Protein AF-0000000065906515 (afdb_homodimer)

Radius of gyration: 29.69 Å; Cα contacts (8 Å, |Δi|>4): 2191; chains: 2; bounding box: 103×92×78 Å

Organism: Dictyostelium discoideum (NCBI:txid44689)

GO terms:
  GO:0005739 mitochondrion (C, IDA)

Solvent-accessible surface area (backbone atoms only — not comparable to full-atom values): 50307 Å² total; per-residue (Å²): 135,84,80,72,80,81,74,68,86,76,74,78,76,75,75,76,71,71,76,60,84,68,70,73,76,64,85,62,87,36,71,81,62,87,87,42,76,93,64,57,38,69,74,59,63,82,52,23,73,58,22,51,51,50,42,58,57,24,53,66,39,31,88,43,78,56,42,63,37,28,21,28,65,90,72,17,27,33,53,29,43,18,34,63,57,66,27,30,20,39,31,27,26,30,58,82,42,23,51,38,73,33,29,72,33,67,70,53,55,57,48,42,58,32,69,69,40,39,51,40,63,64,54,54,56,17,42,46,36,39,26,49,73,56,46,54,59,47,41,51,63,20,62,57,70,68,46,58,77,87,33,62,28,49,48,52,20,79,32,45,36,49,12,44,36,54,49,51,47,31,42,32,38,34,49,48,40,62,72,53,70,70,56,78,84,49,73,60,30,48,55,24,21,58,67,36,26,63,72,6,13,31,79,59,23,49,32,21,28,54,30,23,71,46,40,70,41,45,54,22,34,40,39,30,32,46,57,42,64,63,37,52,40,34,55,41,53,84,33,56,65,33,65,56,52,85,62,56,70,60,53,83,84,34,47,71,64,37,48,53,46,34,51,52,30,51,49,47,44,53,47,45,57,75,59,43,90,49,45,50,37,26,37,48,44,52,68,48,22,58,56,32,42,48,46,51,72,58,44,65,48,55,44,48,50,53,51,50,25,63,73,69,75,26,43,40,34,38,47,26,29,70,48,25,64,24,44,40,35,36,57,43,50,62,64,77,40,64,55,97,61,64,70,54,28,40,30,31,10,40,38,40,66,31,16,11,32,36,22,40,76,78,49,52,68,94,56,71,66,38,90,63,59,72,37,49,28,51,67,52,31,44,55,49,30,29,53,52,54,50,48,37,65,75,36,38,24,35,60,22,16,38,56,24,14,50,52,46,52,53,50,50,52,57,54,26,69,75,36,78,79,46,51,37,65,74,44,73,40,28,41,40,30,33,35,30,33,82,36,44,67,56,34,50,50,50,52,56,54,32,40,68,71,15,36,43,60,46,69,21,39,75,24,22,42,41,40,25,52,29,44,70,42,40,36,71,55,44,49,54,49,53,54,46,49,51,49,43,49,40,73,71,56,75,112,136,83,85,75,68,84,76,69,82,79,71,81,74,76,74,76,72,72,77,57,81,67,71,72,76,65,84,61,86,38,72,80,61,87,86,42,75,92,65,57,38,69,74,57,61,83,53,24,71,58,23,52,51,49,42,57,56,23,52,65,38,31,88,42,78,58,43,62,36,27,21,27,65,88,72,17,26,33,56,30,43,18,36,64,58,68,27,30,20,40,32,27,28,32,57,82,40,23,51,39,70,34,29,71,33,66,71,53,54,57,49,42,57,31,70,70,39,39,50,40,62,65,53,55,56,16,43,45,37,38,26,50,72,56,46,54,58,48,43,51,63,24,62,57,70,66,46,58,77,87,34,61,28,50,48,50,20,80,34,44,38,49,11,45,36,53,49,52,47,31,42,32,40,33,48,48,40,60,74,55,70,71,58,78,85,48,73,60,30,49,56,24,22,59,65,36,27,63,72,6,14,31,78,59,24,49,33,21,30,53,30,23,68,47,40,70,42,45,52,21,34,37,38,31,31,45,55,42,65,64,36,51,39,33,54,41,53,87,35,56,62,32,65,55,51,84,63,54,69,62,53,82,85,32,47,69,62,38,49,53,46,34,52,52,31,51,50,48,44,54,48,44,56,75,60,44,91,49,46,50,37,27,37,46,44,50,68,48,24,57,57,32,42,49,46,51,72,57,43,64,47,55,45,48,51,53,52,51,24,62,72,70,74,25,43,40,35,37,47,25,30,70,47,24,63,24,45,41,34,35,58,42,49,62,64,76,40,65,56,94,60,62,70,54,29,41,28,30,9,42,39,41,67,30,16,11,31,35,22,40,76,76,49,53,68,93,56,72,66,39,92,61,59,74,37,49,30,52,68,50,31,44,55,48,29,30,53,50,54,51,50,37,62,75,36,39,22,35,60,21,16,37,55,23,13,50,53,45,52,53,51,51,52,57,56,27,68,77,36,76,80,47,51,37,64,76,43,72,39,29,41,39,30,34,33,29,32,82,37,46,66,57,34,50,50,50,51,57,53,32,38,67,71,16,36,41,61,45,70,22,38,74,24,22,44,40,40,26,50,28,45,69,43,41,35,70,57,44,50,54,47,52,52,45,50,52,52,42,50,39,73,72,56,73,111

Sequence (990 aa):
MSSSRLIKCLSSNNYIVRSFSKSSIPTTPTPDFPGEYKEPIVKTQIPGPQSKALIERLNKLQDPRAAHFFADYANSRGNYISDVDGNILLDLYCQIASIPIGYNNPELIKAAKSDRWVSAIINRPSLGVLPPKDWPALIENSFMQVSPKGLNQVFTAMCGSCANECAYKAVFMHYQHVKRGGKPFTPEELSSCMKNQEPGSPSLSILSFKKGFHGRTFGTLSTTRSKAIHKLDIPAFDWPAATFPDLKYPLAEHAKENREIEDRCLQEVEQLIKTWHIPVAGIIVEPIQAEGGDNYATPYFFQGLRDITKKHGVSMIVDEVQTGMGATGKFWAHEHWNLTSPPDIVTFSKKMQAAGFYHNLDYRPSESYRNFNTWMGDPVRALELEVVIGEIKKNHLLDNVVITGNYLKDGLFDIAARYPGLIQNIRGEGTFLAIDFPTPAERDRVISHIRLLGVEMGGCGERSIRFRPMLVCQPSHINQFLNRFDQTMKELYKNMSSSRLIKCLSSNNYIVRSFSKSSIPTTPTPDFPGEYKEPIVKTQIPGPQSKALIERLNKLQDPRAAHFFADYANSRGNYISDVDGNILLDLYCQIASIPIGYNNPELIKAAKSDRWVSAIINRPSLGVLPPKDWPALIENSFMQVSPKGLNQVFTAMCGSCANECAYKAVFMHYQHVKRGGKPFTPEELSSCMKNQEPGSPSLSILSFKKGFHGRTFGTLSTTRSKAIHKLDIPAFDWPAATFPDLKYPLAEHAKENREIEDRCLQEVEQLIKTWHIPVAGIIVEPIQAEGGDNYATPYFFQGLRDITKKHGVSMIVDEVQTGMGATGKFWAHEHWNLTSPPDIVTFSKKMQAAGFYHNLDYRPSESYRNFNTWMGDPVRALELEVVIGEIKKNHLLDNVVITGNYLKDGLFDIAARYPGLIQNIRGEGTFLAIDFPTPAERDRVISHIRLLGVEMGGCGERSIRFRPMLVCQPSHINQFLNRFDQTMKELYKN

InterPro domains:
  IPR004631 4-aminobutyrate aminotransferase, eukaryotic [TIGR00699] (32-488)
  IPR005814 Aminotransferase class-III [PF00202] (64-488)
  IPR005814 Aminotransferase class-III [PIRSF000521] (33-491)
  IPR005814 Aminotransferase class-III [cd00610] (64-489)
  IPR015421 Pyridoxal phosphate-dependent transferase, major domain [G3DSA:3.40.640.10] (105-402)
  IPR015422 Pyridoxal phosphate-dependent transferase, small domain [G3DSA:3.90.1150.10] (44-482)
  IPR015424 Pyridoxal phosphate-dependent transferase [SSF53383] (62-492)
  IPR049704 Aminotransferases class-III pyridoxal-phosphate attachment site [PS00600] (316-355)

Nearest PDB structures (foldseek):
  1ohv-assembly1_A  TM=9.901E-01  e=2.409E-62  Sus scrofa
  4y0i-assembly1_B  TM=9.904E-01  e=5.469E-60  Sus scrofa
  2jjh-assembly1_A-2  TM=8.929E-01  e=7.539E-35  Mycobacterium tuberculosis
  2jje-assembly1_A-2  TM=8.846E-01  e=5.390E-35  Mycobacterium tuberculosis
  2jjf-assembly1_A-2  TM=8.921E-01  e=2.063E-34  Mycobacterium tuberculosis

Secondary structure (DSSP, 8-state):
-----TT----------------PPPP-SSPPPTT--SS-B--S-SS-HHHHHHHHHHHTTS--TT-S--B-GGG-BBTEEEBTTS-EEEESSHHHHT--S-BT-HHHHHHHTSHHHHHHHHH---TTTS-BTTHHHHHHHTGGGGPPTT--EEEEESSHHHHHHHHHHHHHHHHHHHHHTTPPPPHHHHHHHTTT-TTTS---EEEEETT----SSHHHHHH--S-GGGTTTS------EEPPP---SSGGGGHHHHHHHHHHHHHHHHHHHHH-SSPEEEEEE-SEETTTT-EE--HHHHHHHHHHHHHHT-EEEEE-TTT-SSTTSSSSGGGGG--SS--SEEEE-GGGSSEEEEE-GGGS-SSTTSS--SSSS-HHHHHHHHHHHHHHHHTTHHHHHHHHHHHHHHHHHHHHHHSTTTSEEEEEETTEEEEE-SSHHHHHHHHHHHHTTTEE-EEETTTEEEE---TT--HHHHHHHHHHHHHHHHHHH--/-----------------------PPPP-SSPPPTT--SS-B--S-SS-HHHHHHHHHHHTTS--TT-S--B-GGG-BBTEEEBTTS-EEEESSHHHHT--S-BT-HHHHHHHTSHHHHHHHHH---TTTS-BTTHHHHHHHTGGGGPPTT--EEEEESSHHHHHHHHHHHHHHHHHHHHHTTPPPPHHHHHHHTTT-TTTS---EEEEETT----SSHHHHHH--S-GGGTTT-------EEPPP---SSGGGGHHHHHHHHHHHHHHHHHHHHH-SSPEEEEEE-SEETTTT-EE--HHHHHHHHHHHHHHT-EEEEE-TTT-SSTTSSSSGGGGG--SS--SEEEE-GGGSSEEEEE-GGGS-SSTTSS--SSSS-HHHHHHHHHHHHHHHHTTHHHHHHHHHHHHHHHHHHHHHHSTTTSEEEEEETTEEEEE-SSHHHHHHHHHHHHTTTEE-EEETTTEEEE---TT--HHHHHHHHHHHHHHHHHHH--

pLDDT: mean 94.55, std 14.39, range [21.03, 98.94]

Foldseek 3Di:
DDPDDPPDDPDPPPPPPPPPVPPDLDDDLFDAFPPADLFKDFDAAWVDDVFVVVLVVCVVPDHSVVDRGAWDLVPWWFQWTHGPVGTIFREQCQVVLFAATIGPRVLVVVLCPDPVLVCLPPVQAQCQPDNDPCVVVLCCLFVQVAPPPPFRDWFFDAAQLRQVVLVVLLLVLLLVCVVVVNDDDDPCLVVQVVVCHPPVNAQEAEEEAALAARDQPQNRLLRHHNDPVSNPPHDHRPHHHFYDQPADPPCVVCVVVSVVSLVVRLVRVLCCCPDPPRHYSAYEYECFRQQAFRDHHALVSVLSVVVSCVVSVHAYEYECANVACQLQLGRGSCVNSVHPDDGAKYWYDRNLVITHMTHHPSSPRPDPPSSRDRNSTRVSSSSVSSSSVVSCVVRVLSSQQQSQLVLLLVLLVVLCVVVPQAWDDWDGGRQFTKIFGPFQVSQVLLQSQLVSVRHHWDGHRTGMTTGSTHSSDHSSSSVSSSVSSSVSCCVPPVD/DCPPDDPDDPDPPPPPPPPPVPPPLDDDLFDAFPPADLFKDFDAAWVDDVFVVVLVVVVVPDHSVVDRGAWDLVPWWFQWTHGPVGTIFREQCQVVLFAATIGPHVLLVVLCPDPVNVCLPPVQAQCQPDNDPCVVVLCCLFVQVAPPPPFRDWFFDAAQLRQVVLVVLLLVLLLVCVVVVNDDDDPCLVVQVVVCHPPVNAQEAEEEAALAARDQPQNRLLRHHNDPVSPPPHDHRPHHHFYDQPADPPCVVCVVVSVVSLVVRLVRVLCCCPDPPRHYSAYEYECFRQQAFRDHHALVSVLSVVVSCVVSVHAYEYECANVACQLQLGRGSCVRSVHPDDGAKYWYDRNLVITHMTHHPSSPRPDPPSSRDRNSTRVSSSSVSSSSVVSCVVRVLSSQQQSQLVLLLVLLVVLCVVVPQAWADWDGGRQFTKIFGPFQVSQVLLQSQLVSVRHHWDGHRTGMTTGSTHSSDHSSSSVSSSVSSSVSCCVPPVD

Structure (mmCIF, N/CA/C/O backbone):
data_AF-0000000065906515-model_v1
#
loop_
_entity.id
_entity.type
_entity.pdbx_description
1 polymer '4-aminobutyrate aminotransferase'
#
loop_
_atom_site.group_PDB
_atom_site.id
_atom_site.type_symbol
_atom_site.label_atom_id
_atom_site.label_alt_id
_atom_site.label_comp_id
_atom_site.label_asym_id
_atom_site.label_entity_id
_atom_site.label_seq_id
_atom_site.pdbx_PDB_ins_code
_atom_site.Cartn_x
_atom_site.Cartn_y
_atom_site.Cartn_z
_atom_site.occupancy
_atom_site.B_iso_or_equiv
_atom_site.auth_seq_id
_atom_site.auth_comp_id
_atom_site.auth_asym_id
_atom_site.auth_atom_id
_atom_site.pdbx_PDB_model_num
ATOM 1 N N . MET A 1 1 ? -57 43.844 12.344 1 21.03 1 MET A N 1
ATOM 2 C CA . MET A 1 1 ? -56.125 45 12.383 1 21.03 1 MET A CA 1
ATOM 3 C C . MET A 1 1 ? -54.844 44.75 11.602 1 21.03 1 MET A C 1
ATOM 5 O O . MET A 1 1 ? -54.562 43.625 11.234 1 21.03 1 MET A O 1
ATOM 9 N N . SER A 1 2 ? -53.75 45.344 12.086 1 21.39 2 SER A N 1
ATOM 10 C CA . SER A 1 2 ? -52.594 46.156 11.695 1 21.39 2 SER A CA 1
ATOM 11 C C . SER A 1 2 ? -51.406 45.281 11.312 1 21.39 2 SER A C 1
ATOM 13 O O . SER A 1 2 ? -50.75 44.719 12.18 1 21.39 2 SER A O 1
ATOM 15 N N . SER A 1 3 ? -51.469 44.469 10.344 1 25.25 3 SER A N 1
ATOM 16 C CA . SER A 1 3 ? -50.531 43.531 9.781 1 25.25 3 SER A CA 1
ATOM 17 C C . SER A 1 3 ? -49.25 44.25 9.336 1 25.25 3 SER A C 1
ATOM 19 O O . SER A 1 3 ? -48.469 43.688 8.555 1 25.25 3 SER A O 1
ATOM 21 N N . SER A 1 4 ? -49.375 45.656 9.445 1 21.98 4 SER A N 1
ATOM 22 C CA . SER A 1 4 ? -48.469 46.438 8.625 1 21.98 4 SER A CA 1
ATOM 23 C C . SER A 1 4 ? -47 46.031 8.867 1 21.98 4 SER A C 1
ATOM 25 O O . SER A 1 4 ? -46.719 45.281 9.797 1 21.98 4 SER A O 1
ATOM 27 N N . ARG A 1 5 ? -46.062 47.219 9.008 1 23.47 5 ARG A N 1
ATOM 28 C CA . ARG A 1 5 ? -44.844 47.812 8.422 1 23.47 5 ARG A CA 1
ATOM 29 C C . ARG A 1 5 ? -43.594 47.375 9.188 1 23.47 5 ARG A C 1
ATOM 31 O O . ARG A 1 5 ? -43.094 48.156 10.016 1 23.47 5 ARG A O 1
ATOM 38 N N . LEU A 1 6 ? -43.562 46.219 9.867 1 22.33 6 LEU A N 1
ATOM 39 C CA . LEU A 1 6 ? -42.406 46.125 10.758 1 22.33 6 LEU A CA 1
ATOM 40 C C . LEU A 1 6 ? -41.094 46.188 9.969 1 22.33 6 LEU A C 1
ATOM 42 O O . LEU A 1 6 ? -40.469 45.156 9.734 1 22.33 6 LEU A O 1
ATOM 46 N N . ILE A 1 7 ? -41.031 46.906 8.758 1 26.34 7 ILE A N 1
ATOM 47 C CA . ILE A 1 7 ? -39.844 46.781 7.926 1 26.34 7 ILE A CA 1
ATOM 48 C C . ILE A 1 7 ? -38.656 47.406 8.633 1 26.34 7 ILE A C 1
ATOM 50 O O . ILE A 1 7 ? -37.562 47.562 8.047 1 26.34 7 ILE A O 1
ATOM 54 N N . LYS A 1 8 ? -38.812 48.156 9.773 1 26.58 8 LYS A N 1
ATOM 55 C CA . LYS A 1 8 ? -37.906 49.281 9.922 1 26.58 8 LYS A CA 1
ATOM 56 C C . LYS A 1 8 ? -36.469 48.844 9.859 1 26.58 8 LYS A C 1
ATOM 58 O O . LYS A 1 8 ? -35.656 49.406 9.109 1 26.58 8 LYS A O 1
ATOM 63 N N . CYS A 1 9 ? -35.75 48.812 11.062 1 24.8 9 CYS A N 1
ATOM 64 C CA . CYS A 1 9 ? -34.531 49.5 11.438 1 24.8 9 CYS A CA 1
ATOM 65 C C . CYS A 1 9 ? -33.312 48.688 11.047 1 24.8 9 CYS A C 1
ATOM 67 O O . CYS A 1 9 ? -32.969 47.719 11.734 1 24.8 9 CYS A O 1
ATOM 69 N N . LEU A 1 10 ? -33.156 48.375 9.766 1 25.69 10 LEU A N 1
ATOM 70 C CA . LEU A 1 10 ? -31.891 47.75 9.383 1 25.69 10 LEU A CA 1
ATOM 71 C C . LEU A 1 10 ? -30.719 48.656 9.773 1 25.69 10 LEU A C 1
ATOM 73 O O . LEU A 1 10 ? -30.547 49.75 9.219 1 25.69 10 LEU A O 1
ATOM 77 N N . SER A 1 11 ? -30.453 48.875 11.125 1 26.08 11 SER A N 1
ATOM 78 C CA . SER A 1 11 ? -29.312 49.688 11.555 1 26.08 11 SER A CA 1
ATOM 79 C C . SER A 1 11 ? -28.062 49.312 10.781 1 26.08 11 SER A C 1
ATOM 81 O O . SER A 1 11 ? -27.844 48.156 10.453 1 26.08 11 SER A O 1
ATOM 83 N N . SER A 1 12 ? -27.516 50.25 9.984 1 29.09 12 SER A N 1
ATOM 84 C CA . SER A 1 12 ? -26.234 50.312 9.289 1 29.09 12 SER A CA 1
ATOM 85 C C . SER A 1 12 ? -25.078 49.969 10.211 1 29.09 12 SER A C 1
ATOM 87 O O . SER A 1 12 ? -24.766 50.719 11.133 1 29.09 12 SER A O 1
ATOM 89 N N . ASN A 1 13 ? -24.969 48.75 10.758 1 26.88 13 ASN A N 1
ATOM 90 C CA . ASN A 1 13 ? -23.766 48.375 11.5 1 26.88 13 ASN A CA 1
ATOM 91 C C . ASN A 1 13 ? -22.5 48.844 10.773 1 26.88 13 ASN A C 1
ATOM 93 O O . ASN A 1 13 ? -22.266 48.438 9.633 1 26.88 13 ASN A O 1
ATOM 97 N N . ASN A 1 14 ? -22.016 50.094 11.039 1 28.39 14 ASN A N 1
ATOM 98 C CA . ASN A 1 14 ? -20.703 50.594 10.633 1 28.39 14 ASN A CA 1
ATOM 99 C C . ASN A 1 14 ? -19.609 49.562 10.852 1 28.39 14 ASN A C 1
ATOM 101 O O . ASN A 1 14 ? -19.344 49.156 11.984 1 28.39 14 ASN A O 1
ATOM 105 N N . TYR A 1 15 ? -19.438 48.656 9.961 1 30.31 15 TYR A N 1
ATOM 106 C CA . TYR A 1 15 ? -18.234 47.812 9.93 1 30.31 15 TYR A CA 1
ATOM 107 C C . TYR A 1 15 ? -16.969 48.656 10.094 1 30.31 15 TYR A C 1
ATOM 109 O O . TYR A 1 15 ? -16.656 49.469 9.234 1 30.31 15 TYR A O 1
ATOM 117 N N . ILE A 1 16 ? -16.703 49.188 11.305 1 30.5 16 ILE A N 1
ATOM 118 C CA . ILE A 1 16 ? -15.375 49.75 11.516 1 30.5 16 ILE A CA 1
ATOM 119 C C . ILE A 1 16 ? -14.32 48.812 10.93 1 30.5 16 ILE A C 1
ATOM 121 O O . ILE A 1 16 ? -14.133 47.719 11.422 1 30.5 16 ILE A O 1
ATOM 125 N N . VAL A 1 17 ? -14.07 48.906 9.68 1 35.88 17 VAL A N 1
ATOM 126 C CA . VAL A 1 17 ? -12.883 48.344 9.047 1 35.88 17 VAL A CA 1
ATOM 127 C C . VAL A 1 17 ? -11.625 48.875 9.742 1 35.88 17 VAL A C 1
ATOM 129 O O . VAL A 1 17 ? -11.297 50.062 9.633 1 35.88 17 VAL A O 1
ATOM 132 N N . ARG A 1 18 ? -11.352 48.562 11.008 1 35.66 18 ARG A N 1
ATOM 133 C CA . ARG A 1 18 ? -10.008 48.844 11.508 1 35.66 18 ARG A CA 1
ATOM 134 C C . ARG A 1 18 ? -8.961 48.625 10.43 1 35.66 18 ARG A C 1
ATOM 136 O O . ARG A 1 18 ? -9.031 47.625 9.703 1 35.66 18 ARG A O 1
ATOM 143 N N . SER A 1 19 ? -8.312 49.75 10.062 1 35.38 19 SER A N 1
ATOM 144 C CA . SER A 1 19 ? -7.176 49.781 9.148 1 35.38 19 SER A CA 1
ATOM 145 C C . SER A 1 19 ? -6.086 48.812 9.57 1 35.38 19 SER A C 1
ATOM 147 O O . SER A 1 19 ? -5.434 49 10.594 1 35.38 19 SER A O 1
ATOM 149 N N . PHE A 1 20 ? -6.281 47.562 9.578 1 39.62 20 PHE A N 1
ATOM 150 C CA . PHE A 1 20 ? -5.078 46.719 9.57 1 39.62 20 PHE A CA 1
ATOM 151 C C . PHE A 1 20 ? -3.947 47.406 8.828 1 39.62 20 PHE A C 1
ATOM 153 O O . PHE A 1 20 ? -4.168 48 7.766 1 39.62 20 PHE A O 1
ATOM 160 N N . SER A 1 21 ? -3.137 48.094 9.484 1 41.69 21 SER A N 1
ATOM 161 C CA . SER A 1 21 ? -1.939 48.406 8.719 1 41.69 21 SER A CA 1
ATOM 162 C C . SER A 1 21 ? -1.726 47.406 7.59 1 41.69 21 SER A C 1
ATOM 164 O O . SER A 1 21 ? -1.469 46.219 7.84 1 41.69 21 SER A O 1
ATOM 166 N N . LYS A 1 22 ? -2.52 47.344 6.625 1 50.81 22 LYS A N 1
ATOM 167 C CA . LYS A 1 22 ? -2.59 46.469 5.461 1 50.81 22 LYS A CA 1
ATOM 168 C C . LYS A 1 22 ? -1.203 46.219 4.867 1 50.81 22 LYS A C 1
ATOM 170 O O . LYS A 1 22 ? -0.692 47.062 4.117 1 50.81 22 LYS A O 1
ATOM 175 N N . SER A 1 23 ? -0.342 45.625 5.617 1 61.66 23 SER A N 1
ATOM 176 C CA . SER A 1 23 ? 0.875 45.281 4.887 1 61.66 23 SER A CA 1
ATOM 177 C C . SER A 1 23 ? 0.559 44.812 3.467 1 61.66 23 SER A C 1
ATOM 179 O O . SER A 1 23 ? -0.431 44.125 3.236 1 61.66 23 SER A O 1
ATOM 181 N N . SER A 1 24 ? 1.13 45.438 2.594 1 86.5 24 SER A N 1
ATOM 182 C CA . SER A 1 24 ? 0.983 45.156 1.168 1 86.5 24 SER A CA 1
ATOM 183 C C . SER A 1 24 ? 1.214 43.688 0.864 1 86.5 24 SER A C 1
ATOM 185 O O . SER A 1 24 ? 2.068 43.062 1.481 1 86.5 24 SER A O 1
ATOM 187 N N . ILE A 1 25 ? 0.239 43.062 0.253 1 95.69 25 ILE A N 1
ATOM 188 C CA . ILE A 1 25 ? 0.389 41.688 -0.224 1 95.69 25 ILE A CA 1
ATOM 189 C C . ILE A 1 25 ? 1.693 41.562 -1.007 1 95.69 25 ILE A C 1
ATOM 191 O O . ILE A 1 25 ? 1.911 42.281 -1.99 1 95.69 25 ILE A O 1
ATOM 195 N N . PRO A 1 26 ? 2.553 40.75 -0.508 1 97.62 26 PRO A N 1
ATOM 196 C CA . PRO A 1 26 ? 3.82 40.625 -1.233 1 97.62 26 PRO A CA 1
ATOM 197 C C . PRO A 1 26 ? 3.645 40.031 -2.627 1 97.62 26 PRO A C 1
ATOM 199 O O . PRO A 1 26 ? 2.67 39.312 -2.879 1 97.62 26 PRO A O 1
ATOM 202 N N . THR A 1 27 ? 4.637 40.344 -3.475 1 96.81 27 THR A N 1
ATOM 203 C CA . THR A 1 27 ? 4.656 39.75 -4.809 1 96.81 27 THR A CA 1
ATOM 204 C C . THR A 1 27 ? 5.445 38.469 -4.812 1 96.81 27 THR A C 1
ATOM 206 O O . THR A 1 27 ? 6.344 38.281 -3.988 1 96.81 27 THR A O 1
ATOM 209 N N . THR A 1 28 ? 5.066 37.562 -5.664 1 97.75 28 THR A N 1
ATOM 210 C CA . THR A 1 28 ? 5.77 36.312 -5.855 1 97.75 28 THR A CA 1
ATOM 211 C C . THR A 1 28 ? 6.191 36.125 -7.312 1 97.75 28 THR A C 1
ATOM 213 O O . THR A 1 28 ? 5.543 36.656 -8.219 1 97.75 28 THR A O 1
ATOM 216 N N . PRO A 1 29 ? 7.32 35.469 -7.551 1 98 29 PRO A N 1
ATOM 217 C CA . PRO A 1 29 ? 7.738 35.219 -8.93 1 98 29 PRO A CA 1
ATOM 218 C C . PRO A 1 29 ? 6.891 34.125 -9.609 1 98 29 PRO A C 1
ATOM 220 O O . PRO A 1 29 ? 6.984 33.938 -10.82 1 98 29 PRO A O 1
ATOM 223 N N . THR A 1 30 ? 6.113 33.406 -8.883 1 98.12 30 THR A N 1
ATOM 224 C CA . THR A 1 30 ? 5.254 32.375 -9.422 1 98.12 30 THR A CA 1
ATOM 225 C C . THR A 1 30 ? 4.082 32.969 -10.195 1 98.12 30 THR A C 1
ATOM 227 O O . THR A 1 30 ? 3.367 33.812 -9.68 1 98.12 30 THR A O 1
ATOM 230 N N . PRO A 1 31 ? 3.854 32.531 -11.43 1 97.81 31 PRO A N 1
ATOM 231 C CA . PRO A 1 31 ? 2.711 33.031 -12.188 1 97.81 31 PRO A CA 1
ATOM 232 C C . PRO A 1 31 ? 1.369 32.625 -11.594 1 97.81 31 PRO A C 1
ATOM 234 O O . PRO A 1 31 ? 1.288 31.594 -10.914 1 97.81 31 PRO A O 1
ATOM 237 N N . ASP A 1 32 ? 0.388 33.438 -11.938 1 96.94 32 ASP A N 1
ATOM 238 C CA . ASP A 1 32 ? -0.966 33.062 -11.539 1 96.94 32 ASP A CA 1
ATOM 239 C C . ASP A 1 32 ? -1.379 31.719 -12.148 1 96.94 32 ASP A C 1
ATOM 241 O O . ASP A 1 32 ? -1.014 31.422 -13.289 1 96.94 32 ASP A O 1
ATOM 245 N N . PHE A 1 33 ? -2.117 30.969 -11.375 1 97.69 33 PHE A N 1
ATOM 246 C CA . PHE A 1 33 ? -2.641 29.719 -11.891 1 97.69 33 PHE A CA 1
ATOM 247 C C . PHE A 1 33 ? -3.707 29.969 -12.953 1 97.69 33 PHE A C 1
ATOM 249 O O . PHE A 1 33 ? -4.691 30.656 -12.695 1 97.69 33 PHE A O 1
ATOM 256 N N . PRO A 1 34 ? -3.629 29.344 -14.094 1 96.75 34 PRO A N 1
ATOM 257 C CA . PRO A 1 34 ? -4.559 29.641 -15.188 1 96.75 34 PRO A CA 1
ATOM 258 C C . PRO A 1 34 ? -6 29.266 -14.852 1 96.75 34 PRO A C 1
ATOM 260 O O . PRO A 1 34 ? -6.285 28.125 -14.5 1 96.75 34 PRO A O 1
ATOM 263 N N . GLY A 1 35 ? -6.891 30.219 -14.969 1 96.62 35 GLY A N 1
ATOM 264 C CA . GLY A 1 35 ? -8.32 29.984 -14.852 1 96.62 35 GLY A CA 1
ATOM 265 C C . GLY A 1 35 ? -8.781 29.781 -13.422 1 96.62 35 GLY A C 1
ATOM 266 O O . GLY A 1 35 ? -9.875 29.266 -13.18 1 96.62 35 GLY A O 1
ATOM 267 N N . GLU A 1 36 ? -7.984 30.156 -12.484 1 97.62 36 GLU A N 1
ATOM 268 C CA . GLU A 1 36 ? -8.344 29.953 -11.086 1 97.62 36 GLU A CA 1
ATOM 269 C C . GLU A 1 36 ? -9.422 30.953 -10.641 1 97.62 36 GLU A C 1
ATOM 271 O O . GLU A 1 36 ? -9.625 31.984 -11.289 1 97.62 36 GLU A O 1
ATOM 276 N N . TYR A 1 37 ? -10.117 30.609 -9.609 1 98 37 TYR A N 1
ATOM 277 C CA . TYR A 1 37 ? -11.148 31.469 -9.031 1 98 37 TYR A CA 1
ATOM 278 C C . TYR A 1 37 ? -10.523 32.656 -8.344 1 98 37 TYR A C 1
ATOM 280 O O . TYR A 1 37 ? -9.367 32.625 -7.91 1 98 37 TYR A O 1
ATOM 288 N N . LYS A 1 38 ? -11.289 33.719 -8.227 1 96.75 38 LYS A N 1
ATOM 289 C CA . LYS A 1 38 ? -10.789 34.938 -7.602 1 96.75 38 LYS A CA 1
ATOM 290 C C . LYS A 1 38 ? -10.922 34.875 -6.082 1 96.75 38 LYS A C 1
ATOM 292 O O . LYS A 1 38 ? -10.117 35.469 -5.355 1 96.75 38 LYS A O 1
ATOM 297 N N . GLU A 1 39 ? -11.969 34.219 -5.684 1 97.5 39 GLU A N 1
ATOM 298 C CA . GLU A 1 39 ? -12.266 34.094 -4.262 1 97.5 39 GLU A CA 1
ATOM 299 C C . GLU A 1 39 ? -13.219 32.906 -4.008 1 97.5 39 GLU A C 1
ATOM 301 O O . GLU A 1 39 ? -13.844 32.406 -4.941 1 97.5 39 GLU A O 1
ATOM 306 N N . PRO A 1 40 ? -13.312 32.438 -2.75 1 98.5 40 PRO A N 1
ATOM 307 C CA . PRO A 1 40 ? -14.289 31.406 -2.414 1 98.5 40 PRO A CA 1
ATOM 308 C C . PRO A 1 40 ? -15.727 31.859 -2.646 1 98.5 40 PRO A C 1
ATOM 310 O O . PRO A 1 40 ? -16.031 33.062 -2.561 1 98.5 40 PRO A O 1
ATOM 313 N N . ILE A 1 41 ? -16.562 30.938 -2.965 1 98.5 41 ILE A N 1
ATOM 314 C CA . ILE A 1 41 ? -17.984 31.156 -3.156 1 98.5 41 ILE A CA 1
ATOM 315 C C . ILE A 1 41 ? -18.781 30.141 -2.344 1 98.5 41 ILE A C 1
ATOM 317 O O . ILE A 1 41 ? -18.656 28.922 -2.561 1 98.5 41 ILE A O 1
ATOM 321 N N . VAL A 1 42 ? -19.609 30.625 -1.378 1 98.38 42 VAL A N 1
ATOM 322 C CA . VAL A 1 42 ? -20.422 29.719 -0.564 1 98.38 42 VAL A CA 1
ATOM 323 C C . VAL A 1 42 ? -21.891 29.938 -0.884 1 98.38 42 VAL A C 1
ATOM 325 O O . VAL A 1 42 ? -22.422 31.031 -0.741 1 98.38 42 VAL A O 1
ATOM 328 N N . LYS A 1 43 ? -22.484 28.828 -1.271 1 97.94 43 LYS A N 1
ATOM 329 C CA . LYS A 1 43 ? -23.875 28.906 -1.69 1 97.94 43 LYS A CA 1
ATOM 330 C C . LYS A 1 43 ? -24.781 28.156 -0.716 1 97.94 43 LYS A C 1
ATOM 332 O O . LYS A 1 43 ? -25.984 28.453 -0.622 1 97.94 43 LYS A O 1
ATOM 337 N N . THR A 1 44 ? -24.297 27.188 -0.054 1 97.75 44 THR A N 1
ATOM 338 C CA . THR A 1 44 ? -25.047 26.375 0.882 1 97.75 44 THR A CA 1
ATOM 339 C C . THR A 1 44 ? -24.219 26.062 2.131 1 97.75 44 THR A C 1
ATOM 341 O O . THR A 1 44 ? -23.062 26.453 2.217 1 97.75 44 THR A O 1
ATOM 344 N N . GLN A 1 45 ? -24.922 25.422 3.006 1 97.25 45 GLN A N 1
ATOM 345 C CA . GLN A 1 45 ? -24.141 24.797 4.078 1 97.25 45 GLN A CA 1
ATOM 346 C C . GLN A 1 45 ? -23.156 23.766 3.527 1 97.25 45 GLN A C 1
ATOM 348 O O . GLN A 1 45 ? -23.297 23.328 2.383 1 97.25 45 GLN A O 1
ATOM 353 N N . ILE A 1 46 ? -22.203 23.453 4.305 1 98.31 46 ILE A N 1
ATOM 354 C CA . ILE A 1 46 ? -21.172 22.5 3.898 1 98.31 46 ILE A CA 1
ATOM 355 C C . ILE A 1 46 ? -21 21.438 4.973 1 98.31 46 ILE A C 1
ATOM 357 O O . ILE A 1 46 ? -20.578 21.734 6.09 1 98.31 46 ILE A O 1
ATOM 361 N N . PRO A 1 47 ? -21.328 20.234 4.719 1 98.06 47 PRO A N 1
ATOM 362 C CA . PRO A 1 47 ? -21.797 19.703 3.438 1 98.06 47 PRO A CA 1
ATOM 363 C C . PRO A 1 47 ? -23.219 20.141 3.088 1 98.06 47 PRO A C 1
ATOM 365 O O . PRO A 1 47 ? -24.047 20.312 3.977 1 98.06 47 PRO A O 1
ATOM 368 N N . GLY A 1 48 ? -23.406 20.266 1.888 1 98.62 48 GLY A N 1
ATOM 369 C CA . GLY A 1 48 ? -24.719 20.641 1.396 1 98.62 48 GLY A CA 1
ATOM 370 C C . GLY A 1 48 ? -25.625 19.453 1.128 1 98.62 48 GLY A C 1
ATOM 371 O O . GLY A 1 48 ? -25.266 18.312 1.425 1 98.62 48 GLY A O 1
ATOM 372 N N . PRO A 1 49 ? -26.797 19.734 0.59 1 98.56 49 PRO A N 1
ATOM 373 C CA . PRO A 1 49 ? -27.797 18.688 0.42 1 98.56 49 PRO A CA 1
ATOM 374 C C . PRO A 1 49 ? -27.344 17.594 -0.536 1 98.56 49 PRO A C 1
ATOM 376 O O . PRO A 1 49 ? -27.641 16.406 -0.31 1 98.56 49 PRO A O 1
ATOM 379 N N . GLN A 1 50 ? -26.703 17.938 -1.619 1 98.69 50 GLN A N 1
ATOM 380 C CA . GLN A 1 50 ? -26.25 16.922 -2.564 1 98.69 50 GLN A CA 1
ATOM 381 C C . GLN A 1 50 ? -25.141 16.062 -1.957 1 98.69 50 GLN A C 1
ATOM 383 O O . GLN A 1 50 ? -25.125 14.844 -2.162 1 98.69 50 GLN A O 1
ATOM 388 N N . SER A 1 51 ? -24.234 16.688 -1.228 1 98.75 51 SER A N 1
ATOM 389 C CA . SER A 1 51 ? -23.203 15.93 -0.528 1 98.75 51 SER A CA 1
ATOM 390 C C . SER A 1 51 ? -23.797 14.969 0.49 1 98.75 51 SER A C 1
ATOM 392 O O . SER A 1 51 ? -23.375 13.812 0.592 1 98.75 51 SER A O 1
ATOM 394 N N . LYS A 1 52 ? -24.75 15.445 1.231 1 98.69 52 LYS A N 1
ATOM 395 C CA . LYS A 1 52 ? -25.406 14.602 2.236 1 98.69 52 LYS A CA 1
ATOM 396 C C . LYS A 1 52 ? -26.094 13.406 1.592 1 98.69 52 LYS A C 1
ATOM 398 O O . LYS A 1 52 ? -26.047 12.297 2.123 1 98.69 52 LYS A O 1
ATOM 403 N N . ALA A 1 53 ? -26.688 13.602 0.425 1 98.75 53 ALA A N 1
ATOM 404 C CA . ALA A 1 53 ? -27.344 12.516 -0.296 1 98.75 53 ALA A CA 1
ATOM 405 C C . ALA A 1 53 ? -26.328 11.477 -0.763 1 98.75 53 ALA A C 1
ATOM 407 O O . ALA A 1 53 ? -26.594 10.273 -0.704 1 98.75 53 ALA A O 1
ATOM 408 N N . LEU A 1 54 ? -25.234 11.945 -1.23 1 98.81 54 LEU A N 1
ATOM 409 C CA . LEU A 1 54 ? -24.203 11.047 -1.711 1 98.81 54 LEU A CA 1
ATOM 410 C C . LEU A 1 54 ? -23.562 10.289 -0.551 1 98.81 54 LEU A C 1
ATOM 412 O O . LEU A 1 54 ? -23.172 9.125 -0.702 1 98.81 54 LEU A O 1
ATOM 416 N N . ILE A 1 55 ? -23.438 10.93 0.591 1 98.69 55 ILE A N 1
ATOM 417 C CA . ILE A 1 55 ? -22.922 10.266 1.784 1 98.69 55 ILE A CA 1
ATOM 418 C C . ILE A 1 55 ? -23.844 9.109 2.17 1 98.69 55 ILE A C 1
ATOM 420 O O . ILE A 1 55 ? -23.375 8.016 2.5 1 98.69 55 ILE A O 1
ATOM 424 N N . GLU A 1 56 ? -25.141 9.336 2.098 1 98.56 56 GLU A N 1
ATOM 425 C CA . GLU A 1 56 ? -26.109 8.297 2.406 1 98.56 56 GLU A CA 1
ATOM 426 C C . GLU A 1 56 ? -26.016 7.137 1.417 1 98.56 56 GLU A C 1
ATOM 428 O O . GLU A 1 56 ? -26.109 5.969 1.807 1 98.56 56 GLU A O 1
ATOM 433 N N . ARG A 1 57 ? -25.844 7.488 0.167 1 98.62 57 ARG A N 1
ATOM 434 C CA . ARG A 1 57 ? -25.688 6.453 -0.854 1 98.62 57 ARG A CA 1
ATOM 435 C C . ARG A 1 57 ? -24.422 5.645 -0.63 1 98.62 57 ARG A C 1
ATOM 437 O O . ARG A 1 57 ? -24.438 4.414 -0.719 1 98.62 57 ARG A O 1
ATOM 444 N N . LEU A 1 58 ? -23.359 6.312 -0.321 1 98.69 58 LEU A N 1
ATOM 445 C CA . LEU A 1 58 ? -22.094 5.641 -0.086 1 98.69 58 LEU A CA 1
ATOM 446 C C . LEU A 1 58 ? -22.172 4.727 1.132 1 98.69 58 LEU A C 1
ATOM 448 O O . LEU A 1 58 ? -21.547 3.668 1.16 1 98.69 58 LEU A O 1
ATOM 452 N N . ASN A 1 59 ? -22.984 5.133 2.125 1 98.38 59 ASN A N 1
ATOM 453 C CA . ASN A 1 59 ? -23.125 4.398 3.379 1 98.38 59 ASN A CA 1
ATOM 454 C C . ASN A 1 59 ? -23.625 2.98 3.145 1 98.38 59 ASN A C 1
ATOM 456 O O . ASN A 1 59 ? -23.391 2.09 3.961 1 98.38 59 ASN A O 1
ATOM 460 N N . LYS A 1 60 ? -24.234 2.732 2.041 1 98.06 60 LYS A N 1
ATOM 461 C CA . LYS A 1 60 ? -24.75 1.41 1.714 1 98.06 60 LYS A CA 1
ATOM 462 C C . LYS A 1 60 ? -23.656 0.504 1.164 1 98.06 60 LYS A C 1
ATOM 464 O O . LYS A 1 60 ? -23.828 -0.716 1.103 1 98.06 60 LYS A O 1
ATOM 469 N N . LEU A 1 61 ? -22.5 1.059 0.813 1 98.44 61 LEU A N 1
ATOM 470 C CA . LEU A 1 61 ? -21.469 0.34 0.065 1 98.44 61 LEU A CA 1
ATOM 471 C C . LEU A 1 61 ? -20.156 0.336 0.823 1 98.44 61 LEU A C 1
ATOM 473 O O . LEU A 1 61 ? -19.391 -0.632 0.75 1 98.44 61 LEU A O 1
ATOM 477 N N . GLN A 1 62 ? -19.859 1.443 1.455 1 98 62 GLN A N 1
ATOM 478 C CA . GLN A 1 62 ? -18.578 1.749 2.078 1 98 62 GLN A CA 1
ATOM 479 C C . GLN A 1 62 ? -18.734 2.746 3.219 1 98 62 GLN A C 1
ATOM 481 O O . GLN A 1 62 ? -19.641 3.584 3.193 1 98 62 GLN A O 1
ATOM 486 N N . ASP A 1 63 ? -17.859 2.773 4.207 1 97 63 ASP A N 1
ATOM 487 C CA . ASP A 1 63 ? -17.938 3.658 5.363 1 97 63 ASP A CA 1
ATOM 488 C C . ASP A 1 63 ? -17.672 5.109 4.965 1 97 63 ASP A C 1
ATOM 490 O O . ASP A 1 63 ? -16.547 5.473 4.637 1 97 63 ASP A O 1
ATOM 494 N N . PRO A 1 64 ? -18.688 5.953 5.031 1 96.81 64 PRO A N 1
ATOM 495 C CA . PRO A 1 64 ? -18.531 7.332 4.566 1 96.81 64 PRO A CA 1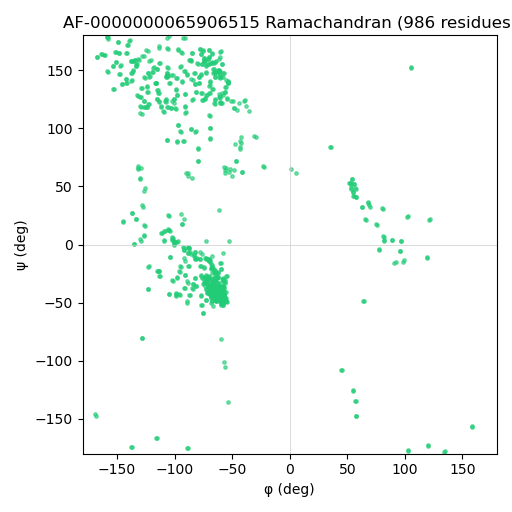
ATOM 496 C C . PRO A 1 64 ? -18.25 8.305 5.703 1 96.81 64 PRO A C 1
ATOM 498 O O . PRO A 1 64 ? -18.156 9.516 5.473 1 96.81 64 PRO A O 1
ATOM 501 N N . ARG A 1 65 ? -18.125 7.938 6.949 1 96.56 65 ARG A N 1
ATOM 502 C CA . ARG A 1 65 ? -18.234 8.781 8.133 1 96.56 65 ARG A CA 1
ATOM 503 C C . ARG A 1 65 ? -17.062 9.75 8.234 1 96.56 65 ARG A C 1
ATOM 505 O O . ARG A 1 65 ? -17.141 10.742 8.969 1 96.56 65 ARG A O 1
ATOM 512 N N . ALA A 1 66 ? -15.969 9.539 7.477 1 96.62 66 ALA A N 1
ATOM 513 C CA . ALA A 1 66 ? -14.82 10.438 7.5 1 96.62 66 ALA A CA 1
ATOM 514 C C . ALA A 1 66 ? -14.984 11.57 6.488 1 96.62 66 ALA A C 1
ATOM 516 O O . ALA A 1 66 ? -14.195 12.516 6.473 1 96.62 66 ALA A O 1
ATOM 517 N N . ALA A 1 67 ? -16.031 11.617 5.703 1 97.81 67 ALA A N 1
ATOM 518 C CA . ALA A 1 67 ? -16.172 12.547 4.586 1 97.81 67 ALA A CA 1
ATOM 519 C C . ALA A 1 67 ? -16.531 13.945 5.07 1 97.81 67 ALA A C 1
ATOM 521 O O . ALA A 1 67 ? -17.453 14.117 5.875 1 97.81 67 ALA A O 1
ATOM 522 N N . HIS A 1 68 ? -15.781 14.898 4.578 1 98 68 HIS A N 1
ATOM 523 C CA . HIS A 1 68 ? -16.156 16.297 4.785 1 98 68 HIS A CA 1
ATOM 524 C C . HIS A 1 68 ? -17.312 16.703 3.877 1 98 68 HIS A C 1
ATOM 526 O O . HIS A 1 68 ? -18.297 17.281 4.34 1 98 68 HIS A O 1
ATOM 532 N N . PHE A 1 69 ? -17.141 16.453 2.66 1 98.62 69 PHE A N 1
ATOM 533 C CA . PHE A 1 69 ? -18.109 16.688 1.602 1 98.62 69 PHE A CA 1
ATOM 534 C C . PHE A 1 69 ? -17.688 15.984 0.316 1 98.62 69 PHE A C 1
ATOM 536 O O . PHE A 1 69 ? -16.547 15.531 0.199 1 98.62 69 PHE A O 1
ATOM 543 N N . PHE A 1 70 ? -18.625 15.812 -0.565 1 98.81 70 PHE A N 1
ATOM 544 C CA . PHE A 1 70 ? -18.312 15.305 -1.894 1 98.81 70 PHE A CA 1
ATOM 545 C C . PHE A 1 70 ? -17.828 16.422 -2.803 1 98.81 70 PHE A C 1
ATOM 547 O O . PHE A 1 70 ? -18.422 17.516 -2.814 1 98.81 70 PHE A O 1
ATOM 554 N N . ALA A 1 71 ? -16.797 16.156 -3.588 1 98.75 71 ALA A N 1
ATOM 555 C CA . ALA A 1 71 ? -16.156 17.203 -4.383 1 98.75 71 ALA A CA 1
ATOM 556 C C . ALA A 1 71 ? -16.516 17.062 -5.859 1 98.75 71 ALA A C 1
ATOM 558 O O . ALA A 1 71 ? -16.75 15.961 -6.344 1 98.75 71 ALA A O 1
ATOM 559 N N . ASP A 1 72 ? -16.594 18.172 -6.496 1 98.62 72 ASP A N 1
ATOM 560 C CA . ASP A 1 72 ? -16.625 18.297 -7.949 1 98.62 72 ASP A CA 1
ATOM 561 C C . ASP A 1 72 ? -15.242 18.625 -8.508 1 98.62 72 ASP A C 1
ATOM 563 O O . ASP A 1 72 ? -14.93 19.781 -8.742 1 98.62 72 ASP A O 1
ATOM 567 N N . TYR A 1 73 ? -14.461 17.656 -8.797 1 98.38 73 TYR A N 1
ATOM 568 C CA . TYR A 1 73 ? -13.062 17.844 -9.172 1 98.38 73 TYR A CA 1
ATOM 569 C C . TYR A 1 73 ? -12.953 18.5 -10.547 1 98.38 73 TYR A C 1
ATOM 571 O O . TYR A 1 73 ? -12.008 19.25 -10.805 1 98.38 73 TYR A O 1
ATOM 579 N N . ALA A 1 74 ? -13.883 18.266 -11.391 1 96.88 74 ALA A N 1
ATOM 580 C CA . ALA A 1 74 ? -13.859 18.922 -12.703 1 96.88 74 ALA A CA 1
ATOM 581 C C . ALA A 1 74 ? -13.953 20.438 -12.562 1 96.88 74 ALA A C 1
ATOM 583 O O . ALA A 1 74 ? -13.406 21.172 -13.383 1 96.88 74 ALA A O 1
ATOM 584 N N . ASN A 1 75 ? -14.594 20.828 -11.477 1 97.69 75 ASN A N 1
ATOM 585 C CA . ASN A 1 75 ? -14.805 22.25 -11.266 1 97.69 75 ASN A CA 1
ATOM 586 C C . ASN A 1 75 ? -13.797 22.828 -10.273 1 97.69 75 ASN A C 1
ATOM 588 O O . ASN A 1 75 ? -13.859 24.016 -9.945 1 97.69 75 ASN A O 1
ATOM 592 N N . SER A 1 76 ? -12.898 22.078 -9.742 1 98.62 76 SER A N 1
ATOM 593 C CA . SER A 1 76 ? -11.836 22.562 -8.875 1 98.62 76 SER A CA 1
ATOM 594 C C . SER A 1 76 ? -10.664 23.109 -9.688 1 98.62 76 SER A C 1
ATOM 596 O O . SER A 1 76 ? -10.414 22.656 -10.805 1 98.62 76 SER A O 1
ATOM 598 N N . ARG A 1 77 ? -10 24.125 -9.141 1 98.38 77 ARG A N 1
ATOM 599 C CA . ARG A 1 77 ? -8.953 24.781 -9.922 1 98.38 77 ARG A CA 1
ATOM 600 C C . ARG A 1 77 ? -7.895 25.391 -9.008 1 98.38 77 ARG A C 1
ATOM 602 O O . ARG A 1 77 ? -8.219 26.109 -8.07 1 98.38 77 ARG A O 1
ATOM 609 N N . GLY A 1 78 ? -6.637 25.109 -9.414 1 98.31 78 GLY A N 1
ATOM 610 C CA . GLY A 1 78 ? -5.574 25.672 -8.602 1 98.31 78 GLY A CA 1
ATOM 611 C C . GLY A 1 78 ? -5.68 25.312 -7.133 1 98.31 78 GLY A C 1
ATOM 612 O O . GLY A 1 78 ? -5.793 24.141 -6.789 1 98.31 78 GLY A O 1
ATOM 613 N N . ASN A 1 79 ? -5.684 26.297 -6.324 1 98.62 79 ASN A N 1
ATOM 614 C CA . ASN A 1 79 ? -5.711 26.062 -4.887 1 98.62 79 ASN A CA 1
ATOM 615 C C . ASN A 1 79 ? -7.137 26.078 -4.34 1 98.62 79 ASN A C 1
ATOM 617 O O . ASN A 1 79 ? -7.344 26.234 -3.137 1 98.62 79 ASN A O 1
ATOM 621 N N . TYR A 1 80 ? -8.195 25.922 -5.254 1 98.88 80 TYR A N 1
ATOM 622 C CA . TYR A 1 80 ? -9.594 25.922 -4.848 1 98.88 80 TYR A CA 1
ATOM 623 C C . TYR A 1 80 ? -10.25 24.578 -5.133 1 98.88 80 TYR A C 1
ATOM 625 O O . TYR A 1 80 ? -10.039 23.984 -6.195 1 98.88 80 TYR A O 1
ATOM 633 N N . ILE A 1 81 ? -11.055 24.125 -4.203 1 98.81 81 ILE A N 1
ATOM 634 C CA . ILE A 1 81 ? -11.812 22.891 -4.379 1 98.81 81 ILE A CA 1
ATOM 635 C C . ILE A 1 81 ? -13.305 23.188 -4.418 1 98.81 81 ILE A C 1
ATOM 637 O O . ILE A 1 81 ? -13.805 24 -3.629 1 98.81 81 ILE A O 1
ATOM 641 N N . SER A 1 82 ? -13.953 22.625 -5.375 1 98.75 82 SER A N 1
ATOM 642 C CA . SER A 1 82 ? -15.406 22.734 -5.508 1 98.75 82 SER A CA 1
ATOM 643 C C . SER A 1 82 ? -16.109 21.5 -4.953 1 98.75 82 SER A C 1
ATOM 645 O O . SER A 1 82 ? -15.688 20.375 -5.203 1 98.75 82 SER A O 1
ATOM 647 N N . ASP A 1 83 ? -17.188 21.719 -4.133 1 98.75 83 ASP A N 1
ATOM 648 C CA . ASP A 1 83 ? -18 20.578 -3.756 1 98.75 83 ASP A CA 1
ATOM 649 C C . ASP A 1 83 ? -19.172 20.391 -4.73 1 98.75 83 ASP A C 1
ATOM 651 O O . ASP A 1 83 ? -19.297 21.141 -5.695 1 98.75 83 ASP A O 1
ATOM 655 N N . VAL A 1 84 ? -19.953 19.406 -4.574 1 98.69 84 VAL A N 1
ATOM 656 C CA . VAL A 1 84 ? -21.016 19.031 -5.492 1 98.69 84 VAL A CA 1
ATOM 657 C C . VAL A 1 84 ? -22.203 19.984 -5.309 1 98.69 84 VAL A C 1
ATOM 659 O O . VAL A 1 84 ? -23.125 20 -6.133 1 98.69 84 VAL A O 1
ATOM 662 N N . ASP A 1 85 ? -22.219 20.859 -4.316 1 98.75 85 ASP A N 1
ATOM 663 C CA . ASP A 1 85 ? -23.344 21.734 -3.992 1 98.75 85 ASP A CA 1
ATOM 664 C C . ASP A 1 85 ? -23.109 23.141 -4.539 1 98.75 85 ASP A C 1
ATOM 666 O O . ASP A 1 85 ? -23.906 24.047 -4.297 1 98.75 85 ASP A O 1
ATOM 670 N N . GLY A 1 86 ? -22.016 23.328 -5.223 1 98.31 86 GLY A N 1
ATOM 671 C CA . GLY A 1 86 ? -21.75 24.594 -5.887 1 98.31 86 GLY A CA 1
ATOM 672 C C . GLY A 1 86 ? -20.859 25.516 -5.066 1 98.31 86 GLY A C 1
ATOM 673 O O . GLY A 1 86 ? -20.562 26.625 -5.492 1 98.31 86 GLY A O 1
ATOM 674 N N . ASN A 1 87 ? -20.391 25.062 -3.93 1 98.81 87 ASN A N 1
ATOM 675 C CA . ASN A 1 87 ? -19.438 25.844 -3.141 1 98.81 87 ASN A CA 1
ATOM 676 C C . ASN A 1 87 ? -18.031 25.734 -3.701 1 98.81 87 ASN A C 1
ATOM 678 O O . ASN A 1 87 ? -17.625 24.672 -4.168 1 98.81 87 ASN A O 1
ATOM 682 N N . ILE A 1 88 ? -17.328 26.859 -3.719 1 98.81 88 ILE A N 1
ATOM 683 C CA . ILE A 1 88 ? -15.906 26.938 -4.043 1 98.81 88 ILE A CA 1
ATOM 684 C C . ILE A 1 88 ? -15.109 27.328 -2.803 1 98.81 88 ILE A C 1
ATOM 686 O O . ILE A 1 88 ? -15.312 28.422 -2.26 1 98.81 88 ILE A O 1
ATOM 690 N N . LEU A 1 89 ? -14.219 26.469 -2.383 1 98.94 89 LEU A N 1
ATOM 691 C CA . LEU A 1 89 ? -13.477 26.719 -1.149 1 98.94 89 LEU A CA 1
ATOM 692 C C . LEU A 1 89 ? -11.984 26.875 -1.43 1 98.94 89 LEU A C 1
ATOM 694 O O . LEU A 1 89 ? -11.43 26.141 -2.262 1 98.94 89 LEU A O 1
ATOM 698 N N . LEU A 1 90 ? -11.391 27.859 -0.728 1 98.88 90 LEU A N 1
ATOM 699 C CA . LEU A 1 90 ? -9.938 27.859 -0.638 1 98.88 90 LEU A CA 1
ATOM 700 C C . LEU A 1 90 ? -9.445 26.625 0.125 1 98.88 90 LEU A C 1
ATOM 702 O O . LEU A 1 90 ? -9.828 26.422 1.279 1 98.88 90 LEU A O 1
ATOM 706 N N . ASP A 1 91 ? -8.625 25.828 -0.538 1 98.81 91 ASP A N 1
ATOM 707 C CA . ASP A 1 91 ? -8.25 24.531 0.027 1 98.81 91 ASP A CA 1
ATOM 708 C C . ASP A 1 91 ? -6.902 24.609 0.74 1 98.81 91 ASP A C 1
ATOM 710 O O . ASP A 1 91 ? -5.852 24.578 0.097 1 98.81 91 ASP A O 1
ATOM 714 N N . LEU A 1 92 ? -6.941 24.656 2.037 1 98.81 92 LEU A N 1
ATOM 715 C CA . LEU A 1 92 ? -5.738 24.625 2.855 1 98.81 92 LEU A CA 1
ATOM 716 C C . LEU A 1 92 ? -5.594 23.297 3.58 1 98.81 92 LEU A C 1
ATOM 718 O O . LEU A 1 92 ? -4.828 23.188 4.539 1 98.81 92 LEU A O 1
ATOM 722 N N . TYR A 1 93 ? -6.43 22.312 3.176 1 98.19 93 TYR A N 1
ATOM 723 C CA . TYR A 1 93 ? -6.398 20.922 3.619 1 98.19 93 TYR A CA 1
ATOM 724 C C . TYR A 1 93 ? -5.668 20.047 2.607 1 98.19 93 TYR A C 1
ATOM 726 O O . TYR A 1 93 ? -4.875 19.172 2.986 1 98.19 93 TYR A O 1
ATOM 734 N N . CYS A 1 94 ? -5.945 20.234 1.37 1 97.31 94 CYS A N 1
ATOM 735 C CA . CYS A 1 94 ? -5.266 19.734 0.177 1 97.31 94 CYS A CA 1
ATOM 736 C C . CYS A 1 94 ? -5.129 18.219 0.211 1 97.31 94 CYS A C 1
ATOM 738 O O . CYS A 1 94 ? -4.023 17.688 0.076 1 97.31 94 CYS A O 1
ATOM 740 N N . GLN A 1 95 ? -6.273 17.5 0.347 1 97.5 95 GLN A N 1
ATOM 741 C CA . GLN A 1 95 ? -6.273 16.047 0.333 1 97.5 95 GLN A CA 1
ATOM 742 C C . GLN A 1 95 ? -5.273 15.484 1.339 1 97.5 95 GLN A C 1
ATOM 744 O O . GLN A 1 95 ? -4.41 14.68 0.981 1 97.5 95 GLN A O 1
ATOM 749 N N . ILE A 1 96 ? -5.402 15.93 2.547 1 96.62 96 ILE A N 1
ATOM 750 C CA . ILE A 1 96 ? -4.516 15.555 3.643 1 96.62 96 ILE A CA 1
ATOM 751 C C . ILE A 1 96 ? -3.068 15.859 3.26 1 96.62 96 ILE A C 1
ATOM 753 O O . ILE A 1 96 ? -2.205 14.984 3.334 1 96.62 96 ILE A O 1
ATOM 757 N N . ALA A 1 97 ? -2.811 17.047 2.834 1 97.75 97 ALA A N 1
ATOM 758 C CA . ALA A 1 97 ? -1.488 17.609 2.57 1 97.75 97 ALA A CA 1
ATOM 759 C C . ALA A 1 97 ? -0.83 16.922 1.377 1 97.75 97 ALA A C 1
ATOM 761 O O . ALA A 1 97 ? 0.394 16.766 1.334 1 97.75 97 ALA A O 1
ATOM 762 N N . SER A 1 98 ? -1.561 16.531 0.332 1 97.69 98 SER A N 1
ATOM 763 C CA . SER A 1 98 ? -0.979 15.609 -0.633 1 97.69 98 SER A CA 1
ATOM 764 C C . SER A 1 98 ? -0.806 16.266 -1.997 1 97.69 98 SER A C 1
ATOM 766 O O . SER A 1 98 ? 0.005 15.82 -2.811 1 97.69 98 SER A O 1
ATOM 768 N N . ILE A 1 99 ? -1.538 17.312 -2.324 1 97.25 99 ILE A N 1
ATOM 769 C CA . ILE A 1 99 ? -1.538 17.859 -3.678 1 97.25 99 ILE A CA 1
ATOM 770 C C . ILE A 1 99 ? -0.457 18.938 -3.803 1 97.25 99 ILE A C 1
ATOM 772 O O . ILE A 1 99 ? -0.431 19.891 -3.027 1 97.25 99 ILE A O 1
ATOM 776 N N . PRO A 1 100 ? 0.365 18.797 -4.844 1 98.31 100 PRO A N 1
ATOM 777 C CA . PRO A 1 100 ? 1.487 19.734 -4.895 1 98.31 100 PRO A CA 1
ATOM 778 C C . PRO A 1 100 ? 1.204 20.953 -5.773 1 98.31 100 PRO A C 1
ATOM 780 O O . PRO A 1 100 ? 1.375 22.094 -5.336 1 98.31 100 PRO A O 1
ATOM 783 N N . ILE A 1 101 ? 0.583 20.75 -7.004 1 98.56 101 ILE A N 1
ATOM 784 C CA . ILE A 1 101 ? 0.749 21.828 -7.965 1 98.56 101 ILE A CA 1
ATOM 785 C C . ILE A 1 101 ? -0.618 22.297 -8.469 1 98.56 101 ILE A C 1
ATOM 787 O O . ILE A 1 101 ? -0.728 22.859 -9.562 1 98.56 101 ILE A O 1
ATOM 791 N N . GLY A 1 102 ? -1.689 21.938 -7.77 1 98.5 102 GLY A N 1
ATOM 792 C CA . GLY A 1 102 ? -2.994 22.531 -8.016 1 98.5 102 GLY A CA 1
ATOM 793 C C . GLY A 1 102 ? -3.943 21.594 -8.75 1 98.5 102 GLY A C 1
ATOM 794 O O . GLY A 1 102 ? -3.514 20.797 -9.586 1 98.5 102 GLY A O 1
ATOM 795 N N . TYR A 1 103 ? -5.273 21.781 -8.523 1 98.62 103 TYR A N 1
ATOM 796 C CA . TYR A 1 103 ? -6.324 21.031 -9.211 1 98.62 103 TYR A CA 1
ATOM 797 C C . TYR A 1 103 ? -6.414 21.438 -10.68 1 98.62 103 TYR A C 1
ATOM 799 O O . TYR A 1 103 ? -6.359 22.625 -11.008 1 98.62 103 TYR A O 1
ATOM 807 N N . ASN A 1 104 ? -6.551 20.406 -11.492 1 98.44 104 ASN A N 1
ATOM 808 C CA . ASN A 1 104 ? -6.707 20.562 -12.93 1 98.44 104 ASN A CA 1
ATOM 809 C C . ASN A 1 104 ? -5.566 21.375 -13.531 1 98.44 104 ASN A C 1
ATOM 811 O O . ASN A 1 104 ? -5.801 22.344 -14.273 1 98.44 104 ASN A O 1
ATOM 815 N N . ASN A 1 105 ? -4.344 21.078 -13.141 1 98.44 105 ASN A N 1
ATOM 816 C CA . ASN A 1 105 ? -3.139 21.672 -13.703 1 98.44 105 ASN A CA 1
ATOM 817 C C . ASN A 1 105 ? -3.016 21.391 -15.195 1 98.44 105 ASN A C 1
ATOM 819 O O . ASN A 1 105 ? -3.023 20.234 -15.617 1 98.44 105 ASN A O 1
ATOM 823 N N . PRO A 1 106 ? -2.812 22.422 -15.984 1 98.12 106 PRO A N 1
ATOM 824 C CA . PRO A 1 106 ? -2.824 22.234 -17.438 1 98.12 106 PRO A CA 1
ATOM 825 C C . PRO A 1 106 ? -1.69 21.328 -17.922 1 98.12 106 PRO A C 1
ATOM 827 O O . PRO A 1 106 ? -1.865 20.578 -18.875 1 98.12 106 PRO A O 1
ATOM 830 N N . GLU A 1 107 ? -0.531 21.422 -17.312 1 98.31 107 GLU A N 1
ATOM 831 C CA . GLU A 1 107 ? 0.596 20.594 -17.719 1 98.31 107 GLU A CA 1
ATOM 832 C C . GLU A 1 107 ? 0.342 19.125 -17.391 1 98.31 107 GLU A C 1
ATOM 834 O O . GLU A 1 107 ? 0.75 18.234 -18.156 1 98.31 107 GLU A O 1
ATOM 839 N N . LEU A 1 108 ? -0.329 18.844 -16.312 1 98.5 108 LEU A N 1
ATOM 840 C CA . LEU A 1 108 ? -0.691 17.484 -15.969 1 98.5 108 LEU A CA 1
ATOM 841 C C . LEU A 1 108 ? -1.755 16.938 -16.922 1 98.5 108 LEU A C 1
ATOM 843 O O . LEU A 1 108 ? -1.711 15.773 -17.312 1 98.5 108 LEU A O 1
ATOM 847 N N . ILE A 1 109 ? -2.736 17.781 -17.25 1 98.19 109 ILE A N 1
ATOM 848 C CA . ILE A 1 109 ? -3.771 17.375 -18.188 1 98.19 109 ILE A CA 1
ATOM 849 C C . ILE A 1 109 ? -3.133 16.953 -19.516 1 98.19 109 ILE A C 1
ATOM 851 O O . ILE A 1 109 ? -3.447 15.898 -20.062 1 98.19 109 ILE A O 1
ATOM 855 N N . LYS A 1 110 ? -2.234 17.797 -20 1 98.06 110 LYS A N 1
ATOM 856 C CA . LYS A 1 110 ? -1.537 17.531 -21.25 1 98.06 110 LYS A CA 1
ATOM 857 C C . LYS A 1 110 ? -0.762 16.219 -21.172 1 98.06 110 LYS A C 1
ATOM 859 O O . LYS A 1 110 ? -0.845 15.391 -22.094 1 98.06 110 LYS A O 1
ATOM 864 N N . ALA A 1 111 ? -0.049 15.984 -20.125 1 98.25 111 ALA A N 1
ATOM 865 C CA . ALA A 1 111 ? 0.766 14.781 -19.953 1 98.25 111 ALA A CA 1
ATOM 866 C C . ALA A 1 111 ? -0.109 13.539 -19.844 1 98.25 111 ALA A C 1
ATOM 868 O O . ALA A 1 111 ? 0.202 12.5 -20.438 1 98.25 111 ALA A O 1
ATOM 869 N N . ALA A 1 112 ? -1.203 13.633 -19.078 1 97.94 112 ALA A N 1
ATOM 870 C CA . ALA A 1 112 ? -2.062 12.484 -18.812 1 97.94 112 ALA A CA 1
ATOM 871 C C . ALA A 1 112 ? -2.74 11.992 -20.094 1 97.94 112 ALA A C 1
ATOM 873 O O . ALA A 1 112 ? -3.096 10.82 -20.203 1 97.94 112 ALA A O 1
ATOM 874 N N . LYS A 1 113 ? -2.895 12.852 -21.078 1 97 113 LYS A N 1
ATOM 875 C CA . LYS A 1 113 ? -3.559 12.492 -22.328 1 97 113 LYS A CA 1
ATOM 876 C C . LYS A 1 113 ? -2.576 11.875 -23.312 1 97 113 LYS A C 1
ATOM 878 O O . LYS A 1 113 ? -2.982 11.336 -24.344 1 97 113 LYS A O 1
ATOM 883 N N . SER A 1 114 ? -1.272 11.852 -23.016 1 97.62 114 SER A N 1
ATOM 884 C CA . SER A 1 114 ? -0.248 11.336 -23.922 1 97.62 114 SER A CA 1
ATOM 885 C C . SER A 1 114 ? -0.277 9.812 -23.969 1 97.62 114 SER A C 1
ATOM 887 O O . SER A 1 114 ? -0.72 9.156 -23.016 1 97.62 114 SER A O 1
ATOM 889 N N . ASP A 1 115 ? 0.279 9.258 -25.031 1 97.12 115 ASP A N 1
ATOM 890 C CA . ASP A 1 115 ? 0.365 7.812 -25.203 1 97.12 115 ASP A CA 1
ATOM 891 C C . ASP A 1 115 ? 1.273 7.191 -24.141 1 97.12 115 ASP A C 1
ATOM 893 O O . ASP A 1 115 ? 1.041 6.062 -23.703 1 97.12 115 ASP A O 1
ATOM 897 N N . ARG A 1 116 ? 2.193 7.953 -23.75 1 96.56 116 ARG A N 1
ATOM 898 C CA . ARG A 1 116 ? 3.131 7.492 -22.734 1 96.56 116 ARG A CA 1
ATOM 899 C C . ARG A 1 116 ? 2.414 7.195 -21.422 1 96.56 116 ARG A C 1
ATOM 901 O O . ARG A 1 116 ? 2.619 6.137 -20.812 1 96.56 116 ARG A O 1
ATOM 908 N N . TRP A 1 117 ? 1.557 8.102 -20.984 1 97.62 117 TRP A N 1
ATOM 909 C CA . TRP A 1 117 ? 0.816 7.906 -19.734 1 97.62 117 TRP A CA 1
ATOM 910 C C . TRP A 1 117 ? -0.246 6.824 -19.906 1 97.62 117 TRP A C 1
ATOM 912 O O . TRP A 1 117 ? -0.435 5.988 -19.016 1 97.62 117 TRP A O 1
ATOM 922 N N . VAL A 1 118 ? -0.926 6.859 -21.062 1 97.62 118 VAL A N 1
ATOM 923 C CA . VAL A 1 118 ? -1.959 5.867 -21.328 1 97.62 118 VAL A CA 1
ATOM 924 C C . VAL A 1 118 ? -1.361 4.465 -21.266 1 97.62 118 VAL A C 1
ATOM 926 O O . VAL A 1 118 ? -1.925 3.576 -20.609 1 97.62 118 VAL A O 1
ATOM 929 N N . SER A 1 119 ? -0.201 4.238 -21.844 1 97.38 119 SER A N 1
ATOM 930 C CA . SER A 1 119 ? 0.472 2.945 -21.828 1 97.38 119 SER A CA 1
ATOM 931 C C . SER A 1 119 ? 0.812 2.523 -20.391 1 97.38 119 SER A C 1
ATOM 933 O O . SER A 1 119 ? 0.633 1.361 -20.031 1 97.38 119 SER A O 1
ATOM 935 N N . ALA A 1 120 ? 1.264 3.473 -19.625 1 96.56 120 ALA A N 1
ATOM 936 C CA . ALA A 1 120 ? 1.653 3.188 -18.25 1 96.56 120 ALA A CA 1
ATOM 937 C C . ALA A 1 120 ? 0.442 2.793 -17.406 1 96.56 120 ALA A C 1
ATOM 939 O O . ALA A 1 120 ? 0.55 1.961 -16.5 1 96.56 120 ALA A O 1
ATOM 940 N N . ILE A 1 121 ? -0.69 3.342 -17.734 1 96.5 121 ILE A N 1
ATOM 941 C CA . ILE A 1 121 ? -1.909 3.109 -16.969 1 96.5 121 ILE A CA 1
ATOM 942 C C . ILE A 1 121 ? -2.479 1.734 -17.312 1 96.5 121 ILE A C 1
ATOM 944 O O . ILE A 1 121 ? -2.781 0.943 -16.406 1 96.5 121 ILE A O 1
ATOM 948 N N . ILE A 1 122 ? -2.521 1.356 -18.562 1 97.44 122 ILE A N 1
ATOM 949 C CA . ILE A 1 122 ? -3.395 0.257 -18.953 1 97.44 122 ILE A CA 1
ATOM 950 C C . ILE A 1 122 ? -2.602 -1.048 -18.984 1 97.44 122 ILE A C 1
ATOM 952 O O . ILE A 1 122 ? -3.182 -2.135 -18.938 1 97.44 122 ILE A O 1
ATOM 956 N N . ASN A 1 123 ? -1.235 -0.992 -19.141 1 97.88 123 ASN A N 1
ATOM 957 C CA . ASN A 1 123 ? -0.439 -2.213 -19.203 1 97.88 123 ASN A CA 1
ATOM 958 C C . ASN A 1 123 ? 0.129 -2.582 -17.844 1 97.88 123 ASN A C 1
ATOM 960 O O . ASN A 1 123 ? 0.505 -3.734 -17.609 1 97.88 123 ASN A O 1
ATOM 964 N N . ARG A 1 124 ? 0.21 -1.724 -16.906 1 94.94 124 ARG A N 1
ATOM 965 C CA . ARG A 1 124 ? 0.604 -1.771 -15.492 1 94.94 124 ARG A CA 1
ATOM 966 C C . ARG A 1 124 ? 1.724 -2.783 -15.273 1 94.94 124 ARG A C 1
ATOM 968 O O . ARG A 1 124 ? 1.475 -3.906 -14.828 1 94.94 124 ARG A O 1
ATOM 975 N N . PRO A 1 125 ? 2.908 -2.51 -15.461 1 96.62 125 PRO A N 1
ATOM 976 C CA . PRO A 1 125 ? 4.055 -3.41 -15.32 1 96.62 125 PRO A CA 1
ATOM 977 C C . PRO A 1 125 ? 4.328 -3.801 -13.875 1 96.62 125 PRO A C 1
ATOM 979 O O . PRO A 1 125 ? 4.176 -2.975 -12.969 1 96.62 125 PRO A O 1
ATOM 982 N N . SER A 1 126 ? 4.68 -5.082 -13.648 1 97.38 126 SER A N 1
ATOM 983 C CA . SER A 1 126 ? 5.477 -5.406 -12.469 1 97.38 126 SER A CA 1
ATOM 984 C C . SER A 1 126 ? 6.898 -4.863 -12.594 1 97.38 126 SER A C 1
ATOM 986 O O . SER A 1 126 ? 7.785 -5.551 -13.102 1 97.38 126 SER A O 1
ATOM 988 N N . LEU A 1 127 ? 7.156 -3.787 -11.977 1 97.88 127 LEU A N 1
ATOM 989 C CA . LEU A 1 127 ? 8.336 -2.977 -12.258 1 97.88 127 LEU A CA 1
ATOM 990 C C . LEU A 1 127 ? 9.609 -3.717 -11.867 1 97.88 127 LEU A C 1
ATOM 992 O O . LEU A 1 127 ? 10.664 -3.5 -12.461 1 97.88 127 LEU A O 1
ATOM 996 N N . GLY A 1 128 ? 9.531 -4.551 -10.922 1 97.12 128 GLY A N 1
ATOM 997 C CA . GLY A 1 128 ? 10.703 -5.281 -10.477 1 97.12 128 GLY A CA 1
ATOM 998 C C . GLY A 1 128 ? 11.102 -6.402 -11.422 1 97.12 128 GLY A C 1
ATOM 999 O O . GLY A 1 128 ? 12.289 -6.719 -11.555 1 97.12 128 GLY A O 1
ATOM 1000 N N . VAL A 1 129 ? 10.125 -6.996 -12.156 1 98.06 129 VAL A N 1
ATOM 1001 C CA . VAL A 1 129 ? 10.367 -8.203 -12.945 1 98.06 129 VAL A CA 1
ATOM 1002 C C . VAL A 1 129 ? 10.438 -7.844 -14.43 1 98.06 129 VAL A C 1
ATOM 1004 O O . VAL A 1 129 ? 11.258 -8.383 -15.164 1 98.06 129 VAL A O 1
ATOM 1007 N N . LEU A 1 130 ? 9.523 -6.984 -14.812 1 98.62 130 LEU A N 1
ATOM 1008 C CA . LEU A 1 130 ? 9.422 -6.609 -16.219 1 98.62 130 LEU A CA 1
ATOM 1009 C C . LEU A 1 130 ? 9.336 -5.094 -16.375 1 98.62 130 LEU A C 1
ATOM 1011 O O . LEU A 1 130 ? 8.344 -4.566 -16.875 1 98.62 130 LEU A O 1
ATOM 1015 N N . PRO A 1 131 ? 10.383 -4.402 -16.016 1 98.56 131 PRO A N 1
ATOM 1016 C CA . PRO A 1 131 ? 10.352 -2.941 -16.109 1 98.56 131 PRO A CA 1
ATOM 1017 C C . PRO A 1 131 ? 10.242 -2.441 -17.547 1 98.56 131 PRO A C 1
ATOM 1019 O O . PRO A 1 131 ? 10.766 -3.078 -18.469 1 98.56 131 PRO A O 1
ATOM 1022 N N . PRO A 1 132 ? 9.594 -1.343 -17.75 1 98.44 132 PRO A N 1
ATOM 1023 C CA . PRO A 1 132 ? 9.5 -0.759 -19.078 1 98.44 132 PRO A CA 1
ATOM 1024 C C . PRO A 1 132 ? 10.828 -0.178 -19.562 1 98.44 132 PRO A C 1
ATOM 1026 O O . PRO A 1 132 ? 11.688 0.162 -18.75 1 98.44 132 PRO A O 1
ATOM 1029 N N . LYS A 1 133 ? 10.93 0.003 -20.797 1 97.44 133 LYS A N 1
ATOM 1030 C CA . LYS A 1 133 ? 12.141 0.432 -21.484 1 97.44 133 LYS A CA 1
ATOM 1031 C C . LYS A 1 133 ? 12.656 1.753 -20.922 1 97.44 133 LYS A C 1
ATOM 1033 O O . LYS A 1 133 ? 13.867 1.973 -20.859 1 97.44 133 LYS A O 1
ATOM 1038 N N . ASP A 1 134 ? 11.82 2.598 -20.484 1 97.69 134 ASP A N 1
ATOM 1039 C CA . ASP A 1 134 ? 12.25 3.941 -20.109 1 97.69 134 ASP A CA 1
ATOM 1040 C C . ASP A 1 134 ? 12.312 4.094 -18.594 1 97.69 134 ASP A C 1
ATOM 1042 O O . ASP A 1 134 ? 12.43 5.211 -18.078 1 97.69 134 ASP A O 1
ATOM 1046 N N . TRP A 1 135 ? 12.242 3.029 -17.828 1 98.38 135 TRP A N 1
ATOM 1047 C CA . TRP A 1 135 ? 12.141 3.102 -16.375 1 98.38 135 TRP A CA 1
ATOM 1048 C C . TRP A 1 135 ? 13.391 3.742 -15.773 1 98.38 135 TRP A C 1
ATOM 1050 O O . TRP A 1 135 ? 13.289 4.66 -14.953 1 98.38 135 TRP A O 1
ATOM 1060 N N . PRO A 1 136 ? 14.641 3.375 -16.188 1 98.62 136 PRO A N 1
ATOM 1061 C CA . PRO A 1 136 ? 15.812 4.051 -15.617 1 98.62 136 PRO A CA 1
ATOM 1062 C C . PRO A 1 136 ? 15.82 5.551 -15.891 1 98.62 136 PRO A C 1
ATOM 1064 O O . PRO A 1 136 ? 16.125 6.348 -15 1 98.62 136 PRO A O 1
ATOM 1067 N N . ALA A 1 137 ? 15.469 5.906 -17.125 1 98.62 137 ALA A N 1
ATOM 1068 C CA . ALA A 1 137 ? 15.422 7.32 -17.484 1 98.62 137 ALA A CA 1
ATOM 1069 C C . ALA A 1 137 ? 14.352 8.062 -16.688 1 98.62 137 ALA A C 1
ATOM 1071 O O . ALA A 1 137 ? 14.555 9.203 -16.281 1 98.62 137 ALA A O 1
ATOM 1072 N N . LEU A 1 138 ? 13.242 7.426 -16.531 1 98.56 138 LEU A N 1
ATOM 1073 C CA . LEU A 1 138 ? 12.164 8.039 -15.75 1 98.56 138 LEU A CA 1
ATOM 1074 C C . LEU A 1 138 ? 12.594 8.266 -14.305 1 98.56 138 LEU A C 1
ATOM 1076 O O . LEU A 1 138 ? 12.312 9.312 -13.727 1 98.56 138 LEU A O 1
ATOM 1080 N N . ILE A 1 139 ? 13.258 7.246 -13.711 1 98.69 139 ILE A N 1
ATOM 1081 C CA . ILE A 1 139 ? 13.766 7.398 -12.352 1 98.69 139 ILE A CA 1
ATOM 1082 C C . ILE A 1 139 ? 14.75 8.57 -12.289 1 98.69 139 ILE A C 1
ATOM 1084 O O . ILE A 1 139 ? 14.68 9.398 -11.375 1 98.69 139 ILE A O 1
ATOM 1088 N N . GLU A 1 140 ? 15.633 8.688 -13.242 1 98.56 140 GLU A N 1
ATOM 1089 C CA . GLU A 1 140 ? 16.625 9.758 -13.281 1 98.56 140 GLU A CA 1
ATOM 1090 C C . GLU A 1 140 ? 15.953 11.125 -13.422 1 98.56 140 GLU A C 1
ATOM 1092 O O . GLU A 1 140 ? 16.359 12.094 -12.773 1 98.56 140 GLU A O 1
ATOM 1097 N N . ASN A 1 141 ? 14.898 11.195 -14.211 1 98 141 ASN A N 1
ATOM 1098 C CA . ASN A 1 141 ? 14.273 12.469 -14.57 1 98 141 ASN A CA 1
ATOM 1099 C C . ASN A 1 141 ? 13.203 12.875 -13.562 1 98 141 ASN A C 1
ATOM 1101 O O . ASN A 1 141 ? 12.625 13.953 -13.672 1 98 141 ASN A O 1
ATOM 1105 N N . SER A 1 142 ? 12.984 12.039 -12.617 1 98.38 142 SER A N 1
ATOM 1106 C CA . SER A 1 142 ? 12 12.336 -11.586 1 98.38 142 SER A CA 1
ATOM 1107 C C . SER A 1 142 ? 12.594 12.172 -10.188 1 98.38 142 SER A C 1
ATOM 1109 O O . SER A 1 142 ? 13.211 13.102 -9.656 1 98.38 142 SER A O 1
ATOM 1111 N N . PHE A 1 143 ? 12.68 10.938 -9.68 1 98.75 143 PHE A N 1
ATOM 1112 C CA . PHE A 1 143 ? 13.102 10.672 -8.305 1 98.75 143 PHE A CA 1
ATOM 1113 C C . PHE A 1 143 ? 14.484 11.25 -8.047 1 98.75 143 PHE A C 1
ATOM 1115 O O . PHE A 1 143 ? 14.695 11.938 -7.039 1 98.75 143 PHE A O 1
ATOM 1122 N N . MET A 1 144 ? 15.391 10.984 -8.953 1 98.62 144 MET A N 1
ATOM 1123 C CA . MET A 1 144 ? 16.781 11.297 -8.664 1 98.62 144 MET A CA 1
ATOM 1124 C C . MET A 1 144 ? 17.062 12.781 -8.836 1 98.62 144 MET A C 1
ATOM 1126 O O . MET A 1 144 ? 18.078 13.289 -8.367 1 98.62 144 MET A O 1
ATOM 1130 N N . GLN A 1 145 ? 16.109 13.523 -9.453 1 98.5 145 GLN A N 1
ATOM 1131 C CA . GLN A 1 145 ? 16.266 14.969 -9.617 1 98.5 145 GLN A CA 1
ATOM 1132 C C . GLN A 1 145 ? 16.219 15.688 -8.273 1 98.5 145 GLN A C 1
ATOM 1134 O O . GLN A 1 145 ? 16.719 16.812 -8.141 1 98.5 145 GLN A O 1
ATOM 1139 N N . VAL A 1 146 ? 15.656 15.008 -7.316 1 98.62 146 VAL A N 1
ATOM 1140 C CA . VAL A 1 146 ? 15.492 15.68 -6.031 1 98.62 146 VAL A CA 1
ATOM 1141 C C . VAL A 1 146 ? 15.938 14.75 -4.902 1 98.62 146 VAL A C 1
ATOM 1143 O O . VAL A 1 146 ? 15.438 14.844 -3.779 1 98.62 146 VAL A O 1
ATOM 1146 N N . SER A 1 147 ? 16.766 13.766 -5.203 1 98.56 147 SER A N 1
ATOM 1147 C CA . SER A 1 147 ? 17.266 12.883 -4.156 1 98.56 147 SER A CA 1
ATOM 1148 C C . SER A 1 147 ? 17.938 13.672 -3.041 1 98.56 147 SER A C 1
ATOM 1150 O O . SER A 1 147 ? 18.688 14.617 -3.309 1 98.56 147 SER A O 1
ATOM 1152 N N . PRO A 1 148 ? 17.641 13.312 -1.752 1 98.31 148 PRO A N 1
ATOM 1153 C CA . PRO A 1 148 ? 18.359 13.977 -0.665 1 98.31 148 PRO A CA 1
ATOM 1154 C C . PRO A 1 148 ? 19.875 13.797 -0.77 1 98.31 148 PRO A C 1
ATOM 1156 O O . PRO A 1 148 ? 20.344 12.742 -1.21 1 98.31 148 PRO A O 1
ATOM 1159 N N . LYS A 1 149 ? 20.609 14.828 -0.311 1 95.69 149 LYS A N 1
ATOM 1160 C CA . LYS A 1 149 ? 22.062 14.781 -0.355 1 95.69 149 LYS A CA 1
ATOM 1161 C C . LYS A 1 149 ? 22.594 13.539 0.34 1 95.69 149 LYS A C 1
ATOM 1163 O O . LYS A 1 149 ? 22.188 13.227 1.463 1 95.69 149 LYS A O 1
ATOM 1168 N N . GLY A 1 150 ? 23.391 12.812 -0.36 1 96.44 150 GLY A N 1
ATOM 1169 C CA . GLY A 1 150 ? 24.062 11.664 0.22 1 96.44 150 GLY A CA 1
ATOM 1170 C C . GLY A 1 150 ? 23.328 10.352 -0.042 1 96.44 150 GLY A C 1
ATOM 1171 O O . GLY A 1 150 ? 23.859 9.281 0.268 1 96.44 150 GLY A O 1
ATOM 1172 N N . LEU A 1 151 ? 22.188 10.391 -0.621 1 98.38 151 LEU A N 1
ATOM 1173 C CA . LEU A 1 151 ? 21.422 9.188 -0.927 1 98.38 151 LEU A CA 1
ATOM 1174 C C . LEU A 1 151 ? 21.266 9.008 -2.434 1 98.38 151 LEU A C 1
ATOM 1176 O O . LEU A 1 151 ? 20.719 9.891 -3.109 1 98.38 151 LEU A O 1
ATOM 1180 N N . ASN A 1 152 ? 21.688 7.801 -2.957 1 98 152 ASN A N 1
ATOM 1181 C CA . ASN A 1 152 ? 21.781 7.68 -4.41 1 98 152 ASN A CA 1
ATOM 1182 C C . ASN A 1 152 ? 21 6.469 -4.914 1 98 152 ASN A C 1
ATOM 1184 O O . ASN A 1 152 ? 21.156 6.051 -6.062 1 98 152 ASN A O 1
ATOM 1188 N N . GLN A 1 153 ? 20.266 5.844 -4.035 1 98.56 153 GLN A N 1
ATOM 1189 C CA . GLN A 1 153 ? 19.359 4.754 -4.402 1 98.56 153 GLN A CA 1
ATOM 1190 C C . GLN A 1 153 ? 17.922 5.094 -4.062 1 98.56 153 GLN A C 1
ATOM 1192 O O . GLN A 1 153 ? 17.656 5.82 -3.1 1 98.56 153 GLN A O 1
ATOM 1197 N N . VAL A 1 154 ? 17.031 4.559 -4.871 1 98.81 154 VAL A N 1
ATOM 1198 C CA . VAL A 1 154 ? 15.617 4.766 -4.578 1 98.81 154 VAL A CA 1
ATOM 1199 C C . VAL A 1 154 ? 14.891 3.426 -4.59 1 98.81 154 VAL A C 1
ATOM 1201 O O . VAL A 1 154 ? 15.203 2.545 -5.395 1 98.81 154 VAL A O 1
ATOM 1204 N N . PHE A 1 155 ? 14.055 3.152 -3.643 1 98.69 155 PHE A N 1
ATOM 1205 C CA . PHE A 1 155 ? 13.055 2.09 -3.6 1 98.69 155 PHE A CA 1
ATOM 1206 C C . PHE A 1 155 ? 11.648 2.662 -3.746 1 98.69 155 PHE A C 1
ATOM 1208 O O . PHE A 1 155 ? 11.242 3.523 -2.965 1 98.69 155 PHE A O 1
ATOM 1215 N N . THR A 1 156 ? 10.914 2.207 -4.715 1 98.5 156 THR A N 1
ATOM 1216 C CA . THR A 1 156 ? 9.578 2.742 -4.945 1 98.5 156 THR A CA 1
ATOM 1217 C C . THR A 1 156 ? 8.523 1.832 -4.332 1 98.5 156 THR A C 1
ATOM 1219 O O . THR A 1 156 ? 8.688 0.611 -4.297 1 98.5 156 THR A O 1
ATOM 1222 N N . ALA A 1 157 ? 7.48 2.408 -3.795 1 97.94 157 ALA A N 1
ATOM 1223 C CA . ALA A 1 157 ? 6.375 1.73 -3.125 1 97.94 157 ALA A CA 1
ATOM 1224 C C . ALA A 1 157 ? 5.031 2.334 -3.533 1 97.94 157 ALA A C 1
ATOM 1226 O O . ALA A 1 157 ? 4.977 3.205 -4.402 1 97.94 157 ALA A O 1
ATOM 1227 N N . MET A 1 158 ? 3.934 1.89 -2.898 1 96.94 158 MET A N 1
ATOM 1228 C CA . MET A 1 158 ? 2.602 2.266 -3.363 1 96.94 158 MET A CA 1
ATOM 1229 C C . MET A 1 158 ? 2.049 3.43 -2.549 1 96.94 158 MET A C 1
ATOM 1231 O O . MET A 1 158 ? 1.185 4.168 -3.021 1 96.94 158 MET A O 1
ATOM 1235 N N . CYS A 1 159 ? 2.457 3.553 -1.314 1 97.75 159 CYS A N 1
ATOM 1236 C CA . CYS A 1 159 ? 1.946 4.605 -0.445 1 97.75 159 CYS A CA 1
ATOM 1237 C C . CYS A 1 159 ? 2.908 4.879 0.706 1 97.75 159 CYS A C 1
ATOM 1239 O O . CYS A 1 159 ? 3.953 4.234 0.812 1 97.75 159 CYS A O 1
ATOM 1241 N N . GLY A 1 160 ? 2.557 5.844 1.542 1 98.38 160 GLY A N 1
ATOM 1242 C CA . GLY A 1 160 ? 3.428 6.207 2.646 1 98.38 160 GLY A CA 1
ATOM 1243 C C . GLY A 1 160 ? 3.646 5.078 3.635 1 98.38 160 GLY A C 1
ATOM 1244 O O . GLY A 1 160 ? 4.766 4.859 4.102 1 98.38 160 GLY A O 1
ATOM 1245 N N . SER A 1 161 ? 2.568 4.379 4.012 1 98.5 161 SER A N 1
ATOM 1246 C CA . SER A 1 161 ? 2.715 3.229 4.898 1 98.5 161 SER A CA 1
ATOM 1247 C C . SER A 1 161 ? 3.625 2.168 4.285 1 98.5 161 SER A C 1
ATOM 1249 O O . SER A 1 161 ? 4.48 1.604 4.973 1 98.5 161 SER A O 1
ATOM 1251 N N . CYS A 1 162 ? 3.475 1.914 3.018 1 98.44 162 CYS A N 1
ATOM 1252 C CA . CYS A 1 162 ? 4.332 0.954 2.332 1 98.44 162 CYS A CA 1
ATOM 1253 C C . CYS A 1 162 ? 5.785 1.416 2.338 1 98.44 162 CYS A C 1
ATOM 1255 O O . CYS A 1 162 ? 6.699 0.604 2.486 1 98.44 162 CYS A O 1
ATOM 1257 N N . ALA A 1 163 ? 5.953 2.664 2.104 1 98.81 163 ALA A N 1
ATOM 1258 C CA . ALA A 1 163 ? 7.305 3.219 2.113 1 98.81 163 ALA A CA 1
ATOM 1259 C C . ALA A 1 163 ? 7.996 2.961 3.451 1 98.81 163 ALA A C 1
ATOM 1261 O O . ALA A 1 163 ? 9.117 2.457 3.49 1 98.81 163 ALA A O 1
ATOM 1262 N N . ASN A 1 164 ? 7.316 3.268 4.527 1 98.94 164 ASN A N 1
ATOM 1263 C CA . ASN A 1 164 ? 7.898 3.082 5.852 1 98.94 164 ASN A CA 1
ATOM 1264 C C . ASN A 1 164 ? 8.047 1.603 6.195 1 98.94 164 ASN A C 1
ATOM 1266 O O . ASN A 1 164 ? 9.031 1.2 6.812 1 98.94 164 ASN A O 1
ATOM 1270 N N . GLU A 1 165 ? 7.07 0.734 5.812 1 98.75 165 GLU A N 1
ATOM 1271 C CA . GLU A 1 165 ? 7.191 -0.708 6.004 1 98.75 165 GLU A CA 1
ATOM 1272 C C . GLU A 1 165 ? 8.461 -1.247 5.352 1 98.75 165 GLU A C 1
ATOM 1274 O O . GLU A 1 165 ? 9.211 -2.006 5.969 1 98.75 165 GLU A O 1
ATOM 1279 N N . CYS A 1 166 ? 8.656 -0.861 4.133 1 98.81 166 CYS A N 1
ATOM 1280 C CA . CYS A 1 166 ? 9.797 -1.352 3.371 1 98.81 166 CYS A CA 1
ATOM 1281 C C . CYS A 1 166 ? 11.102 -0.767 3.902 1 98.81 166 CYS A C 1
ATOM 1283 O O . CYS A 1 166 ? 12.141 -1.428 3.877 1 98.81 166 CYS A O 1
ATOM 1285 N N . ALA A 1 167 ? 11.062 0.48 4.359 1 98.94 167 ALA A N 1
ATOM 1286 C CA . ALA A 1 167 ? 12.234 1.083 4.984 1 98.94 167 ALA A CA 1
ATOM 1287 C C . ALA A 1 167 ? 12.641 0.326 6.246 1 98.94 167 ALA A C 1
ATOM 1289 O O . ALA A 1 167 ? 13.82 0.071 6.473 1 98.94 167 ALA A O 1
ATOM 1290 N N . TYR A 1 168 ? 11.633 0.003 7.113 1 98.94 168 TYR A N 1
ATOM 1291 C CA . TYR A 1 168 ? 11.922 -0.784 8.305 1 98.94 168 TYR A CA 1
ATOM 1292 C C . TYR A 1 168 ? 12.578 -2.109 7.945 1 98.94 168 TYR A C 1
ATOM 1294 O O . TYR A 1 168 ? 13.555 -2.518 8.578 1 98.94 168 TYR A O 1
ATOM 1302 N N . LYS A 1 169 ? 12.055 -2.789 6.961 1 98.88 169 LYS A N 1
ATOM 1303 C CA . LYS A 1 169 ? 12.617 -4.062 6.527 1 98.88 169 LYS A CA 1
ATOM 1304 C C . LYS A 1 169 ? 14.07 -3.895 6.09 1 98.88 169 LYS A C 1
ATOM 1306 O O . LYS A 1 169 ? 14.922 -4.719 6.426 1 98.88 169 LYS A O 1
ATOM 1311 N N . ALA A 1 170 ? 14.32 -2.842 5.305 1 98.81 170 ALA A N 1
ATOM 1312 C CA . ALA A 1 170 ? 15.695 -2.574 4.875 1 98.81 170 ALA A CA 1
ATOM 1313 C C . ALA A 1 170 ? 16.625 -2.402 6.074 1 98.81 170 ALA A C 1
ATOM 1315 O O . ALA A 1 170 ? 17.75 -2.908 6.074 1 98.81 170 ALA A O 1
ATOM 1316 N N . VAL A 1 171 ? 16.172 -1.701 7.062 1 98.88 171 VAL A N 1
ATOM 1317 C CA . VAL A 1 171 ? 16.953 -1.434 8.258 1 98.88 171 VAL A CA 1
ATOM 1318 C C . VAL A 1 171 ? 17.234 -2.742 8.992 1 98.88 171 VAL A C 1
ATOM 1320 O O . VAL A 1 171 ? 18.375 -2.99 9.422 1 98.88 171 VAL A O 1
ATOM 1323 N N . PHE A 1 172 ? 16.25 -3.566 9.188 1 98.88 172 PHE A N 1
ATOM 1324 C CA . PHE A 1 172 ? 16.438 -4.836 9.883 1 98.88 172 PHE A CA 1
ATOM 1325 C C . PHE A 1 172 ? 17.391 -5.742 9.109 1 98.88 172 PHE A C 1
ATOM 1327 O O . PHE A 1 172 ? 18.25 -6.398 9.703 1 98.88 172 PHE A O 1
ATOM 1334 N N . MET A 1 173 ? 17.219 -5.859 7.809 1 98.56 173 MET A N 1
ATOM 1335 C CA . MET A 1 173 ? 18.109 -6.672 6.977 1 98.56 173 MET A CA 1
ATOM 1336 C C . MET A 1 173 ? 19.547 -6.176 7.07 1 98.56 173 MET A C 1
ATOM 1338 O O . MET A 1 173 ? 20.484 -6.977 7.145 1 98.56 173 MET A O 1
ATOM 1342 N N . HIS A 1 174 ? 19.656 -4.812 7.043 1 98.56 174 HIS A N 1
ATOM 1343 C CA . HIS A 1 174 ? 20.984 -4.234 7.188 1 98.56 174 HIS A CA 1
ATOM 1344 C C . HIS A 1 174 ? 21.594 -4.578 8.539 1 98.56 174 HIS A C 1
ATOM 1346 O O . HIS A 1 174 ? 22.766 -4.977 8.617 1 98.56 174 HIS A O 1
ATOM 1352 N N . TYR A 1 175 ? 20.828 -4.391 9.594 1 98.56 175 TYR A N 1
ATOM 1353 C CA . TYR A 1 175 ? 21.281 -4.668 10.953 1 98.56 175 TYR A CA 1
ATOM 1354 C C . TYR A 1 175 ? 21.797 -6.102 11.078 1 98.56 175 TYR A C 1
ATOM 1356 O O . TYR A 1 175 ? 22.875 -6.336 11.609 1 98.56 175 TYR A O 1
ATOM 1364 N N . GLN A 1 176 ? 21.031 -7.066 10.609 1 98.25 176 GLN A N 1
ATOM 1365 C CA . GLN A 1 176 ? 21.375 -8.484 10.68 1 98.25 176 GLN A CA 1
ATOM 1366 C C . GLN A 1 176 ? 22.562 -8.805 9.781 1 98.25 176 GLN A C 1
ATOM 1368 O O . GLN A 1 176 ? 23.406 -9.648 10.133 1 98.25 176 GLN A O 1
ATOM 1373 N N . HIS A 1 177 ? 22.625 -8.164 8.609 1 97.25 177 HIS A N 1
ATOM 1374 C CA . HIS A 1 177 ? 23.75 -8.367 7.695 1 97.25 177 HIS A CA 1
ATOM 1375 C C . HIS A 1 177 ? 25.062 -7.969 8.352 1 97.25 177 HIS A C 1
ATOM 1377 O O . HIS A 1 177 ? 26.062 -8.695 8.242 1 97.25 177 HIS A O 1
ATOM 1383 N N . VAL A 1 178 ? 25.062 -6.816 8.969 1 97.25 178 VAL A N 1
ATOM 1384 C CA . VAL A 1 178 ? 26.25 -6.328 9.656 1 97.25 178 VAL A CA 1
ATOM 1385 C C . VAL A 1 178 ? 26.609 -7.273 10.805 1 97.25 178 VAL A C 1
ATOM 1387 O O . VAL A 1 178 ? 27.781 -7.637 10.969 1 97.25 178 VAL A O 1
ATOM 1390 N N . LYS A 1 179 ? 25.625 -7.723 11.539 1 96.75 179 LYS A N 1
ATOM 1391 C CA . LYS A 1 179 ? 25.828 -8.617 12.68 1 96.75 179 LYS A CA 1
ATOM 1392 C C . LYS A 1 179 ? 26.422 -9.945 12.227 1 96.75 179 LYS A C 1
ATOM 1394 O O . LYS A 1 179 ? 27.266 -10.523 12.922 1 96.75 179 LYS A O 1
ATOM 1399 N N . ARG A 1 180 ? 26.016 -10.469 11.039 1 95.94 180 ARG A N 1
ATOM 1400 C CA . ARG A 1 180 ? 26.484 -11.742 10.5 1 95.94 180 ARG A CA 1
ATOM 1401 C C . ARG A 1 180 ? 27.828 -11.578 9.805 1 95.94 180 ARG A C 1
ATOM 1403 O O . ARG A 1 180 ? 28.453 -12.57 9.414 1 95.94 180 ARG A O 1
ATOM 1410 N N . GLY A 1 181 ? 28.375 -10.406 9.617 1 95.25 181 GLY A N 1
ATOM 1411 C CA . GLY A 1 181 ? 29.641 -10.148 8.953 1 95.25 181 GLY A CA 1
ATOM 1412 C C . GLY A 1 181 ? 29.609 -10.5 7.477 1 95.25 181 GLY A C 1
ATOM 1413 O O . GLY A 1 181 ? 30.609 -10.969 6.93 1 95.25 181 GLY A O 1
ATOM 1414 N N . GLY A 1 182 ? 28.438 -10.555 6.941 1 91.12 182 GLY A N 1
ATOM 1415 C CA . GLY A 1 182 ? 28.328 -10.82 5.52 1 91.12 182 GLY A CA 1
ATOM 1416 C C . GLY A 1 182 ? 28.25 -12.305 5.199 1 91.12 182 GLY A C 1
ATOM 1417 O O . GLY A 1 182 ? 28.156 -12.688 4.031 1 91.12 182 GLY A O 1
ATOM 1418 N N . LYS A 1 183 ? 28.203 -13.125 6.152 1 95.56 183 LYS A N 1
ATOM 1419 C CA . LYS A 1 183 ? 28.141 -14.57 5.949 1 95.56 183 LYS A CA 1
ATOM 1420 C C . LYS A 1 183 ? 26.781 -14.984 5.402 1 95.56 183 LYS A C 1
ATOM 1422 O O . LYS A 1 183 ? 25.781 -14.266 5.582 1 95.56 183 LYS A O 1
ATOM 1427 N N . PRO A 1 184 ? 26.688 -16.156 4.777 1 95.94 184 PRO A N 1
ATOM 1428 C CA . PRO A 1 184 ? 25.406 -16.656 4.285 1 95.94 184 PRO A CA 1
ATOM 1429 C C . PRO A 1 184 ? 24.438 -17.016 5.414 1 95.94 184 PRO A C 1
ATOM 1431 O O . PRO A 1 184 ? 24.859 -17.203 6.559 1 95.94 184 PRO A O 1
ATOM 1434 N N . PHE A 1 185 ? 23.234 -17.156 5.082 1 97.62 185 PHE A N 1
ATOM 1435 C CA . PHE A 1 185 ? 22.219 -17.578 6.043 1 97.62 185 PHE A CA 1
ATOM 1436 C C . PHE A 1 185 ? 22.484 -19 6.523 1 97.62 185 PHE A C 1
ATOM 1438 O O . PHE A 1 185 ? 22.906 -19.859 5.742 1 97.62 185 PHE A O 1
ATOM 1445 N N . THR A 1 186 ? 22.219 -19.328 7.809 1 97.69 186 THR A N 1
ATOM 1446 C CA . THR A 1 186 ? 22.344 -20.688 8.328 1 97.69 186 THR A CA 1
ATOM 1447 C C . THR A 1 186 ? 21.062 -21.469 8.078 1 97.69 186 THR A C 1
ATOM 1449 O O . THR A 1 186 ? 19.984 -20.891 7.902 1 97.69 186 THR A O 1
ATOM 1452 N N . PRO A 1 187 ? 21.188 -22.766 8.078 1 97.75 187 PRO A N 1
ATOM 1453 C CA . PRO A 1 187 ? 19.984 -23.578 7.965 1 97.75 187 PRO A CA 1
ATOM 1454 C C . PRO A 1 187 ? 18.969 -23.297 9.07 1 97.75 187 PRO A C 1
ATOM 1456 O O . PRO A 1 187 ? 17.75 -23.359 8.836 1 97.75 187 PRO A O 1
ATOM 1459 N N . GLU A 1 188 ? 19.438 -22.938 10.227 1 98.25 188 GLU A N 1
ATOM 1460 C CA . GLU A 1 188 ? 18.562 -22.625 11.352 1 98.25 188 GLU A CA 1
ATOM 1461 C C . GLU A 1 188 ? 17.781 -21.344 11.109 1 98.25 188 GLU A C 1
ATOM 1463 O O . GLU A 1 188 ? 16.594 -21.25 11.422 1 98.25 188 GLU A O 1
ATOM 1468 N N . GLU A 1 189 ? 18.484 -20.359 10.609 1 98.12 189 GLU A N 1
ATOM 1469 C CA . GLU A 1 189 ? 17.812 -19.109 10.266 1 98.12 189 GLU A CA 1
ATOM 1470 C C . GLU A 1 189 ? 16.734 -19.344 9.211 1 98.12 189 GLU A C 1
ATOM 1472 O O . GLU A 1 189 ? 15.617 -18.828 9.344 1 98.12 189 GLU A O 1
ATOM 1477 N N . LEU A 1 190 ? 17.047 -20.156 8.266 1 97.94 190 LEU A N 1
ATOM 1478 C CA . LEU A 1 190 ? 16.156 -20.438 7.145 1 97.94 190 LEU A CA 1
ATOM 1479 C C . LEU A 1 190 ? 14.914 -21.188 7.617 1 97.94 190 LEU A C 1
ATOM 1481 O O . LEU A 1 190 ? 13.812 -20.922 7.137 1 97.94 190 LEU A O 1
ATOM 1485 N N . SER A 1 191 ? 15.031 -22.047 8.531 1 97.94 191 SER A N 1
ATOM 1486 C CA . SER A 1 191 ? 13.906 -22.859 8.977 1 97.94 191 SER A CA 1
ATOM 1487 C C . SER A 1 191 ? 13.078 -22.125 10.031 1 97.94 191 SER A C 1
ATOM 1489 O O . SER A 1 191 ? 11.852 -22.203 10.023 1 97.94 191 SER A O 1
ATOM 1491 N N . SER A 1 192 ? 13.727 -21.359 10.938 1 98.56 192 SER A N 1
ATOM 1492 C CA . SER A 1 192 ? 13.031 -20.734 12.062 1 98.56 192 SER A CA 1
ATOM 1493 C C . SER A 1 192 ? 12.18 -19.562 11.602 1 98.56 192 SER A C 1
ATOM 1495 O O . SER A 1 192 ? 11.125 -19.297 12.18 1 98.56 192 SER A O 1
ATOM 1497 N N . CYS A 1 193 ? 12.633 -18.875 10.547 1 98.38 193 CYS A N 1
ATOM 1498 C CA . CYS A 1 193 ? 11.844 -17.75 10.07 1 98.38 193 CYS A CA 1
ATOM 1499 C C . CYS A 1 193 ? 10.492 -18.203 9.539 1 98.38 193 CYS A C 1
ATOM 1501 O O . CYS A 1 193 ? 9.5 -17.484 9.625 1 98.38 193 CYS A O 1
ATOM 1503 N N . MET A 1 194 ? 10.406 -19.438 9.016 1 98 194 MET A N 1
ATOM 1504 C CA . MET A 1 194 ? 9.164 -19.969 8.477 1 98 194 MET A CA 1
ATOM 1505 C C . MET A 1 194 ? 8.156 -20.234 9.586 1 98 194 MET A C 1
ATOM 1507 O O . MET A 1 194 ? 6.969 -20.438 9.32 1 98 194 MET A O 1
ATOM 1511 N N . LYS A 1 195 ? 8.641 -20.219 10.836 1 98.12 195 LYS A N 1
ATOM 1512 C CA . LYS A 1 195 ? 7.797 -20.391 12.016 1 98.12 195 LYS A CA 1
ATOM 1513 C C . LYS A 1 195 ? 7.695 -19.094 12.812 1 98.12 195 LYS A C 1
ATOM 1515 O O . LYS A 1 195 ? 7.215 -19.094 13.945 1 98.12 195 LYS A O 1
ATOM 1520 N N . ASN A 1 196 ? 8.188 -17.984 12.25 1 98.56 196 ASN A N 1
ATOM 1521 C CA . ASN A 1 196 ? 8.203 -16.672 12.883 1 98.56 196 ASN A CA 1
ATOM 1522 C C . ASN A 1 196 ? 9.055 -16.672 14.148 1 98.56 196 ASN A C 1
ATOM 1524 O O . ASN A 1 196 ? 8.727 -15.992 15.117 1 98.56 196 ASN A O 1
ATOM 1528 N N . GLN A 1 197 ? 10.086 -17.469 14.156 1 98.5 197 GLN A N 1
ATOM 1529 C CA . GLN A 1 197 ? 10.891 -17.625 15.359 1 98.5 197 GLN A CA 1
ATOM 1530 C C . GLN A 1 197 ? 12.336 -17.188 15.125 1 98.5 197 GLN A C 1
ATOM 1532 O O . GLN A 1 197 ? 12.797 -17.156 13.984 1 98.5 197 GLN A O 1
ATOM 1537 N N . GLU A 1 198 ? 12.953 -16.766 16.156 1 97.94 198 GLU A N 1
ATOM 1538 C CA . GLU A 1 198 ? 14.398 -16.531 16.109 1 97.94 198 GLU A CA 1
ATOM 1539 C C . GLU A 1 198 ? 15.148 -17.828 15.828 1 97.94 198 GLU A C 1
ATOM 1541 O O . GLU A 1 198 ? 14.68 -18.922 16.172 1 97.94 198 GLU A O 1
ATOM 1546 N N . PRO A 1 199 ? 16.359 -17.828 15.148 1 98 199 PRO A N 1
ATOM 1547 C CA . PRO A 1 199 ? 17.062 -16.594 14.812 1 98 199 PRO A CA 1
ATOM 1548 C C . PRO A 1 199 ? 16.641 -16.016 13.469 1 98 199 PRO A C 1
ATOM 1550 O O . PRO A 1 199 ? 17.062 -14.914 13.102 1 98 199 PRO A O 1
ATOM 1553 N N . GLY A 1 200 ? 15.828 -16.688 12.633 1 98.5 200 GLY A N 1
ATOM 1554 C CA . GLY A 1 200 ? 15.461 -16.219 11.305 1 98.5 200 GLY A CA 1
ATOM 1555 C C . GLY A 1 200 ? 14.594 -14.977 11.328 1 98.5 200 GLY A C 1
ATOM 1556 O O . GLY A 1 200 ? 14.734 -14.102 10.477 1 98.5 200 GLY A O 1
ATOM 1557 N N . SER A 1 201 ? 13.664 -15.008 12.25 1 98.62 201 SER A N 1
ATOM 1558 C CA . SER A 1 201 ? 12.867 -13.828 12.562 1 98.62 201 SER A CA 1
ATOM 1559 C C . SER A 1 201 ? 13.273 -13.219 13.891 1 98.62 201 SER A C 1
ATOM 1561 O O . SER A 1 201 ? 12.672 -13.5 14.93 1 98.62 201 SER A O 1
ATOM 1563 N N . PRO A 1 202 ? 14.203 -12.32 13.875 1 98.56 202 PRO A N 1
ATOM 1564 C CA . PRO A 1 202 ? 14.797 -11.82 15.117 1 98.56 202 PRO A CA 1
ATOM 1565 C C . PRO A 1 202 ? 13.883 -10.836 15.852 1 98.56 202 PRO A C 1
ATOM 1567 O O . PRO A 1 202 ? 13.039 -10.188 15.227 1 98.56 202 PRO A O 1
ATOM 1570 N N . SER A 1 203 ? 14.094 -10.758 17.156 1 98.06 203 SER A N 1
ATOM 1571 C CA . SER A 1 203 ? 13.477 -9.695 17.938 1 98.06 203 SER A CA 1
ATOM 1572 C C . SER A 1 203 ? 14.266 -8.398 17.844 1 98.06 203 SER A C 1
ATOM 1574 O O . SER A 1 203 ? 15.258 -8.211 18.562 1 98.06 203 SER A O 1
ATOM 1576 N N . LEU A 1 204 ? 13.859 -7.555 17.031 1 98.75 204 LEU A N 1
ATOM 1577 C CA . LEU A 1 204 ? 14.438 -6.234 16.812 1 98.75 204 LEU A CA 1
ATOM 1578 C C . LEU A 1 204 ? 13.359 -5.156 16.812 1 98.75 204 LEU A C 1
ATOM 1580 O O . LEU A 1 204 ? 12.172 -5.461 16.656 1 98.75 204 LEU A O 1
ATOM 1584 N N . SER A 1 205 ? 13.781 -3.936 17.047 1 98.88 205 SER A N 1
ATOM 1585 C CA . SER A 1 205 ? 12.773 -2.885 17.188 1 98.88 205 SER A CA 1
ATOM 1586 C C . SER A 1 205 ? 13.188 -1.627 16.422 1 98.88 205 SER A C 1
ATOM 1588 O O . SER A 1 205 ? 14.352 -1.476 16.047 1 98.88 205 SER A O 1
ATOM 1590 N N . ILE A 1 206 ? 12.25 -0.819 16.094 1 98.94 206 ILE A N 1
ATOM 1591 C CA . ILE A 1 206 ? 12.398 0.558 15.641 1 98.94 206 ILE A CA 1
ATOM 1592 C C . ILE A 1 206 ? 11.938 1.52 16.734 1 98.94 206 ILE A C 1
ATOM 1594 O O . ILE A 1 206 ? 10.828 1.392 17.266 1 98.94 206 ILE A O 1
ATOM 1598 N N . LEU A 1 207 ? 12.789 2.4 17.094 1 98.94 207 LEU A N 1
ATOM 1599 C CA . LEU A 1 207 ? 12.438 3.443 18.062 1 98.94 207 LEU A CA 1
ATOM 1600 C C . LEU A 1 207 ? 11.766 4.617 17.359 1 98.94 207 LEU A C 1
ATOM 1602 O O . LEU A 1 207 ? 12.281 5.129 16.359 1 98.94 207 LEU A O 1
ATOM 1606 N N . SER A 1 208 ? 10.57 4.969 17.812 1 98.94 208 SER A N 1
ATOM 1607 C CA . SER A 1 208 ? 9.859 6.141 17.312 1 98.94 208 SER A CA 1
ATOM 1608 C C . SER A 1 208 ? 9.688 7.195 18.391 1 98.94 208 SER A C 1
ATOM 1610 O O . SER A 1 208 ? 10.438 7.203 19.375 1 98.94 208 SER A O 1
ATOM 1612 N N . PHE A 1 209 ? 8.836 8.172 18.141 1 98.94 209 PHE A N 1
ATOM 1613 C CA . PHE A 1 209 ? 8.641 9.25 19.109 1 98.94 209 PHE A CA 1
ATOM 1614 C C . PHE A 1 209 ? 7.16 9.398 19.438 1 98.94 209 PHE A C 1
ATOM 1616 O O . PHE A 1 209 ? 6.297 9.25 18.578 1 98.94 209 PHE A O 1
ATOM 1623 N N . LYS A 1 210 ? 6.922 9.727 20.719 1 98.62 210 LYS A N 1
ATOM 1624 C CA . LYS A 1 210 ? 5.559 10.062 21.141 1 98.62 210 LYS A CA 1
ATOM 1625 C C . LYS A 1 210 ? 4.98 11.172 20.25 1 98.62 210 LYS A C 1
ATOM 1627 O O . LYS A 1 210 ? 5.691 12.094 19.859 1 98.62 210 LYS A O 1
ATOM 1632 N N . LYS A 1 211 ? 3.672 11.031 19.891 1 98.19 211 LYS A N 1
ATOM 1633 C CA . LYS A 1 211 ? 2.889 11.945 19.062 1 98.19 211 LYS A CA 1
ATOM 1634 C C . LYS A 1 211 ? 3.229 11.773 17.578 1 98.19 211 LYS A C 1
ATOM 1636 O O . LYS A 1 211 ? 2.6 12.391 16.719 1 98.19 211 LYS A O 1
ATOM 1641 N N . GLY A 1 212 ? 4.18 10.953 17.188 1 98.56 212 GLY A N 1
ATOM 1642 C CA . GLY A 1 212 ? 4.559 10.727 15.805 1 98.56 212 GLY A CA 1
ATOM 1643 C C . GLY A 1 212 ? 3.541 9.914 15.031 1 98.56 212 GLY A C 1
ATOM 1644 O O . GLY A 1 212 ? 2.785 9.133 15.617 1 98.56 212 GLY A O 1
ATOM 1645 N N . PHE A 1 213 ? 3.479 10.078 13.719 1 98.56 213 PHE A N 1
ATOM 1646 C CA . PHE A 1 213 ? 2.639 9.32 12.797 1 98.56 213 PHE A CA 1
ATOM 1647 C C . PHE A 1 213 ? 3.457 8.781 11.633 1 98.56 213 PHE A C 1
ATOM 1649 O O . PHE A 1 213 ? 4.066 9.555 10.891 1 98.56 213 PHE A O 1
ATOM 1656 N N . HIS A 1 214 ? 3.371 7.473 11.398 1 98.88 214 HIS A N 1
ATOM 1657 C CA . HIS A 1 214 ? 4.23 6.867 10.391 1 98.88 214 HIS A CA 1
ATOM 1658 C C . HIS A 1 214 ? 3.445 5.91 9.5 1 98.88 214 HIS A C 1
ATOM 1660 O O . HIS A 1 214 ? 4.016 5.277 8.609 1 98.88 214 HIS A O 1
ATOM 1666 N N . GLY A 1 215 ? 2.18 5.773 9.727 1 98.25 215 GLY A N 1
ATOM 1667 C CA . GLY A 1 215 ? 1.334 4.883 8.953 1 98.25 215 GLY A CA 1
ATOM 1668 C C . GLY A 1 215 ? 0.415 4.031 9.805 1 98.25 215 GLY A C 1
ATOM 1669 O O . GLY A 1 215 ? 0.377 4.184 11.031 1 98.25 215 GLY A O 1
ATOM 1670 N N . ARG A 1 216 ? -0.375 3.146 9.117 1 97.19 216 ARG A N 1
ATOM 1671 C CA . ARG A 1 216 ? -1.422 2.439 9.852 1 97.19 216 ARG A CA 1
ATOM 1672 C C . ARG A 1 216 ? -1.352 0.938 9.586 1 97.19 216 ARG A C 1
ATOM 1674 O O . ARG A 1 216 ? -2.248 0.191 9.984 1 97.19 216 ARG A O 1
ATOM 1681 N N . THR A 1 217 ? -0.382 0.42 8.852 1 98.19 217 THR A N 1
ATOM 1682 C CA . THR A 1 217 ? -0.135 -1.015 8.773 1 98.19 217 THR A CA 1
ATOM 1683 C C . THR A 1 217 ? 0.604 -1.505 10.016 1 98.19 217 THR A C 1
ATOM 1685 O O . THR A 1 217 ? 1.139 -0.702 10.789 1 98.19 217 THR A O 1
ATOM 1688 N N . PHE A 1 218 ? 0.708 -2.74 10.234 1 98.75 218 PHE A N 1
ATOM 1689 C CA . PHE A 1 218 ? 1.063 -3.266 11.547 1 98.75 218 PHE A CA 1
ATOM 1690 C C . PHE A 1 218 ? 2.455 -2.799 11.961 1 98.75 218 PHE A C 1
ATOM 1692 O O . PHE A 1 218 ? 2.672 -2.424 13.109 1 98.75 218 PHE A O 1
ATOM 1699 N N . GLY A 1 219 ? 3.414 -2.852 11.031 1 98.81 219 GLY A N 1
ATOM 1700 C CA . GLY A 1 219 ? 4.73 -2.318 11.352 1 98.81 219 GLY A CA 1
ATOM 1701 C C . GLY A 1 219 ? 4.723 -0.824 11.609 1 98.81 219 GLY A C 1
ATOM 1702 O O . GLY A 1 219 ? 5.207 -0.365 12.641 1 98.81 219 GLY A O 1
ATOM 1703 N N . THR A 1 220 ? 4.094 -0.078 10.75 1 98.81 220 THR A N 1
ATOM 1704 C CA . THR A 1 220 ? 4.082 1.375 10.867 1 98.81 220 THR A CA 1
ATOM 1705 C C . THR A 1 220 ? 3.178 1.815 12.016 1 98.81 220 THR A C 1
ATOM 1707 O O . THR A 1 220 ? 3.463 2.805 12.695 1 98.81 220 THR A O 1
ATOM 1710 N N . LEU A 1 221 ? 2.131 1.072 12.242 1 98.62 221 LEU A N 1
ATOM 1711 C CA . LEU A 1 221 ? 1.245 1.371 13.367 1 98.62 221 LEU A CA 1
ATOM 1712 C C . LEU A 1 221 ? 1.988 1.249 14.688 1 98.62 221 LEU A C 1
ATOM 1714 O O . LEU A 1 221 ? 1.714 1.997 15.633 1 98.62 221 LEU A O 1
ATOM 1718 N N . SER A 1 222 ? 2.941 0.343 14.781 1 98.81 222 SER A N 1
ATOM 1719 C CA . SER A 1 222 ? 3.734 0.128 15.992 1 98.81 222 SER A CA 1
ATOM 1720 C C . SER A 1 222 ? 4.637 1.324 16.281 1 98.81 222 SER A C 1
ATOM 1722 O O . SER A 1 222 ? 5.062 1.523 17.422 1 98.81 222 SER A O 1
ATOM 1724 N N . THR A 1 223 ? 4.887 2.141 15.281 1 98.88 223 THR A N 1
ATOM 1725 C CA . THR A 1 223 ? 5.707 3.332 15.477 1 98.88 223 THR A CA 1
ATOM 1726 C C . THR A 1 223 ? 4.836 4.586 15.523 1 98.88 223 THR A C 1
ATOM 1728 O O . THR A 1 223 ? 5.32 5.672 15.844 1 98.88 223 THR A O 1
ATOM 1731 N N . THR A 1 224 ? 3.586 4.457 15.18 1 98.75 224 THR A N 1
ATOM 1732 C CA . THR A 1 224 ? 2.652 5.574 15.242 1 98.75 224 THR A CA 1
ATOM 1733 C C . THR A 1 224 ? 2.135 5.773 16.672 1 98.75 224 THR A C 1
ATOM 1735 O O . THR A 1 224 ? 1.713 4.816 17.312 1 98.75 224 THR A O 1
ATOM 1738 N N . ARG A 1 225 ? 2.182 7.055 17.172 1 98 225 ARG A N 1
ATOM 1739 C CA . ARG A 1 225 ? 1.784 7.402 18.531 1 98 225 ARG A CA 1
ATOM 1740 C C . ARG A 1 225 ? 0.96 8.688 18.547 1 98 225 ARG A C 1
ATOM 1742 O O . ARG A 1 225 ? 0.971 9.422 19.547 1 98 225 ARG A O 1
ATOM 1749 N N . SER A 1 226 ? 0.298 8.969 17.484 1 96.06 226 SER A N 1
ATOM 1750 C CA . SER A 1 226 ? -0.344 10.273 17.359 1 96.06 226 SER A CA 1
ATOM 1751 C C . SER A 1 226 ? -1.743 10.258 17.969 1 96.06 226 SER A C 1
ATOM 1753 O O . SER A 1 226 ? -2.162 11.234 18.594 1 96.06 226 SER A O 1
ATOM 1755 N N . LYS A 1 227 ? -2.531 9.188 17.703 1 96.38 227 LYS A N 1
ATOM 1756 C CA . LYS A 1 227 ? -3.9 9.102 18.203 1 96.38 227 LYS A CA 1
ATOM 1757 C C . LYS A 1 227 ? -4.246 7.672 18.609 1 96.38 227 LYS A C 1
ATOM 1759 O O . LYS A 1 227 ? -3.918 6.723 17.891 1 96.38 227 LYS A O 1
ATOM 1764 N N . ALA A 1 228 ? -5.012 7.562 19.688 1 97.19 228 ALA A N 1
ATOM 1765 C CA . ALA A 1 228 ? -5.41 6.254 20.188 1 97.19 228 ALA A CA 1
ATOM 1766 C C . ALA A 1 228 ? -6.332 5.543 19.203 1 97.19 228 ALA A C 1
ATOM 1768 O O . ALA A 1 228 ? -6.23 4.328 19.016 1 97.19 228 ALA A O 1
ATOM 1769 N N . ILE A 1 229 ? -7.18 6.25 18.516 1 95.38 229 ILE A N 1
ATOM 1770 C CA . ILE A 1 229 ? -8.227 5.699 17.656 1 95.38 229 ILE A CA 1
ATOM 1771 C C . ILE A 1 229 ? -7.602 4.934 16.5 1 95.38 229 ILE A C 1
ATOM 1773 O O . ILE A 1 229 ? -8.234 4.055 15.906 1 95.38 229 ILE A O 1
ATOM 1777 N N . HIS A 1 230 ? -6.379 5.25 16.141 1 94.94 230 HIS A N 1
ATOM 1778 C CA . HIS A 1 230 ? -5.676 4.555 15.062 1 94.94 230 HIS A CA 1
ATOM 1779 C C . HIS A 1 230 ? -5.25 3.156 15.5 1 94.94 230 HIS A C 1
ATOM 1781 O O . HIS A 1 230 ? -5.121 2.254 14.664 1 94.94 230 HIS A O 1
ATOM 1787 N N . LYS A 1 231 ? -5.055 2.984 16.828 1 97.88 231 LYS A N 1
ATOM 1788 C CA . LYS A 1 231 ? -4.273 1.854 17.328 1 97.88 231 LYS A CA 1
ATOM 1789 C C . LYS A 1 231 ? -5.152 0.88 18.109 1 97.88 231 LYS A C 1
ATOM 1791 O O . LYS A 1 231 ? -4.82 -0.301 18.234 1 97.88 231 LYS A O 1
ATOM 1796 N N . LEU A 1 232 ? -6.297 1.401 18.609 1 98 232 LEU A N 1
ATOM 1797 C CA . LEU A 1 232 ? -7.133 0.629 19.516 1 98 232 LEU A CA 1
ATOM 1798 C C . LE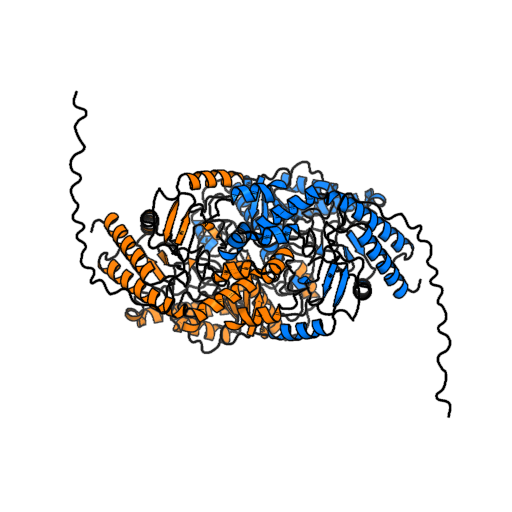U A 1 232 ? -7.539 -0.7 18.891 1 98 232 LEU A C 1
ATOM 1800 O O . LEU A 1 232 ? -7.957 -0.742 17.734 1 98 232 LEU A O 1
ATOM 1804 N N . ASP A 1 233 ? -7.359 -1.783 19.688 1 98.56 233 ASP A N 1
ATOM 1805 C CA . ASP A 1 233 ? -7.867 -3.117 19.391 1 98.56 233 ASP A CA 1
ATOM 1806 C C . ASP A 1 233 ? -6.957 -3.844 18.406 1 98.56 233 ASP A C 1
ATOM 1808 O O . ASP A 1 233 ? -7.273 -4.945 17.953 1 98.56 233 ASP A O 1
ATOM 1812 N N . ILE A 1 234 ? -5.82 -3.328 18.047 1 98.75 234 ILE A N 1
ATOM 1813 C CA . ILE A 1 234 ? -4.918 -3.904 17.047 1 98.75 234 ILE A CA 1
ATOM 1814 C C . ILE A 1 234 ? -3.617 -4.336 17.719 1 98.75 234 ILE A C 1
ATOM 1816 O O . ILE A 1 234 ? -3 -3.557 18.453 1 98.75 234 ILE A O 1
ATOM 1820 N N . PRO A 1 235 ? -3.135 -5.559 17.5 1 98.75 235 PRO A N 1
ATOM 1821 C CA . PRO A 1 235 ? -1.828 -5.973 18.016 1 98.75 235 PRO A CA 1
ATOM 1822 C C . PRO A 1 235 ? -0.689 -5.086 17.516 1 98.75 235 PRO A C 1
ATOM 1824 O O . PRO A 1 235 ? -0.707 -4.645 16.359 1 98.75 235 PRO A O 1
ATOM 1827 N N . ALA A 1 236 ? 0.264 -4.867 18.375 1 98.69 236 ALA A N 1
ATOM 1828 C CA . ALA A 1 236 ? 1.419 -4.047 18.016 1 98.69 236 ALA A CA 1
ATOM 1829 C C . ALA A 1 236 ? 2.715 -4.688 18.5 1 98.69 236 ALA A C 1
ATOM 1831 O O . ALA A 1 236 ? 2.721 -5.41 19.5 1 98.69 236 ALA A O 1
ATOM 1832 N N . PHE A 1 237 ? 3.809 -4.441 17.766 1 98.81 237 PHE A N 1
ATOM 1833 C CA . PHE A 1 237 ? 5.129 -4.836 18.25 1 98.81 237 PHE A CA 1
ATOM 1834 C C . PHE A 1 237 ? 5.508 -4.059 19.5 1 98.81 237 PHE A C 1
ATOM 1836 O O . PHE A 1 237 ? 5.117 -2.898 19.656 1 98.81 237 PHE A O 1
ATOM 1843 N N . ASP A 1 238 ? 6.27 -4.707 20.359 1 98.38 238 ASP A N 1
ATOM 1844 C CA . ASP A 1 238 ? 6.793 -4.039 21.547 1 98.38 238 ASP A CA 1
ATOM 1845 C C . ASP A 1 238 ? 8.008 -3.182 21.203 1 98.38 238 ASP A C 1
ATOM 1847 O O . ASP A 1 238 ? 9.141 -3.535 21.531 1 98.38 238 ASP A O 1
ATOM 1851 N N . TRP A 1 239 ? 7.793 -2.105 20.547 1 98.88 239 TRP A N 1
ATOM 1852 C CA . TRP A 1 239 ? 8.836 -1.179 20.125 1 98.88 239 TRP A CA 1
ATOM 1853 C C . TRP A 1 239 ? 8.805 0.095 20.953 1 98.88 239 TRP A C 1
ATOM 1855 O O . TRP A 1 239 ? 7.738 0.548 21.375 1 98.88 239 TRP A O 1
ATOM 1865 N N . PRO A 1 240 ? 9.961 0.673 21.25 1 98.81 240 PRO A N 1
ATOM 1866 C CA . PRO A 1 240 ? 10.016 1.831 22.156 1 98.81 240 PRO A CA 1
ATOM 1867 C C . PRO A 1 240 ? 9.656 3.139 21.453 1 98.81 240 PRO A C 1
ATOM 1869 O O . PRO A 1 240 ? 9.766 3.236 20.219 1 98.81 240 PRO A O 1
ATOM 1872 N N . ALA A 1 241 ? 9.211 4.094 22.219 1 98.88 241 ALA A N 1
ATOM 1873 C CA . ALA A 1 241 ? 8.969 5.465 21.781 1 98.88 241 ALA A CA 1
ATOM 1874 C C . ALA A 1 241 ? 9.578 6.469 22.766 1 98.88 241 ALA A C 1
ATOM 1876 O O . ALA A 1 241 ? 9.367 6.379 23.969 1 98.88 241 ALA A O 1
ATOM 1877 N N . ALA A 1 242 ? 10.312 7.344 22.297 1 98.88 242 ALA A N 1
ATOM 1878 C CA . ALA A 1 242 ? 10.922 8.406 23.109 1 98.88 242 ALA A CA 1
ATOM 1879 C C . ALA A 1 242 ? 10.062 9.672 23.078 1 98.88 242 ALA A C 1
ATOM 1881 O O . ALA A 1 242 ? 9.156 9.789 22.25 1 98.88 242 ALA A O 1
ATOM 1882 N N . THR A 1 243 ? 10.375 10.531 24 1 98.69 243 THR A N 1
ATOM 1883 C CA . THR A 1 243 ? 9.711 11.828 24.047 1 98.69 243 THR A CA 1
ATOM 1884 C C . THR A 1 243 ? 10.266 12.75 22.953 1 98.69 243 THR A C 1
ATOM 1886 O O . THR A 1 243 ? 11.477 12.906 22.828 1 98.69 243 THR A O 1
ATOM 1889 N N . PHE A 1 244 ? 9.398 13.258 22.109 1 98.75 244 PHE A N 1
ATOM 1890 C CA . PHE A 1 244 ? 9.773 14.344 21.219 1 98.75 244 PHE A CA 1
ATOM 1891 C C . PHE A 1 244 ? 9.773 15.68 21.953 1 98.75 244 PHE A C 1
ATOM 1893 O O . PHE A 1 244 ? 8.898 15.938 22.781 1 98.75 244 PHE A O 1
ATOM 1900 N N . PRO A 1 245 ? 10.672 16.609 21.656 1 98.19 245 PRO A N 1
ATOM 1901 C CA . PRO A 1 245 ? 10.75 17.859 22.422 1 98.19 245 PRO A CA 1
ATOM 1902 C C . PRO A 1 245 ? 9.461 18.672 22.359 1 98.19 245 PRO A C 1
ATOM 1904 O O . PRO A 1 245 ? 8.977 18.984 21.266 1 98.19 245 PRO A O 1
ATOM 1907 N N . ASP A 1 246 ? 8.93 18.922 23.469 1 96 246 ASP A N 1
ATOM 1908 C CA . ASP A 1 246 ? 7.82 19.875 23.594 1 96 246 ASP A CA 1
ATOM 1909 C C . ASP A 1 246 ? 8.328 21.281 23.891 1 96 246 ASP A C 1
ATOM 1911 O O . ASP A 1 246 ? 8.344 21.719 25.047 1 96 246 ASP A O 1
ATOM 1915 N N . LEU A 1 247 ? 8.594 22 22.859 1 97.06 247 LEU A N 1
ATOM 1916 C CA . LEU A 1 247 ? 9.328 23.25 23 1 97.06 247 LEU A CA 1
ATOM 1917 C C . LEU A 1 247 ? 8.383 24.406 23.281 1 97.06 247 LEU A C 1
ATOM 1919 O O . LEU A 1 247 ? 7.188 24.328 23 1 97.06 247 LEU A O 1
ATOM 1923 N N . LYS A 1 248 ? 9 25.391 23.828 1 94.94 248 LYS A N 1
ATOM 1924 C CA . LYS A 1 248 ? 8.289 26.641 24.094 1 94.94 248 LYS A CA 1
ATOM 1925 C C . LYS A 1 248 ? 8.477 27.625 22.938 1 94.94 248 LYS A C 1
ATOM 1927 O O . LYS A 1 248 ? 9.57 27.734 22.375 1 94.94 248 LYS A O 1
ATOM 1932 N N . TYR A 1 249 ? 7.414 28.312 22.594 1 90 249 TYR A N 1
ATOM 1933 C CA . TYR A 1 249 ? 7.43 29.266 21.484 1 90 249 TYR A CA 1
ATOM 1934 C C . TYR A 1 249 ? 7.25 30.703 22 1 90 249 TYR A C 1
ATOM 1936 O O . TYR A 1 249 ? 6.594 30.922 23.016 1 90 249 TYR A O 1
ATOM 1944 N N . PRO A 1 250 ? 7.641 31.703 21.375 1 90.31 250 PRO A N 1
ATOM 1945 C CA . PRO A 1 250 ? 8.539 31.625 20.219 1 90.31 250 PRO A CA 1
ATOM 1946 C C . PRO A 1 250 ? 9.891 31 20.562 1 90.31 250 PRO A C 1
ATOM 1948 O O . PRO A 1 250 ? 10.453 31.297 21.625 1 90.31 250 PRO A O 1
ATOM 1951 N N . LEU A 1 251 ? 10.5 30.266 19.688 1 90.31 251 LEU A N 1
ATOM 1952 C CA . LEU A 1 251 ? 11.664 29.438 19.969 1 90.31 251 LEU A CA 1
ATOM 1953 C C . LEU A 1 251 ? 12.844 30.297 20.422 1 90.31 251 LEU A C 1
ATOM 1955 O O . LEU A 1 251 ? 13.523 29.969 21.391 1 90.31 251 LEU A O 1
ATOM 1959 N N . ALA A 1 252 ? 13.109 3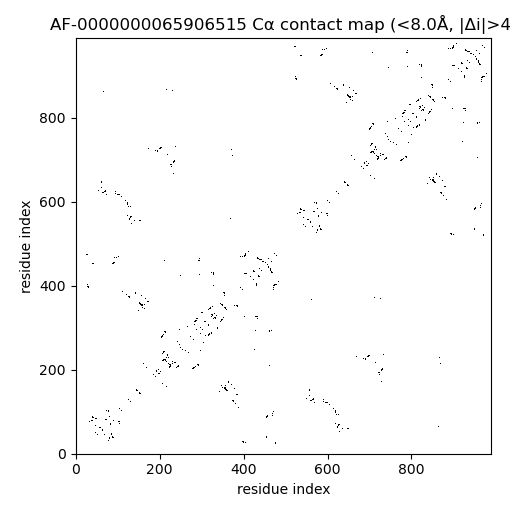1.422 19.766 1 87.5 252 ALA A N 1
ATOM 1960 C CA . ALA A 1 252 ? 14.273 32.281 20.016 1 87.5 252 ALA A CA 1
ATOM 1961 C C . ALA A 1 252 ? 14.211 32.875 21.406 1 87.5 252 ALA A C 1
ATOM 1963 O O . ALA A 1 252 ? 15.25 33.094 22.047 1 87.5 252 ALA A O 1
ATOM 1964 N N . GLU A 1 253 ? 13.023 33.094 21.922 1 92.56 253 GLU A N 1
ATOM 1965 C CA . GLU A 1 253 ? 12.844 33.719 23.219 1 92.56 253 GLU A CA 1
ATOM 1966 C C . GLU A 1 253 ? 13.031 32.719 24.359 1 92.56 253 GLU A C 1
ATOM 1968 O O . GLU A 1 253 ? 13.188 33.125 25.516 1 92.56 253 GLU A O 1
ATOM 1973 N N . HIS A 1 254 ? 13.086 31.469 24.031 1 96 254 HIS A N 1
ATOM 1974 C CA . HIS A 1 254 ? 13.188 30.422 25.047 1 96 254 HIS A CA 1
ATOM 1975 C C . HIS A 1 254 ? 14.344 29.469 24.75 1 96 254 HIS A C 1
ATOM 1977 O O . HIS A 1 254 ? 14.242 28.266 25 1 96 254 HIS A O 1
ATOM 1983 N N . ALA A 1 255 ? 15.391 29.984 24.188 1 96.25 255 ALA A N 1
ATOM 1984 C CA . ALA A 1 255 ? 16.484 29.172 23.656 1 96.25 255 ALA A CA 1
ATOM 1985 C C . ALA A 1 255 ? 17.094 28.297 24.734 1 96.25 255 ALA A C 1
ATOM 1987 O O . ALA A 1 255 ? 17.359 27.109 24.5 1 96.25 255 ALA A O 1
ATOM 1988 N N . LYS A 1 256 ? 17.422 28.828 25.938 1 97.19 256 LYS A N 1
ATOM 1989 C CA . LYS A 1 256 ? 18.078 28.078 27 1 97.19 256 LYS A CA 1
ATOM 1990 C C . LYS A 1 256 ? 17.188 26.953 27.5 1 97.19 256 LYS A C 1
ATOM 1992 O O . LYS A 1 256 ? 17.641 25.812 27.641 1 97.19 256 LYS A O 1
ATOM 1997 N N . GLU A 1 257 ? 15.961 27.297 27.766 1 97.62 257 GLU A N 1
ATOM 1998 C CA . GLU A 1 257 ? 15 26.297 28.234 1 97.62 257 GLU A CA 1
ATOM 1999 C C . GLU A 1 257 ? 14.781 25.203 27.188 1 97.62 257 GLU A C 1
ATOM 2001 O O . GLU A 1 257 ? 14.703 24.031 27.531 1 97.62 257 GLU A O 1
ATOM 2006 N N . ASN A 1 258 ? 14.672 25.594 25.984 1 97.94 258 ASN A N 1
ATOM 2007 C CA . ASN A 1 258 ? 14.453 24.641 24.906 1 97.94 258 ASN A CA 1
ATOM 2008 C C . ASN A 1 258 ? 15.656 23.734 24.703 1 97.94 258 ASN A C 1
ATOM 2010 O O . ASN A 1 258 ? 15.5 22.547 24.391 1 97.94 258 ASN A O 1
ATOM 2014 N N . ARG A 1 259 ? 16.812 24.281 24.922 1 98.25 259 ARG A N 1
ATOM 2015 C CA . ARG A 1 259 ? 18.031 23.469 24.859 1 98.25 259 ARG A CA 1
ATOM 2016 C C . ARG A 1 259 ? 18.016 22.375 25.922 1 98.25 259 ARG A C 1
ATOM 2018 O O . ARG A 1 259 ? 18.375 21.234 25.656 1 98.25 259 ARG A O 1
ATOM 2025 N N . GLU A 1 260 ? 17.609 22.719 27.078 1 98.44 260 GLU A N 1
ATOM 2026 C CA . GLU A 1 260 ? 17.531 21.75 28.172 1 98.44 260 GLU A CA 1
ATOM 2027 C C . GLU A 1 260 ? 16.5 20.656 27.875 1 98.44 260 GLU A C 1
ATOM 2029 O O . GLU A 1 260 ? 16.734 19.484 28.172 1 98.44 260 GLU A O 1
ATOM 2034 N N . ILE A 1 261 ? 15.422 21.047 27.312 1 98.56 261 ILE A N 1
ATOM 2035 C CA . ILE A 1 261 ? 14.383 20.094 26.938 1 98.56 261 ILE A CA 1
ATOM 2036 C C . ILE A 1 261 ? 14.93 19.109 25.906 1 98.56 261 ILE A C 1
ATOM 2038 O O . ILE A 1 261 ? 14.773 17.891 26.047 1 98.56 261 ILE A O 1
ATOM 2042 N N . GLU A 1 262 ? 15.57 19.594 24.906 1 98.69 262 GLU A N 1
ATOM 2043 C CA . GLU A 1 262 ? 16.125 18.766 23.844 1 98.69 262 GLU A CA 1
ATOM 2044 C C . GLU A 1 262 ? 17.203 17.828 24.375 1 98.69 262 GLU A C 1
ATOM 2046 O O . GLU A 1 262 ? 17.281 16.656 23.953 1 98.69 262 GLU A O 1
ATOM 2051 N N . ASP A 1 263 ? 18.031 18.375 25.281 1 98.81 263 ASP A N 1
ATOM 2052 C CA . ASP A 1 263 ? 19.062 17.547 25.875 1 98.81 263 ASP A CA 1
ATOM 2053 C C . ASP A 1 263 ? 18.453 16.359 26.625 1 98.81 263 ASP A C 1
ATOM 2055 O O . ASP A 1 263 ? 18.953 15.234 26.531 1 98.81 263 ASP A O 1
ATOM 2059 N N . ARG A 1 264 ? 17.422 16.609 27.328 1 98.81 264 ARG A N 1
ATOM 2060 C CA . ARG A 1 264 ? 16.75 15.555 28.062 1 98.81 264 ARG A CA 1
ATOM 2061 C C . ARG A 1 264 ? 16.156 14.508 27.125 1 98.81 264 ARG A C 1
ATOM 2063 O O . ARG A 1 264 ? 16.234 13.312 27.391 1 98.81 264 ARG A O 1
ATOM 2070 N N . CYS A 1 265 ? 15.547 14.969 26.094 1 98.88 265 CYS A N 1
ATOM 2071 C CA . CYS A 1 265 ? 14.977 14.062 25.094 1 98.88 265 CYS A CA 1
ATOM 2072 C C . CYS A 1 265 ? 16.062 13.219 24.438 1 98.88 265 CYS A C 1
ATOM 2074 O O . CYS A 1 265 ? 15.867 12.023 24.219 1 98.88 265 CYS A O 1
ATOM 2076 N N . LEU A 1 266 ? 17.172 13.828 24.109 1 98.94 266 LEU A N 1
ATOM 2077 C CA . LEU A 1 266 ? 18.281 13.102 23.516 1 98.94 266 LEU A CA 1
ATOM 2078 C C . LEU A 1 266 ? 18.828 12.039 24.469 1 98.94 266 LEU A C 1
ATOM 2080 O O . LEU A 1 266 ? 19.172 10.938 24.047 1 98.94 266 LEU A O 1
ATOM 2084 N N . GLN A 1 267 ? 18.906 12.422 25.688 1 98.88 267 GLN A N 1
ATOM 2085 C CA . GLN A 1 267 ? 19.359 11.461 26.703 1 98.88 267 GLN A CA 1
ATOM 2086 C C . GLN A 1 267 ? 18.406 10.266 26.781 1 98.88 267 GLN A C 1
ATOM 2088 O O . GLN A 1 267 ? 18.844 9.125 26.906 1 98.88 267 GLN A O 1
ATOM 2093 N N . GLU A 1 268 ? 17.156 10.531 26.703 1 98.94 268 GLU A N 1
ATOM 2094 C CA . GLU A 1 268 ? 16.172 9.461 26.734 1 98.94 268 GLU A CA 1
ATOM 2095 C C . GLU A 1 268 ? 16.344 8.523 25.531 1 98.94 268 GLU A C 1
ATOM 2097 O O . GLU A 1 268 ? 16.25 7.305 25.672 1 98.94 268 GLU A O 1
ATOM 2102 N N . VAL A 1 269 ? 16.547 9.086 24.375 1 98.94 269 VAL A N 1
ATOM 2103 C CA . VAL A 1 269 ? 16.75 8.305 23.172 1 98.94 269 VAL A CA 1
ATOM 2104 C C . VAL A 1 269 ? 17.938 7.371 23.344 1 98.94 269 VAL A C 1
ATOM 2106 O O . VAL A 1 269 ? 17.844 6.172 23.078 1 98.94 269 VAL A O 1
ATOM 2109 N N . GLU A 1 270 ? 19.031 7.961 23.75 1 98.94 270 GLU A N 1
ATOM 2110 C CA . GLU A 1 270 ? 20.234 7.16 23.906 1 98.94 270 GLU A CA 1
ATOM 2111 C C . GLU A 1 270 ? 20.047 6.062 24.953 1 98.94 270 GLU A C 1
ATOM 2113 O O . GLU A 1 270 ? 20.516 4.938 24.766 1 98.94 270 GLU A O 1
ATOM 2118 N N . GLN A 1 271 ? 19.375 6.387 26.031 1 98.88 271 GLN A N 1
ATOM 2119 C CA . GLN A 1 271 ? 19.094 5.406 27.078 1 98.88 271 GLN A CA 1
ATOM 2120 C C . GLN A 1 271 ? 18.25 4.254 26.531 1 98.88 271 GLN A C 1
ATOM 2122 O O . GLN A 1 271 ? 18.516 3.088 26.844 1 98.88 271 GLN A O 1
ATOM 2127 N N . LEU A 1 272 ? 17.234 4.547 25.812 1 98.88 272 LEU A N 1
ATOM 2128 C CA . LEU A 1 272 ? 16.375 3.516 25.234 1 98.88 272 LEU A CA 1
ATOM 2129 C C . LEU A 1 272 ? 17.156 2.619 24.281 1 98.88 272 LEU A C 1
ATOM 2131 O O . LEU A 1 272 ? 16.984 1.399 24.281 1 98.88 272 LEU A O 1
ATOM 2135 N N . ILE A 1 273 ? 18 3.221 23.469 1 98.88 273 ILE A N 1
ATOM 2136 C CA . ILE A 1 273 ? 18.812 2.453 22.531 1 98.88 273 ILE A CA 1
ATOM 2137 C C . ILE A 1 273 ? 19.688 1.472 23.312 1 98.88 273 ILE A C 1
ATOM 2139 O O . ILE A 1 273 ? 19.844 0.318 22.906 1 98.88 273 ILE A O 1
ATOM 2143 N N . LYS A 1 274 ? 20.188 1.854 24.422 1 98.62 274 LYS A N 1
ATOM 2144 C CA . LYS A 1 274 ? 21.156 1.069 25.188 1 98.62 274 LYS A CA 1
ATOM 2145 C C . LYS A 1 274 ? 20.453 0.01 26.031 1 98.62 274 LYS A C 1
ATOM 2147 O O . LYS A 1 274 ? 21.016 -1.053 26.312 1 98.62 274 LYS A O 1
ATOM 2152 N N . THR A 1 275 ? 19.188 0.311 26.438 1 98.62 275 THR A N 1
ATOM 2153 C CA . THR A 1 275 ? 18.688 -0.488 27.562 1 98.62 275 THR A CA 1
ATOM 2154 C C . THR A 1 275 ? 17.391 -1.194 27.172 1 98.62 275 THR A C 1
ATOM 2156 O O . THR A 1 275 ? 16.953 -2.117 27.859 1 98.62 275 THR A O 1
ATOM 2159 N N . TRP A 1 276 ? 16.719 -0.734 26.141 1 98.38 276 TRP A N 1
ATOM 2160 C CA . TRP A 1 276 ? 15.477 -1.399 25.797 1 98.38 276 TRP A CA 1
ATOM 2161 C C . TRP A 1 276 ? 15.68 -2.902 25.625 1 98.38 276 TRP A C 1
ATOM 2163 O O . TRP A 1 276 ? 16.672 -3.336 25.031 1 98.38 276 TRP A O 1
ATOM 2173 N N . HIS A 1 277 ? 14.781 -3.736 26.094 1 98.31 277 HIS A N 1
ATOM 2174 C CA . HIS A 1 277 ? 14.961 -5.184 26.156 1 98.31 277 HIS A CA 1
ATOM 2175 C C . HIS A 1 277 ? 14.945 -5.809 24.766 1 98.31 277 HIS A C 1
ATOM 2177 O O . HIS A 1 277 ? 15.461 -6.91 24.578 1 98.31 277 HIS A O 1
ATOM 2183 N N . ILE A 1 278 ? 14.312 -5.238 23.828 1 98.62 278 ILE A N 1
ATOM 2184 C CA . ILE A 1 278 ? 14.406 -5.609 22.422 1 98.62 278 ILE A CA 1
ATOM 2185 C C . ILE A 1 278 ? 15.359 -4.656 21.703 1 98.62 278 ILE A C 1
ATOM 2187 O O . ILE A 1 278 ? 15.07 -3.461 21.578 1 98.62 278 ILE A O 1
ATOM 2191 N N . PRO A 1 279 ? 16.438 -5.148 21.172 1 98.69 279 PRO A N 1
ATOM 2192 C CA . PRO A 1 279 ? 17.453 -4.27 20.594 1 98.69 279 PRO A CA 1
ATOM 2193 C C . PRO A 1 279 ? 16.875 -3.34 19.531 1 98.69 279 PRO A C 1
ATOM 2195 O O . PRO A 1 279 ? 16.031 -3.756 18.734 1 98.69 279 PRO A O 1
ATOM 2198 N N . VAL A 1 280 ? 17.344 -2.102 19.5 1 98.88 280 VAL A N 1
ATOM 2199 C CA . VAL A 1 280 ? 16.906 -1.082 18.562 1 98.88 280 VAL A CA 1
ATOM 2200 C C . VAL A 1 280 ? 17.797 -1.114 17.312 1 98.88 280 VAL A C 1
ATOM 2202 O O . VAL A 1 280 ? 19 -0.86 17.406 1 98.88 280 VAL A O 1
ATOM 2205 N N . ALA A 1 281 ? 17.156 -1.395 16.156 1 98.94 281 ALA A N 1
ATOM 2206 C CA . ALA A 1 281 ? 17.891 -1.466 14.898 1 98.94 281 ALA A CA 1
ATOM 2207 C C . ALA A 1 281 ? 17.922 -0.109 14.203 1 98.94 281 ALA A C 1
ATOM 2209 O O . ALA A 1 281 ? 18.844 0.175 13.414 1 98.94 281 ALA A O 1
ATOM 2210 N N . GLY A 1 282 ? 16.969 0.687 14.469 1 98.94 282 GLY A N 1
ATOM 2211 C CA . GLY A 1 282 ? 16.859 2.002 13.859 1 98.94 282 GLY A CA 1
ATOM 2212 C C . GLY A 1 282 ? 15.891 2.922 14.586 1 98.94 282 GLY A C 1
ATOM 2213 O O . GLY A 1 282 ? 15.133 2.479 15.445 1 98.94 282 GLY A O 1
ATOM 2214 N N . ILE A 1 283 ? 15.984 4.199 14.305 1 98.94 283 ILE A N 1
ATOM 2215 C CA . ILE A 1 283 ? 15.008 5.18 14.766 1 98.94 283 ILE A CA 1
ATOM 2216 C C . ILE A 1 283 ? 14.273 5.785 13.57 1 98.94 283 ILE A C 1
ATOM 2218 O O . ILE A 1 283 ? 14.82 5.844 12.469 1 98.94 283 ILE A O 1
ATOM 2222 N N . ILE A 1 284 ? 13.047 6.203 13.742 1 98.94 284 ILE A N 1
ATOM 2223 C CA . ILE A 1 284 ? 12.312 6.965 12.742 1 98.94 284 ILE A CA 1
ATOM 2224 C C . ILE A 1 284 ? 11.82 8.281 13.352 1 98.94 284 ILE A C 1
ATOM 2226 O O . ILE A 1 284 ? 11.336 8.305 14.484 1 98.94 284 ILE A O 1
ATOM 2230 N N . VAL A 1 285 ? 11.984 9.359 12.594 1 98.94 285 VAL A N 1
ATOM 2231 C CA . VAL A 1 285 ? 11.625 10.672 13.125 1 98.94 285 VAL A CA 1
ATOM 2232 C C . VAL A 1 285 ? 11.07 11.547 12 1 98.94 285 VAL A C 1
ATOM 2234 O O . VAL A 1 285 ? 11.531 11.469 10.859 1 98.94 285 VAL A O 1
ATOM 2237 N N . GLU A 1 286 ? 10.047 12.273 12.273 1 98.81 286 GLU A N 1
ATOM 2238 C CA . GLU A 1 286 ? 9.539 13.312 11.383 1 98.81 286 GLU A CA 1
ATOM 2239 C C . GLU A 1 286 ? 10.273 14.633 11.602 1 98.81 286 GLU A C 1
ATOM 2241 O O . GLU A 1 286 ? 10.578 15 12.742 1 98.81 286 GLU A O 1
ATOM 2246 N N . PRO A 1 287 ? 10.523 15.352 10.539 1 98.69 287 PRO A N 1
ATOM 2247 C CA . PRO A 1 287 ? 11.07 16.688 10.766 1 98.69 287 PRO A CA 1
ATOM 2248 C C . PRO A 1 287 ? 10.125 17.578 11.562 1 98.69 287 PRO A C 1
ATOM 2250 O O . PRO A 1 287 ? 10.578 18.375 12.406 1 98.69 287 PRO A O 1
ATOM 2253 N N . ILE A 1 288 ? 8.914 17.531 11.188 1 98.38 288 ILE A N 1
ATOM 2254 C CA . ILE A 1 288 ? 7.781 18.125 11.891 1 98.38 288 ILE A CA 1
ATOM 2255 C C . ILE A 1 288 ? 6.703 17.062 12.125 1 98.38 288 ILE A C 1
ATOM 2257 O O . ILE A 1 288 ? 6.285 16.391 11.188 1 98.38 288 ILE A O 1
ATOM 2261 N N . GLN A 1 289 ? 6.328 16.859 13.414 1 98.38 289 GLN A N 1
ATOM 2262 C CA . GLN A 1 289 ? 5.277 15.875 13.672 1 98.38 289 GLN A CA 1
ATOM 2263 C C . GLN A 1 289 ? 3.926 16.375 13.164 1 98.38 289 GLN A C 1
ATOM 2265 O O . GLN A 1 289 ? 3.135 16.922 13.93 1 98.38 289 GLN A O 1
ATOM 2270 N N . ALA A 1 290 ? 3.621 16.047 11.992 1 98 290 ALA A N 1
ATOM 2271 C CA . ALA A 1 290 ? 2.523 16.672 11.25 1 98 290 ALA A CA 1
ATOM 2272 C C . ALA A 1 290 ? 1.175 16.297 11.859 1 98 290 ALA A C 1
ATOM 2274 O O . ALA A 1 290 ? 0.364 17.172 12.164 1 98 290 ALA A O 1
ATOM 2275 N N . GLU A 1 291 ? 0.935 15.023 12.078 1 97.25 291 GLU A N 1
ATOM 2276 C CA . GLU A 1 291 ? -0.332 14.586 12.656 1 97.25 291 GLU A CA 1
ATOM 2277 C C . GLU A 1 291 ? -0.357 14.812 14.164 1 97.25 291 GLU A C 1
ATOM 2279 O O . GLU A 1 291 ? -1.429 14.883 14.773 1 97.25 291 GLU A O 1
ATOM 2284 N N . GLY A 1 292 ? 0.815 14.984 14.727 1 97.62 292 GLY A N 1
ATOM 2285 C CA . GLY A 1 292 ? 0.937 15.102 16.172 1 97.62 292 GLY A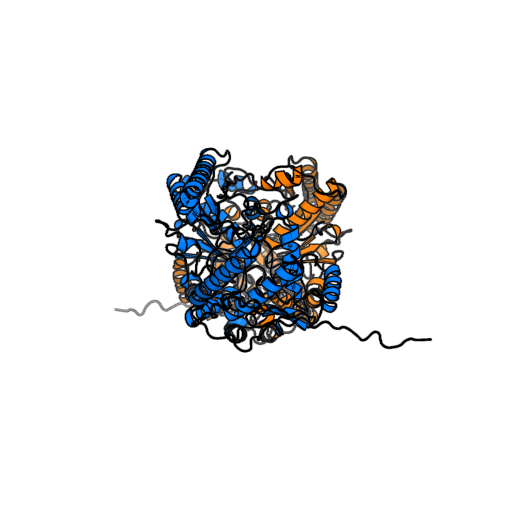 CA 1
ATOM 2286 C C . GLY A 1 292 ? 0.675 16.5 16.688 1 97.62 292 GLY A C 1
ATOM 2287 O O . GLY A 1 292 ? 0.539 16.719 17.891 1 97.62 292 GLY A O 1
ATOM 2288 N N . GLY A 1 293 ? 0.551 17.469 15.781 1 97.56 293 GLY A N 1
ATOM 2289 C CA . GLY A 1 293 ? 0.314 18.844 16.172 1 97.56 293 GLY A CA 1
ATOM 2290 C C . GLY A 1 293 ? 1.386 19.797 15.68 1 97.56 293 GLY A C 1
ATOM 2291 O O . GLY A 1 293 ? 1.615 20.844 16.281 1 97.56 293 GLY A O 1
ATOM 2292 N N . ASP A 1 294 ? 2.068 19.328 14.648 1 97.88 294 ASP A N 1
ATOM 2293 C CA . ASP A 1 294 ? 3.158 20.094 14.047 1 97.88 294 ASP A CA 1
ATOM 2294 C C . ASP A 1 294 ? 4.207 20.469 15.086 1 97.88 294 ASP A C 1
ATOM 2296 O O . ASP A 1 294 ? 4.684 21.609 15.117 1 97.88 294 ASP A O 1
ATOM 2300 N N . ASN A 1 295 ? 4.5 19.5 15.953 1 96.81 295 ASN A N 1
ATOM 2301 C CA . ASN A 1 295 ? 5.602 19.719 16.891 1 96.81 295 ASN A CA 1
ATOM 2302 C C . ASN A 1 295 ? 6.945 19.781 16.172 1 96.81 295 ASN A C 1
ATOM 2304 O O . ASN A 1 295 ? 7.23 18.969 15.297 1 96.81 295 ASN A O 1
ATOM 2308 N N . TYR A 1 296 ? 7.66 20.797 16.594 1 90.25 296 TYR A N 1
ATOM 2309 C CA . TYR A 1 296 ? 8.914 21.141 15.938 1 90.25 296 TYR A CA 1
ATOM 2310 C C . TYR A 1 296 ? 10.078 21.109 16.922 1 90.25 296 TYR A C 1
ATOM 2312 O O . TYR A 1 296 ? 9.891 21.359 18.125 1 90.25 296 TYR A O 1
ATOM 2320 N N . ALA A 1 297 ? 11.25 20.672 16.453 1 96.31 297 ALA A N 1
ATOM 2321 C CA . ALA A 1 297 ? 12.492 20.797 17.219 1 96.31 297 ALA A CA 1
ATOM 2322 C C . ALA A 1 297 ? 13.539 21.578 16.422 1 96.31 297 ALA A C 1
ATOM 2324 O O . ALA A 1 297 ? 13.344 21.859 15.242 1 96.31 297 ALA A O 1
ATOM 2325 N N . THR A 1 298 ? 14.625 22 17.109 1 97.06 298 THR A N 1
ATOM 2326 C CA . THR A 1 298 ? 15.664 22.766 16.438 1 97.06 298 THR A CA 1
ATOM 2327 C C . THR A 1 298 ? 16.656 21.844 15.75 1 97.06 298 THR A C 1
ATOM 2329 O O . THR A 1 298 ? 16.688 20.641 16.031 1 97.06 298 THR A O 1
ATOM 2332 N N . PRO A 1 299 ? 17.469 22.391 14.859 1 97.75 299 PRO A N 1
ATOM 2333 C CA . PRO A 1 299 ? 18.516 21.594 14.211 1 97.75 299 PRO A CA 1
ATOM 2334 C C . PRO A 1 299 ? 19.438 20.906 15.219 1 97.75 299 PRO A C 1
ATOM 2336 O O . PRO A 1 299 ? 19.938 19.812 14.953 1 97.75 299 PRO A O 1
ATOM 2339 N N . TYR A 1 300 ? 19.578 21.469 16.375 1 98.25 300 TYR A N 1
ATOM 2340 C CA . TYR A 1 300 ? 20.422 20.891 17.422 1 98.25 300 TYR A CA 1
ATOM 2341 C C . TYR A 1 300 ? 19.938 19.5 17.797 1 98.25 300 TYR A C 1
ATOM 2343 O O . TYR A 1 300 ? 20.75 18.562 17.938 1 98.25 300 TYR A O 1
ATOM 2351 N N . PHE A 1 301 ? 18.719 19.344 18.047 1 98.75 301 PHE A N 1
ATOM 2352 C CA . PHE A 1 301 ? 18.125 18.078 18.438 1 98.75 301 PHE A CA 1
ATOM 2353 C C . PHE A 1 301 ? 18.391 17 17.391 1 98.75 301 PHE A C 1
ATOM 2355 O O . PHE A 1 301 ? 18.797 15.883 17.734 1 98.75 301 PHE A O 1
ATOM 2362 N N . PHE A 1 302 ? 18.188 17.312 16.141 1 98.88 302 PHE A N 1
ATOM 2363 C CA . PHE A 1 302 ? 18.297 16.328 15.062 1 98.88 302 PHE A CA 1
ATOM 2364 C C . PHE A 1 302 ? 19.75 15.961 14.812 1 98.88 302 PHE A C 1
ATOM 2366 O O . PHE A 1 302 ? 20.062 14.82 14.469 1 98.88 302 PHE A O 1
ATOM 2373 N N . GLN A 1 303 ? 20.656 16.984 14.898 1 98.88 303 GLN A N 1
ATOM 2374 C CA . GLN A 1 303 ? 22.078 16.641 14.875 1 98.88 303 GLN A CA 1
ATOM 2375 C C . GLN A 1 303 ? 22.438 15.68 16 1 98.88 303 GLN A C 1
ATOM 2377 O O . GLN A 1 303 ? 23.219 14.75 15.812 1 98.88 303 GLN A O 1
ATOM 2382 N N . GLY A 1 304 ? 21.844 15.938 17.172 1 98.94 304 GLY A N 1
ATOM 2383 C CA . GLY A 1 304 ? 22.047 15.031 18.297 1 98.94 304 GLY A CA 1
ATOM 2384 C C . GLY A 1 304 ? 21.578 13.617 18 1 98.94 304 GLY A C 1
ATOM 2385 O O . GLY A 1 304 ? 22.25 12.648 18.359 1 98.94 304 GLY A O 1
ATOM 2386 N N . LEU A 1 305 ? 20.406 13.438 17.391 1 98.94 305 LEU A N 1
ATOM 2387 C CA . LEU A 1 305 ? 19.922 12.125 16.984 1 98.94 305 LEU A CA 1
ATOM 2388 C C . LEU A 1 305 ? 20.906 11.438 16.047 1 98.94 305 LEU A C 1
ATOM 2390 O O . LEU A 1 305 ? 21.172 10.242 16.188 1 98.94 305 LEU A O 1
ATOM 2394 N N . ARG A 1 306 ? 21.359 12.227 15.055 1 98.81 306 ARG A N 1
ATOM 2395 C CA . ARG A 1 306 ? 22.312 11.672 14.094 1 98.81 306 ARG A CA 1
ATOM 2396 C C . ARG A 1 306 ? 23.578 11.188 14.789 1 98.81 306 ARG A C 1
ATOM 2398 O O . ARG A 1 306 ? 24.062 10.086 14.508 1 98.81 306 ARG A O 1
ATOM 2405 N N . ASP A 1 307 ? 24.109 12.008 15.711 1 98.88 307 ASP A N 1
ATOM 2406 C CA . ASP A 1 307 ? 25.312 11.641 16.453 1 98.88 307 ASP A CA 1
ATOM 2407 C C . ASP A 1 307 ? 25.094 10.367 17.266 1 98.88 307 ASP A C 1
ATOM 2409 O O . ASP A 1 307 ? 25.953 9.477 17.281 1 98.88 307 ASP A O 1
ATOM 2413 N N . ILE A 1 308 ? 23.969 10.281 17.938 1 98.94 308 ILE A N 1
ATOM 2414 C CA . ILE A 1 308 ? 23.641 9.133 18.781 1 98.94 308 ILE A CA 1
ATOM 2415 C C . ILE A 1 308 ? 23.531 7.883 17.906 1 98.94 308 ILE A C 1
ATOM 2417 O O . ILE A 1 308 ? 24.047 6.824 18.266 1 98.94 308 ILE A O 1
ATOM 2421 N N . THR A 1 309 ? 22.828 7.969 16.766 1 98.81 309 THR A N 1
ATOM 2422 C CA . THR A 1 309 ? 22.625 6.805 15.914 1 98.81 309 THR A CA 1
ATOM 2423 C C . THR A 1 309 ? 23.953 6.312 15.344 1 98.81 309 THR A C 1
ATOM 2425 O O . THR A 1 309 ? 24.203 5.105 15.266 1 98.81 309 THR A O 1
ATOM 2428 N N . LYS A 1 310 ? 24.875 7.199 14.977 1 98.44 310 LYS A N 1
ATOM 2429 C CA . LYS A 1 310 ? 26.188 6.824 14.492 1 98.44 310 LYS A CA 1
ATOM 2430 C C . LYS A 1 310 ? 27.016 6.152 15.594 1 98.44 310 LYS A C 1
ATOM 2432 O O . LYS A 1 310 ? 27.672 5.141 15.352 1 98.44 310 LYS A O 1
ATOM 2437 N N . LYS A 1 311 ? 26.938 6.773 16.703 1 98.69 311 LYS A N 1
ATOM 2438 C CA . LYS A 1 311 ? 27.703 6.277 17.844 1 98.69 311 LYS A CA 1
ATOM 2439 C C . LYS A 1 311 ? 27.328 4.836 18.172 1 98.69 311 LYS A C 1
ATOM 2441 O O . LYS A 1 311 ? 28.188 4.027 18.516 1 98.69 311 LYS A O 1
ATOM 2446 N N . HIS A 1 312 ? 26.078 4.438 18.031 1 98.62 312 HIS A N 1
ATOM 2447 C CA . HIS A 1 312 ? 25.594 3.154 18.547 1 98.62 312 HIS A CA 1
ATOM 2448 C C . HIS A 1 312 ? 25.297 2.189 17.406 1 98.62 312 HIS A C 1
ATOM 2450 O O . HIS A 1 312 ? 24.812 1.083 17.641 1 98.62 312 HIS A O 1
ATOM 2456 N N . GLY A 1 313 ? 25.547 2.539 16.172 1 97.69 313 GLY A N 1
ATOM 2457 C CA . GLY A 1 313 ? 25.328 1.663 15.023 1 97.69 313 GLY A CA 1
ATOM 2458 C C . GLY A 1 313 ? 23.859 1.41 14.75 1 97.69 313 GLY A C 1
ATOM 2459 O O . GLY A 1 313 ? 23.469 0.297 14.383 1 97.69 313 GLY A O 1
ATOM 2460 N N . VAL A 1 314 ? 23.031 2.367 15 1 98.31 314 VAL A N 1
ATOM 2461 C CA . VAL A 1 314 ? 21.594 2.35 14.75 1 98.31 314 VAL A CA 1
ATOM 2462 C C . VAL A 1 314 ? 21.266 3.201 13.523 1 98.31 314 VAL A C 1
ATOM 2464 O O . VAL A 1 314 ? 21.859 4.266 13.328 1 98.31 314 VAL A O 1
ATOM 2467 N N . SER A 1 315 ? 20.328 2.721 12.648 1 98.88 315 SER A N 1
ATOM 2468 C CA . SER A 1 315 ? 19.969 3.455 11.438 1 98.88 315 SER A CA 1
ATOM 2469 C C . SER A 1 315 ? 19.047 4.629 11.75 1 98.88 315 SER A C 1
ATOM 2471 O O . SER A 1 315 ? 18.219 4.547 12.656 1 98.88 315 SER A O 1
ATOM 2473 N N . MET A 1 316 ? 19.203 5.672 11.023 1 98.94 316 MET A N 1
ATOM 2474 C CA . MET A 1 316 ? 18.344 6.836 11.148 1 98.94 316 MET A CA 1
ATOM 2475 C C . MET A 1 316 ? 17.422 6.965 9.93 1 98.94 316 MET A C 1
ATOM 2477 O O . MET A 1 316 ? 17.891 7.219 8.82 1 98.94 316 MET A O 1
ATOM 2481 N N . ILE A 1 317 ? 16.156 6.816 10.109 1 98.94 317 ILE A N 1
ATOM 2482 C CA . ILE A 1 317 ? 15.133 7.039 9.094 1 98.94 317 ILE A CA 1
ATOM 2483 C C . ILE A 1 317 ? 14.484 8.406 9.312 1 98.94 317 ILE A C 1
ATOM 2485 O O . ILE A 1 317 ? 14 8.703 10.406 1 98.94 317 ILE A 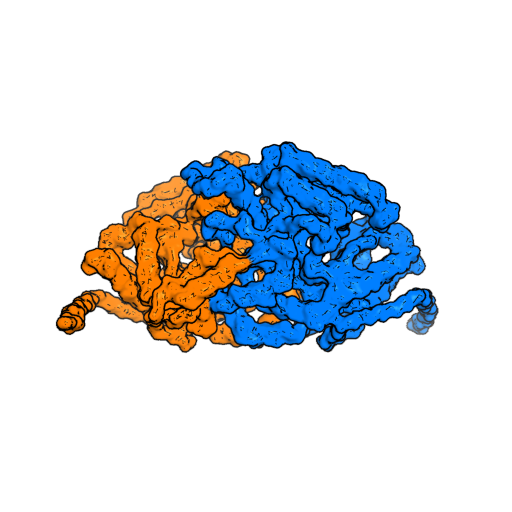O 1
ATOM 2489 N N . VAL A 1 318 ? 14.484 9.203 8.312 1 98.94 318 VAL A N 1
ATOM 2490 C CA . VAL A 1 318 ? 13.75 10.461 8.344 1 98.94 318 VAL A CA 1
ATOM 2491 C C . VAL A 1 318 ? 12.461 10.32 7.531 1 98.94 318 VAL A C 1
ATOM 2493 O O . VAL A 1 318 ? 12.5 10.07 6.324 1 98.94 318 VAL A O 1
ATOM 2496 N N . ASP A 1 319 ? 11.344 10.461 8.203 1 98.94 319 ASP A N 1
ATOM 2497 C CA . ASP A 1 319 ? 10.023 10.344 7.578 1 98.94 319 ASP A CA 1
ATOM 2498 C C . ASP A 1 319 ? 9.586 11.672 6.977 1 98.94 319 ASP A C 1
ATOM 2500 O O . ASP A 1 319 ? 9.047 12.531 7.684 1 98.94 319 ASP A O 1
ATOM 2504 N N . GLU A 1 320 ? 9.758 11.828 5.676 1 98.81 320 GLU A N 1
ATOM 2505 C CA . GLU A 1 320 ? 9.414 13.039 4.938 1 98.81 320 GLU A CA 1
ATOM 2506 C C . GLU A 1 320 ? 8.141 12.836 4.117 1 98.81 320 GLU A C 1
ATOM 2508 O O . GLU A 1 320 ? 7.91 13.539 3.131 1 98.81 320 GLU A O 1
ATOM 2513 N N . VAL A 1 321 ? 7.297 11.898 4.551 1 98.81 321 VAL A N 1
ATOM 2514 C CA . VAL A 1 321 ? 6.078 11.57 3.822 1 98.81 321 VAL A CA 1
ATOM 2515 C C . VAL A 1 321 ? 5.207 12.812 3.678 1 98.81 321 VAL A C 1
ATOM 2517 O O . VAL A 1 321 ? 4.66 13.078 2.605 1 98.81 321 VAL A O 1
ATOM 2520 N N . GLN A 1 322 ? 5.078 13.594 4.715 1 98.56 322 GLN A N 1
ATOM 2521 C CA . GLN A 1 322 ? 4.195 14.75 4.645 1 98.56 322 GLN A CA 1
ATOM 2522 C C . GLN A 1 322 ? 4.992 16.047 4.457 1 98.56 322 GLN A C 1
ATOM 2524 O O . GLN A 1 322 ? 4.516 16.984 3.826 1 98.56 322 GLN A O 1
ATOM 2529 N N . THR A 1 323 ? 6.207 16.125 4.973 1 98.56 323 THR A N 1
ATOM 2530 C CA . THR A 1 323 ? 6.977 17.359 4.988 1 98.56 323 THR A CA 1
ATOM 2531 C C . THR A 1 323 ? 7.785 17.516 3.701 1 98.56 323 THR A C 1
ATOM 2533 O O . THR A 1 323 ? 8.234 18.609 3.371 1 98.56 323 THR A O 1
ATOM 2536 N N . GLY A 1 324 ? 7.984 16.422 2.967 1 98.19 324 GLY A N 1
ATOM 2537 C CA . GLY A 1 324 ? 8.828 16.453 1.781 1 98.19 324 GLY A CA 1
ATOM 2538 C C . GLY A 1 324 ? 8.164 17.141 0.597 1 98.19 324 GLY A C 1
ATOM 2539 O O . GLY A 1 324 ? 6.961 17.391 0.615 1 98.19 324 GLY A O 1
ATOM 2540 N N . MET A 1 325 ? 8.969 17.531 -0.298 1 98.25 325 MET A N 1
ATOM 2541 C CA . MET A 1 325 ? 8.594 18.016 -1.626 1 98.25 325 MET A CA 1
ATOM 2542 C C . MET A 1 325 ? 8.141 19.469 -1.574 1 98.25 325 MET A C 1
ATOM 2544 O O . MET A 1 325 ? 7.234 19.859 -2.311 1 98.25 325 MET A O 1
ATOM 2548 N N . GLY A 1 326 ? 8.648 20.281 -0.698 1 98.56 326 GLY A N 1
ATOM 2549 C CA . GLY A 1 326 ? 8.633 21.703 -0.98 1 98.56 326 GLY A CA 1
ATOM 2550 C C . GLY A 1 326 ? 7.848 22.5 0.036 1 98.56 326 GLY A C 1
ATOM 2551 O O . GLY A 1 326 ? 7.992 23.719 0.119 1 98.56 326 GLY A O 1
ATOM 2552 N N . ALA A 1 327 ? 7.059 21.891 0.949 1 97.94 327 ALA A N 1
ATOM 2553 C CA . ALA A 1 327 ? 6.098 22.609 1.783 1 97.94 327 ALA A CA 1
ATOM 2554 C C . ALA A 1 327 ? 6.809 23.516 2.793 1 97.94 327 ALA A C 1
ATOM 2556 O O . ALA A 1 327 ? 6.223 24.469 3.295 1 97.94 327 ALA A O 1
ATOM 2557 N N . THR A 1 328 ? 8.094 23.234 3.07 1 98.44 328 THR A N 1
ATOM 2558 C CA . THR A 1 328 ? 8.836 24.016 4.051 1 98.44 328 THR A CA 1
ATOM 2559 C C . THR A 1 328 ? 9.766 25 3.361 1 98.44 328 THR A C 1
ATOM 2561 O O . THR A 1 328 ? 10.578 25.656 4.016 1 98.44 328 THR A O 1
ATOM 2564 N N . GLY A 1 329 ? 9.672 25.094 2.084 1 98.5 329 GLY A N 1
ATOM 2565 C CA . GLY A 1 329 ? 10.508 26.031 1.337 1 98.5 329 GLY A CA 1
ATOM 2566 C C . GLY A 1 329 ? 11.719 25.375 0.711 1 98.5 329 GLY A C 1
ATOM 2567 O O . GLY A 1 329 ? 12.398 25.984 -0.124 1 98.5 329 GLY A O 1
ATOM 2568 N N . LYS A 1 330 ? 12.055 24.203 1.116 1 98.38 330 LYS A N 1
ATOM 2569 C CA . LYS A 1 330 ? 13.062 23.328 0.514 1 98.38 330 LYS A CA 1
ATOM 2570 C C . LYS A 1 330 ? 12.453 22 0.075 1 98.38 330 LYS A C 1
ATOM 2572 O O . LYS A 1 330 ? 11.383 21.625 0.549 1 98.38 330 LYS A O 1
ATOM 2577 N N . PHE A 1 331 ? 13.094 21.281 -0.854 1 98.69 331 PHE A N 1
ATOM 2578 C CA . PHE A 1 331 ? 12.523 20.016 -1.303 1 98.69 331 PHE A CA 1
ATOM 2579 C C . PHE A 1 331 ? 12.32 19.062 -0.127 1 98.69 331 PHE A C 1
ATOM 2581 O O . PHE A 1 331 ? 11.32 18.359 -0.065 1 98.69 331 PHE A O 1
ATOM 2588 N N . TRP A 1 332 ? 13.336 19.109 0.743 1 98.75 332 TRP A N 1
ATOM 2589 C CA . TRP A 1 332 ? 13.266 18.266 1.937 1 98.75 332 TRP A CA 1
ATOM 2590 C C . TRP A 1 332 ? 13.398 19.109 3.199 1 98.75 332 TRP A C 1
ATOM 2592 O O . TRP A 1 332 ? 14.312 19.938 3.311 1 98.75 332 TRP A O 1
ATOM 2602 N N . ALA A 1 333 ? 12.469 18.859 4.129 1 98.75 333 ALA A N 1
ATOM 2603 C CA . ALA A 1 333 ? 12.469 19.625 5.371 1 98.75 333 ALA A CA 1
ATOM 2604 C C . ALA A 1 333 ? 13.773 19.422 6.141 1 98.75 333 ALA A C 1
ATOM 2606 O O . ALA A 1 333 ? 14.297 20.359 6.746 1 98.75 333 ALA A O 1
ATOM 2607 N N . HIS A 1 334 ? 14.344 18.234 6.102 1 98.69 334 HIS A N 1
ATOM 2608 C CA . HIS A 1 334 ? 15.531 17.953 6.898 1 98.69 334 HIS A CA 1
ATOM 2609 C C . HIS A 1 334 ? 16.75 18.688 6.363 1 98.69 334 HIS A C 1
ATOM 2611 O O . HIS A 1 334 ? 17.781 18.766 7.031 1 98.69 334 HIS A O 1
ATOM 2617 N N . GLU A 1 335 ? 16.641 19.25 5.16 1 98.38 335 GLU A N 1
ATOM 2618 C CA . GLU A 1 335 ? 17.734 20.094 4.652 1 98.38 335 GLU A CA 1
ATOM 2619 C C . GLU A 1 335 ? 18 21.266 5.582 1 98.38 335 GLU A C 1
ATOM 2621 O O . GLU A 1 335 ? 19.125 21.766 5.656 1 98.38 335 GLU A O 1
ATOM 2626 N N . HIS A 1 336 ? 16.969 21.719 6.273 1 97.94 336 HIS A N 1
ATOM 2627 C CA . HIS A 1 336 ? 17.109 22.844 7.191 1 97.94 336 HIS A CA 1
ATOM 2628 C C . HIS A 1 336 ? 17.984 22.469 8.383 1 97.94 336 HIS A C 1
ATOM 2630 O O . HIS A 1 336 ? 18.438 23.359 9.125 1 97.94 336 HIS A O 1
ATOM 2636 N N . TRP A 1 337 ? 18.219 21.172 8.664 1 98.12 337 TRP A N 1
ATOM 2637 C CA . TRP A 1 337 ? 18.969 20.734 9.844 1 98.12 337 TRP A CA 1
ATOM 2638 C C . TRP A 1 337 ? 20.469 20.922 9.648 1 98.12 337 TRP A C 1
ATOM 2640 O O . TRP A 1 337 ? 21.219 20.984 10.625 1 98.12 337 TRP A O 1
ATOM 2650 N N . ASN A 1 338 ? 20.906 20.891 8.32 1 97.38 338 ASN A N 1
ATOM 2651 C CA . ASN A 1 338 ? 22.328 20.953 8 1 97.38 338 ASN A CA 1
ATOM 2652 C C . ASN A 1 338 ? 23.125 19.922 8.773 1 97.38 338 ASN A C 1
ATOM 2654 O O . ASN A 1 338 ? 24.109 20.25 9.438 1 97.38 338 ASN A O 1
ATOM 2658 N N . LEU A 1 339 ? 22.688 18.703 8.68 1 98.44 339 LEU A N 1
ATOM 2659 C CA . LEU A 1 339 ? 23.375 17.609 9.352 1 98.44 339 LEU A CA 1
ATOM 2660 C C . LEU A 1 339 ? 24.797 17.453 8.844 1 98.44 339 LEU A C 1
ATOM 2662 O O . LEU A 1 339 ? 25.062 17.656 7.652 1 98.44 339 LEU A O 1
ATOM 2666 N N . THR A 1 340 ? 25.719 16.984 9.672 1 98.12 340 THR A N 1
ATOM 2667 C CA . THR A 1 340 ? 27.094 16.75 9.289 1 98.12 340 THR A CA 1
ATOM 2668 C C . THR A 1 340 ? 27.219 15.523 8.406 1 98.12 340 THR A C 1
ATOM 2670 O O . THR A 1 340 ? 28.156 15.406 7.609 1 98.12 340 THR A O 1
ATOM 2673 N N . SER A 1 341 ? 26.359 14.617 8.555 1 97.88 341 SER A N 1
ATOM 2674 C CA . SER A 1 341 ? 26.219 13.438 7.703 1 97.88 341 SER A CA 1
ATOM 2675 C C . SER A 1 341 ? 24.75 13.148 7.391 1 97.88 341 SER A C 1
ATOM 2677 O O . SER A 1 341 ? 23.875 13.438 8.203 1 97.88 341 SER A O 1
ATOM 2679 N N . PRO A 1 342 ? 24.531 12.633 6.227 1 98 342 PRO A N 1
ATOM 2680 C CA . PRO A 1 342 ? 23.125 12.422 5.844 1 98 342 PRO A CA 1
ATOM 2681 C C . PRO A 1 342 ? 22.438 11.344 6.688 1 98 342 PRO A C 1
ATOM 2683 O O . PRO A 1 342 ? 23.109 10.492 7.273 1 98 342 PRO A O 1
ATOM 2686 N N . PRO A 1 343 ? 21.078 11.398 6.781 1 98.62 343 PRO A N 1
ATOM 2687 C CA . PRO A 1 343 ? 20.375 10.219 7.301 1 98.62 343 PRO A CA 1
ATOM 2688 C C . PRO A 1 343 ? 20.609 8.969 6.449 1 98.62 343 PRO A C 1
ATOM 2690 O O . PRO A 1 343 ? 21.125 9.07 5.336 1 98.62 343 PRO A O 1
ATOM 2693 N N . ASP A 1 344 ? 20.266 7.809 6.98 1 98.88 344 ASP A N 1
ATOM 2694 C CA . ASP A 1 344 ? 20.469 6.562 6.246 1 98.88 344 ASP A CA 1
ATOM 2695 C C . ASP A 1 344 ? 19.344 6.324 5.242 1 98.88 344 ASP A C 1
ATOM 2697 O O . ASP A 1 344 ? 19.562 5.73 4.184 1 98.88 344 ASP A O 1
ATOM 2701 N N . ILE A 1 345 ? 18.156 6.727 5.637 1 98.94 345 ILE A N 1
ATOM 2702 C CA . ILE A 1 345 ? 16.969 6.535 4.82 1 98.94 345 ILE A CA 1
ATOM 2703 C C . ILE A 1 345 ? 16.062 7.758 4.934 1 98.94 345 ILE A C 1
ATOM 2705 O O . ILE A 1 345 ? 15.883 8.305 6.023 1 98.94 345 ILE A O 1
ATOM 2709 N N . VAL A 1 346 ? 15.484 8.172 3.803 1 98.94 346 VAL A N 1
ATOM 2710 C CA . VAL A 1 346 ? 14.453 9.203 3.76 1 98.94 346 VAL A CA 1
ATOM 2711 C C . VAL A 1 346 ? 13.227 8.688 3.02 1 98.94 346 VAL A C 1
ATOM 2713 O O . VAL A 1 346 ? 13.312 8.305 1.852 1 98.94 346 VAL A O 1
ATOM 2716 N N . THR A 1 347 ? 12.078 8.617 3.695 1 98.94 347 THR A N 1
ATOM 2717 C CA . THR A 1 347 ? 10.859 8.117 3.072 1 98.94 347 THR A CA 1
ATOM 2718 C C . THR A 1 347 ? 10.023 9.266 2.514 1 98.94 347 THR A C 1
ATOM 2720 O O . THR A 1 347 ? 10.133 10.398 2.971 1 98.94 347 THR A O 1
ATOM 2723 N N . PHE A 1 348 ? 9.227 8.969 1.493 1 98.81 348 PHE A N 1
ATOM 2724 C CA . PHE A 1 348 ? 8.461 10.016 0.831 1 98.81 348 PHE A CA 1
ATOM 2725 C C . PHE A 1 348 ? 7.125 9.469 0.332 1 98.81 348 PHE A C 1
ATOM 2727 O O . PHE A 1 348 ? 6.98 8.258 0.123 1 98.81 348 PHE A O 1
ATOM 2734 N N . SER A 1 349 ? 6.137 10.312 0.208 1 98.56 349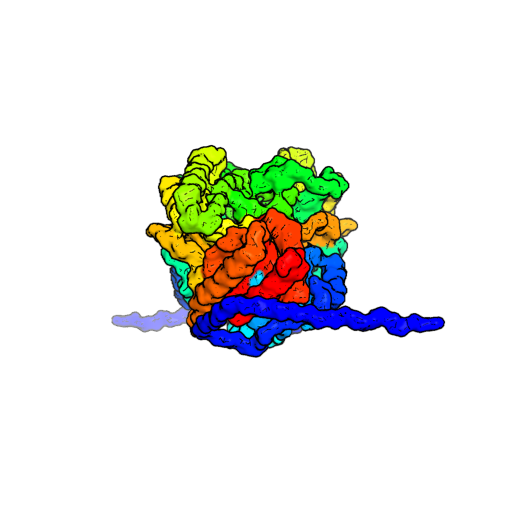 SER A N 1
ATOM 2735 C CA . SER A 1 349 ? 4.816 10.102 -0.384 1 98.56 349 SER A CA 1
ATOM 2736 C C . SER A 1 349 ? 4.082 11.422 -0.578 1 98.56 349 SER A C 1
ATOM 2738 O O . SER A 1 349 ? 4.68 12.414 -1.003 1 98.56 349 SER A O 1
ATOM 2740 N N . LYS A 1 350 ? 2.809 11.43 -0.46 1 98.19 350 LYS A N 1
ATOM 2741 C CA . LYS A 1 350 ? 1.923 12.594 -0.48 1 98.19 350 LYS A CA 1
ATOM 2742 C C . LYS A 1 350 ? 2.289 13.547 -1.615 1 98.19 350 LYS A C 1
ATOM 2744 O O . LYS A 1 350 ? 2.258 13.164 -2.787 1 98.19 350 LYS A O 1
ATOM 2749 N N . LYS A 1 351 ? 2.896 14.789 -1.373 1 98.31 351 LYS A N 1
ATOM 2750 C CA . LYS A 1 351 ? 3.156 15.773 -2.422 1 98.31 351 LYS A CA 1
ATOM 2751 C C . LYS A 1 351 ? 4.082 15.203 -3.492 1 98.31 351 LYS A C 1
ATOM 2753 O O . LYS A 1 351 ? 4.125 15.703 -4.617 1 98.31 351 LYS A O 1
ATOM 2758 N N . MET A 1 352 ? 4.711 14.125 -3.137 1 97.88 352 MET A N 1
ATOM 2759 C CA . MET A 1 352 ? 5.516 13.414 -4.125 1 97.88 352 MET A CA 1
ATOM 2760 C C . MET A 1 352 ? 4.629 12.656 -5.109 1 97.88 352 MET A C 1
ATOM 2762 O O . MET A 1 352 ? 5.074 12.289 -6.195 1 97.88 352 MET A O 1
ATOM 2766 N N . GLN A 1 353 ? 3.447 12.422 -4.738 1 97.5 353 GLN A N 1
ATOM 2767 C CA . GLN A 1 353 ? 2.49 11.594 -5.469 1 97.5 353 GLN A CA 1
ATOM 2768 C C . GLN A 1 353 ? 2.965 10.148 -5.559 1 97.5 353 GLN A C 1
ATOM 2770 O O . GLN A 1 353 ? 2.211 9.219 -5.254 1 97.5 353 GLN A O 1
ATOM 2775 N N . ALA A 1 354 ? 4.195 9.977 -5.953 1 98.06 354 ALA A N 1
ATOM 2776 C CA . ALA A 1 354 ? 4.82 8.664 -5.801 1 98.06 354 ALA A CA 1
ATOM 2777 C C . ALA A 1 354 ? 5.238 8.414 -4.352 1 98.06 354 ALA A C 1
ATOM 2779 O O . ALA A 1 354 ? 5.277 9.352 -3.545 1 98.06 354 ALA A O 1
ATOM 2780 N N . ALA A 1 355 ? 5.523 7.129 -3.979 1 98.56 355 ALA A N 1
ATOM 2781 C CA . ALA A 1 355 ? 5.953 6.793 -2.623 1 98.56 355 ALA A CA 1
ATOM 2782 C C . ALA A 1 355 ? 7.172 5.875 -2.648 1 98.56 355 ALA A C 1
ATOM 2784 O O . ALA A 1 355 ? 7.406 5.168 -3.631 1 98.56 355 ALA A O 1
ATOM 2785 N N . GLY A 1 356 ? 7.926 5.887 -1.645 1 98.75 356 GLY A N 1
ATOM 2786 C CA . GLY A 1 356 ? 9.109 5.059 -1.488 1 98.75 356 GLY A CA 1
ATOM 2787 C C . GLY A 1 356 ? 10.094 5.613 -0.474 1 98.75 356 GLY A C 1
ATOM 2788 O O . GLY A 1 356 ? 9.695 6.277 0.486 1 98.75 356 GLY A O 1
ATOM 2789 N N . PHE A 1 357 ? 11.359 5.199 -0.642 1 98.94 357 PHE A N 1
ATOM 2790 C CA . PHE A 1 357 ? 12.406 5.75 0.205 1 98.94 357 PHE A CA 1
ATOM 2791 C C . PHE A 1 357 ? 13.727 5.82 -0.548 1 98.94 357 PHE A C 1
ATOM 2793 O O . PHE A 1 357 ? 13.984 5.012 -1.445 1 98.94 357 PHE A O 1
ATOM 2800 N N . TYR A 1 358 ? 14.461 6.824 -0.216 1 98.94 358 TYR A N 1
ATOM 2801 C CA . TYR A 1 358 ? 15.844 6.938 -0.655 1 98.94 358 TYR A CA 1
ATOM 2802 C C . TYR A 1 358 ? 16.781 6.27 0.339 1 98.94 358 TYR A C 1
ATOM 2804 O O . TYR A 1 358 ? 16.547 6.289 1.548 1 98.94 358 TYR A O 1
ATOM 2812 N N . HIS A 1 359 ? 17.844 5.703 -0.171 1 98.75 359 HIS A N 1
ATOM 2813 C CA . HIS A 1 359 ? 18.859 5.059 0.652 1 98.75 359 HIS A CA 1
ATOM 2814 C C . HIS A 1 359 ? 20.188 4.969 -0.089 1 98.75 359 HIS A C 1
ATOM 2816 O O . HIS A 1 359 ? 20.328 5.527 -1.18 1 98.75 359 HIS A O 1
ATOM 2822 N N . ASN A 1 360 ? 21.25 4.461 0.544 1 97.31 360 ASN A N 1
ATOM 2823 C CA . ASN A 1 360 ? 22.5 4.121 -0.108 1 97.31 360 ASN A CA 1
ATOM 2824 C C . ASN A 1 360 ? 22.656 2.615 -0.281 1 97.31 360 ASN A C 1
ATOM 2826 O O . ASN A 1 360 ? 21.797 1.845 0.141 1 97.31 360 ASN A O 1
ATOM 2830 N N . LEU A 1 361 ? 23.719 2.17 -0.864 1 96.69 361 LEU A N 1
ATOM 2831 C CA . LEU A 1 361 ? 23.906 0.781 -1.262 1 96.69 361 LEU A CA 1
ATOM 2832 C C . LEU A 1 361 ? 23.984 -0.129 -0.04 1 96.69 361 LEU A C 1
ATOM 2834 O O . LEU A 1 361 ? 23.703 -1.326 -0.134 1 96.69 361 LEU A O 1
ATOM 2838 N N . ASP A 1 362 ? 24.312 0.431 1.085 1 95.88 362 ASP A N 1
ATOM 2839 C CA . ASP A 1 362 ? 24.422 -0.358 2.309 1 95.88 362 ASP A CA 1
ATOM 2840 C C . ASP A 1 362 ? 23.078 -0.957 2.705 1 95.88 362 ASP A C 1
ATOM 2842 O O . ASP A 1 362 ? 23.016 -1.979 3.393 1 95.88 362 ASP A O 1
ATOM 2846 N N . TYR A 1 363 ? 22.016 -0.323 2.262 1 98.06 363 TYR A N 1
ATOM 2847 C CA . TYR A 1 363 ? 20.688 -0.744 2.699 1 98.06 363 TYR A CA 1
ATOM 2848 C C . TYR A 1 363 ? 20 -1.557 1.615 1 98.06 363 TYR A C 1
ATOM 2850 O O . TYR A 1 363 ? 18.797 -1.862 1.729 1 98.06 363 TYR A O 1
ATOM 2858 N N . ARG A 1 364 ? 20.672 -1.838 0.528 1 97.12 364 ARG A N 1
ATOM 2859 C CA . ARG A 1 364 ? 20.203 -2.842 -0.422 1 97.12 364 ARG A CA 1
ATOM 2860 C C . ARG A 1 364 ? 20.391 -4.25 0.131 1 97.12 364 ARG A C 1
ATOM 2862 O O . ARG A 1 364 ? 21.5 -4.617 0.54 1 97.12 364 ARG A O 1
ATOM 2869 N N . PRO A 1 365 ? 19.328 -5.055 0.175 1 96.56 365 PRO A N 1
ATOM 2870 C CA . PRO A 1 365 ? 19.484 -6.402 0.728 1 96.56 365 PRO A CA 1
ATOM 2871 C C . PRO A 1 365 ? 20.516 -7.234 -0.026 1 96.56 365 PRO A C 1
ATOM 2873 O O . PRO A 1 365 ? 20.734 -7.02 -1.223 1 96.56 365 PRO A O 1
ATOM 2876 N N . SER A 1 366 ? 21.094 -8.219 0.644 1 94.88 366 SER A N 1
ATOM 2877 C CA . SER A 1 366 ? 22.156 -9.055 0.087 1 94.88 366 SER A CA 1
ATOM 2878 C C . SER A 1 366 ? 21.625 -9.914 -1.063 1 94.88 366 SER A C 1
ATOM 2880 O O . SER A 1 366 ? 22.328 -10.109 -2.061 1 94.88 366 SER A O 1
ATOM 2882 N N . GLU A 1 367 ? 20.406 -10.484 -0.904 1 95 367 GLU A N 1
ATOM 2883 C CA . GLU A 1 367 ? 19.828 -11.32 -1.948 1 95 367 GLU A CA 1
ATOM 2884 C C . GLU A 1 367 ? 18.688 -10.586 -2.666 1 95 367 GLU A C 1
ATOM 2886 O O . GLU A 1 367 ? 18.016 -9.742 -2.074 1 95 367 GLU A O 1
ATOM 2891 N N . SER A 1 368 ? 18.516 -10.961 -3.852 1 93.69 368 SER A N 1
ATOM 2892 C CA . SER A 1 368 ? 17.391 -10.453 -4.625 1 93.69 368 SER A CA 1
ATOM 2893 C C . SER A 1 368 ? 16.062 -10.945 -4.047 1 93.69 368 SER A C 1
ATOM 2895 O O . SER A 1 368 ? 16.031 -11.938 -3.314 1 93.69 368 SER A O 1
ATOM 2897 N N . TYR A 1 369 ? 14.977 -10.172 -4.207 1 93.81 369 TYR A N 1
ATOM 2898 C CA . TYR A 1 369 ? 13.609 -10.578 -3.91 1 93.81 369 TYR A CA 1
ATOM 2899 C C . TYR A 1 369 ? 13.312 -10.438 -2.422 1 93.81 369 TYR A C 1
ATOM 2901 O O . TYR A 1 369 ? 12.219 -10.781 -1.967 1 93.81 369 TYR A O 1
ATOM 2909 N N . ARG A 1 370 ? 14.242 -9.93 -1.614 1 96.31 370 ARG A N 1
ATOM 2910 C CA . ARG A 1 370 ? 13.984 -9.812 -0.183 1 96.31 370 ARG A CA 1
ATOM 2911 C C . ARG A 1 370 ? 13.039 -8.648 0.107 1 96.31 370 ARG A C 1
ATOM 2913 O O . ARG A 1 370 ? 11.992 -8.828 0.742 1 96.31 370 ARG A O 1
ATOM 2920 N N . ASN A 1 371 ? 13.414 -7.5 -0.261 1 96.44 371 ASN A N 1
ATOM 2921 C CA . ASN A 1 371 ? 12.508 -6.355 -0.229 1 96.44 371 ASN A CA 1
ATOM 2922 C C . ASN A 1 371 ? 11.836 -6.129 -1.582 1 96.44 371 ASN A C 1
ATOM 2924 O O . ASN A 1 371 ? 12.438 -5.551 -2.488 1 96.44 371 ASN A O 1
ATOM 2928 N N . PHE A 1 372 ? 10.578 -6.66 -1.685 1 94.38 372 PHE A N 1
ATOM 2929 C CA . PHE A 1 372 ? 9.969 -6.812 -2.998 1 94.38 372 PHE A CA 1
ATOM 2930 C C . PHE A 1 372 ? 8.453 -6.914 -2.879 1 94.38 372 PHE A C 1
ATOM 2932 O O . PHE A 1 372 ? 7.93 -7.301 -1.831 1 94.38 372 PHE A O 1
ATOM 2939 N N . ASN A 1 373 ? 7.742 -6.461 -3.846 1 92.81 373 ASN A N 1
ATOM 2940 C CA . ASN A 1 373 ? 6.316 -6.703 -4.039 1 92.81 373 ASN A CA 1
ATOM 2941 C C . ASN A 1 373 ? 5.945 -6.719 -5.52 1 92.81 373 ASN A C 1
ATOM 2943 O O . ASN A 1 373 ? 6.785 -6.438 -6.375 1 92.81 373 ASN A O 1
ATOM 2947 N N . THR A 1 374 ? 4.727 -7.043 -5.832 1 89.19 374 THR A N 1
ATOM 2948 C CA . THR A 1 374 ? 4.254 -7.215 -7.203 1 89.19 374 THR A CA 1
ATOM 2949 C C . THR A 1 374 ? 4.484 -5.941 -8.016 1 89.19 374 THR A C 1
ATOM 2951 O O . THR A 1 374 ? 4.988 -6 -9.141 1 89.19 374 THR A O 1
ATOM 2954 N N . TRP A 1 375 ? 4.242 -4.867 -7.492 1 94.81 375 TRP A N 1
ATOM 2955 C CA . TRP A 1 375 ? 4.152 -3.646 -8.289 1 94.81 375 TRP A CA 1
ATOM 2956 C C . TRP A 1 375 ? 5.457 -2.855 -8.211 1 94.81 375 TRP A C 1
ATOM 2958 O O . TRP A 1 375 ? 5.941 -2.354 -9.234 1 94.81 375 TRP A O 1
ATOM 2968 N N . MET A 1 376 ? 6.07 -2.75 -7.012 1 96.38 376 MET A N 1
ATOM 2969 C CA . MET A 1 376 ? 7.27 -1.95 -6.777 1 96.38 376 MET A CA 1
ATOM 2970 C C . MET A 1 376 ? 7.031 -0.491 -7.152 1 96.38 376 MET A C 1
ATOM 2972 O O . MET A 1 376 ? 7.879 0.136 -7.789 1 96.38 376 MET A O 1
ATOM 2976 N N . GLY A 1 377 ? 5.859 -0.019 -6.805 1 96.31 377 GLY A N 1
ATOM 2977 C CA . GLY A 1 377 ? 5.469 1.343 -7.133 1 96.31 377 GLY A CA 1
ATOM 2978 C C . GLY A 1 377 ? 4.52 1.421 -8.312 1 96.31 377 GLY A C 1
ATOM 2979 O O . GLY A 1 377 ? 3.992 0.401 -8.766 1 96.31 377 GLY A O 1
ATOM 2980 N N . ASP A 1 378 ? 4.168 2.617 -8.711 1 95.81 378 ASP A N 1
ATOM 2981 C CA . ASP A 1 378 ? 3.262 2.891 -9.82 1 95.81 378 ASP A CA 1
ATOM 2982 C C . ASP A 1 378 ? 3.92 3.803 -10.852 1 95.81 378 ASP A C 1
ATOM 2984 O O . ASP A 1 378 ? 4.219 4.961 -10.562 1 95.81 378 ASP A O 1
ATOM 2988 N N . PRO A 1 379 ? 4.082 3.316 -12.055 1 95.88 379 PRO A N 1
ATOM 2989 C CA . PRO A 1 379 ? 4.773 4.133 -13.055 1 95.88 379 PRO A CA 1
ATOM 2990 C C . PRO A 1 379 ? 4.027 5.422 -13.383 1 95.88 379 PRO A C 1
ATOM 2992 O O . PRO A 1 379 ? 4.652 6.434 -13.719 1 95.88 379 PRO A O 1
ATOM 2995 N N . VAL A 1 380 ? 2.754 5.43 -13.258 1 96.69 380 VAL A N 1
ATOM 2996 C CA . VAL A 1 380 ? 1.987 6.637 -13.547 1 96.69 380 VAL A CA 1
ATOM 2997 C C . VAL A 1 380 ? 2.338 7.727 -12.539 1 96.69 380 VAL A C 1
ATOM 2999 O O . VAL A 1 380 ? 2.422 8.906 -12.891 1 96.69 380 VAL A O 1
ATOM 3002 N N . ARG A 1 381 ? 2.545 7.367 -11.32 1 97.75 381 ARG A N 1
ATOM 3003 C CA . ARG A 1 381 ? 2.902 8.344 -10.289 1 97.75 381 ARG A CA 1
ATOM 3004 C C . ARG A 1 381 ? 4.328 8.844 -10.484 1 97.75 381 ARG A C 1
ATOM 3006 O O . ARG A 1 381 ? 4.629 10 -10.188 1 97.75 381 ARG A O 1
ATOM 3013 N N . ALA A 1 382 ? 5.18 7.984 -11.008 1 98.19 382 ALA A N 1
ATOM 3014 C CA . ALA A 1 382 ? 6.52 8.445 -11.375 1 98.19 382 ALA A CA 1
ATOM 3015 C C . ALA A 1 382 ? 6.457 9.477 -12.492 1 98.19 382 ALA A C 1
ATOM 3017 O O . ALA A 1 382 ? 7.195 10.461 -12.477 1 98.19 382 ALA A O 1
ATOM 3018 N N . LEU A 1 383 ? 5.613 9.203 -13.484 1 98.5 383 LEU A N 1
ATOM 3019 C CA . LEU A 1 383 ? 5.41 10.148 -14.578 1 98.5 383 LEU A CA 1
ATOM 3020 C C . LEU A 1 383 ? 4.848 11.469 -14.055 1 98.5 383 LEU A C 1
ATOM 3022 O O . LEU A 1 383 ? 5.27 12.547 -14.492 1 98.5 383 LEU A O 1
ATOM 3026 N N . GLU A 1 384 ? 3.939 11.344 -13.172 1 98.5 384 GLU A N 1
ATOM 3027 C CA . GLU A 1 384 ? 3.375 12.531 -12.539 1 98.5 384 GLU A CA 1
ATOM 3028 C C . GLU A 1 384 ? 4.449 13.336 -11.812 1 98.5 384 GLU A C 1
ATOM 3030 O O . GLU A 1 384 ? 4.48 14.562 -11.906 1 98.5 384 GLU A O 1
ATOM 3035 N N . LEU A 1 385 ? 5.289 12.641 -11.125 1 98.75 385 LEU A N 1
ATOM 3036 C CA . LEU A 1 385 ? 6.367 13.281 -10.383 1 98.75 385 LEU A CA 1
ATOM 3037 C C . LEU A 1 385 ? 7.289 14.062 -11.312 1 98.75 385 LEU A C 1
ATOM 3039 O O . LEU A 1 385 ? 7.762 15.141 -10.969 1 98.75 385 LEU A O 1
ATOM 3043 N N . GLU A 1 386 ? 7.543 13.508 -12.453 1 98.62 386 GLU A N 1
ATOM 3044 C CA . GLU A 1 386 ? 8.367 14.195 -13.445 1 98.62 386 GLU A CA 1
ATOM 3045 C C . GLU A 1 386 ? 7.785 15.562 -13.797 1 98.62 386 GLU A C 1
ATOM 3047 O O . GLU A 1 386 ? 8.508 16.562 -13.844 1 98.62 386 GLU A O 1
ATOM 3052 N N . VAL A 1 387 ? 6.48 15.625 -14 1 98.69 387 VAL A N 1
ATOM 3053 C CA . VAL A 1 387 ? 5.805 16.875 -14.344 1 98.69 387 VAL A CA 1
ATOM 3054 C C . VAL A 1 387 ? 5.824 17.812 -13.141 1 98.69 387 VAL A C 1
ATOM 3056 O O . VAL A 1 387 ? 6.082 19.016 -13.289 1 98.69 387 VAL A O 1
ATOM 3059 N N . VAL A 1 388 ? 5.605 17.297 -11.953 1 98.75 388 VAL A N 1
ATOM 3060 C CA . VAL A 1 388 ? 5.543 18.094 -10.727 1 98.75 388 VAL A CA 1
ATOM 3061 C C . VAL A 1 388 ? 6.887 18.781 -10.492 1 98.75 388 VAL A C 1
ATOM 3063 O O . VAL A 1 388 ? 6.934 19.984 -10.227 1 98.75 388 VAL A O 1
ATOM 3066 N N . ILE A 1 389 ? 7.949 18.031 -10.602 1 98.75 389 ILE A N 1
ATOM 3067 C CA . ILE A 1 389 ? 9.281 18.578 -10.375 1 98.75 389 ILE A CA 1
ATOM 3068 C C . ILE A 1 389 ? 9.57 19.672 -11.406 1 98.75 389 ILE A C 1
ATOM 3070 O O . ILE A 1 389 ? 10.109 20.719 -11.062 1 98.75 389 ILE A O 1
ATOM 3074 N N . GLY A 1 390 ? 9.203 19.406 -12.656 1 98.56 390 GLY A N 1
ATOM 3075 C CA . GLY A 1 390 ? 9.367 20.422 -13.688 1 98.56 390 GLY A CA 1
ATOM 3076 C C . GLY A 1 390 ? 8.641 21.719 -13.375 1 98.56 390 GLY A C 1
ATOM 3077 O O . GLY A 1 390 ? 9.203 22.797 -13.539 1 98.56 390 GLY A O 1
ATOM 3078 N N . GLU A 1 391 ? 7.441 21.625 -12.891 1 98.38 391 GLU A N 1
ATOM 3079 C CA . GLU A 1 391 ? 6.629 22.797 -12.555 1 98.38 391 GLU A CA 1
ATOM 3080 C C . GLU A 1 391 ? 7.211 23.547 -11.359 1 98.38 391 GLU A C 1
ATOM 3082 O O . GLU A 1 391 ? 7.188 24.781 -11.32 1 98.38 391 GLU A O 1
ATOM 3087 N N . ILE A 1 392 ? 7.688 22.797 -10.367 1 98.75 392 ILE A N 1
ATOM 3088 C CA . ILE A 1 392 ? 8.258 23.422 -9.18 1 98.75 392 ILE A CA 1
ATOM 3089 C C . ILE A 1 392 ? 9.445 24.297 -9.578 1 98.75 392 ILE A C 1
ATOM 3091 O O . ILE A 1 392 ? 9.547 25.453 -9.133 1 98.75 392 ILE A O 1
ATOM 3095 N N . LYS A 1 393 ? 10.281 23.766 -10.414 1 98.31 393 LYS A N 1
ATOM 3096 C CA . LYS A 1 393 ? 11.484 24.469 -10.828 1 98.31 393 LYS A CA 1
ATOM 3097 C C . LYS A 1 393 ? 11.141 25.625 -11.773 1 98.31 393 LYS A C 1
ATOM 3099 O O . LYS A 1 393 ? 11.586 26.75 -11.562 1 98.31 393 LYS A O 1
ATOM 3104 N N . LYS A 1 394 ? 10.328 25.391 -12.758 1 98.31 394 LYS A N 1
ATOM 3105 C CA . LYS A 1 394 ? 9.992 26.344 -13.797 1 98.31 394 LYS A CA 1
ATOM 3106 C C . LYS A 1 394 ? 9.258 27.547 -13.219 1 98.31 394 LYS A C 1
ATOM 3108 O O . LYS A 1 394 ? 9.492 28.688 -13.625 1 98.31 394 LYS A O 1
ATOM 3113 N N . ASN A 1 395 ? 8.406 27.312 -12.25 1 98.5 395 ASN A N 1
ATOM 3114 C CA . ASN A 1 395 ? 7.52 28.359 -11.758 1 98.5 395 ASN A CA 1
ATOM 3115 C C . ASN A 1 395 ? 7.969 28.875 -10.398 1 98.5 395 ASN A C 1
ATOM 3117 O O . ASN A 1 395 ? 7.219 29.578 -9.711 1 98.5 395 ASN A O 1
ATOM 3121 N N . HIS A 1 396 ? 9.141 28.547 -9.977 1 98.5 396 HIS A N 1
ATOM 3122 C CA . HIS A 1 396 ? 9.75 29.047 -8.75 1 98.5 396 HIS A CA 1
ATOM 3123 C C . HIS A 1 396 ? 8.828 28.828 -7.555 1 98.5 396 HIS A C 1
ATOM 3125 O O . HIS A 1 396 ? 8.586 29.734 -6.766 1 98.5 396 HIS A O 1
ATOM 3131 N N . LEU A 1 397 ? 8.328 27.625 -7.461 1 98.88 397 LEU A N 1
ATOM 3132 C CA . LEU A 1 397 ? 7.293 27.375 -6.469 1 98.88 397 LEU A CA 1
ATOM 3133 C C . LEU A 1 397 ? 7.875 27.375 -5.059 1 98.88 397 LEU A C 1
ATOM 3135 O O . LEU A 1 397 ? 7.191 27.734 -4.098 1 98.88 397 LEU A O 1
ATOM 3139 N N . LEU A 1 398 ? 9.133 26.984 -4.879 1 98.81 398 LEU A N 1
ATOM 3140 C CA . LEU A 1 398 ? 9.719 26.984 -3.539 1 98.81 398 LEU A CA 1
ATOM 3141 C C . LEU A 1 398 ? 9.938 28.406 -3.043 1 98.81 398 LEU A C 1
ATOM 3143 O O . LEU A 1 398 ? 9.766 28.688 -1.855 1 98.81 398 LEU A O 1
ATOM 3147 N N . ASP A 1 399 ? 10.312 29.312 -3.947 1 98.75 399 ASP A N 1
ATOM 3148 C CA . ASP A 1 399 ? 10.375 30.719 -3.586 1 98.75 399 ASP A CA 1
ATOM 3149 C C . ASP A 1 399 ? 9.008 31.234 -3.146 1 98.75 399 ASP A C 1
ATOM 3151 O O . ASP A 1 399 ? 8.898 31.969 -2.162 1 98.75 399 ASP A O 1
ATOM 3155 N N . ASN A 1 400 ? 8.078 30.844 -3.898 1 98.81 400 ASN A N 1
ATOM 3156 C CA . ASN A 1 400 ? 6.707 31.219 -3.568 1 98.81 400 ASN A CA 1
ATOM 3157 C C . ASN A 1 400 ? 6.309 30.734 -2.182 1 98.81 400 ASN A C 1
ATOM 3159 O O . ASN A 1 400 ? 5.652 31.453 -1.425 1 98.81 400 ASN A O 1
ATOM 3163 N N . VAL A 1 401 ? 6.684 29.516 -1.839 1 98.88 401 VAL A N 1
ATOM 3164 C CA . VAL A 1 401 ? 6.352 28.906 -0.554 1 98.88 401 VAL A CA 1
ATOM 3165 C C . VAL A 1 401 ? 6.965 29.734 0.578 1 98.88 401 VAL A C 1
ATOM 3167 O O . VAL A 1 401 ? 6.32 29.969 1.603 1 98.88 401 VAL A O 1
ATOM 3170 N N . VAL A 1 402 ? 8.133 30.188 0.4 1 98.81 402 VAL A N 1
ATOM 3171 C CA . VAL A 1 402 ? 8.828 30.984 1.417 1 98.81 402 VAL A CA 1
ATOM 3172 C C . VAL A 1 402 ? 8.133 32.312 1.593 1 98.81 402 VAL A C 1
ATOM 3174 O O . VAL A 1 402 ? 7.824 32.719 2.717 1 98.81 402 VAL A O 1
ATOM 3177 N N . ILE A 1 403 ? 7.844 33 0.492 1 98.75 403 ILE A N 1
ATOM 3178 C CA . ILE A 1 403 ? 7.211 34.312 0.511 1 98.75 403 ILE A CA 1
ATOM 3179 C C . ILE A 1 403 ? 5.816 34.219 1.115 1 98.75 403 ILE A C 1
ATOM 3181 O O . ILE A 1 403 ? 5.453 35 1.998 1 98.75 403 ILE A O 1
ATOM 3185 N N . THR A 1 404 ? 5.102 33.25 0.637 1 98.81 404 THR A N 1
ATOM 3186 C CA . THR A 1 404 ? 3.719 33.062 1.062 1 98.81 404 THR A CA 1
ATOM 3187 C C . THR A 1 404 ? 3.66 32.625 2.529 1 98.81 404 THR A C 1
ATOM 3189 O O . THR A 1 404 ? 2.797 33.094 3.277 1 98.81 404 THR A O 1
ATOM 3192 N N . GLY A 1 405 ? 4.57 31.719 2.904 1 98.69 405 GLY A N 1
ATOM 3193 C CA . GLY A 1 405 ? 4.645 31.281 4.293 1 98.69 405 GLY A CA 1
ATOM 3194 C C . GLY A 1 405 ? 4.926 32.438 5.254 1 98.69 405 GLY A C 1
ATOM 3195 O O . GLY A 1 405 ? 4.324 32.5 6.328 1 98.69 405 GLY A O 1
ATOM 3196 N N . ASN A 1 406 ? 5.824 33.312 4.91 1 98.31 406 ASN A N 1
ATOM 3197 C CA . ASN A 1 406 ? 6.125 34.469 5.738 1 98.31 406 ASN A CA 1
ATOM 3198 C C . ASN A 1 406 ? 4.91 35.375 5.887 1 98.31 406 ASN A C 1
ATOM 3200 O O . ASN A 1 406 ? 4.633 35.875 6.977 1 98.31 406 ASN A O 1
ATOM 3204 N N . TYR A 1 407 ? 4.25 35.594 4.781 1 98.69 407 TYR A N 1
ATOM 3205 C CA . TYR A 1 407 ? 3.055 36.406 4.805 1 98.69 407 TYR A CA 1
ATOM 3206 C C . TYR A 1 407 ? 1.982 35.812 5.703 1 98.69 407 TYR A C 1
ATOM 3208 O O . TYR A 1 407 ? 1.332 36.531 6.473 1 98.69 407 TYR A O 1
ATOM 3216 N N . LEU A 1 408 ? 1.788 34.531 5.594 1 98.69 408 LEU A N 1
ATOM 3217 C CA . LEU A 1 408 ? 0.83 33.812 6.438 1 98.69 408 LEU A CA 1
ATOM 3218 C C . LEU A 1 408 ? 1.206 33.938 7.91 1 98.69 408 LEU A C 1
ATOM 3220 O O . LEU A 1 408 ? 0.354 34.25 8.75 1 98.69 408 LEU A O 1
ATOM 3224 N N . LYS A 1 409 ? 2.422 33.688 8.188 1 97.44 409 LYS A N 1
ATOM 3225 C CA . LYS A 1 409 ? 2.916 33.719 9.562 1 97.44 409 LYS A CA 1
ATOM 3226 C C . LYS A 1 409 ? 2.736 35.094 10.164 1 97.44 409 LYS A C 1
ATOM 3228 O O . LYS A 1 409 ? 2.254 35.25 11.297 1 97.44 409 LYS A O 1
ATOM 3233 N N . ASP A 1 410 ? 3.121 36.125 9.445 1 97.5 410 ASP A N 1
ATOM 3234 C CA . ASP A 1 410 ? 2.969 37.5 9.898 1 97.5 410 ASP A CA 1
ATOM 3235 C C . ASP A 1 410 ? 1.501 37.844 10.156 1 97.5 410 ASP A C 1
ATOM 3237 O O . ASP A 1 410 ? 1.17 38.469 11.148 1 97.5 410 ASP A O 1
ATOM 3241 N N . GLY A 1 411 ? 0.693 37.406 9.227 1 98 411 GLY A N 1
ATOM 3242 C CA . GLY A 1 411 ? -0.733 37.656 9.391 1 98 411 GLY A CA 1
ATOM 3243 C C . GLY A 1 411 ? -1.312 36.969 10.617 1 98 411 GLY A C 1
ATOM 3244 O O . GLY A 1 411 ? -2.166 37.531 11.305 1 98 411 GLY A O 1
ATOM 3245 N N . LEU A 1 412 ? -0.871 35.75 10.891 1 97.81 412 LEU A N 1
ATOM 3246 C CA . LEU A 1 412 ? -1.327 35.031 12.062 1 97.81 412 LEU A CA 1
ATOM 3247 C C . LEU A 1 412 ? -0.889 35.719 13.344 1 97.81 412 LEU A C 1
ATOM 3249 O O . LEU A 1 412 ? -1.653 35.781 14.312 1 97.81 412 LEU A O 1
ATOM 3253 N N . PHE A 1 413 ? 0.329 36.219 13.383 1 96.38 413 PHE A N 1
ATOM 3254 C CA . PHE A 1 413 ? 0.808 36.969 14.547 1 96.38 413 PHE A CA 1
ATOM 3255 C C . PHE A 1 413 ? -0.026 38.219 14.766 1 96.38 413 PHE A C 1
ATOM 3257 O O . PHE A 1 413 ? -0.356 38.562 15.906 1 96.38 413 PHE A O 1
ATOM 3264 N N . ASP A 1 414 ? -0.327 38.875 13.703 1 96.75 414 ASP A N 1
ATOM 3265 C CA . ASP A 1 414 ? -1.126 40.094 13.789 1 96.75 414 ASP A CA 1
ATOM 3266 C C . ASP A 1 414 ? -2.498 39.812 14.398 1 96.75 414 ASP A C 1
ATOM 3268 O O . ASP A 1 414 ? -2.955 40.531 15.273 1 96.75 414 ASP A O 1
ATOM 3272 N N . ILE A 1 415 ? -3.139 38.812 13.922 1 97.06 415 ILE A N 1
ATOM 3273 C CA . ILE A 1 415 ? -4.465 38.469 14.43 1 97.06 415 ILE A CA 1
ATOM 3274 C C . ILE A 1 415 ? -4.355 37.969 15.875 1 97.06 415 ILE A C 1
ATOM 3276 O O . ILE A 1 415 ? -5.168 38.344 16.719 1 97.06 415 ILE A O 1
ATOM 3280 N N . ALA A 1 416 ? -3.344 37.156 16.156 1 95.94 416 ALA A N 1
ATOM 3281 C CA . ALA A 1 416 ? -3.148 36.625 17.5 1 95.94 416 ALA A CA 1
ATOM 3282 C C . ALA A 1 416 ? -2.984 37.75 18.531 1 95.94 416 ALA A C 1
ATOM 3284 O O . ALA A 1 416 ? -3.422 37.594 19.672 1 95.94 416 ALA A O 1
ATOM 3285 N N . ALA A 1 417 ? -2.359 38.812 18.141 1 95.19 417 ALA A N 1
ATOM 3286 C CA . ALA A 1 417 ? -2.117 39.938 19.031 1 95.19 417 ALA A CA 1
ATOM 3287 C C . ALA A 1 417 ? -3.432 40.562 19.5 1 95.19 417 ALA A C 1
ATOM 3289 O O . ALA A 1 417 ? -3.504 41.125 20.594 1 95.19 417 ALA A O 1
ATOM 3290 N N . ARG A 1 418 ? -4.434 40.375 18.75 1 94.94 418 ARG A N 1
ATOM 3291 C CA . ARG A 1 418 ? -5.727 40.969 19.078 1 94.94 418 ARG A CA 1
ATOM 3292 C C . ARG A 1 418 ? -6.57 40 19.906 1 94.94 418 ARG A C 1
ATOM 3294 O O . ARG A 1 418 ? -7.57 40.406 20.516 1 94.94 418 ARG A O 1
ATOM 3301 N N . TYR A 1 419 ? -6.164 38.781 20 1 93.75 419 TYR A N 1
ATOM 3302 C CA . TYR A 1 419 ? -6.883 37.781 20.766 1 93.75 419 TYR A CA 1
ATOM 3303 C C . TYR A 1 419 ? -5.934 37 21.688 1 93.75 419 TYR A C 1
ATOM 3305 O O . TYR A 1 419 ? -5.773 35.781 21.562 1 93.75 419 TYR A O 1
ATOM 3313 N N . PRO A 1 420 ? -5.426 37.781 22.672 1 89.19 420 PRO A N 1
ATOM 3314 C CA . PRO A 1 420 ? -4.43 37.156 23.547 1 89.19 420 PRO A CA 1
ATOM 3315 C C . PRO A 1 420 ? -4.957 35.906 24.25 1 89.19 420 PRO A C 1
ATOM 3317 O O . PRO A 1 420 ? -6.078 35.906 24.766 1 89.19 420 PRO A O 1
ATOM 3320 N N . GLY A 1 421 ? -4.203 34.844 24.141 1 91.19 421 GLY A N 1
ATOM 3321 C CA . GLY A 1 421 ? -4.531 33.625 24.828 1 91.19 421 GLY A CA 1
ATOM 3322 C C . GLY A 1 421 ? -5.375 32.656 24 1 91.19 421 GLY A C 1
ATOM 3323 O O . GLY A 1 421 ? -5.496 31.484 24.312 1 91.19 421 GLY A O 1
ATOM 3324 N N . LEU A 1 422 ? -5.922 33.156 22.969 1 95.25 422 LEU A N 1
ATOM 3325 C CA . LEU A 1 422 ? -6.797 32.344 22.141 1 95.25 422 LEU A CA 1
ATOM 3326 C C . LEU A 1 422 ? -6 31.625 21.047 1 95.25 422 LEU A C 1
ATOM 3328 O O . LEU A 1 422 ? -6.145 30.406 20.859 1 95.25 422 LEU A O 1
ATOM 3332 N N . ILE A 1 423 ? -5.199 32.375 20.344 1 96.75 423 ILE A N 1
ATOM 3333 C CA . ILE A 1 423 ? -4.305 31.844 19.328 1 96.75 423 ILE A CA 1
ATOM 3334 C C . ILE A 1 423 ? -2.887 31.734 19.891 1 96.75 423 ILE A C 1
ATOM 3336 O O . ILE A 1 423 ? -2.299 32.75 20.297 1 96.75 423 ILE A O 1
ATOM 3340 N N . GLN A 1 424 ? -2.371 30.531 19.859 1 95.25 424 GLN A N 1
ATOM 3341 C CA . GLN A 1 424 ? -1.102 30.312 20.547 1 95.25 424 GLN A CA 1
ATOM 3342 C C . GLN A 1 424 ? -0.137 29.516 19.672 1 95.25 424 GLN A C 1
ATOM 3344 O O . GLN A 1 424 ? -0.554 28.859 18.703 1 95.25 424 GLN A O 1
ATOM 3349 N N . ASN A 1 425 ? 1.135 29.609 19.953 1 95.81 425 ASN A N 1
ATOM 3350 C CA . ASN A 1 425 ? 2.209 28.75 19.469 1 95.81 425 ASN A CA 1
ATOM 3351 C C . ASN A 1 425 ? 2.26 28.703 17.938 1 95.81 425 ASN A C 1
ATOM 3353 O O . ASN A 1 425 ? 2.248 27.641 17.344 1 95.81 425 ASN A O 1
ATOM 3357 N N . ILE A 1 426 ? 2.227 29.859 17.344 1 96.5 426 ILE A N 1
ATOM 3358 C CA . ILE A 1 426 ? 2.424 29.938 15.898 1 96.5 426 ILE A CA 1
ATOM 3359 C C . ILE A 1 426 ? 3.781 29.344 15.531 1 96.5 426 ILE A C 1
ATOM 3361 O O . ILE A 1 426 ? 4.816 29.797 16.031 1 96.5 426 ILE A O 1
ATOM 3365 N N . ARG A 1 427 ? 3.77 28.312 14.664 1 96.31 427 ARG A N 1
ATOM 3366 C CA . ARG A 1 427 ? 5.004 27.562 14.422 1 96.31 427 ARG A CA 1
ATOM 3367 C C . ARG A 1 427 ? 5.012 26.969 13.023 1 96.31 427 ARG A C 1
ATOM 3369 O O . ARG A 1 427 ? 3.965 26.844 12.383 1 96.31 427 ARG A O 1
ATOM 3376 N N . GLY A 1 428 ? 6.23 26.547 12.664 1 95.44 428 GLY A N 1
ATOM 3377 C CA . GLY A 1 428 ? 6.418 25.859 11.398 1 95.44 428 GLY A CA 1
ATOM 3378 C C . GLY A 1 428 ? 7.391 26.578 10.477 1 95.44 428 GLY A C 1
ATOM 3379 O O . GLY A 1 428 ? 8.109 27.484 10.898 1 95.44 428 GLY A O 1
ATOM 3380 N N . GLU A 1 429 ? 7.453 26.016 9.242 1 96.12 429 GLU A N 1
ATOM 3381 C CA . GLU A 1 429 ? 8.367 26.516 8.211 1 96.12 429 GLU A CA 1
ATOM 3382 C C . GLU A 1 429 ? 7.68 26.594 6.855 1 96.12 429 GLU A C 1
ATOM 3384 O O . GLU A 1 429 ? 6.926 25.688 6.484 1 96.12 429 GLU A O 1
ATOM 3389 N N . GLY A 1 430 ? 8 27.672 6.066 1 98 430 GLY A N 1
ATOM 3390 C CA . GLY A 1 430 ? 7.27 27.859 4.82 1 98 430 GLY A CA 1
ATOM 3391 C C . GLY A 1 430 ? 5.77 27.953 5.02 1 98 430 GLY A C 1
ATOM 3392 O O . GLY A 1 430 ? 5.297 28.719 5.867 1 98 430 GLY A O 1
ATOM 3393 N N . THR A 1 431 ? 5.051 27.234 4.172 1 98.44 431 THR A N 1
ATOM 3394 C CA . THR A 1 431 ? 3.6 27.25 4.324 1 98.44 431 THR A CA 1
ATOM 3395 C C . THR A 1 431 ? 3.133 26.109 5.227 1 98.44 431 THR A C 1
ATOM 3397 O O . THR A 1 431 ? 1.937 25.969 5.48 1 98.44 431 THR A O 1
ATOM 3400 N N . PHE A 1 432 ? 4.094 25.266 5.672 1 98.44 432 PHE A N 1
ATOM 3401 C CA . PHE A 1 432 ? 3.816 24.203 6.625 1 98.44 432 PHE A CA 1
ATOM 3402 C C . PHE A 1 432 ? 3.744 24.75 8.047 1 98.44 432 PHE A C 1
ATOM 3404 O O . PHE A 1 432 ? 4.715 24.672 8.797 1 98.44 432 PHE A O 1
ATOM 3411 N N . LEU A 1 433 ? 2.539 25.312 8.422 1 98.19 433 LEU A N 1
ATOM 3412 C CA . LEU A 1 433 ? 2.379 26.047 9.672 1 98.19 433 LEU A CA 1
ATOM 3413 C C . LEU A 1 433 ? 1.209 25.484 10.477 1 98.19 433 LEU A C 1
ATOM 3415 O O . LEU A 1 433 ? 0.363 24.766 9.938 1 98.19 433 LEU A O 1
ATOM 3419 N N . ALA A 1 434 ? 1.222 25.828 11.758 1 98.31 434 ALA A N 1
ATOM 3420 C CA . ALA A 1 434 ? 0.114 25.469 12.641 1 98.31 434 ALA A CA 1
ATOM 3421 C C . ALA A 1 434 ? -0.045 26.484 13.766 1 98.31 434 ALA A C 1
ATOM 3423 O O . ALA A 1 434 ? 0.886 27.234 14.07 1 98.31 434 ALA A O 1
ATOM 3424 N N . ILE A 1 435 ? -1.201 26.578 14.336 1 98.25 435 ILE A N 1
ATOM 3425 C CA . ILE A 1 435 ? -1.526 27.375 15.516 1 98.25 435 ILE A CA 1
ATOM 3426 C C . ILE A 1 435 ? -2.338 26.531 16.5 1 98.25 435 ILE A C 1
ATOM 3428 O O . ILE A 1 435 ? -2.984 25.562 16.109 1 98.25 435 ILE A O 1
ATOM 3432 N N . ASP A 1 436 ? -2.268 26.859 17.766 1 97.81 436 ASP A N 1
ATOM 3433 C CA . ASP A 1 436 ? -3.041 26.156 18.781 1 97.81 436 ASP A CA 1
ATOM 3434 C C . ASP A 1 436 ? -4.199 27.016 19.281 1 97.81 436 ASP A C 1
ATOM 3436 O O . ASP A 1 436 ? -4.098 28.25 19.328 1 97.81 436 ASP A O 1
ATOM 3440 N N . PHE A 1 437 ? -5.191 26.391 19.562 1 98.19 437 PHE A N 1
ATOM 3441 C CA . PHE A 1 437 ? -6.262 26.953 20.375 1 98.19 437 PHE A CA 1
ATOM 3442 C C . PHE A 1 437 ? -6.246 26.359 21.781 1 98.19 437 PHE A C 1
ATOM 3444 O O . PHE A 1 437 ? -5.52 25.406 22.047 1 98.19 437 PHE A O 1
ATOM 3451 N N . PRO A 1 438 ? -6.996 26.922 22.719 1 97.25 438 PRO A N 1
ATOM 3452 C CA . PRO A 1 438 ? -6.926 26.469 24.109 1 97.25 438 PRO A CA 1
ATOM 3453 C C . PRO A 1 438 ? -7.461 25.047 24.297 1 97.25 438 PRO A C 1
ATOM 3455 O O . PRO A 1 438 ? -6.957 24.312 25.141 1 97.25 438 PRO A O 1
ATOM 3458 N N . THR A 1 439 ? -8.5 24.719 23.531 1 97.5 439 THR A N 1
ATOM 3459 C CA . THR A 1 439 ? -9.109 23.406 23.672 1 97.5 439 THR A CA 1
ATOM 3460 C C . THR A 1 439 ? -9.43 22.812 22.312 1 97.5 439 THR A C 1
ATOM 3462 O O . THR A 1 439 ? -9.547 23.547 21.328 1 97.5 439 THR A O 1
ATOM 3465 N N . PRO A 1 440 ? -9.547 21.453 22.281 1 97.19 440 PRO A N 1
ATOM 3466 C CA . PRO A 1 440 ? -9.977 20.828 21.031 1 97.19 440 PRO A CA 1
ATOM 3467 C C . PRO A 1 440 ? -11.32 21.344 20.547 1 97.19 440 PRO A C 1
ATOM 3469 O O . PRO A 1 440 ? -11.516 21.516 19.328 1 97.19 440 PRO A O 1
ATOM 3472 N N . ALA A 1 441 ? -12.188 21.609 21.438 1 97.56 441 ALA A N 1
ATOM 3473 C CA . ALA A 1 441 ? -13.523 22.078 21.078 1 97.56 441 ALA A CA 1
ATOM 3474 C C . ALA A 1 441 ? -13.461 23.438 20.391 1 97.56 441 ALA A C 1
ATOM 3476 O O . ALA A 1 441 ? -14.18 23.688 19.422 1 97.56 441 ALA A O 1
ATOM 3477 N N . GLU A 1 442 ? -12.633 24.328 20.922 1 97.12 442 GLU A N 1
ATOM 3478 C CA . GLU A 1 442 ? -12.477 25.641 20.312 1 97.12 442 GLU A CA 1
ATOM 3479 C C . GLU A 1 442 ? -11.867 25.547 18.922 1 97.12 442 GLU A C 1
ATOM 3481 O O . GLU A 1 442 ? -12.305 26.219 17.984 1 97.12 442 GLU A O 1
ATOM 3486 N N . ARG A 1 443 ? -10.859 24.719 18.844 1 97.94 443 ARG A N 1
ATOM 3487 C CA . ARG A 1 443 ? -10.234 24.469 17.562 1 97.94 443 ARG A CA 1
ATOM 3488 C C . ARG A 1 443 ? -11.258 23.984 16.531 1 97.94 443 ARG A C 1
ATOM 3490 O O . ARG A 1 443 ? -11.305 24.5 15.414 1 97.94 443 ARG A O 1
ATOM 3497 N N . ASP A 1 444 ? -12.094 23.047 16.906 1 97.88 444 ASP A N 1
ATOM 3498 C CA . ASP A 1 444 ? -13.094 22.484 16.016 1 97.88 444 ASP A CA 1
ATOM 3499 C C . ASP A 1 444 ? -14.148 23.516 15.641 1 97.88 444 ASP A C 1
ATOM 3501 O O . ASP A 1 444 ? -14.641 23.531 14.508 1 97.88 444 ASP A O 1
ATOM 3505 N N . ARG A 1 445 ? -14.5 24.312 16.578 1 97.75 445 ARG A N 1
ATOM 3506 C CA . ARG A 1 445 ? -15.477 25.359 16.328 1 97.75 445 ARG A CA 1
ATOM 3507 C C . ARG A 1 445 ? -14.969 26.344 15.266 1 97.75 445 ARG A C 1
ATOM 3509 O O . ARG A 1 445 ? -15.727 26.75 14.383 1 97.75 445 ARG A O 1
ATOM 3516 N N . VAL A 1 446 ? -13.75 26.656 15.367 1 98.38 446 VAL A N 1
ATOM 3517 C CA . VAL A 1 446 ? -13.148 27.594 14.414 1 98.38 446 VAL A CA 1
ATOM 3518 C C . VAL A 1 446 ? -13.102 26.969 13.031 1 98.38 446 VAL A C 1
ATOM 3520 O O . VAL A 1 446 ? -13.445 27.609 12.031 1 98.38 446 VAL A O 1
ATOM 3523 N N . ILE A 1 447 ? -12.727 25.719 12.914 1 98.44 447 ILE A N 1
ATOM 3524 C CA . ILE A 1 447 ? -12.625 25.016 11.641 1 98.44 447 ILE A CA 1
ATOM 3525 C C . ILE A 1 447 ? -14.008 24.922 10.992 1 98.44 447 ILE A C 1
ATOM 3527 O O . ILE A 1 447 ? -14.156 25.172 9.789 1 98.44 447 ILE A O 1
ATOM 3531 N N . SER A 1 448 ? -15 24.594 11.797 1 97.75 448 SER A N 1
ATOM 3532 C CA . SER A 1 448 ? -16.359 24.484 11.281 1 97.75 448 SER A CA 1
ATOM 3533 C C . SER A 1 448 ? -16.875 25.828 10.781 1 97.75 448 SER A C 1
ATOM 3535 O O . SER A 1 448 ? -17.531 25.891 9.734 1 97.75 448 SER A O 1
ATOM 3537 N N . HIS A 1 449 ? -16.578 26.859 11.547 1 98.12 449 HIS A N 1
ATOM 3538 C CA . HIS A 1 449 ? -17.078 28.188 11.195 1 98.12 449 HIS A CA 1
ATOM 3539 C C . HIS A 1 449 ? -16.406 28.703 9.914 1 98.12 449 HIS A C 1
ATOM 3541 O O . HIS A 1 449 ? -17.078 29.25 9.039 1 98.12 449 HIS A O 1
ATOM 3547 N N . ILE A 1 450 ? -15.156 28.578 9.797 1 98.56 450 ILE A N 1
ATOM 3548 C CA . ILE A 1 450 ? -14.43 29.156 8.672 1 98.56 450 ILE A CA 1
ATOM 3549 C C . ILE A 1 450 ? -14.766 28.406 7.391 1 98.56 450 ILE A C 1
ATOM 3551 O O . ILE A 1 450 ? -14.68 28.953 6.293 1 98.56 450 ILE A O 1
ATOM 3555 N N . ARG A 1 451 ? -15.109 27.125 7.488 1 98.62 451 ARG A N 1
ATOM 3556 C CA . ARG A 1 451 ? -15.562 26.359 6.324 1 98.62 451 ARG A CA 1
ATOM 3557 C C . ARG A 1 451 ? -16.812 27 5.711 1 98.62 451 ARG A C 1
ATOM 3559 O O . ARG A 1 451 ? -16.953 27.031 4.488 1 98.62 451 ARG A O 1
ATOM 3566 N N . LEU A 1 452 ? -17.625 27.5 6.52 1 97.88 452 LEU A N 1
ATOM 3567 C CA . LEU A 1 452 ? -18.844 28.156 6.059 1 97.88 452 LEU A CA 1
ATOM 3568 C C . LEU A 1 452 ? -18.547 29.5 5.418 1 97.88 452 LEU A C 1
ATOM 3570 O O . LEU A 1 452 ? -19.391 30.078 4.75 1 97.88 452 LEU A O 1
ATOM 3574 N N . LEU A 1 453 ? -17.297 29.938 5.617 1 98.44 453 LEU A N 1
ATOM 3575 C CA . LEU A 1 453 ? -16.844 31.156 4.957 1 98.44 453 LEU A CA 1
ATOM 3576 C C . LEU A 1 453 ? -16 30.828 3.734 1 98.44 453 LEU A C 1
ATOM 3578 O O . LEU A 1 453 ? -15.414 31.719 3.121 1 98.44 453 LEU A O 1
ATOM 3582 N N . GLY A 1 454 ? -15.867 29.547 3.443 1 98.62 454 GLY A N 1
ATOM 3583 C CA . GLY A 1 454 ? -15.281 29.141 2.174 1 98.62 454 GLY A CA 1
ATOM 3584 C C . GLY A 1 454 ? -13.836 28.688 2.295 1 98.62 454 GLY A C 1
ATOM 3585 O O . GLY A 1 454 ? -13.07 28.781 1.332 1 98.62 454 GLY A O 1
ATOM 3586 N N . VAL A 1 455 ? -13.406 28.25 3.441 1 98.88 455 VAL A N 1
ATOM 3587 C CA . VAL A 1 455 ? -12.039 27.75 3.596 1 98.88 455 VAL A CA 1
ATOM 3588 C C . VAL A 1 455 ? -12.07 2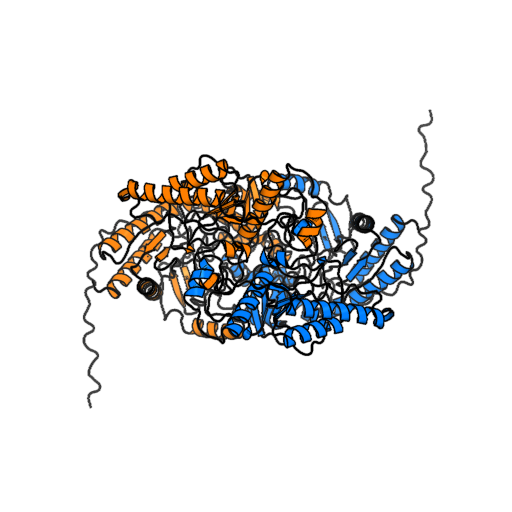6.312 4.102 1 98.88 455 VAL A C 1
ATOM 3590 O O . VAL A 1 455 ? -12.688 26.016 5.129 1 98.88 455 VAL A O 1
ATOM 3593 N N . GLU A 1 456 ? -11.477 25.375 3.322 1 98.69 456 GLU A N 1
ATOM 3594 C CA . GLU A 1 456 ? -11.328 23.984 3.742 1 98.69 456 GLU A CA 1
ATOM 3595 C C . GLU A 1 456 ? -10.008 23.766 4.477 1 98.69 456 GLU A C 1
ATOM 3597 O O . GLU A 1 456 ? -8.93 23.969 3.904 1 98.69 456 GLU A O 1
ATOM 3602 N N . MET A 1 457 ? -10.039 23.453 5.75 1 97.94 457 MET A N 1
ATOM 3603 C CA . MET A 1 457 ? -8.852 23.219 6.562 1 97.94 457 MET A CA 1
ATOM 3604 C C . MET A 1 457 ? -9.078 22.062 7.539 1 97.94 457 MET A C 1
ATOM 3606 O O . MET A 1 457 ? -10.172 21.5 7.59 1 97.94 457 MET A O 1
ATOM 3610 N N . GLY A 1 458 ? -8.039 21.641 8.219 1 97 458 GLY A N 1
ATOM 3611 C CA . GLY A 1 458 ? -8.125 20.562 9.188 1 97 458 GLY A CA 1
ATOM 3612 C C . GLY A 1 458 ? -7.262 20.781 10.414 1 97 458 GLY A C 1
ATOM 3613 O O . GLY A 1 458 ? -6.461 21.719 10.453 1 97 458 GLY A O 1
ATOM 3614 N N . GLY A 1 459 ? -7.582 19.984 11.391 1 97.38 459 GLY A N 1
ATOM 3615 C CA . GLY A 1 459 ? -6.797 20.016 12.609 1 97.38 459 GLY A CA 1
ATOM 3616 C C . GLY A 1 459 ? -5.73 18.938 12.672 1 97.38 459 GLY A C 1
ATOM 3617 O O . GLY A 1 459 ? -5.684 18.062 11.812 1 97.38 459 GLY A O 1
ATOM 3618 N N . CYS A 1 460 ? -4.848 19.016 13.578 1 97 460 CYS A N 1
ATOM 3619 C CA . CYS A 1 460 ? -3.863 18 13.93 1 97 460 CYS A CA 1
ATOM 3620 C C . CYS A 1 460 ? -3.529 18.062 15.414 1 97 460 CYS A C 1
ATOM 3622 O O . CYS A 1 460 ? -3.887 19.016 16.094 1 97 460 CYS A O 1
ATOM 3624 N N . GLY A 1 461 ? -2.914 17.016 15.891 1 96.88 461 GLY A N 1
ATOM 3625 C CA . GLY A 1 461 ? -2.734 16.953 17.328 1 96.88 461 GLY A CA 1
ATOM 3626 C C . GLY A 1 461 ? -4.039 17.031 18.109 1 96.88 461 GLY A C 1
ATOM 3627 O O . GLY A 1 461 ? -5.062 16.516 17.641 1 96.88 461 GLY A O 1
ATOM 3628 N N . GLU A 1 462 ? -3.928 17.625 19.25 1 95.75 462 GLU A N 1
ATOM 3629 C CA . GLU A 1 462 ? -5.113 17.688 20.109 1 95.75 462 GLU A CA 1
ATOM 3630 C C . GLU A 1 462 ? -5.906 18.969 19.844 1 95.75 462 GLU A C 1
ATOM 3632 O O . GLU A 1 462 ? -7.137 18.953 19.844 1 95.75 462 GLU A O 1
ATOM 3637 N N . ARG A 1 463 ? -5.184 20.109 19.578 1 97.25 463 ARG A N 1
ATOM 3638 C CA . ARG A 1 463 ? -5.891 21.375 19.609 1 97.25 463 ARG A CA 1
ATOM 3639 C C . ARG A 1 463 ? -5.34 22.328 18.547 1 97.25 463 ARG A C 1
ATOM 3641 O O . ARG A 1 463 ? -5.508 23.547 18.656 1 97.25 463 ARG A O 1
ATOM 3648 N N . SER A 1 464 ? -4.629 21.797 17.531 1 98.31 464 SER A N 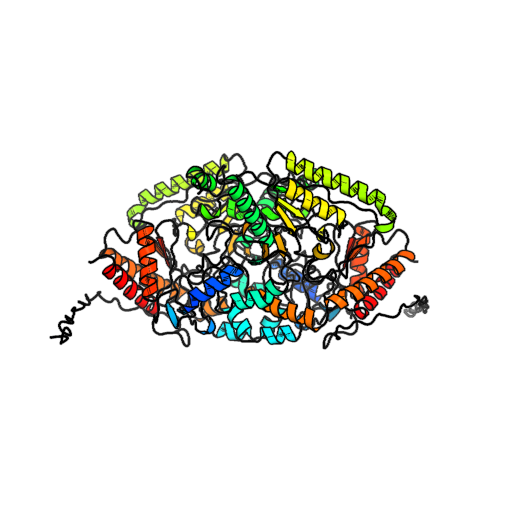1
ATOM 3649 C CA . SER A 1 464 ? -3.977 22.656 16.547 1 98.31 464 SER A CA 1
ATOM 3650 C C . SER A 1 464 ? -4.777 22.719 15.25 1 98.31 464 SER A C 1
ATOM 3652 O O . SER A 1 464 ? -5.438 21.75 14.883 1 98.31 464 SER A O 1
ATOM 3654 N N . ILE A 1 465 ? -4.742 23.859 14.633 1 98.69 465 ILE A N 1
ATOM 3655 C CA . ILE A 1 465 ? -5.129 23.984 13.234 1 98.69 465 ILE A CA 1
ATOM 3656 C C . ILE A 1 465 ? -3.881 23.969 12.352 1 98.69 465 ILE A C 1
ATOM 3658 O O . ILE A 1 465 ? -2.908 24.672 12.625 1 98.69 465 ILE A O 1
ATOM 3662 N N . ARG A 1 466 ? -3.875 23.141 11.359 1 98.69 466 ARG A N 1
ATOM 3663 C CA . ARG A 1 466 ? -2.715 23.016 10.484 1 98.69 466 ARG A CA 1
ATOM 3664 C C . ARG A 1 466 ? -2.984 23.641 9.125 1 98.69 466 ARG A C 1
ATOM 3666 O O . ARG A 1 466 ? -4.109 23.594 8.625 1 98.69 466 ARG A O 1
ATOM 3673 N N . PHE A 1 467 ? -1.994 24.219 8.531 1 98.75 467 PHE A N 1
ATOM 3674 C CA . PHE A 1 467 ? -2.041 24.781 7.184 1 98.75 467 PHE A CA 1
ATOM 3675 C C . PHE A 1 467 ? -1.278 23.906 6.203 1 98.75 467 PHE A C 1
ATOM 3677 O O . PHE A 1 467 ? -0.086 23.641 6.387 1 98.75 467 PHE A O 1
ATOM 3684 N N . ARG A 1 468 ? -2.006 23.391 5.207 1 98.56 468 ARG A N 1
ATOM 3685 C CA . ARG A 1 468 ? -1.431 22.5 4.203 1 98.56 468 ARG A CA 1
ATOM 3686 C C . ARG A 1 468 ? -1.789 22.953 2.793 1 98.56 468 ARG A C 1
ATOM 3688 O O . ARG A 1 468 ? -2.309 22.172 1.992 1 98.56 468 ARG A O 1
ATOM 3695 N N . PRO A 1 469 ? -1.459 24.188 2.416 1 98.25 469 PRO A N 1
ATOM 3696 C CA . PRO A 1 469 ? -1.773 24.609 1.049 1 98.25 469 PRO A CA 1
ATOM 3697 C C . PRO A 1 469 ? -0.905 23.906 0.003 1 98.25 469 PRO A C 1
ATOM 3699 O O . PRO A 1 469 ? 0.072 23.25 0.352 1 98.25 469 PRO A O 1
ATOM 3702 N N . MET A 1 470 ? -1.297 24.031 -1.213 1 98.5 470 MET A N 1
ATOM 3703 C CA . MET A 1 470 ? -0.461 23.562 -2.316 1 98.5 470 MET A CA 1
ATOM 3704 C C . MET A 1 470 ? 0.704 24.516 -2.555 1 98.5 470 MET A C 1
ATOM 3706 O O . MET A 1 470 ? 0.713 25.641 -2.035 1 98.5 470 MET A O 1
ATOM 3710 N N . LEU A 1 471 ? 1.652 24.062 -3.344 1 98.88 471 LEU A N 1
ATOM 3711 C CA . LEU A 1 471 ? 2.834 24.875 -3.588 1 98.88 471 LEU A CA 1
ATOM 3712 C C . LEU A 1 471 ? 2.488 26.094 -4.449 1 98.88 471 LEU A C 1
ATOM 3714 O O . LEU A 1 471 ? 3.23 27.078 -4.473 1 98.88 471 LEU A O 1
ATOM 3718 N N . VAL A 1 472 ? 1.321 26.109 -5.055 1 98.69 472 VAL A N 1
ATOM 3719 C CA . VAL A 1 472 ? 0.899 27.188 -5.938 1 98.69 472 VAL A CA 1
ATOM 3720 C C . VAL A 1 472 ? 0.135 28.234 -5.137 1 98.69 472 VAL A C 1
ATOM 3722 O O . VAL A 1 472 ? -0.257 29.281 -5.676 1 98.69 472 VAL A O 1
ATOM 3725 N N . CYS A 1 473 ? -0.107 27.984 -3.857 1 98.75 473 CYS A N 1
ATOM 3726 C CA . CYS A 1 473 ? -0.758 28.969 -3 1 98.75 473 CYS A CA 1
ATOM 3727 C C . CYS A 1 473 ? 0.072 30.25 -2.906 1 98.75 473 CYS A C 1
ATOM 3729 O O . CYS A 1 473 ? 1.244 30.203 -2.529 1 98.75 473 CYS A O 1
ATOM 3731 N N . GLN A 1 474 ? -0.521 31.391 -3.188 1 98.62 474 GLN A N 1
ATOM 3732 C CA . GLN A 1 474 ? 0.182 32.656 -3.246 1 98.62 474 GLN A CA 1
ATOM 3733 C C . GLN A 1 474 ? -0.284 33.594 -2.135 1 98.62 474 GLN A C 1
ATOM 3735 O O . GLN A 1 474 ? -1.275 33.312 -1.456 1 98.62 474 GLN A O 1
ATOM 3740 N N . PRO A 1 475 ? 0.431 34.719 -1.967 1 98.56 475 PRO A N 1
ATOM 3741 C CA . PRO A 1 475 ? 0.038 35.656 -0.934 1 98.56 475 PRO A CA 1
ATOM 3742 C C . PRO A 1 475 ? -1.4 36.156 -1.097 1 98.56 475 PRO A C 1
ATOM 3744 O O . PRO A 1 475 ? -2.08 36.438 -0.104 1 98.56 475 PRO A O 1
ATOM 3747 N N . SER A 1 476 ? -1.884 36.219 -2.33 1 98.06 476 SER A N 1
ATOM 3748 C CA . SER A 1 476 ? -3.266 36.625 -2.553 1 98.06 476 SER A CA 1
ATOM 3749 C C . SER A 1 476 ? -4.246 35.625 -1.948 1 98.06 476 SER A C 1
ATOM 3751 O O . SER A 1 476 ? -5.285 36.031 -1.408 1 98.06 476 SER A O 1
ATOM 3753 N N . HIS A 1 477 ? -3.945 34.344 -2.064 1 98.69 477 HIS A N 1
ATOM 3754 C CA . HIS A 1 477 ? -4.75 33.312 -1.42 1 98.69 477 HIS A CA 1
ATOM 3755 C C . HIS A 1 477 ? -4.734 33.469 0.097 1 98.69 477 HIS A C 1
ATOM 3757 O O . HIS A 1 477 ? -5.781 33.344 0.746 1 98.69 477 HIS A O 1
ATOM 3763 N N . ILE A 1 478 ? -3.553 33.719 0.642 1 98.75 478 ILE A N 1
ATOM 3764 C CA . ILE A 1 478 ? -3.389 33.875 2.086 1 98.75 478 ILE A CA 1
ATOM 3765 C C . ILE A 1 478 ? -4.145 35.094 2.572 1 98.75 478 ILE A C 1
ATOM 3767 O O . ILE A 1 478 ? -4.719 35.094 3.664 1 98.75 478 ILE A O 1
ATOM 3771 N N . ASN A 1 479 ? -4.105 36.125 1.762 1 98.5 479 ASN A N 1
ATOM 3772 C CA . ASN A 1 479 ? -4.875 37.312 2.119 1 98.5 479 ASN A CA 1
ATOM 3773 C C . ASN A 1 479 ? -6.363 36.969 2.258 1 98.5 479 ASN A C 1
ATOM 3775 O O . ASN A 1 479 ? -7.02 37.469 3.182 1 98.5 479 ASN A O 1
ATOM 3779 N N . GLN A 1 480 ? -6.863 36.188 1.354 1 98.38 480 GLN A N 1
ATOM 3780 C CA . GLN A 1 480 ? -8.258 35.781 1.429 1 98.38 480 GLN A CA 1
ATOM 3781 C C . GLN A 1 480 ? -8.516 34.969 2.701 1 98.38 480 GLN A C 1
ATOM 3783 O O . GLN A 1 480 ? -9.539 35.156 3.361 1 98.38 480 GLN A O 1
ATOM 3788 N N . PHE A 1 481 ? -7.641 34.062 3.01 1 98.75 481 PHE A N 1
ATOM 3789 C CA . PHE A 1 481 ? -7.762 33.281 4.234 1 98.75 481 PHE A CA 1
ATOM 3790 C C . PHE A 1 481 ? -7.758 34.188 5.461 1 98.75 481 PHE A C 1
ATOM 3792 O O . PHE A 1 481 ? -8.625 34.062 6.332 1 98.75 481 PHE A O 1
ATOM 3799 N N . LEU A 1 482 ? -6.719 35.094 5.555 1 98.56 482 LEU A N 1
ATOM 3800 C CA . LEU A 1 482 ? -6.551 35.938 6.73 1 98.56 482 LEU A CA 1
ATOM 3801 C C . LEU A 1 482 ? -7.789 36.812 6.965 1 98.56 482 LEU A C 1
ATOM 3803 O O . LEU A 1 482 ? -8.195 37 8.109 1 98.56 482 LEU A O 1
ATOM 3807 N N . ASN A 1 483 ? -8.383 37.281 5.898 1 98.12 483 ASN A N 1
ATOM 3808 C CA . ASN A 1 483 ? -9.617 38.062 6.02 1 98.12 483 ASN A CA 1
ATOM 3809 C C . ASN A 1 483 ? -10.75 37.219 6.609 1 98.12 483 ASN A C 1
ATOM 3811 O O . ASN A 1 483 ? -11.469 37.688 7.5 1 98.12 483 ASN A O 1
ATOM 3815 N N . ARG A 1 484 ? -10.859 36.062 6.164 1 98.38 484 ARG A N 1
ATOM 3816 C CA . ARG A 1 484 ? -11.93 35.188 6.621 1 98.38 484 ARG A CA 1
ATOM 3817 C C . ARG A 1 484 ? -11.648 34.656 8.031 1 98.38 484 ARG A C 1
ATOM 3819 O O . ARG A 1 484 ? -12.57 34.469 8.82 1 98.38 484 ARG A O 1
ATOM 3826 N N . PHE A 1 485 ? -10.398 34.438 8.312 1 98.38 485 PHE A N 1
ATOM 3827 C CA . PHE A 1 485 ? -10.008 34.031 9.656 1 98.38 485 PHE A CA 1
ATOM 3828 C C . PHE A 1 485 ? -10.305 35.125 10.664 1 98.38 485 PHE A C 1
ATOM 3830 O O . PHE A 1 485 ? -10.836 34.875 11.742 1 98.38 485 PHE A O 1
ATOM 3837 N N . ASP A 1 486 ? -9.977 36.344 10.281 1 97.31 486 ASP A N 1
ATOM 3838 C CA . ASP A 1 486 ? -10.297 37.5 11.117 1 97.31 486 ASP A CA 1
ATOM 3839 C C . ASP A 1 486 ? -11.805 37.594 11.352 1 97.31 486 ASP A C 1
ATOM 3841 O O . ASP A 1 486 ? -12.242 37.844 12.469 1 97.31 486 ASP A O 1
ATOM 3845 N N . GLN A 1 487 ? -12.539 37.438 10.281 1 97.5 487 GLN A N 1
ATOM 3846 C CA . GLN A 1 487 ? -13.992 37.438 10.398 1 97.5 487 GLN A CA 1
ATOM 3847 C C . GLN A 1 487 ? -14.484 36.344 11.344 1 97.5 487 GLN A C 1
ATOM 3849 O O . GLN A 1 487 ? -15.367 36.594 12.172 1 97.5 487 GLN A O 1
ATOM 3854 N N . THR A 1 488 ? -13.922 35.188 11.227 1 98 488 THR A N 1
ATOM 3855 C CA . THR A 1 488 ? -14.273 34.062 12.086 1 98 488 THR A CA 1
ATOM 3856 C C . THR A 1 488 ? -14.016 34.375 13.547 1 98 488 THR A C 1
ATOM 3858 O O . THR A 1 488 ? -14.859 34.156 14.406 1 98 488 THR A O 1
ATOM 3861 N N . MET A 1 489 ? -12.867 34.969 13.836 1 97.12 489 MET A N 1
ATOM 3862 C CA . MET A 1 489 ? -12.5 35.312 15.203 1 97.12 489 MET A CA 1
ATOM 3863 C C . MET A 1 489 ? -13.445 36.375 15.758 1 97.12 489 MET A C 1
ATOM 3865 O O . MET A 1 489 ? -13.867 36.312 16.906 1 97.12 489 MET A O 1
ATOM 3869 N N . LYS A 1 490 ? -13.836 37.344 14.93 1 96.19 490 LYS A N 1
ATOM 3870 C CA . LYS A 1 490 ? -14.75 38.406 15.344 1 96.19 490 LYS A CA 1
ATOM 3871 C C . LYS A 1 490 ? -16.141 37.844 15.664 1 96.19 490 LYS A C 1
ATOM 3873 O O . LYS A 1 490 ? -16.75 38.25 16.656 1 96.19 490 LYS A O 1
ATOM 3878 N N . GLU A 1 491 ? -16.547 36.969 14.844 1 96.75 491 GLU A N 1
ATOM 3879 C CA . GLU A 1 491 ? -17.906 36.438 14.984 1 96.75 491 GLU A CA 1
ATOM 3880 C C . GLU A 1 491 ? -18.016 35.469 16.172 1 96.75 491 GLU A C 1
ATOM 3882 O O . GLU A 1 491 ? -19.047 35.406 16.828 1 96.75 491 GLU A O 1
ATOM 3887 N N . LEU A 1 492 ? -16.938 34.781 16.406 1 96.44 492 LEU A N 1
ATOM 3888 C CA . LEU A 1 492 ? -16.984 33.781 17.469 1 96.44 492 LEU A CA 1
ATOM 3889 C C . LEU A 1 492 ? -16.625 34.375 18.812 1 96.44 492 LEU A C 1
ATOM 3891 O O . LEU A 1 492 ? -17.094 33.906 19.859 1 96.44 492 LEU A O 1
ATOM 3895 N N . TYR A 1 493 ? -15.766 35.344 18.938 1 91.44 493 TYR A N 1
ATOM 3896 C CA . TYR A 1 493 ? -15.227 35.781 20.219 1 91.44 493 TYR A CA 1
ATOM 3897 C C . TYR A 1 493 ? -15.438 37.281 20.406 1 91.44 493 TYR A C 1
ATOM 3899 O O . TYR A 1 493 ? -15.117 37.844 21.469 1 91.44 493 TYR A O 1
ATOM 3907 N N . LYS A 1 494 ? -16.609 37.906 20.203 1 74.75 494 LYS A N 1
ATOM 3908 C CA . LYS A 1 494 ? -17.047 39.312 20.344 1 74.75 494 LYS A CA 1
ATOM 3909 C C . LYS A 1 494 ? -15.883 40.188 20.797 1 74.75 494 LYS A C 1
ATOM 3911 O O . LYS A 1 494 ? -15.273 39.969 21.844 1 74.75 494 LYS A O 1
ATOM 3916 N N . ASN A 1 495 ? -14.859 40.375 20.047 1 55.94 495 ASN A N 1
ATOM 3917 C CA . ASN A 1 495 ? -14.023 41.5 20.375 1 55.94 495 ASN A CA 1
ATOM 3918 C C . ASN A 1 495 ? -14.297 42.688 19.453 1 55.94 495 ASN A C 1
ATOM 3920 O O . ASN A 1 495 ? -14.664 42.5 18.297 1 55.94 495 ASN A O 1
ATOM 3924 N N . MET B 1 1 ? 47.375 -23.891 -47.094 1 21.75 1 MET B N 1
ATOM 3925 C CA . MET B 1 1 ? 46.469 -24.969 -47.5 1 21.75 1 MET B CA 1
ATOM 3926 C C . MET B 1 1 ? 45.031 -24.594 -47.156 1 21.75 1 MET B C 1
ATOM 3928 O O . MET B 1 1 ? 44.781 -23.656 -46.406 1 21.75 1 MET B O 1
ATOM 3932 N N . SER B 1 2 ? 44.156 -25.625 -47.188 1 22.81 2 SER B N 1
ATOM 3933 C CA . SER B 1 2 ? 42.844 -26.125 -47.594 1 22.81 2 SER B CA 1
ATOM 3934 C C . SER B 1 2 ? 41.781 -25.859 -46.531 1 22.81 2 SER B C 1
ATOM 3936 O O . SER B 1 2 ? 41.75 -26.5 -45.5 1 22.81 2 SER B O 1
ATOM 3938 N N . SER B 1 3 ? 41.5 -24.625 -46.188 1 25.03 3 SER B N 1
ATOM 3939 C CA . SER B 1 3 ? 40.531 -24.016 -45.281 1 25.03 3 SER B CA 1
ATOM 3940 C C . SER B 1 3 ? 39.125 -24.516 -45.594 1 25.03 3 SER B C 1
ATOM 3942 O O . SER B 1 3 ? 38.156 -23.812 -45.344 1 25.03 3 SER B O 1
ATOM 3944 N N . SER B 1 4 ? 39 -25.484 -46.594 1 22.97 4 SER B N 1
ATOM 3945 C CA . SER B 1 4 ? 37.781 -25.875 -47.281 1 22.97 4 SER B CA 1
ATOM 3946 C C . SER B 1 4 ? 36.812 -26.578 -46.312 1 22.97 4 SER B C 1
ATOM 3948 O O . SER B 1 4 ? 35.781 -27.078 -46.719 1 22.97 4 SER B O 1
ATOM 3950 N N . ARG B 1 5 ? 37.406 -27.203 -45.156 1 22.33 5 ARG B N 1
ATOM 3951 C CA . ARG B 1 5 ? 36.844 -28.484 -44.781 1 22.33 5 ARG B CA 1
ATOM 3952 C C . ARG B 1 5 ? 35.375 -28.375 -44.469 1 22.33 5 ARG B C 1
ATOM 3954 O O . ARG B 1 5 ? 34.562 -29.203 -44.875 1 22.33 5 ARG B O 1
ATOM 3961 N N . LEU B 1 6 ? 34.938 -27.953 -43.281 1 23.36 6 LEU B N 1
ATOM 3962 C CA . LEU B 1 6 ? 34.031 -28.703 -42.438 1 23.36 6 LEU B CA 1
ATOM 3963 C C . LEU B 1 6 ? 32.562 -28.312 -42.719 1 23.36 6 LEU B C 1
ATOM 3965 O O . LEU B 1 6 ? 31.969 -27.594 -41.906 1 23.36 6 LEU B O 1
ATOM 3969 N N . ILE B 1 7 ? 32.125 -27.734 -43.875 1 26.72 7 ILE B N 1
ATOM 3970 C CA . ILE B 1 7 ? 30.781 -27.188 -43.781 1 26.72 7 ILE B CA 1
ATOM 3971 C C . ILE B 1 7 ? 29.766 -28.328 -43.75 1 26.72 7 ILE B C 1
ATOM 3973 O O . ILE B 1 7 ? 28.609 -28.156 -44.156 1 26.72 7 ILE B O 1
ATOM 3977 N N . LYS B 1 8 ? 30.266 -29.656 -43.75 1 27.58 8 LYS B N 1
ATOM 3978 C CA . LYS B 1 8 ? 29.344 -30.594 -44.375 1 27.58 8 LYS B CA 1
ATOM 3979 C C . LYS B 1 8 ? 27.984 -30.578 -43.688 1 27.58 8 LYS B C 1
ATOM 3981 O O . LYS B 1 8 ? 26.953 -30.453 -44.344 1 27.58 8 LYS B O 1
ATOM 3986 N N . CYS B 1 9 ? 27.719 -31.625 -42.781 1 25.89 9 CYS B N 1
ATOM 3987 C CA . CYS B 1 9 ? 26.625 -32.562 -42.781 1 25.89 9 CYS B CA 1
ATOM 3988 C C . CYS B 1 9 ? 25.391 -32 -42.094 1 25.89 9 CYS B C 1
ATOM 3990 O O . CYS B 1 9 ? 25.312 -31.984 -40.875 1 25.89 9 CYS B O 1
ATOM 3992 N N . LEU B 1 10 ? 24.859 -30.891 -42.5 1 27.23 10 LEU B N 1
ATOM 3993 C CA . LEU B 1 10 ? 23.578 -30.5 -41.938 1 27.23 10 LEU B CA 1
ATOM 3994 C C . LEU B 1 10 ? 22.531 -31.594 -42.156 1 27.23 10 LEU B C 1
ATOM 3996 O O . LEU B 1 10 ? 22.094 -31.828 -43.281 1 27.23 10 LEU B O 1
ATOM 4000 N N . SER B 1 11 ? 22.766 -32.875 -41.562 1 27.03 11 SER B N 1
ATOM 4001 C CA . SER B 1 11 ? 21.766 -33.938 -41.688 1 27.03 11 SER B CA 1
ATOM 4002 C C . SER B 1 11 ? 20.359 -33.375 -41.438 1 27.03 11 SER B C 1
ATOM 4004 O O . SER B 1 11 ? 20.156 -32.5 -40.625 1 27.03 11 SER B O 1
ATOM 4006 N N . SER B 1 12 ? 19.453 -33.531 -42.438 1 30.02 12 SER B N 1
ATOM 4007 C CA . SER B 1 12 ? 18.016 -33.312 -42.469 1 30.02 12 SER B CA 1
ATOM 4008 C C . SER B 1 12 ? 17.312 -34.062 -41.344 1 30.02 12 SER B C 1
ATOM 4010 O O . SER B 1 12 ? 17.25 -35.281 -41.312 1 30.02 12 SER B O 1
ATOM 4012 N N . ASN B 1 13 ? 17.594 -33.75 -40.062 1 28 13 ASN B N 1
ATOM 4013 C CA . ASN B 1 13 ? 16.797 -34.344 -39 1 28 13 ASN B CA 1
ATOM 4014 C C . ASN B 1 13 ? 15.32 -34.344 -39.344 1 28 13 ASN B C 1
ATOM 4016 O O . ASN B 1 13 ? 14.727 -33.281 -39.562 1 28 13 ASN B O 1
ATOM 4020 N N . ASN B 1 14 ? 14.812 -35.469 -39.969 1 29.27 14 ASN B N 1
ATOM 4021 C CA . ASN B 1 14 ? 13.391 -35.75 -40.156 1 29.27 14 ASN B CA 1
ATOM 4022 C C . ASN B 1 14 ? 12.609 -35.531 -38.844 1 29.27 14 ASN B C 1
ATOM 4024 O O . ASN B 1 14 ? 12.875 -36.188 -37.844 1 29.27 14 ASN B O 1
ATOM 4028 N N . TYR B 1 15 ? 12.195 -34.344 -38.594 1 31.28 15 TYR B N 1
ATOM 4029 C CA . TYR B 1 15 ? 11.203 -34.062 -37.562 1 31.28 15 TYR B CA 1
ATOM 4030 C C . TYR B 1 15 ? 10.031 -35.031 -37.656 1 31.28 15 TYR B C 1
ATOM 4032 O O . TYR B 1 15 ? 9.281 -35 -38.625 1 31.28 15 TYR B O 1
ATOM 4040 N N . ILE B 1 16 ? 10.234 -36.344 -37.281 1 31.55 16 ILE B N 1
ATOM 4041 C CA . ILE B 1 16 ? 9.039 -37.156 -37.094 1 31.55 16 ILE B CA 1
ATOM 4042 C C . ILE B 1 16 ? 7.988 -36.312 -36.344 1 31.55 16 ILE B C 1
ATOM 4044 O O . ILE B 1 16 ? 8.188 -35.969 -35.156 1 31.55 16 ILE B O 1
ATOM 4048 N N . VAL B 1 17 ? 7.223 -35.594 -37 1 36.31 17 VAL B N 1
ATOM 4049 C CA . VAL B 1 17 ? 5.98 -35.031 -36.5 1 36.31 17 VAL B CA 1
ATOM 4050 C C . VAL B 1 17 ? 5.078 -36.156 -36 1 36.31 17 VAL B C 1
ATOM 4052 O O . VAL B 1 17 ? 4.559 -36.938 -36.781 1 36.31 17 VAL B O 1
ATOM 4055 N N . ARG B 1 18 ? 5.449 -36.938 -34.938 1 36.09 18 ARG B N 1
ATOM 4056 C CA . ARG B 1 18 ? 4.426 -37.781 -34.375 1 36.09 18 ARG B CA 1
ATOM 4057 C C . ARG B 1 18 ? 3.068 -37.094 -34.344 1 36.09 18 ARG B C 1
ATOM 4059 O O . ARG B 1 18 ? 2.977 -35.906 -34.094 1 36.09 18 ARG B O 1
ATOM 4066 N N . SER B 1 19 ? 2.152 -37.781 -35.094 1 35.59 19 SER B N 1
ATOM 4067 C CA . SER B 1 19 ? 0.734 -37.438 -35.156 1 35.59 19 SER B CA 1
ATOM 4068 C C . SER B 1 19 ? 0.135 -37.281 -33.75 1 35.59 19 SER B C 1
ATOM 4070 O O . SER B 1 19 ? -0.036 -38.281 -33.031 1 35.59 19 SER B O 1
ATOM 4072 N N . PHE B 1 20 ? 0.568 -36.438 -32.906 1 40.25 20 PHE B N 1
ATOM 4073 C CA . PHE B 1 20 ? -0.35 -36.125 -31.828 1 40.25 20 PHE B CA 1
ATOM 4074 C C . PHE B 1 20 ? -1.798 -36.281 -32.281 1 40.25 20 PHE B C 1
ATOM 4076 O O . PHE B 1 20 ? -2.158 -35.812 -33.375 1 40.25 20 PHE B O 1
ATOM 4083 N N . SER B 1 21 ? -2.338 -37.375 -32.094 1 42.16 21 SER B N 1
ATOM 4084 C CA . SER B 1 21 ? -3.783 -37.25 -32.25 1 42.16 21 SER B CA 1
ATOM 4085 C C . SER B 1 21 ? -4.254 -35.812 -32.031 1 42.16 21 SER B C 1
ATOM 4087 O O . SER B 1 21 ? -4.141 -35.281 -30.938 1 42.16 21 SER B O 1
ATOM 4089 N N . LYS B 1 22 ? -3.939 -34.938 -32.844 1 50.47 22 LYS B N 1
ATOM 4090 C CA . LYS B 1 22 ? -4.199 -33.5 -32.875 1 50.47 22 LYS B CA 1
ATOM 4091 C C . LYS B 1 22 ? -5.629 -33.188 -32.438 1 50.47 22 LYS B C 1
ATOM 4093 O O . LYS B 1 22 ? -6.555 -33.25 -33.25 1 50.47 22 LYS B O 1
ATOM 4098 N N . SER B 1 23 ? -5.953 -33.531 -31.203 1 62.06 23 SER B N 1
ATOM 4099 C CA . SER B 1 23 ? -7.27 -33 -30.859 1 62.06 23 SER B CA 1
ATOM 4100 C C . SER B 1 23 ? -7.473 -31.594 -31.406 1 62.06 23 SER B C 1
ATOM 4102 O O . SER B 1 23 ? -6.551 -30.781 -31.391 1 62.06 23 SER B O 1
ATOM 4104 N N . SER B 1 24 ? -8.445 -31.453 -32.125 1 86.5 24 SER B N 1
ATOM 4105 C CA . SER B 1 24 ? -8.836 -30.188 -32.719 1 86.5 24 SER B CA 1
ATOM 4106 C C . SER B 1 24 ? -8.875 -29.062 -31.688 1 86.5 24 SER B C 1
ATOM 4108 O O . SER B 1 24 ? -9.258 -29.281 -30.547 1 86.5 24 SER B O 1
ATOM 4110 N N . ILE B 1 25 ? -8.125 -28.031 -31.953 1 95.62 25 ILE B N 1
ATOM 4111 C CA . ILE B 1 25 ? -8.18 -26.828 -31.125 1 95.62 25 ILE B CA 1
ATOM 4112 C C . ILE B 1 25 ? -9.641 -26.422 -30.922 1 95.62 25 ILE B C 1
ATOM 4114 O O . ILE B 1 25 ? -10.375 -26.188 -31.875 1 95.62 25 ILE B O 1
ATOM 4118 N N . PRO B 1 26 ? -10.047 -26.453 -29.703 1 97.56 26 PRO B N 1
ATOM 4119 C CA . PRO B 1 26 ? -11.445 -26.078 -29.484 1 97.56 26 PRO B CA 1
ATOM 4120 C C . PRO B 1 26 ? -11.734 -24.625 -29.859 1 97.56 26 PRO B C 1
ATOM 4122 O O . PRO B 1 26 ? -10.828 -23.781 -29.859 1 97.56 26 PRO B O 1
ATOM 4125 N N . THR B 1 27 ? -13.031 -24.391 -30.125 1 96.81 27 THR B N 1
ATOM 4126 C CA . THR B 1 27 ? -13.469 -23.031 -30.391 1 96.81 27 THR B CA 1
ATOM 4127 C C . THR B 1 27 ? -13.922 -22.344 -29.109 1 96.81 27 THR B C 1
ATOM 4129 O O . THR B 1 27 ? -14.344 -23 -28.156 1 96.81 27 THR B O 1
ATOM 4132 N N . THR B 1 28 ? -13.742 -21.062 -29.062 1 97.69 28 THR B N 1
ATOM 4133 C CA . THR B 1 28 ? -14.203 -20.25 -27.938 1 97.69 28 THR B CA 1
ATOM 4134 C C . THR B 1 28 ? -15.133 -19.141 -28.422 1 97.69 28 THR B C 1
ATOM 4136 O O . THR B 1 28 ? -15.031 -18.688 -29.562 1 97.69 28 THR B O 1
ATOM 4139 N N . PRO B 1 29 ? -16.109 -18.766 -27.609 1 98 29 PRO B N 1
ATOM 4140 C CA . PRO B 1 29 ? -16.984 -17.656 -27.969 1 98 29 PRO B CA 1
ATOM 4141 C C . PRO B 1 29 ? -16.297 -16.297 -27.875 1 98 29 PRO B C 1
ATOM 4143 O O . PRO B 1 29 ? -16.828 -15.297 -28.344 1 98 29 PRO B O 1
ATOM 4146 N N . THR B 1 30 ? -15.172 -16.219 -27.281 1 98.06 30 THR B N 1
ATOM 4147 C CA . THR B 1 30 ? -14.422 -14.984 -27.125 1 98.06 30 THR B CA 1
ATOM 4148 C C . THR B 1 30 ? -13.805 -14.555 -28.453 1 98.06 30 THR B C 1
ATOM 4150 O O . THR B 1 30 ? -13.133 -15.352 -29.109 1 98.06 30 THR B O 1
ATOM 4153 N N . PRO B 1 31 ? -14.016 -13.305 -28.875 1 97.75 31 PRO B N 1
ATOM 4154 C CA . PRO B 1 31 ? -13.406 -12.852 -30.125 1 97.75 31 PRO B CA 1
ATOM 4155 C C . PRO B 1 31 ? -11.891 -12.758 -30.047 1 97.75 31 PRO B C 1
ATOM 4157 O O . PRO B 1 31 ? -11.336 -12.602 -28.953 1 97.75 31 PRO B O 1
ATOM 4160 N N . ASP B 1 32 ? -11.312 -12.828 -31.234 1 96.88 32 ASP B N 1
ATOM 4161 C CA . ASP B 1 32 ? -9.867 -12.625 -31.297 1 96.88 32 ASP B CA 1
ATOM 4162 C C . ASP B 1 32 ? -9.484 -11.234 -30.797 1 96.88 32 ASP B C 1
ATOM 4164 O O . ASP B 1 32 ? -10.211 -10.266 -31.016 1 96.88 32 ASP B O 1
ATOM 4168 N N . PHE B 1 33 ? -8.367 -11.172 -30.141 1 97.69 33 PHE B N 1
ATOM 4169 C CA . PHE B 1 33 ? -7.863 -9.883 -29.688 1 97.69 33 PHE B CA 1
ATOM 4170 C C . PHE B 1 33 ? -7.387 -9.047 -30.875 1 97.69 33 PHE B C 1
ATOM 4172 O O . PHE B 1 33 ? -6.539 -9.492 -31.656 1 97.69 33 PHE B O 1
ATOM 4179 N N . PRO B 1 34 ? -7.789 -7.82 -30.984 1 96.69 34 PRO B N 1
ATOM 4180 C CA . PRO B 1 34 ? -7.457 -7.023 -32.156 1 96.69 34 PRO B CA 1
ATOM 4181 C C . PRO B 1 34 ? -5.961 -6.754 -32.312 1 96.69 34 PRO B C 1
ATOM 4183 O O . PRO B 1 34 ? -5.34 -6.227 -31.375 1 96.69 34 PRO B O 1
ATOM 4186 N N . GLY B 1 35 ? -5.406 -7.105 -33.438 1 96.62 35 GLY B N 1
ATOM 4187 C CA . GLY B 1 35 ? -4.035 -6.762 -33.781 1 96.62 35 GLY B CA 1
ATOM 4188 C C . GLY B 1 35 ? -3.004 -7.602 -33.031 1 96.62 35 GLY B C 1
ATOM 4189 O O . GLY B 1 35 ? -1.829 -7.238 -33 1 96.62 35 GLY B O 1
ATOM 4190 N N . GLU B 1 36 ? -3.41 -8.688 -32.5 1 97.62 36 GLU B N 1
ATOM 4191 C CA . GLU B 1 36 ? -2.48 -9.523 -31.75 1 97.62 36 GLU B CA 1
ATOM 4192 C C . GLU B 1 36 ? -1.535 -10.273 -32.688 1 97.62 36 GLU B C 1
ATOM 4194 O O . GLU B 1 36 ? -1.81 -10.406 -33.875 1 97.62 36 GLU B O 1
ATOM 4199 N N . TYR B 1 37 ? -0.42 -10.68 -32.156 1 98.06 37 TYR B N 1
ATOM 4200 C CA . TYR B 1 37 ? 0.56 -11.461 -32.906 1 98.06 37 TYR B CA 1
ATOM 4201 C C . TYR B 1 37 ? 0.044 -12.867 -33.188 1 98.06 37 TYR B C 1
ATOM 4203 O O . TYR B 1 37 ? -0.799 -13.383 -32.438 1 98.06 37 TYR B O 1
ATOM 4211 N N . LYS B 1 38 ? 0.561 -13.477 -34.219 1 96.75 38 LYS B N 1
ATOM 4212 C CA . LYS B 1 38 ? 0.127 -14.82 -34.594 1 96.75 38 LYS B CA 1
ATOM 4213 C C . LYS B 1 38 ? 0.876 -15.883 -33.781 1 96.75 38 LYS B C 1
ATOM 4215 O O . LYS B 1 38 ? 0.338 -16.953 -33.531 1 96.75 38 LYS B O 1
ATOM 4220 N N . GLU B 1 39 ? 2.104 -15.555 -33.5 1 97.5 39 GLU B N 1
ATOM 4221 C CA . GLU B 1 39 ? 2.971 -16.453 -32.75 1 97.5 39 GLU B CA 1
ATOM 4222 C C . GLU B 1 39 ? 4.152 -15.719 -32.156 1 97.5 39 GLU B C 1
ATOM 4224 O O . GLU B 1 39 ? 4.434 -14.57 -32.531 1 97.5 39 GLU B O 1
ATOM 4229 N N . PRO B 1 40 ? 4.836 -16.328 -31.172 1 98.5 40 PRO B N 1
ATOM 4230 C CA . PRO B 1 40 ? 6.051 -15.727 -30.625 1 98.5 40 PRO B CA 1
ATOM 4231 C C . PRO B 1 40 ? 7.156 -15.562 -31.656 1 98.5 40 PRO B C 1
ATOM 4233 O O . PRO B 1 40 ? 7.223 -16.328 -32.625 1 98.5 40 PRO B O 1
ATOM 4236 N N . ILE B 1 41 ? 7.953 -14.578 -31.484 1 98.44 41 ILE B N 1
ATOM 4237 C CA . ILE B 1 41 ? 9.109 -14.297 -32.344 1 98.44 41 ILE B CA 1
ATOM 4238 C C . ILE B 1 41 ? 10.344 -14.086 -31.453 1 98.44 41 ILE B C 1
ATOM 4240 O O . ILE B 1 41 ? 10.375 -13.18 -30.625 1 98.44 41 ILE B O 1
ATOM 4244 N N . VAL B 1 42 ? 11.375 -14.961 -31.641 1 98.44 42 VAL B N 1
ATOM 4245 C CA . VAL B 1 42 ? 12.609 -14.828 -30.859 1 98.44 42 VAL B CA 1
ATOM 4246 C C . VAL B 1 42 ? 13.758 -14.438 -31.781 1 98.44 42 VAL B C 1
ATOM 4248 O O . VAL B 1 42 ? 14.062 -15.156 -32.75 1 98.44 42 VAL B O 1
ATOM 4251 N N . LYS B 1 43 ? 14.344 -13.32 -31.422 1 97.94 43 LYS B N 1
ATOM 4252 C CA . LYS B 1 43 ? 15.406 -12.789 -32.281 1 97.94 43 LYS B CA 1
ATOM 4253 C C . LYS B 1 43 ? 16.766 -12.859 -31.562 1 97.94 43 LYS B C 1
ATOM 4255 O O . LYS B 1 43 ? 17.812 -12.883 -32.219 1 97.94 43 LYS B O 1
ATOM 4260 N N . THR B 1 44 ? 16.781 -12.82 -30.281 1 97.75 44 THR B N 1
ATOM 4261 C CA . THR B 1 44 ? 18 -12.836 -29.484 1 97.75 44 THR B CA 1
ATOM 4262 C C . THR B 1 44 ? 17.828 -13.734 -28.266 1 97.75 44 THR B C 1
ATOM 4264 O O . THR B 1 44 ? 16.75 -14.273 -28.031 1 97.75 44 THR B O 1
ATOM 4267 N N . GLN B 1 45 ? 18.922 -13.828 -27.594 1 97.25 45 GLN B N 1
ATOM 4268 C CA . GLN B 1 45 ? 18.797 -14.375 -26.25 1 97.25 45 GLN B CA 1
ATOM 4269 C C . GLN B 1 45 ? 17.891 -13.5 -25.375 1 97.25 45 GLN B C 1
ATOM 4271 O O . GLN B 1 45 ? 17.625 -12.344 -25.719 1 97.25 45 GLN B O 1
ATOM 4276 N N . ILE B 1 46 ? 17.406 -14.055 -24.359 1 98.31 46 ILE B N 1
ATOM 4277 C CA . ILE B 1 46 ? 16.5 -13.359 -23.453 1 98.31 46 ILE B CA 1
ATOM 4278 C C . ILE B 1 46 ? 17 -13.5 -22.016 1 98.31 46 ILE B C 1
ATOM 4280 O O . ILE B 1 46 ? 17.016 -14.609 -21.453 1 98.31 46 ILE B O 1
ATOM 4284 N N . PRO B 1 47 ? 17.438 -12.484 -21.391 1 98.06 47 PRO B N 1
ATOM 4285 C CA . PRO B 1 47 ? 17.438 -11.102 -21.859 1 98.06 47 PRO B CA 1
ATOM 4286 C C . PRO B 1 47 ? 18.469 -10.844 -22.953 1 98.06 47 PRO B C 1
ATOM 4288 O O . PRO B 1 47 ? 19.547 -11.445 -22.938 1 98.06 47 PRO B O 1
ATOM 4291 N N . GLY B 1 48 ? 18.125 -10 -23.766 1 98.62 48 GLY B N 1
ATOM 4292 C CA . GLY B 1 48 ? 19.031 -9.609 -24.844 1 98.62 48 GLY B CA 1
ATOM 4293 C C . GLY B 1 48 ? 19.953 -8.477 -24.453 1 98.62 48 GLY B C 1
ATOM 4294 O O . GLY B 1 48 ? 19.984 -8.039 -23.297 1 98.62 48 GLY B O 1
ATOM 4295 N N . PRO B 1 49 ? 20.734 -8.023 -25.438 1 98.56 49 PRO B N 1
ATOM 4296 C CA . PRO B 1 49 ? 21.766 -7.027 -25.141 1 98.56 49 PRO B CA 1
ATOM 4297 C C . PRO B 1 49 ? 21.188 -5.703 -24.656 1 98.56 49 PRO B C 1
ATOM 4299 O O . PRO B 1 49 ? 21.766 -5.062 -23.766 1 98.56 49 PRO B O 1
ATOM 4302 N N . GLN B 1 50 ? 20.109 -5.25 -25.234 1 98.69 50 GLN B N 1
ATOM 4303 C CA . GLN B 1 50 ? 19.516 -3.988 -24.797 1 98.69 50 GLN B CA 1
ATOM 4304 C C . GLN B 1 50 ? 18.953 -4.102 -23.391 1 98.69 50 GLN B C 1
ATOM 4306 O O . GLN B 1 50 ? 19.078 -3.178 -22.578 1 98.69 50 GLN B O 1
ATOM 4311 N N . SER B 1 51 ? 18.328 -5.215 -23.094 1 98.75 51 SER B N 1
ATOM 4312 C CA . SER B 1 51 ? 17.828 -5.457 -21.734 1 98.75 51 SER B CA 1
ATOM 4313 C C . SER B 1 51 ? 18.969 -5.477 -20.719 1 98.75 51 SER B C 1
ATOM 4315 O O . SER B 1 51 ? 18.859 -4.895 -19.641 1 98.75 51 SER B O 1
ATOM 4317 N N . LYS B 1 52 ? 20.031 -6.152 -21.062 1 98.69 52 LYS B N 1
ATOM 4318 C CA . LYS B 1 52 ? 21.172 -6.23 -20.172 1 98.69 52 LYS B CA 1
ATOM 4319 C C . LYS B 1 52 ? 21.766 -4.848 -19.906 1 98.69 52 LYS B C 1
ATOM 4321 O O . LYS B 1 52 ? 22.156 -4.539 -18.766 1 98.69 52 LYS B O 1
ATOM 4326 N N . ALA B 1 53 ? 21.781 -3.984 -20.906 1 98.81 53 ALA B N 1
ATOM 4327 C CA . ALA B 1 53 ? 22.281 -2.625 -20.75 1 98.81 53 ALA B CA 1
ATOM 4328 C C . ALA B 1 53 ? 21.391 -1.811 -19.812 1 98.81 53 ALA B C 1
ATOM 4330 O O . ALA B 1 53 ? 21.891 -1.031 -19 1 98.81 53 ALA B O 1
ATOM 4331 N N . LEU B 1 54 ? 20.141 -1.976 -19.984 1 98.81 54 LEU B N 1
ATOM 4332 C CA . LEU B 1 54 ? 19.188 -1.244 -19.141 1 98.81 54 LEU B CA 1
ATOM 4333 C C . LEU B 1 54 ? 19.234 -1.743 -17.703 1 98.81 54 LEU B C 1
ATOM 4335 O O . LEU B 1 54 ? 19.062 -0.964 -16.766 1 98.81 54 LEU B O 1
ATOM 4339 N N . ILE B 1 55 ? 19.469 -3.027 -17.516 1 98.75 55 ILE B N 1
ATOM 4340 C CA . ILE B 1 55 ? 19.625 -3.586 -16.172 1 98.75 55 ILE B CA 1
ATOM 4341 C C . ILE B 1 55 ? 20.828 -2.953 -15.492 1 98.75 55 ILE B C 1
ATOM 4343 O O . ILE B 1 55 ? 20.766 -2.59 -14.32 1 98.75 55 ILE B O 1
ATOM 4347 N N . GLU B 1 56 ? 21.922 -2.793 -16.219 1 98.62 56 GLU B N 1
ATOM 4348 C CA . GLU B 1 56 ? 23.109 -2.166 -15.68 1 98.62 56 GLU B CA 1
ATOM 4349 C C . GLU B 1 56 ? 22.859 -0.707 -15.312 1 98.62 56 GLU B C 1
ATOM 4351 O O . GLU B 1 56 ? 23.328 -0.229 -14.281 1 98.62 56 GLU B O 1
ATOM 4356 N N . ARG B 1 57 ? 22.125 -0.036 -16.172 1 98.62 57 ARG B N 1
ATOM 4357 C CA . ARG B 1 57 ? 21.781 1.354 -15.891 1 98.62 57 ARG B CA 1
ATOM 4358 C C . ARG B 1 57 ? 20.891 1.459 -14.648 1 98.62 57 ARG B C 1
ATOM 4360 O O . ARG B 1 57 ? 21.109 2.318 -13.797 1 98.62 57 ARG B O 1
ATOM 4367 N N . LEU B 1 58 ? 19.953 0.592 -14.555 1 98.69 58 LEU B N 1
ATOM 4368 C CA . LEU B 1 58 ? 19.031 0.594 -13.414 1 98.69 58 LEU B CA 1
ATOM 4369 C C . LEU B 1 58 ? 19.781 0.293 -12.117 1 98.69 58 LEU B C 1
ATOM 4371 O O . LEU B 1 58 ? 19.438 0.827 -11.062 1 98.69 58 LEU B O 1
ATOM 4375 N N . ASN B 1 59 ? 20.828 -0.546 -12.219 1 98.44 59 ASN B N 1
ATOM 4376 C CA . ASN B 1 59 ? 21.609 -0.978 -11.062 1 98.44 59 ASN B CA 1
ATOM 4377 C C . ASN B 1 59 ? 22.234 0.206 -10.344 1 98.44 59 ASN B C 1
ATOM 4379 O O . ASN B 1 59 ? 22.531 0.127 -9.148 1 98.44 59 ASN B O 1
ATOM 4383 N N . LYS B 1 60 ? 22.375 1.302 -10.984 1 98.12 60 LYS B N 1
ATOM 4384 C CA . LYS B 1 60 ? 22.984 2.494 -10.391 1 98.12 60 LYS B CA 1
ATOM 4385 C C . LYS B 1 60 ? 21.953 3.27 -9.562 1 98.12 60 LYS B C 1
ATOM 4387 O O . LYS B 1 60 ? 22.312 4.129 -8.758 1 98.12 60 LYS B O 1
ATOM 4392 N N . LEU B 1 61 ? 20.672 2.941 -9.703 1 98.44 61 LEU B N 1
ATOM 4393 C CA . LEU B 1 61 ? 19.594 3.758 -9.148 1 98.44 61 LEU B CA 1
ATOM 4394 C C . LEU B 1 61 ? 18.719 2.938 -8.203 1 98.44 61 LEU B C 1
ATOM 4396 O O . LEU B 1 61 ? 18.188 3.467 -7.223 1 98.44 61 LEU B O 1
ATOM 4400 N N . GLN B 1 62 ? 18.5 1.705 -8.57 1 98.06 62 GLN B N 1
ATOM 4401 C CA . GLN B 1 62 ? 17.547 0.795 -7.938 1 98.06 62 GLN B CA 1
ATOM 4402 C C . GLN B 1 62 ? 17.953 -0.659 -8.133 1 98.06 62 GLN B C 1
ATOM 4404 O O . GLN B 1 62 ? 18.594 -0.998 -9.133 1 98.06 62 GLN B O 1
ATOM 4409 N N . ASP B 1 63 ? 17.578 -1.583 -7.266 1 97.12 63 ASP B N 1
ATOM 4410 C CA . ASP B 1 63 ? 17.938 -2.996 -7.332 1 97.12 63 ASP B CA 1
ATOM 4411 C C . ASP B 1 63 ? 17.25 -3.68 -8.516 1 97.12 63 ASP B C 1
ATOM 4413 O O . ASP B 1 63 ? 16.047 -3.893 -8.508 1 97.12 63 ASP B O 1
ATOM 4417 N N . PRO B 1 64 ? 18.031 -4.062 -9.531 1 97.06 64 PRO B N 1
ATOM 4418 C CA . PRO B 1 64 ? 17.422 -4.633 -10.734 1 97.06 64 PRO B CA 1
ATOM 4419 C C . PRO B 1 64 ? 17.438 -6.16 -10.742 1 97.06 64 PRO B C 1
ATOM 4421 O O . PRO B 1 64 ? 17.016 -6.781 -11.719 1 97.06 64 PRO B O 1
ATOM 4424 N N . ARG B 1 65 ? 17.891 -6.871 -9.742 1 96.69 65 ARG B N 1
ATOM 4425 C CA . ARG B 1 65 ? 18.312 -8.266 -9.789 1 96.69 65 ARG B CA 1
ATOM 4426 C C . ARG B 1 65 ? 17.125 -9.195 -9.977 1 96.69 65 ARG B C 1
ATOM 4428 O O . ARG B 1 65 ? 17.281 -10.359 -10.344 1 96.69 65 ARG B O 1
ATOM 4435 N N . ALA B 1 66 ? 15.875 -8.711 -9.781 1 96.69 66 ALA B N 1
ATOM 4436 C CA . ALA B 1 66 ? 14.688 -9.531 -9.977 1 96.69 66 ALA B CA 1
ATOM 4437 C C . ALA B 1 66 ? 14.211 -9.477 -11.422 1 96.69 66 ALA B C 1
ATOM 4439 O O . ALA B 1 66 ? 13.32 -10.234 -11.82 1 96.69 66 ALA B O 1
ATOM 4440 N N . ALA B 1 67 ? 14.805 -8.727 -12.297 1 97.88 67 ALA B N 1
ATOM 4441 C CA . ALA B 1 67 ? 14.305 -8.461 -13.641 1 97.88 67 ALA B CA 1
ATOM 4442 C C . ALA B 1 67 ? 14.539 -9.648 -14.57 1 97.88 67 ALA B C 1
ATOM 4444 O O . ALA B 1 67 ? 15.648 -10.18 -14.633 1 97.88 67 ALA B O 1
ATOM 4445 N N . HIS B 1 68 ? 13.492 -10.031 -15.242 1 97.94 68 HIS B N 1
ATOM 4446 C CA . HIS B 1 68 ? 13.625 -11.008 -16.312 1 97.94 68 HIS B CA 1
ATOM 4447 C C . HIS B 1 68 ? 14.203 -10.375 -17.578 1 97.94 68 HIS B C 1
ATOM 4449 O O . HIS B 1 68 ? 15.164 -10.891 -18.156 1 97.94 68 HIS B O 1
ATOM 4455 N N . PHE B 1 69 ? 13.609 -9.352 -17.969 1 98.62 69 PHE B N 1
ATOM 4456 C CA . PHE B 1 69 ? 14 -8.516 -19.109 1 98.62 69 PHE B CA 1
ATOM 4457 C C . PHE B 1 69 ? 13.234 -7.199 -19.094 1 98.62 69 PHE B C 1
ATOM 4459 O O . PHE B 1 69 ? 12.258 -7.047 -18.359 1 98.62 69 PHE B O 1
ATOM 4466 N N . PHE B 1 70 ? 13.758 -6.25 -19.812 1 98.81 70 PHE B N 1
ATOM 4467 C CA . PHE B 1 70 ? 13.039 -5 -20.016 1 98.81 70 PHE B CA 1
ATOM 4468 C C . PHE B 1 70 ? 12.016 -5.141 -21.141 1 98.81 70 PHE B C 1
ATOM 4470 O O . PHE B 1 70 ? 12.32 -5.719 -22.188 1 98.81 70 PHE B O 1
ATOM 4477 N N . ALA B 1 71 ? 10.828 -4.59 -20.938 1 98.75 71 ALA B N 1
ATOM 4478 C CA . ALA B 1 71 ? 9.734 -4.797 -21.891 1 98.75 71 ALA B CA 1
ATOM 4479 C C . ALA B 1 71 ? 9.477 -3.541 -22.719 1 98.75 71 ALA B C 1
ATOM 4481 O O . ALA B 1 71 ? 9.711 -2.424 -22.25 1 98.75 71 ALA B O 1
ATOM 4482 N N . ASP B 1 72 ? 9.07 -3.758 -23.906 1 98.62 72 ASP B N 1
ATOM 4483 C CA . ASP B 1 72 ? 8.484 -2.75 -24.781 1 98.62 72 ASP B CA 1
ATOM 4484 C C . ASP B 1 72 ? 6.961 -2.818 -24.766 1 98.62 72 ASP B C 1
ATOM 4486 O O . ASP B 1 72 ? 6.352 -3.451 -25.625 1 98.62 72 ASP B O 1
ATOM 4490 N N . TYR B 1 73 ? 6.336 -2.139 -23.891 1 98.31 73 TYR B N 1
ATOM 4491 C CA . TYR B 1 73 ? 4.898 -2.256 -23.656 1 98.31 73 TYR B CA 1
ATOM 4492 C C . TYR B 1 73 ? 4.113 -1.685 -24.828 1 98.31 73 TYR B C 1
ATOM 4494 O O . TYR B 1 73 ? 3.014 -2.154 -25.141 1 98.31 73 TYR B O 1
ATOM 4502 N N . ALA B 1 74 ? 4.645 -0.726 -25.484 1 96.81 74 ALA B N 1
ATOM 4503 C CA . ALA B 1 74 ? 3.963 -0.175 -26.656 1 96.81 74 ALA B CA 1
ATOM 4504 C C . ALA B 1 74 ? 3.801 -1.233 -27.75 1 96.81 74 ALA B C 1
ATOM 4506 O O . ALA B 1 74 ? 2.828 -1.206 -28.516 1 96.81 74 ALA B O 1
ATOM 4507 N N . ASN B 1 75 ? 4.738 -2.162 -27.719 1 97.69 75 ASN B N 1
ATOM 4508 C CA . ASN B 1 75 ? 4.734 -3.191 -28.75 1 97.69 75 ASN B CA 1
ATOM 4509 C C . ASN B 1 75 ? 4.121 -4.492 -28.25 1 97.69 75 ASN B C 1
ATOM 4511 O O . ASN B 1 75 ? 4.07 -5.484 -28.969 1 97.69 75 ASN B O 1
ATOM 4515 N N . SER B 1 76 ? 3.684 -4.59 -27.047 1 98.62 76 SER B N 1
ATOM 4516 C CA . SER B 1 76 ? 2.986 -5.754 -26.5 1 98.62 76 SER B CA 1
ATOM 4517 C C . SER B 1 76 ? 1.507 -5.73 -26.875 1 98.62 76 SER B C 1
ATOM 4519 O O . SER B 1 76 ? 0.919 -4.656 -27.031 1 98.62 76 SER B O 1
ATOM 4521 N N . ARG B 1 77 ? 0.935 -6.91 -27.047 1 98.38 77 ARG B N 1
ATOM 4522 C CA . ARG B 1 77 ? -0.444 -6.957 -27.531 1 98.38 77 ARG B CA 1
ATOM 4523 C C . ARG B 1 77 ? -1.141 -8.234 -27.062 1 98.38 77 ARG B C 1
ATOM 4525 O O . ARG B 1 77 ? -0.61 -9.336 -27.234 1 98.38 77 ARG B O 1
ATOM 4532 N N . GLY B 1 78 ? -2.367 -7.996 -26.562 1 98.31 78 GLY B N 1
ATOM 4533 C CA . GLY B 1 78 ? -3.1 -9.172 -26.125 1 98.31 78 GLY B CA 1
ATOM 4534 C C . GLY B 1 78 ? -2.334 -10.008 -25.109 1 98.31 78 GLY B C 1
ATOM 4535 O O . GLY B 1 78 ? -1.858 -9.492 -24.109 1 98.31 78 GLY B O 1
ATOM 4536 N N . ASN B 1 79 ? -2.209 -11.25 -25.422 1 98.62 79 ASN B N 1
ATOM 4537 C CA . ASN B 1 79 ? -1.554 -12.156 -24.484 1 98.62 79 ASN B CA 1
ATOM 4538 C C . ASN B 1 79 ? -0.063 -12.289 -24.781 1 98.62 79 ASN B C 1
ATOM 4540 O O . ASN B 1 79 ? 0.58 -13.242 -24.344 1 98.62 79 ASN B O 1
ATOM 4544 N N . TYR B 1 80 ? 0.544 -11.289 -25.594 1 98.88 80 TYR B N 1
ATOM 4545 C CA . TYR B 1 80 ? 1.958 -11.32 -25.938 1 98.88 80 TYR B CA 1
ATOM 4546 C C . TYR B 1 80 ? 2.693 -10.117 -25.359 1 98.88 80 TYR B C 1
ATOM 4548 O O . TYR B 1 80 ? 2.191 -8.992 -25.406 1 98.88 80 TYR B O 1
ATOM 4556 N N . ILE B 1 81 ? 3.877 -10.359 -24.859 1 98.81 81 ILE B N 1
ATOM 4557 C CA . ILE B 1 81 ? 4.723 -9.289 -24.344 1 98.81 81 ILE B CA 1
ATOM 4558 C C . ILE B 1 81 ? 5.98 -9.164 -25.188 1 98.81 81 ILE B C 1
ATOM 4560 O O . ILE B 1 81 ? 6.582 -10.172 -25.578 1 98.81 81 ILE B O 1
ATOM 4564 N N . SER B 1 82 ? 6.289 -7.957 -25.547 1 98.75 82 SER B N 1
ATOM 4565 C CA . SER B 1 82 ? 7.504 -7.645 -26.281 1 98.75 82 SER B CA 1
ATOM 4566 C C . SER B 1 82 ? 8.602 -7.129 -25.359 1 98.75 82 SER B C 1
ATOM 4568 O O . SER B 1 82 ? 8.344 -6.305 -24.484 1 98.75 82 SER B O 1
ATOM 4570 N N . ASP B 1 83 ? 9.859 -7.672 -25.516 1 98.75 83 ASP B N 1
ATOM 4571 C CA . ASP B 1 83 ? 10.969 -7.055 -24.812 1 98.75 83 ASP B CA 1
ATOM 4572 C C . ASP B 1 83 ? 11.648 -5.984 -25.656 1 98.75 83 ASP B C 1
ATOM 4574 O O . ASP B 1 83 ? 11.227 -5.727 -26.797 1 98.75 83 ASP B O 1
ATOM 4578 N N . VAL B 1 84 ? 12.609 -5.316 -25.172 1 98.69 84 VAL B N 1
ATOM 4579 C CA . VAL B 1 84 ? 13.258 -4.188 -25.828 1 98.69 84 VAL B CA 1
ATOM 4580 C C . VAL B 1 84 ? 14.211 -4.699 -26.906 1 98.69 84 VAL B C 1
ATOM 4582 O O . VAL B 1 84 ? 14.695 -3.922 -27.734 1 98.69 84 VAL B O 1
ATOM 4585 N N . ASP B 1 85 ? 14.445 -6.004 -27.031 1 98.75 85 ASP B N 1
ATOM 4586 C CA . ASP B 1 85 ? 15.398 -6.59 -27.953 1 98.75 85 ASP B CA 1
ATOM 4587 C C . ASP B 1 85 ? 14.695 -7.133 -29.203 1 98.75 85 ASP B C 1
ATOM 4589 O O . ASP B 1 85 ? 15.328 -7.734 -30.078 1 98.75 85 ASP B O 1
ATOM 4593 N N . GLY B 1 86 ? 13.398 -6.945 -29.25 1 98.31 86 GLY B N 1
ATOM 4594 C CA . GLY B 1 86 ? 12.641 -7.32 -30.438 1 98.31 86 GLY B CA 1
ATOM 4595 C C . GLY B 1 86 ? 12 -8.695 -30.328 1 98.31 86 GLY B C 1
ATOM 4596 O O . GLY B 1 86 ? 11.344 -9.156 -31.266 1 98.31 86 GLY B O 1
ATOM 4597 N N . ASN B 1 87 ? 12.133 -9.352 -29.203 1 98.81 87 ASN B N 1
ATOM 4598 C CA . ASN B 1 87 ? 11.453 -10.625 -28.984 1 98.81 87 ASN B CA 1
ATOM 4599 C C . ASN B 1 87 ? 9.984 -10.414 -28.625 1 98.81 87 ASN B C 1
ATOM 4601 O O . ASN B 1 87 ? 9.641 -9.469 -27.906 1 98.81 87 ASN B O 1
ATOM 4605 N N . ILE B 1 88 ? 9.133 -11.25 -29.188 1 98.81 88 ILE B N 1
ATOM 4606 C CA . ILE B 1 88 ? 7.715 -11.336 -28.828 1 98.81 88 ILE B CA 1
ATOM 4607 C C . ILE B 1 88 ? 7.434 -12.672 -28.141 1 98.81 88 ILE B C 1
ATOM 4609 O O . ILE B 1 88 ? 7.617 -13.734 -28.734 1 98.81 88 ILE B O 1
ATOM 4613 N N . LEU B 1 89 ? 6.973 -12.609 -26.906 1 98.94 89 LEU B N 1
ATOM 4614 C CA . LEU B 1 89 ? 6.766 -13.828 -26.141 1 98.94 89 LEU B CA 1
ATOM 4615 C C . LEU B 1 89 ? 5.289 -14.016 -25.797 1 98.94 89 LEU B C 1
ATOM 4617 O O . LEU B 1 89 ? 4.598 -13.047 -25.484 1 98.94 89 LEU B O 1
ATOM 4621 N N . LEU B 1 90 ? 4.855 -15.281 -25.906 1 98.88 90 LEU B N 1
ATOM 4622 C CA . LEU B 1 90 ? 3.592 -15.625 -25.266 1 98.88 90 LEU B CA 1
ATOM 4623 C C . LEU B 1 90 ? 3.703 -15.508 -23.75 1 98.88 90 LEU B C 1
ATOM 4625 O O . LEU B 1 90 ? 4.551 -16.156 -23.141 1 98.88 90 LEU B O 1
ATOM 4629 N N . ASP B 1 91 ? 2.857 -14.664 -23.188 1 98.81 91 ASP B N 1
ATOM 4630 C CA . ASP B 1 91 ? 3.01 -14.32 -21.766 1 98.81 91 ASP B CA 1
ATOM 4631 C C . ASP B 1 91 ? 2.082 -15.172 -20.891 1 98.81 91 ASP B C 1
ATOM 4633 O O . ASP B 1 91 ? 0.885 -14.891 -20.797 1 98.81 91 ASP B O 1
ATOM 4637 N N . LEU B 1 92 ? 2.633 -16.141 -20.25 1 98.75 92 LEU B N 1
ATOM 4638 C CA . LEU B 1 92 ? 1.893 -16.969 -19.312 1 98.75 92 LEU B CA 1
ATOM 4639 C C . LEU B 1 92 ? 2.322 -16.688 -17.875 1 98.75 92 LEU B C 1
ATOM 4641 O O . LEU B 1 92 ? 2.049 -17.469 -16.969 1 98.75 92 LEU B O 1
ATOM 4645 N N . TYR B 1 93 ? 3.1 -15.578 -17.688 1 98.25 93 TYR B N 1
ATOM 4646 C CA . TYR B 1 93 ? 3.525 -15.023 -16.406 1 98.25 93 TYR B CA 1
ATOM 4647 C C . TYR B 1 93 ? 2.639 -13.852 -16 1 98.25 93 TYR B C 1
ATOM 4649 O O . TYR B 1 93 ? 2.26 -13.734 -14.828 1 98.25 93 TYR B O 1
ATOM 4657 N N . CYS B 1 94 ? 2.344 -13.008 -16.922 1 97.38 94 CYS B N 1
ATOM 4658 C CA . CYS B 1 94 ? 1.35 -11.938 -16.922 1 97.38 94 CYS B CA 1
ATOM 4659 C C . CYS B 1 94 ? 1.537 -11.023 -15.727 1 97.38 94 CYS B C 1
ATOM 4661 O O . CYS B 1 94 ? 0.599 -10.789 -14.961 1 97.38 94 CYS B O 1
ATOM 4663 N N . GLN B 1 95 ? 2.76 -10.445 -15.578 1 97.5 95 GLN B N 1
ATOM 4664 C CA . GLN B 1 95 ? 3.045 -9.492 -14.5 1 97.5 95 GLN B CA 1
ATOM 4665 C C . GLN B 1 95 ? 2.676 -10.078 -13.141 1 97.5 95 GLN B C 1
ATOM 4667 O O . GLN B 1 95 ? 1.924 -9.469 -12.383 1 97.5 95 GLN B O 1
ATOM 4672 N N . ILE B 1 96 ? 3.191 -11.25 -12.883 1 96.62 96 ILE B N 1
ATOM 4673 C CA . ILE B 1 96 ? 2.918 -12 -11.656 1 96.62 96 ILE B CA 1
ATOM 4674 C C . ILE B 1 96 ? 1.411 -12.188 -11.5 1 96.62 96 ILE B C 1
ATOM 4676 O O . ILE B 1 96 ? 0.844 -11.852 -10.453 1 96.62 96 ILE B O 1
ATOM 4680 N N . ALA B 1 97 ? 0.778 -12.672 -12.492 1 97.75 97 ALA B N 1
ATOM 4681 C CA . ALA B 1 97 ? -0.621 -13.094 -12.508 1 97.75 97 ALA B CA 1
ATOM 4682 C C . ALA B 1 97 ? -1.555 -11.891 -12.367 1 97.75 97 ALA B C 1
ATOM 4684 O O . ALA B 1 97 ? -2.633 -12.008 -11.781 1 97.75 97 ALA B O 1
ATOM 4685 N N . SER B 1 98 ? -1.259 -10.734 -12.945 1 97.69 98 SER B N 1
ATOM 4686 C CA . SER B 1 98 ? -1.986 -9.539 -12.539 1 97.69 98 SER B CA 1
ATOM 4687 C C . SER B 1 98 ? -2.826 -8.984 -13.688 1 97.69 98 SER B C 1
ATOM 4689 O O . SER B 1 98 ? -3.799 -8.266 -13.453 1 97.69 98 SER B O 1
ATOM 4691 N N . ILE B 1 99 ? -2.514 -9.273 -14.93 1 97.19 99 ILE B N 1
ATOM 4692 C CA . ILE B 1 99 ? -3.172 -8.617 -16.062 1 97.19 99 ILE B CA 1
ATOM 4693 C C . ILE B 1 99 ? -4.398 -9.422 -16.484 1 97.19 99 ILE B C 1
ATOM 4695 O O . ILE B 1 99 ? -4.297 -10.617 -16.766 1 97.19 99 ILE B O 1
ATOM 4699 N N . PRO B 1 100 ? -5.527 -8.711 -16.609 1 98.31 100 PRO B N 1
ATOM 4700 C CA . PRO B 1 100 ? -6.73 -9.5 -16.875 1 98.31 100 PRO B CA 1
ATOM 4701 C C . PRO B 1 100 ? -7.074 -9.562 -18.359 1 98.31 100 PRO B C 1
ATOM 4703 O O . PRO B 1 100 ? -7.289 -10.648 -18.906 1 98.31 100 PRO B O 1
ATOM 4706 N N . ILE B 1 101 ? -6.973 -8.406 -19.125 1 98.56 101 ILE B N 1
ATOM 4707 C CA . ILE B 1 101 ? -7.723 -8.422 -20.375 1 98.56 101 ILE B CA 1
ATOM 4708 C C . ILE B 1 101 ? -6.797 -8.07 -21.531 1 98.56 101 ILE B C 1
ATOM 4710 O O . ILE B 1 101 ? -7.254 -7.594 -22.578 1 98.56 101 ILE B O 1
ATOM 4714 N N . GLY B 1 102 ? -5.484 -8.148 -21.344 1 98.5 102 GLY B N 1
ATOM 4715 C CA . GLY B 1 102 ? -4.539 -8.086 -22.438 1 98.5 102 GLY B CA 1
ATOM 4716 C C . GLY B 1 102 ? -3.811 -6.758 -22.531 1 98.5 102 GLY B C 1
ATOM 4717 O O . GLY B 1 102 ? -4.375 -5.711 -22.203 1 98.5 102 GLY B O 1
ATOM 4718 N N . TYR B 1 103 ? -2.57 -6.785 -23.078 1 98.62 103 TYR B N 1
ATOM 4719 C CA . TYR B 1 103 ? -1.766 -5.59 -23.312 1 98.62 103 TYR B CA 1
ATOM 4720 C C . TYR B 1 103 ? -2.359 -4.742 -24.422 1 98.62 103 TYR B C 1
ATOM 4722 O O . TYR B 1 103 ? -2.777 -5.273 -25.469 1 98.62 103 TYR B O 1
ATOM 4730 N N . ASN B 1 104 ? -2.363 -3.449 -24.156 1 98.44 104 ASN B N 1
ATOM 4731 C CA . ASN B 1 104 ? -2.84 -2.455 -25.109 1 98.44 104 ASN B CA 1
ATOM 4732 C C . ASN B 1 104 ? -4.266 -2.756 -25.562 1 98.44 104 ASN B C 1
ATOM 4734 O O . ASN B 1 104 ? -4.543 -2.773 -26.766 1 98.44 104 ASN B O 1
ATOM 4738 N N . ASN B 1 105 ? -5.133 -3.086 -24.625 1 98.44 105 ASN B N 1
ATOM 4739 C CA . ASN B 1 105 ? -6.555 -3.289 -24.891 1 98.44 105 ASN B CA 1
ATOM 4740 C C . ASN B 1 105 ? -7.215 -2.025 -25.422 1 98.44 105 ASN B C 1
ATOM 4742 O O . ASN B 1 105 ? -7.148 -0.967 -24.797 1 98.44 105 ASN B O 1
ATOM 4746 N N . PRO B 1 106 ? -7.926 -2.145 -26.516 1 98.06 106 PRO B N 1
ATOM 4747 C CA . PRO B 1 106 ? -8.461 -0.938 -27.156 1 98.06 106 PRO B CA 1
ATOM 4748 C C . PRO B 1 106 ? -9.492 -0.223 -26.281 1 98.06 106 PRO B C 1
ATOM 4750 O O . PRO B 1 106 ? -9.578 1.007 -26.312 1 98.06 106 PRO B O 1
ATOM 4753 N N . GLU B 1 107 ? -10.305 -0.966 -25.562 1 98.25 107 GLU B N 1
ATOM 4754 C CA . GLU B 1 107 ? -11.312 -0.349 -24.703 1 98.25 107 GLU B CA 1
ATOM 4755 C C . GLU B 1 107 ? -10.664 0.404 -23.547 1 98.25 107 GLU B C 1
ATOM 4757 O O . GLU B 1 107 ? -11.164 1.452 -23.125 1 98.25 107 GLU B O 1
ATOM 4762 N N . LEU B 1 108 ? -9.57 -0.098 -23.047 1 98.5 108 LEU B N 1
ATOM 4763 C CA . LEU B 1 108 ? -8.836 0.591 -21.984 1 98.5 108 LEU B CA 1
ATOM 4764 C C . LEU B 1 108 ? -8.164 1.85 -22.531 1 98.5 108 LEU B C 1
ATOM 4766 O O . LEU B 1 108 ? -8.133 2.879 -21.844 1 98.5 108 LEU B O 1
ATOM 4770 N N . ILE B 1 109 ? -7.586 1.758 -23.719 1 98.19 109 ILE B N 1
ATOM 4771 C CA . ILE B 1 109 ? -6.965 2.924 -24.328 1 98.19 109 ILE B CA 1
ATOM 4772 C C . ILE B 1 109 ? -7.992 4.043 -24.484 1 98.19 109 ILE B C 1
ATOM 4774 O O . ILE B 1 109 ? -7.727 5.191 -24.109 1 98.19 109 ILE B O 1
ATOM 4778 N N . LYS B 1 110 ? -9.156 3.686 -25 1 98.06 110 LYS B N 1
ATOM 4779 C CA . LYS B 1 110 ? -10.234 4.648 -25.172 1 98.06 110 LYS B CA 1
ATOM 4780 C C . LYS B 1 110 ? -10.633 5.285 -23.844 1 98.06 110 LYS B C 1
ATOM 4782 O O . LYS B 1 110 ? -10.766 6.508 -23.75 1 98.06 110 LYS B O 1
ATOM 4787 N N . ALA B 1 111 ? -10.805 4.512 -22.828 1 98.25 111 ALA B N 1
ATOM 4788 C CA . ALA B 1 111 ? -11.227 4.992 -21.516 1 98.25 111 ALA B CA 1
ATOM 4789 C C . ALA B 1 111 ? -10.156 5.883 -20.891 1 98.25 111 ALA B C 1
ATOM 4791 O O . ALA B 1 111 ? -10.469 6.922 -20.297 1 98.25 111 ALA B O 1
ATOM 4792 N N . ALA B 1 112 ? -8.883 5.473 -21 1 97.94 112 ALA B N 1
ATOM 4793 C CA . ALA B 1 112 ? -7.785 6.18 -20.344 1 97.94 112 ALA B CA 1
ATOM 4794 C C . ALA B 1 112 ? -7.602 7.574 -20.938 1 97.94 112 ALA B C 1
ATOM 4796 O O . ALA B 1 112 ? -7.094 8.477 -20.266 1 97.94 112 ALA B O 1
ATOM 4797 N N . LYS B 1 113 ? -8.031 7.789 -22.156 1 97 113 LYS B N 1
ATOM 4798 C CA . LYS B 1 113 ? -7.875 9.078 -22.828 1 97 113 LYS B CA 1
ATOM 4799 C C . LYS B 1 113 ? -9.031 10.016 -22.484 1 97 113 LYS B C 1
ATOM 4801 O O . LYS B 1 113 ? -8.984 11.203 -22.812 1 97 113 LYS B O 1
ATOM 4806 N N . SER B 1 114 ? -10.07 9.555 -21.797 1 97.69 114 SER B N 1
ATOM 4807 C CA . SER B 1 114 ? -11.25 10.352 -21.469 1 97.69 114 SER B CA 1
ATOM 4808 C C . SER B 1 114 ? -10.945 11.375 -20.375 1 97.69 114 SER B C 1
ATOM 4810 O O . SER B 1 114 ? -10.039 11.172 -19.562 1 97.69 114 SER B O 1
ATOM 4812 N N . ASP B 1 115 ? -11.766 12.406 -20.328 1 97.19 115 ASP B N 1
ATOM 4813 C CA . ASP B 1 115 ? -11.625 13.438 -19.297 1 97.19 115 ASP B CA 1
ATOM 4814 C C . ASP B 1 115 ? -11.883 12.875 -17.906 1 97.19 115 ASP B C 1
ATOM 4816 O O . ASP B 1 115 ? -11.281 13.32 -16.922 1 97.19 115 ASP B O 1
ATOM 4820 N N . ARG B 1 116 ? -12.695 11.914 -17.875 1 96.62 116 ARG B N 1
ATOM 4821 C CA . ARG B 1 116 ? -13.031 11.266 -16.609 1 96.62 116 ARG B CA 1
ATOM 4822 C C . ARG B 1 116 ? -11.797 10.625 -15.984 1 96.62 116 ARG B C 1
ATOM 4824 O O . ARG B 1 116 ? -11.531 10.812 -14.797 1 96.62 116 ARG B O 1
ATOM 4831 N N . TRP B 1 117 ? -11.031 9.891 -16.781 1 97.62 117 TRP B N 1
ATOM 4832 C CA . TRP B 1 117 ? -9.828 9.234 -16.266 1 97.62 117 TRP B CA 1
ATOM 4833 C C . TRP B 1 117 ? -8.734 10.258 -15.984 1 97.62 117 TRP B C 1
ATOM 4835 O O . TRP B 1 117 ? -8.039 10.172 -14.969 1 97.62 117 TRP B O 1
ATOM 4845 N N . VAL B 1 118 ? -8.609 11.227 -16.906 1 97.69 118 VAL B N 1
ATOM 4846 C CA . VAL B 1 118 ? -7.602 12.273 -16.734 1 97.69 118 VAL B CA 1
ATOM 4847 C C . VAL B 1 118 ? -7.828 12.992 -15.406 1 97.69 118 VAL B C 1
ATOM 4849 O O . VAL B 1 118 ? -6.891 13.188 -14.633 1 97.69 118 VAL B O 1
ATOM 4852 N N . SER B 1 119 ? -9.055 13.344 -15.07 1 97.44 119 SER B N 1
ATOM 4853 C CA . SER B 1 119 ? -9.391 14.031 -13.828 1 97.44 119 SER B CA 1
ATOM 4854 C C . SER B 1 119 ? -9.031 13.172 -12.617 1 97.44 119 SER B C 1
ATOM 4856 O O . SER B 1 119 ? -8.492 13.672 -11.633 1 97.44 119 SER B O 1
ATOM 4858 N N . ALA B 1 120 ? -9.312 11.898 -12.742 1 96.62 120 ALA B N 1
ATOM 4859 C CA . ALA B 1 120 ? -9.047 10.984 -11.633 1 96.62 120 ALA B CA 1
ATOM 4860 C C . ALA B 1 120 ? -7.547 10.852 -11.383 1 96.62 120 ALA B C 1
ATOM 4862 O O . ALA B 1 120 ? -7.117 10.688 -10.242 1 96.62 120 ALA B O 1
ATOM 4863 N N . ILE B 1 121 ? -6.781 10.961 -12.43 1 96.56 121 ILE B N 1
ATOM 4864 C CA . ILE B 1 121 ? -5.336 10.781 -12.344 1 96.56 121 ILE B CA 1
ATOM 4865 C C . ILE B 1 121 ? -4.695 12.023 -11.734 1 96.56 121 ILE B C 1
ATOM 4867 O O . ILE B 1 121 ? -3.908 11.93 -10.789 1 96.56 121 ILE B O 1
ATOM 4871 N N . ILE B 1 122 ? -5.086 13.203 -12.141 1 97.44 122 ILE B N 1
ATOM 4872 C CA . ILE B 1 122 ? -4.254 14.375 -11.891 1 97.44 122 ILE B CA 1
ATOM 4873 C C . ILE B 1 122 ? -4.715 15.078 -10.617 1 97.44 122 ILE B C 1
ATOM 4875 O O . ILE B 1 122 ? -3.959 15.836 -10.008 1 97.44 122 ILE B O 1
ATOM 4879 N N . ASN B 1 123 ? -6.004 14.891 -10.195 1 97.88 123 ASN B N 1
ATOM 4880 C CA . ASN B 1 123 ? -6.5 15.562 -9 1 97.88 123 ASN B CA 1
ATOM 4881 C C . ASN B 1 123 ? -6.379 14.672 -7.77 1 97.88 123 ASN B C 1
ATOM 4883 O O . ASN B 1 123 ? -6.391 15.164 -6.637 1 97.88 123 ASN B O 1
ATOM 4887 N N . ARG B 1 124 ? -6.25 13.406 -7.875 1 95 124 ARG B N 1
ATOM 4888 C CA . ARG B 1 124 ? -6.02 12.32 -6.926 1 95 124 ARG B CA 1
ATOM 4889 C C . ARG B 1 124 ? -6.734 12.586 -5.605 1 95 124 ARG B C 1
ATOM 4891 O O . ARG B 1 124 ? -6.113 13.023 -4.633 1 95 124 ARG B O 1
ATOM 4898 N N . PRO B 1 125 ? -7.922 12.312 -5.422 1 96.69 125 PRO B N 1
ATOM 4899 C CA . PRO B 1 125 ? -8.711 12.562 -4.215 1 96.69 125 PRO B CA 1
ATOM 4900 C C . PRO B 1 125 ? -8.289 11.68 -3.041 1 96.69 125 PRO B C 1
ATOM 4902 O O . PRO B 1 125 ? -7.949 10.516 -3.23 1 96.69 125 PRO B O 1
ATOM 4905 N N . SER B 1 126 ? -8.266 12.266 -1.829 1 97.38 126 SER B N 1
ATOM 4906 C CA . SER B 1 126 ? -8.438 11.445 -0.636 1 97.38 126 SER B CA 1
ATOM 4907 C C . SER B 1 126 ? -9.859 10.914 -0.53 1 97.38 126 SER B C 1
ATOM 4909 O O . SER B 1 126 ? -10.727 11.555 0.066 1 97.38 126 SER B O 1
ATOM 4911 N N . LEU B 1 127 ? -10.047 9.719 -0.895 1 97.94 127 LEU B N 1
ATOM 4912 C CA . LEU B 1 127 ? -11.375 9.172 -1.169 1 97.94 127 LEU B CA 1
ATOM 4913 C C . LEU B 1 127 ? -12.211 9.109 0.106 1 97.94 127 LEU B C 1
ATOM 4915 O O . LEU B 1 127 ? -13.438 9.211 0.056 1 97.94 127 LEU B O 1
ATOM 4919 N N . GLY B 1 128 ? -11.586 8.953 1.193 1 97.19 128 GLY B N 1
ATOM 4920 C CA . GLY B 1 128 ? -12.312 8.859 2.449 1 97.19 128 GLY B CA 1
ATOM 4921 C C . GLY B 1 128 ? -12.82 10.203 2.941 1 97.19 128 GLY B C 1
ATOM 4922 O O . GLY B 1 128 ? -13.867 10.273 3.592 1 97.19 128 GLY B O 1
ATOM 4923 N N . VAL B 1 129 ? -12.125 11.32 2.596 1 98.12 129 VAL B N 1
ATOM 4924 C CA . VAL B 1 129 ? -12.422 12.633 3.172 1 98.12 129 VAL B CA 1
ATOM 4925 C C . VAL B 1 129 ? -13.156 13.492 2.145 1 98.12 129 VAL B C 1
ATOM 4927 O O . VAL B 1 129 ? -14.078 14.227 2.49 1 98.12 129 VAL B O 1
ATOM 4930 N N . LEU B 1 130 ? -12.672 13.406 0.93 1 98.62 130 LEU B N 1
ATOM 4931 C CA . LEU B 1 130 ? -13.227 14.227 -0.141 1 98.62 130 LEU B CA 1
ATOM 4932 C C . LEU B 1 130 ? -13.516 13.383 -1.379 1 98.62 130 LEU B C 1
ATOM 4934 O O . LEU B 1 130 ? -12.938 13.625 -2.443 1 98.62 130 LEU B O 1
ATOM 4938 N N . PRO B 1 131 ? -14.445 12.484 -1.276 1 98.56 131 PRO B N 1
ATOM 4939 C CA . PRO B 1 131 ? -14.734 11.617 -2.424 1 98.56 131 PRO B CA 1
ATOM 4940 C C . PRO B 1 131 ? -15.328 12.383 -3.604 1 98.56 131 PRO B C 1
ATOM 4942 O O . PRO B 1 131 ? -16.031 13.375 -3.41 1 98.56 131 PRO B O 1
ATOM 4945 N N . PRO B 1 132 ? -15.039 11.953 -4.789 1 98.44 132 PRO B N 1
ATOM 4946 C CA . PRO B 1 132 ? -15.617 12.586 -5.977 1 98.44 132 PRO B CA 1
ATOM 4947 C C . PRO B 1 132 ? -17.109 12.312 -6.125 1 98.44 132 PRO B C 1
ATOM 4949 O O . PRO B 1 132 ? -17.609 11.328 -5.59 1 98.44 132 PRO B O 1
ATOM 4952 N N . LYS B 1 133 ? -17.734 13.086 -6.867 1 97.5 133 LYS B N 1
ATOM 4953 C CA . LYS B 1 133 ? -19.172 13.094 -7.062 1 97.5 133 LYS B CA 1
ATOM 4954 C C . LYS B 1 133 ? -19.672 11.727 -7.531 1 97.5 133 LYS B C 1
ATOM 4956 O O . LYS B 1 133 ? -20.766 11.297 -7.16 1 97.5 133 LYS B O 1
ATOM 4961 N N . ASP B 1 134 ? -18.922 11.023 -8.273 1 97.62 134 ASP B N 1
ATOM 4962 C CA . ASP B 1 134 ? -19.422 9.797 -8.898 1 97.62 134 ASP B CA 1
ATOM 4963 C C . ASP B 1 134 ? -18.891 8.562 -8.172 1 97.62 134 ASP B C 1
ATOM 4965 O O . ASP B 1 134 ? -19.016 7.445 -8.672 1 97.62 134 ASP B O 1
ATOM 4969 N N . TRP B 1 135 ? -18.297 8.695 -7.004 1 98.38 135 TRP B N 1
ATOM 4970 C CA . TRP B 1 135 ? -17.641 7.586 -6.324 1 98.38 135 TRP B CA 1
ATOM 4971 C C . TRP B 1 135 ? -18.625 6.484 -5.973 1 98.38 135 TRP B C 1
ATOM 4973 O O . TRP B 1 135 ? -18.391 5.309 -6.254 1 98.38 135 TRP B O 1
ATOM 4983 N N . PRO B 1 136 ? -19.844 6.773 -5.406 1 98.62 136 PRO B N 1
ATOM 4984 C CA . PRO B 1 136 ? -20.781 5.688 -5.129 1 98.62 136 PRO B CA 1
ATOM 4985 C C . PRO B 1 136 ? -21.203 4.934 -6.387 1 98.62 136 PRO B C 1
ATOM 4987 O O . PRO B 1 136 ? -21.266 3.701 -6.383 1 98.62 136 PRO B O 1
ATOM 4990 N N . ALA B 1 137 ? -21.453 5.684 -7.445 1 98.62 137 ALA B N 1
ATOM 4991 C CA . ALA B 1 137 ? -21.844 5.055 -8.703 1 98.62 137 ALA B CA 1
ATOM 4992 C C . ALA B 1 137 ? -20.703 4.199 -9.266 1 98.62 137 ALA B C 1
ATOM 4994 O O . ALA B 1 137 ? -20.953 3.123 -9.812 1 98.62 137 ALA B O 1
ATOM 4995 N N . LEU B 1 138 ? -19.516 4.707 -9.164 1 98.5 138 LEU B N 1
ATOM 4996 C CA . LEU B 1 138 ? -18.359 3.957 -9.648 1 98.5 138 LEU B CA 1
ATOM 4997 C C . LEU B 1 138 ? -18.203 2.654 -8.867 1 98.5 138 LEU B C 1
ATOM 4999 O O . LEU B 1 138 ? -17.922 1.608 -9.453 1 98.5 138 LEU B O 1
ATOM 5003 N N . ILE B 1 139 ? -18.359 2.734 -7.523 1 98.69 139 ILE B N 1
ATOM 5004 C CA . ILE B 1 139 ? -18.281 1.528 -6.703 1 98.69 139 ILE B CA 1
ATOM 5005 C C . ILE B 1 139 ? -19.359 0.54 -7.145 1 98.69 139 ILE B C 1
ATOM 5007 O O . ILE B 1 139 ? -19.094 -0.653 -7.301 1 98.69 139 ILE B O 1
ATOM 5011 N N . GLU B 1 140 ? -20.562 0.99 -7.379 1 98.56 140 GLU B N 1
ATOM 5012 C CA . GLU B 1 140 ? -21.672 0.139 -7.797 1 98.56 140 GLU B CA 1
ATOM 5013 C C . GLU B 1 140 ? -21.406 -0.5 -9.156 1 98.56 140 GLU B C 1
ATOM 5015 O O . GLU B 1 140 ? -21.688 -1.683 -9.359 1 98.56 140 GLU B O 1
ATOM 5020 N N . ASN B 1 141 ? -20.812 0.247 -10.07 1 97.94 141 ASN B N 1
ATOM 5021 C CA . ASN B 1 141 ? -20.641 -0.174 -11.453 1 97.94 141 ASN B CA 1
ATOM 5022 C C . ASN B 1 141 ? -19.359 -0.978 -11.648 1 97.94 141 ASN B C 1
ATOM 5024 O O . ASN B 1 141 ? -19.109 -1.481 -12.742 1 97.94 141 ASN B O 1
ATOM 5028 N N . SER B 1 142 ? -18.609 -1.1 -10.609 1 98.31 142 SER B N 1
ATOM 5029 C CA . SER B 1 142 ? -17.375 -1.867 -10.688 1 98.31 142 SER B CA 1
ATOM 5030 C C . SER B 1 142 ? -17.312 -2.914 -9.578 1 98.31 142 SER B C 1
ATOM 5032 O O . SER B 1 142 ? -17.812 -4.027 -9.734 1 98.31 142 SER B O 1
ATOM 5034 N N . PHE B 1 143 ? -16.938 -2.518 -8.344 1 98.75 143 PHE B N 1
ATOM 5035 C CA . PHE B 1 143 ? -16.703 -3.451 -7.25 1 98.75 143 PHE B CA 1
ATOM 5036 C C . PHE B 1 143 ? -17.938 -4.293 -6.977 1 98.75 143 PHE B C 1
ATOM 5038 O O . PHE B 1 143 ? -17.859 -5.516 -6.867 1 98.75 143 PHE B O 1
ATOM 5045 N N . MET B 1 144 ? -19.062 -3.619 -6.898 1 98.62 144 MET B N 1
ATOM 5046 C CA . MET B 1 144 ? -20.25 -4.305 -6.406 1 98.62 144 MET B CA 1
ATOM 5047 C C . MET B 1 144 ? -20.859 -5.184 -7.496 1 98.62 144 MET B C 1
ATOM 5049 O O . MET B 1 144 ? -21.672 -6.062 -7.207 1 98.62 144 MET B O 1
ATOM 5053 N N . GLN B 1 145 ? -20.422 -5.02 -8.758 1 98.44 145 GLN B N 1
ATOM 5054 C CA . GLN B 1 145 ? -20.906 -5.852 -9.852 1 98.44 145 GLN B CA 1
ATOM 5055 C C . GLN B 1 145 ? -20.453 -7.301 -9.688 1 98.44 145 GLN B C 1
ATOM 5057 O O . GLN B 1 145 ? -21.062 -8.211 -10.242 1 98.44 145 GLN B O 1
ATOM 5062 N N . VAL B 1 146 ? -19.422 -7.465 -8.898 1 98.62 146 VAL B N 1
ATOM 5063 C CA . VAL B 1 146 ? -18.891 -8.812 -8.773 1 98.62 146 VAL B CA 1
ATOM 5064 C C . VAL B 1 146 ? -18.641 -9.148 -7.305 1 98.62 146 VAL B C 1
ATOM 5066 O O . VAL B 1 146 ? -17.75 -9.938 -6.98 1 98.62 146 VAL B O 1
ATOM 5069 N N . SER B 1 147 ? -19.312 -8.453 -6.398 1 98.56 147 SER B N 1
ATOM 5070 C CA . SER B 1 147 ? -19.156 -8.758 -4.98 1 98.56 147 SER B CA 1
ATOM 5071 C C . SER B 1 147 ? -19.469 -10.227 -4.695 1 98.56 147 SER B C 1
ATOM 5073 O O . SER B 1 147 ? -20.406 -10.789 -5.254 1 98.56 147 SER B O 1
ATOM 5075 N N . PRO B 1 148 ? -18.594 -10.891 -3.857 1 98.31 148 PRO B N 1
ATOM 5076 C CA . PRO B 1 148 ? -18.922 -12.266 -3.477 1 98.31 148 PRO B CA 1
ATOM 5077 C C . PRO B 1 148 ? -20.297 -12.375 -2.793 1 98.31 148 PRO B C 1
ATOM 5079 O O . PRO B 1 148 ? -20.688 -11.469 -2.059 1 98.31 148 PRO B O 1
ATOM 5082 N N . LYS B 1 149 ? -20.953 -13.516 -3.027 1 95.69 149 LYS B N 1
ATOM 5083 C CA . LYS B 1 149 ? -22.266 -13.75 -2.434 1 95.69 149 LYS B CA 1
ATOM 5084 C C . LYS B 1 149 ? -22.234 -13.57 -0.918 1 95.69 149 LYS B C 1
ATOM 5086 O O . LYS B 1 149 ? -21.359 -14.125 -0.248 1 95.69 149 LYS B O 1
ATOM 5091 N N . GLY B 1 150 ? -23.078 -12.742 -0.452 1 96.38 150 GLY B N 1
ATOM 5092 C CA . GLY B 1 150 ? -23.234 -12.562 0.984 1 96.38 150 GLY B CA 1
ATOM 5093 C C . GLY B 1 150 ? -22.438 -11.391 1.525 1 96.38 150 GLY B C 1
ATOM 5094 O O . GLY B 1 150 ? -22.578 -11.031 2.697 1 96.38 150 GLY B O 1
ATOM 5095 N N . LEU B 1 151 ? -21.656 -10.758 0.743 1 98.38 151 LEU B N 1
ATOM 5096 C CA . LEU B 1 151 ? -20.859 -9.609 1.169 1 98.38 151 LEU B CA 1
ATOM 5097 C C . LEU B 1 151 ? -21.297 -8.344 0.432 1 98.38 151 LEU B C 1
ATOM 5099 O O . LEU B 1 151 ? -21.281 -8.305 -0.801 1 98.38 151 LEU B O 1
ATOM 5103 N N . ASN B 1 152 ? -21.641 -7.266 1.223 1 97.94 152 ASN B N 1
ATOM 5104 C CA . ASN B 1 152 ? -22.281 -6.121 0.578 1 97.94 152 ASN B CA 1
ATOM 5105 C C . ASN B 1 152 ? -21.547 -4.82 0.892 1 97.94 152 ASN B C 1
ATOM 5107 O O . ASN B 1 152 ? -22.078 -3.732 0.658 1 97.94 152 ASN B O 1
ATOM 5111 N N . GLN B 1 153 ? -20.406 -4.93 1.525 1 98.56 153 GLN B N 1
ATOM 5112 C CA . GLN B 1 153 ? -19.547 -3.779 1.775 1 98.56 153 GLN B CA 1
ATOM 5113 C C . GLN B 1 153 ? -18.172 -3.965 1.115 1 98.56 153 GLN B C 1
ATOM 5115 O O . GLN B 1 153 ? -17.688 -5.09 0.982 1 98.56 153 GLN B O 1
ATOM 5120 N N . VAL B 1 154 ? -17.609 -2.85 0.711 1 98.81 154 VAL B N 1
ATOM 5121 C CA . VAL B 1 154 ? -16.281 -2.92 0.14 1 98.81 154 VAL B CA 1
ATOM 5122 C C . VAL B 1 154 ? -15.367 -1.909 0.833 1 98.81 154 VAL B C 1
ATOM 5124 O O . VAL B 1 154 ? -15.797 -0.811 1.187 1 98.81 154 VAL B O 1
ATOM 5127 N N . PHE B 1 155 ? -14.18 -2.273 1.206 1 98.69 155 PHE B N 1
ATOM 5128 C CA . PHE B 1 155 ? -13.062 -1.429 1.615 1 98.69 155 PHE B CA 1
ATOM 5129 C C . PHE B 1 155 ? -11.977 -1.409 0.545 1 98.69 155 PHE B C 1
ATOM 5131 O O . PHE B 1 155 ? -11.461 -2.459 0.162 1 98.69 155 PHE B O 1
ATOM 5138 N N . THR B 1 156 ? -11.633 -0.255 0.064 1 98.5 156 THR B N 1
ATOM 5139 C CA . THR B 1 156 ? -10.641 -0.162 -1 1 98.5 156 THR B CA 1
ATOM 5140 C C . THR B 1 156 ? -9.266 0.172 -0.429 1 98.5 156 THR B C 1
ATOM 5142 O O . THR B 1 156 ? -9.156 0.894 0.565 1 98.5 156 THR B O 1
ATOM 5145 N N . ALA B 1 157 ? -8.234 -0.391 -1.002 1 97.94 157 ALA B N 1
ATOM 5146 C CA . ALA B 1 157 ? -6.84 -0.241 -0.59 1 97.94 157 ALA B CA 1
ATOM 5147 C C . ALA B 1 157 ? -5.926 -0.063 -1.8 1 97.94 157 ALA B C 1
ATOM 5149 O O . ALA B 1 157 ? -6.398 0.038 -2.934 1 97.94 157 ALA B O 1
ATOM 5150 N N . MET B 1 158 ? -4.602 -0.027 -1.571 1 96.94 158 MET B N 1
ATOM 5151 C CA . MET B 1 158 ? -3.676 0.338 -2.639 1 96.94 158 MET B CA 1
ATOM 5152 C C . MET B 1 158 ? -3.078 -0.904 -3.289 1 96.94 158 MET B C 1
ATOM 5154 O O . MET B 1 158 ? -2.645 -0.859 -4.441 1 96.94 158 MET B O 1
ATOM 5158 N N . CYS B 1 159 ? -2.971 -1.98 -2.561 1 97.75 159 CYS B N 1
ATOM 5159 C CA . CYS B 1 159 ? -2.371 -3.203 -3.086 1 97.75 159 CYS B CA 1
ATOM 5160 C C . CYS B 1 159 ? -2.816 -4.418 -2.281 1 97.75 159 CYS B C 1
ATOM 5162 O O . CYS B 1 159 ? -3.58 -4.285 -1.322 1 97.75 159 CYS B O 1
ATOM 5164 N N . GLY B 1 160 ? -2.357 -5.594 -2.697 1 98.38 160 GLY B N 1
ATOM 5165 C CA . GLY B 1 160 ? -2.758 -6.816 -2.021 1 98.38 160 GLY B CA 1
ATOM 5166 C C . GLY B 1 160 ? -2.328 -6.863 -0.568 1 98.38 160 GLY B C 1
ATOM 5167 O O . GLY B 1 160 ? -3.096 -7.289 0.298 1 98.38 160 GLY B O 1
ATOM 5168 N N . SER B 1 161 ? -1.074 -6.48 -0.282 1 98.5 161 SER B N 1
ATOM 5169 C CA . SER B 1 161 ? -0.616 -6.43 1.102 1 98.5 161 SER B CA 1
ATOM 5170 C C . SER B 1 161 ? -1.47 -5.477 1.931 1 98.5 161 SER B C 1
ATOM 5172 O O . SER B 1 161 ? -1.844 -5.793 3.062 1 98.5 161 SER B O 1
ATOM 5174 N N . CYS B 1 162 ? -1.8 -4.34 1.379 1 98.44 162 CYS B N 1
ATOM 5175 C CA . CYS B 1 162 ? -2.656 -3.385 2.074 1 98.44 162 CYS B CA 1
ATOM 5176 C C . CYS B 1 162 ? -4.039 -3.977 2.326 1 98.44 162 CYS B C 1
ATOM 5178 O O . CYS B 1 162 ? -4.637 -3.744 3.379 1 98.44 162 CYS B O 1
ATOM 5180 N N . ALA B 1 163 ? -4.531 -4.637 1.345 1 98.81 163 ALA B N 1
ATOM 5181 C CA . ALA B 1 163 ? -5.844 -5.266 1.488 1 98.81 163 ALA B CA 1
ATOM 5182 C C . ALA B 1 163 ? -5.863 -6.227 2.672 1 98.81 163 ALA B C 1
ATOM 5184 O O . ALA B 1 163 ? -6.754 -6.156 3.523 1 98.81 163 ALA B O 1
ATOM 5185 N N . ASN B 1 164 ? -4.879 -7.09 2.746 1 98.94 164 ASN B N 1
ATOM 5186 C CA . ASN B 1 164 ? -4.824 -8.07 3.828 1 98.94 164 ASN B CA 1
ATOM 5187 C C . ASN B 1 164 ? -4.523 -7.402 5.168 1 98.94 164 ASN B C 1
ATOM 5189 O O . ASN B 1 164 ? -5.074 -7.797 6.199 1 98.94 164 ASN B O 1
ATOM 5193 N N . GLU B 1 165 ? -3.635 -6.367 5.203 1 98.75 165 GLU B N 1
ATOM 5194 C CA . GLU B 1 165 ? -3.381 -5.605 6.422 1 98.75 165 GLU B CA 1
ATOM 5195 C C . GLU B 1 165 ? -4.672 -5.023 6.992 1 98.75 165 GLU B C 1
ATOM 5197 O O . GLU B 1 165 ? -4.941 -5.145 8.188 1 98.75 165 GLU B O 1
ATOM 5202 N N . CYS B 1 166 ? -5.418 -4.41 6.145 1 98.81 166 CYS B N 1
ATOM 5203 C CA . CYS B 1 166 ? -6.648 -3.754 6.562 1 98.81 166 CYS B CA 1
ATOM 5204 C C . CYS B 1 166 ? -7.711 -4.777 6.941 1 98.81 166 CYS B C 1
ATOM 5206 O O . CYS B 1 166 ? -8.523 -4.539 7.84 1 98.81 166 CYS B O 1
ATOM 5208 N N . ALA B 1 167 ? -7.738 -5.91 6.25 1 98.94 167 ALA B N 1
ATOM 5209 C CA . ALA B 1 167 ? -8.656 -6.988 6.609 1 98.94 167 ALA B CA 1
ATOM 5210 C C . ALA B 1 167 ? -8.352 -7.52 8.008 1 98.94 167 ALA B C 1
ATOM 5212 O O . ALA B 1 167 ? -9.266 -7.762 8.797 1 98.94 167 ALA B O 1
ATOM 5213 N N . TYR B 1 168 ? -7.039 -7.758 8.305 1 98.94 168 TYR B N 1
ATOM 5214 C CA . TYR B 1 168 ? -6.652 -8.195 9.641 1 98.94 168 TYR B CA 1
ATOM 5215 C C . TYR B 1 168 ? -7.125 -7.211 10.695 1 98.94 168 TYR B C 1
ATOM 5217 O O . TYR B 1 168 ? -7.66 -7.609 11.734 1 98.94 168 TYR B O 1
ATOM 5225 N N . LYS B 1 169 ? -6.922 -5.938 10.461 1 98.88 169 LYS B N 1
ATOM 5226 C CA . LYS B 1 169 ? -7.355 -4.914 11.406 1 98.88 169 LYS B CA 1
ATOM 5227 C C . LYS B 1 169 ? -8.859 -4.98 11.633 1 98.88 169 LYS B C 1
ATOM 5229 O O . LYS B 1 169 ? -9.32 -4.871 12.773 1 98.88 169 LYS B O 1
ATOM 5234 N N . ALA B 1 170 ? -9.609 -5.125 10.539 1 98.81 170 ALA B N 1
ATOM 5235 C CA . ALA B 1 170 ? -11.062 -5.246 10.664 1 98.81 170 ALA B CA 1
ATOM 5236 C C . ALA B 1 170 ? -11.438 -6.43 11.555 1 98.81 170 ALA B C 1
ATOM 5238 O O . ALA B 1 170 ? -12.336 -6.324 12.391 1 98.81 170 ALA B O 1
ATOM 5239 N N . VAL B 1 171 ? -10.766 -7.523 11.375 1 98.88 171 VAL B N 1
ATOM 5240 C CA . VAL B 1 171 ? -11.031 -8.742 12.141 1 98.88 171 VAL B CA 1
ATOM 5241 C C . VAL B 1 171 ? -10.734 -8.5 13.617 1 98.88 171 VAL B C 1
ATOM 5243 O O . VAL B 1 171 ? -11.523 -8.875 14.484 1 98.88 171 VAL B O 1
ATOM 5246 N N . PHE B 1 172 ? -9.609 -7.918 13.93 1 98.88 172 PHE B N 1
ATOM 5247 C CA . PHE B 1 172 ? -9.234 -7.652 15.312 1 98.88 172 PHE B CA 1
ATOM 5248 C C . PHE B 1 172 ? -10.227 -6.688 15.961 1 98.88 172 PHE B C 1
ATOM 5250 O O . PHE B 1 172 ? -10.625 -6.879 17.109 1 98.88 172 PHE B O 1
ATOM 5257 N N . MET B 1 173 ? -10.586 -5.617 15.289 1 98.56 173 MET B N 1
ATOM 5258 C CA . MET B 1 173 ? -11.555 -4.652 15.805 1 98.56 173 MET B CA 1
ATOM 5259 C C . MET B 1 173 ? -12.898 -5.324 16.078 1 98.56 173 MET B C 1
ATOM 5261 O O . MET B 1 173 ? -13.547 -5.047 17.078 1 98.56 173 MET B O 1
ATOM 5265 N N . HIS B 1 174 ? -13.281 -6.195 15.094 1 98.56 174 HIS B N 1
ATOM 5266 C CA . HIS B 1 174 ? -14.523 -6.934 15.281 1 98.56 174 HIS B CA 1
ATOM 5267 C C . HIS B 1 174 ? -14.453 -7.836 16.5 1 98.56 174 HIS B C 1
ATOM 5269 O O . HIS B 1 174 ? -15.375 -7.863 17.312 1 98.56 174 HIS B O 1
ATOM 5275 N N . TYR B 1 175 ? -13.383 -8.594 16.625 1 98.56 175 TYR B N 1
ATOM 5276 C CA . TYR B 1 175 ? -13.18 -9.516 17.734 1 98.56 175 TYR B CA 1
ATOM 5277 C C . TYR B 1 175 ? -13.297 -8.789 19.062 1 98.56 175 TYR B C 1
ATOM 5279 O O . TYR B 1 175 ? -14.008 -9.242 19.969 1 98.56 175 TYR B O 1
ATOM 5287 N N . GLN B 1 176 ? -12.617 -7.664 19.219 1 98.25 176 GLN B N 1
ATOM 5288 C CA . GLN B 1 176 ? -12.617 -6.883 20.453 1 98.25 176 GLN B CA 1
ATOM 5289 C C . GLN B 1 176 ? -13.977 -6.238 20.688 1 98.25 176 GLN B C 1
ATOM 5291 O O . GLN B 1 176 ? -14.422 -6.121 21.844 1 98.25 176 GLN B O 1
ATOM 5296 N N . HIS B 1 177 ? -14.625 -5.785 19.609 1 97.25 177 HIS B N 1
ATOM 5297 C CA . HIS B 1 177 ? -15.961 -5.199 19.734 1 97.25 177 HIS B CA 1
ATOM 5298 C C . HIS B 1 177 ? -16.953 -6.199 20.328 1 97.25 177 HIS B C 1
ATOM 5300 O O . HIS B 1 177 ? -17.734 -5.852 21.203 1 97.25 177 HIS B O 1
ATOM 5306 N N . VAL B 1 178 ? -16.922 -7.391 19.797 1 97.31 178 VAL B N 1
ATOM 5307 C CA . VAL B 1 178 ? -17.797 -8.453 20.281 1 97.31 178 VAL B CA 1
ATOM 5308 C C . VAL B 1 178 ? -17.484 -8.766 21.734 1 97.31 178 VAL B C 1
ATOM 5310 O O . VAL B 1 178 ? -18.375 -8.883 22.562 1 97.31 178 VAL B O 1
ATOM 5313 N N . LYS B 1 179 ? -16.203 -8.844 22.062 1 96.75 179 LYS B N 1
ATOM 5314 C CA . LYS B 1 179 ? -15.758 -9.156 23.422 1 96.75 179 LYS B CA 1
ATOM 5315 C C . LYS B 1 179 ? -16.203 -8.086 24.406 1 96.75 179 LYS B C 1
ATOM 5317 O O . LYS B 1 179 ? -16.562 -8.398 25.547 1 96.75 179 LYS B O 1
ATOM 5322 N N . ARG B 1 180 ? -16.219 -6.785 24 1 95.94 180 ARG B N 1
ATOM 5323 C CA . ARG B 1 180 ? -16.609 -5.668 24.859 1 95.94 180 ARG B CA 1
ATOM 5324 C C . ARG B 1 180 ? -18.125 -5.52 24.906 1 95.94 180 ARG B C 1
ATOM 5326 O O . ARG B 1 180 ? -18.641 -4.719 25.688 1 95.94 180 ARG B O 1
ATOM 5333 N N . GLY B 1 181 ? -18.906 -6.238 24.156 1 95.38 181 GLY B N 1
ATOM 5334 C CA . GLY B 1 181 ? -20.359 -6.16 24.109 1 95.38 181 GLY B CA 1
ATOM 5335 C C . GLY B 1 181 ? -20.875 -4.84 23.578 1 95.38 181 GLY B C 1
ATOM 5336 O O . GLY B 1 181 ? -21.891 -4.332 24.031 1 95.38 181 GLY B O 1
ATOM 5337 N N . GLY B 1 182 ? -20.047 -4.18 22.859 1 91.38 182 GLY B N 1
ATOM 5338 C CA . GLY B 1 182 ? -20.469 -2.926 22.25 1 91.38 182 GLY B CA 1
ATOM 5339 C C . GLY B 1 182 ? -20.234 -1.723 23.141 1 91.38 182 GLY B C 1
ATOM 5340 O O . GLY B 1 182 ? -20.547 -0.592 22.766 1 91.38 182 GLY B O 1
ATOM 5341 N N . LYS B 1 183 ? -19.641 -1.888 24.25 1 95.75 183 LYS B N 1
ATOM 5342 C CA . LYS B 1 183 ? -19.375 -0.796 25.188 1 95.75 183 LYS B CA 1
ATOM 5343 C C . LYS B 1 183 ? -18.297 0.141 24.641 1 95.75 183 LYS B C 1
ATOM 5345 O O . LYS B 1 183 ? -17.484 -0.256 23.797 1 95.75 183 LYS B O 1
ATOM 5350 N N . PRO B 1 184 ? -18.234 1.372 25.141 1 95.94 184 PRO B N 1
ATOM 5351 C CA . PRO B 1 184 ? -17.188 2.311 24.734 1 95.94 184 PRO B CA 1
ATOM 5352 C C . PRO B 1 184 ? -15.805 1.894 25.203 1 95.94 184 PRO B C 1
ATOM 5354 O O . PRO B 1 184 ? -15.68 1.072 26.125 1 95.94 184 PRO B O 1
ATOM 5357 N N . PHE B 1 185 ? -14.836 2.467 24.656 1 97.62 185 PHE B N 1
ATOM 5358 C CA . PHE B 1 185 ? -13.461 2.225 25.078 1 97.62 185 PHE B CA 1
ATOM 5359 C C . PHE B 1 185 ? -13.234 2.721 26.5 1 97.62 185 PHE B C 1
ATOM 5361 O O . PHE B 1 185 ? -13.758 3.766 26.891 1 97.62 185 PHE B O 1
ATOM 5368 N N . THR B 1 186 ? -12.406 2.025 27.312 1 97.75 186 THR B N 1
ATOM 5369 C CA . THR B 1 186 ? -12.039 2.482 28.641 1 97.75 186 THR B CA 1
ATOM 5370 C C . THR B 1 186 ? -10.844 3.432 28.578 1 97.75 186 THR B C 1
ATOM 5372 O O . THR B 1 186 ? -10.07 3.4 27.625 1 97.75 186 THR B O 1
ATOM 5375 N N . PRO B 1 187 ? -10.695 4.227 29.594 1 97.81 187 PRO B N 1
ATOM 5376 C CA . PRO B 1 187 ? -9.508 5.074 29.656 1 97.81 187 PRO B CA 1
ATOM 5377 C C . PRO B 1 187 ? -8.211 4.273 29.625 1 97.81 187 PRO B C 1
ATOM 5379 O O . PRO B 1 187 ? -7.215 4.727 29.047 1 97.81 187 PRO B O 1
ATOM 5382 N N . GLU B 1 188 ? -8.234 3.086 30.156 1 98.25 188 GLU B N 1
ATOM 5383 C CA . GLU B 1 188 ? -7.051 2.23 30.172 1 98.25 188 GLU B CA 1
ATOM 5384 C C . GLU B 1 188 ? -6.707 1.739 28.766 1 98.25 188 GLU B C 1
ATOM 5386 O O . GLU B 1 188 ? -5.535 1.7 28.391 1 98.25 188 GLU B O 1
ATOM 5391 N N . GLU B 1 189 ? -7.734 1.348 28.062 1 98.12 189 GLU B N 1
ATOM 5392 C CA . GLU B 1 189 ? -7.516 0.938 26.688 1 98.12 189 GLU B CA 1
ATOM 5393 C C . GLU B 1 189 ? -6.938 2.08 25.844 1 98.12 189 GLU B C 1
ATOM 5395 O O . GLU B 1 189 ? -5.992 1.881 25.078 1 98.12 189 GLU B O 1
ATOM 5400 N N . LEU B 1 190 ? -7.449 3.246 26.078 1 97.94 190 LEU B N 1
ATOM 5401 C CA . LEU B 1 190 ? -7.047 4.434 25.328 1 97.94 190 LEU B CA 1
ATOM 5402 C C . LEU B 1 190 ? -5.602 4.805 25.625 1 97.94 190 LEU B C 1
ATOM 5404 O O . LEU B 1 190 ? -4.859 5.215 24.734 1 97.94 190 LEU B O 1
ATOM 5408 N N . SER B 1 191 ? -5.16 4.656 26.797 1 98 191 SER B N 1
ATOM 5409 C CA . SER B 1 191 ? -3.814 5.062 27.188 1 98 191 SER B CA 1
ATOM 5410 C C . SER B 1 191 ? -2.795 3.977 26.859 1 98 191 SER B C 1
ATOM 5412 O O . SER B 1 191 ? -1.683 4.273 26.422 1 98 191 SER B O 1
ATOM 5414 N N . SER B 1 192 ? -3.158 2.686 27.047 1 98.56 192 SER B N 1
ATOM 5415 C CA . SER B 1 192 ? -2.203 1.59 26.906 1 98.56 192 SER B CA 1
ATOM 5416 C C . SER B 1 192 ? -1.859 1.348 25.438 1 98.56 192 SER B C 1
ATOM 5418 O O . SER B 1 192 ? -0.737 0.952 25.109 1 98.56 192 SER B O 1
ATOM 5420 N N . CYS B 1 193 ? -2.83 1.597 24.547 1 98.44 193 CYS B N 1
ATOM 5421 C CA . CYS B 1 193 ? -2.543 1.38 23.141 1 98.44 193 CYS B CA 1
ATOM 5422 C C . CYS B 1 193 ? -1.465 2.338 22.641 1 98.44 193 CYS B C 1
ATOM 5424 O O . CYS B 1 193 ? -0.687 1.998 21.75 1 98.44 193 CYS B O 1
ATOM 5426 N N . MET B 1 194 ? -1.36 3.533 23.234 1 98.06 194 MET B N 1
ATOM 5427 C CA . MET B 1 194 ? -0.365 4.527 22.844 1 98.06 194 MET B CA 1
ATOM 5428 C C . MET B 1 194 ? 1.04 4.066 23.219 1 98.06 194 MET B C 1
ATOM 5430 O O . MET B 1 194 ? 2.029 4.625 22.75 1 98.06 194 MET B O 1
ATOM 5434 N N . LYS B 1 195 ? 1.112 3.025 24.062 1 98.19 195 LYS B N 1
ATOM 5435 C CA . LYS B 1 195 ? 2.379 2.428 24.469 1 98.19 195 LYS B CA 1
ATOM 5436 C C . LYS B 1 195 ? 2.539 1.025 23.906 1 98.19 195 LYS B C 1
ATOM 5438 O O . LYS B 1 195 ? 3.434 0.28 24.297 1 98.19 195 LYS B O 1
ATOM 5443 N N . ASN B 1 196 ? 1.65 0.636 22.984 1 98.56 196 ASN B N 1
ATOM 5444 C CA . ASN B 1 196 ? 1.638 -0.681 22.359 1 98.56 196 ASN B CA 1
ATOM 5445 C C . ASN B 1 196 ? 1.393 -1.788 23.375 1 98.56 196 ASN B C 1
ATOM 5447 O O . ASN B 1 196 ? 1.942 -2.885 23.25 1 98.56 196 ASN B O 1
ATOM 5451 N N . GLN B 1 197 ? 0.632 -1.478 24.391 1 98.5 197 GLN B N 1
ATOM 5452 C CA . GLN B 1 197 ? 0.437 -2.424 25.484 1 98.5 197 GLN B CA 1
ATOM 5453 C C . GLN B 1 197 ? -1.03 -2.822 25.609 1 98.5 197 GLN B C 1
ATOM 5455 O O . GLN B 1 197 ? -1.919 -2.088 25.172 1 98.5 197 GLN B O 1
ATOM 5460 N N . GLU B 1 198 ? -1.254 -3.975 26.109 1 97.94 198 GLU B N 1
ATOM 5461 C CA . GLU B 1 198 ? -2.602 -4.375 26.5 1 97.94 198 GLU B CA 1
ATOM 5462 C C . GLU B 1 198 ? -3.137 -3.49 27.625 1 97.94 198 GLU B C 1
ATOM 5464 O O . GLU B 1 198 ? -2.365 -2.955 28.422 1 97.94 198 GLU B O 1
ATOM 5469 N N . PRO B 1 199 ? -4.484 -3.225 27.75 1 98 199 PRO B N 1
ATOM 5470 C CA . PRO B 1 199 ? -5.492 -3.91 26.938 1 98 199 PRO B CA 1
ATOM 5471 C C . PRO B 1 199 ? -5.773 -3.193 25.609 1 98 199 PRO B C 1
ATOM 5473 O O . PRO B 1 199 ? -6.504 -3.715 24.766 1 98 199 PRO B O 1
ATOM 5476 N N . GLY B 1 200 ? -5.258 -1.99 25.328 1 98.5 200 GLY B N 1
ATOM 5477 C CA . GLY B 1 200 ? -5.555 -1.225 24.141 1 98.5 200 GLY B CA 1
ATOM 5478 C C . GLY B 1 200 ? -5.02 -1.865 22.875 1 98.5 200 GLY B C 1
ATOM 5479 O O . GLY B 1 200 ? -5.668 -1.822 21.828 1 98.5 200 GLY B O 1
ATOM 5480 N N . SER B 1 201 ? -3.814 -2.354 23 1 98.62 201 SER B N 1
ATOM 5481 C CA . SER B 1 201 ? -3.207 -3.184 21.969 1 98.62 201 SER B CA 1
ATOM 5482 C C . SER B 1 201 ? -3.158 -4.648 22.391 1 98.62 201 SER B C 1
ATOM 5484 O O . SER B 1 201 ? -2.139 -5.117 22.906 1 98.62 201 SER B O 1
ATOM 5486 N N . PRO B 1 202 ? -4.164 -5.379 22.094 1 98.56 202 PRO B N 1
ATOM 5487 C CA . PRO B 1 202 ? -4.289 -6.738 22.625 1 98.56 202 PRO B CA 1
ATOM 5488 C C . PRO B 1 202 ? -3.375 -7.734 21.906 1 98.56 202 PRO B C 1
ATOM 5490 O O . PRO B 1 202 ? -3.014 -7.523 20.75 1 98.56 202 PRO B O 1
ATOM 5493 N N . SER B 1 203 ? -3.047 -8.805 22.625 1 98.06 203 SER B N 1
ATOM 5494 C CA . SER B 1 203 ? -2.379 -9.945 22.016 1 98.06 203 SER B CA 1
ATOM 5495 C C . SER B 1 203 ? -3.381 -10.859 21.328 1 98.06 203 SER B C 1
ATOM 5497 O O . SER B 1 203 ? -4.008 -11.703 21.969 1 98.06 203 SER B O 1
ATOM 5499 N N . LEU B 1 204 ? -3.521 -10.703 20.094 1 98.81 204 LEU B N 1
ATOM 5500 C CA . LEU B 1 204 ? -4.387 -11.5 19.234 1 98.81 204 LEU B CA 1
ATOM 5501 C C . LEU B 1 204 ? -3.633 -11.984 18 1 98.81 204 LEU B C 1
ATOM 5503 O O . LEU B 1 204 ? -2.584 -11.438 17.656 1 98.81 204 LEU B O 1
ATOM 5507 N N . SER B 1 205 ? -4.148 -13.031 17.391 1 98.88 205 SER B N 1
ATOM 5508 C CA . SER B 1 205 ? -3.404 -13.602 16.281 1 98.88 205 SER B CA 1
ATOM 5509 C C . SER B 1 205 ? -4.328 -13.93 15.109 1 98.88 205 SER B C 1
ATOM 5511 O O . SER B 1 205 ? -5.551 -13.977 15.273 1 98.88 205 SER B O 1
ATOM 5513 N N . ILE B 1 206 ? -3.787 -14.016 13.953 1 98.94 206 ILE B N 1
ATOM 5514 C CA . ILE B 1 206 ? -4.375 -14.586 12.742 1 98.94 206 ILE B CA 1
ATOM 5515 C C . ILE B 1 206 ? -3.715 -15.922 12.43 1 98.94 206 ILE B C 1
ATOM 5517 O O . ILE B 1 206 ? -2.486 -16.016 12.352 1 98.94 206 ILE B O 1
ATOM 5521 N N . LEU B 1 207 ? -4.492 -16.922 12.32 1 98.94 207 LEU B N 1
ATOM 5522 C CA . LEU B 1 207 ? -3.992 -18.234 11.914 1 98.94 207 LEU B CA 1
ATOM 5523 C C . LEU B 1 207 ? -3.906 -18.328 10.398 1 98.94 207 LEU B C 1
ATOM 5525 O O . LEU B 1 207 ? -4.871 -18.016 9.695 1 98.94 207 LEU B O 1
ATOM 5529 N N . SER B 1 208 ? -2.732 -18.672 9.898 1 98.94 208 SER B N 1
ATOM 5530 C CA . SER B 1 208 ? -2.533 -18.906 8.469 1 98.94 208 SER B CA 1
ATOM 5531 C C . SER B 1 208 ? -2.146 -20.359 8.203 1 98.94 208 SER B C 1
ATOM 5533 O O . SER B 1 208 ? -2.41 -21.25 9.023 1 98.94 208 SER B O 1
ATOM 5535 N N . PHE B 1 209 ? -1.677 -20.625 6.996 1 98.94 209 PHE B N 1
ATOM 5536 C CA . PHE B 1 209 ? -1.315 -22 6.625 1 98.94 209 PHE B CA 1
ATOM 5537 C C . PHE B 1 209 ? 0.113 -22.062 6.102 1 98.94 209 PHE B C 1
ATOM 5539 O O . PHE B 1 209 ? 0.559 -21.141 5.395 1 98.94 209 PHE B O 1
ATOM 5546 N N . LYS B 1 210 ? 0.782 -23.172 6.445 1 98.62 210 LYS B N 1
ATOM 5547 C CA . LYS B 1 210 ? 2.098 -23.422 5.863 1 98.62 210 LYS B CA 1
ATOM 5548 C C . LYS B 1 210 ? 2.045 -23.359 4.34 1 98.62 210 LYS B C 1
ATOM 5550 O O . LYS B 1 210 ? 1.065 -23.797 3.73 1 98.62 210 LYS B O 1
ATOM 5555 N N . LYS B 1 211 ? 3.078 -22.75 3.705 1 98.19 211 LYS B N 1
ATOM 5556 C CA . LYS B 1 211 ? 3.264 -22.562 2.268 1 98.19 211 LYS B CA 1
ATOM 5557 C C . LYS B 1 211 ? 2.402 -21.422 1.74 1 98.19 211 LYS B C 1
ATOM 5559 O O . LYS B 1 211 ? 2.498 -21.062 0.567 1 98.19 211 LYS B O 1
ATOM 5564 N N . GLY B 1 212 ? 1.554 -20.797 2.52 1 98.56 212 GLY B N 1
ATOM 5565 C CA . GLY B 1 212 ? 0.697 -19.703 2.096 1 98.56 212 GLY B CA 1
ATOM 5566 C C . GLY B 1 212 ? 1.452 -18.406 1.878 1 98.56 212 GLY B C 1
ATOM 5567 O O . GLY B 1 212 ? 2.52 -18.188 2.461 1 98.56 212 GLY B O 1
ATOM 5568 N N . PHE B 1 213 ? 0.936 -17.531 1.042 1 98.62 213 PHE B N 1
ATOM 5569 C CA . PHE B 1 213 ? 1.464 -16.188 0.777 1 98.62 213 PHE B CA 1
ATOM 5570 C C . PHE B 1 213 ? 0.364 -15.141 0.884 1 98.62 213 PHE B C 1
ATOM 5572 O O . PHE B 1 213 ? -0.635 -15.211 0.164 1 98.62 213 PHE B O 1
ATOM 5579 N N . HIS B 1 214 ? 0.612 -14.109 1.692 1 98.88 214 HIS B N 1
ATOM 5580 C CA . HIS B 1 214 ? -0.446 -13.141 1.95 1 98.88 214 HIS B CA 1
ATOM 5581 C C . HIS B 1 214 ? 0.083 -11.711 1.864 1 98.88 214 HIS B C 1
ATOM 5583 O O . HIS B 1 214 ? -0.663 -10.758 2.086 1 98.88 214 HIS B O 1
ATOM 5589 N N . GLY B 1 215 ? 1.328 -11.547 1.584 1 98.31 215 GLY B N 1
ATOM 5590 C CA . GLY B 1 215 ? 1.943 -10.234 1.481 1 98.31 215 GLY B CA 1
ATOM 5591 C C . GLY B 1 215 ? 3.279 -10.141 2.193 1 98.31 215 GLY B C 1
ATOM 5592 O O . GLY B 1 215 ? 3.779 -11.141 2.713 1 98.31 215 GLY B O 1
ATOM 5593 N N . ARG B 1 216 ? 3.887 -8.914 2.168 1 97.25 216 ARG B N 1
ATOM 5594 C CA . ARG B 1 216 ? 5.258 -8.797 2.652 1 97.25 216 ARG B CA 1
ATOM 5595 C C . ARG B 1 216 ? 5.391 -7.66 3.66 1 97.25 216 ARG B C 1
ATOM 5597 O O . ARG B 1 216 ? 6.496 -7.309 4.07 1 97.25 216 ARG B O 1
ATOM 5604 N N . THR B 1 217 ? 4.32 -6.969 4.039 1 98.25 217 THR B N 1
ATOM 5605 C CA . THR B 1 217 ? 4.348 -6.039 5.164 1 98.25 217 THR B CA 1
ATOM 5606 C C . THR B 1 217 ? 4.289 -6.789 6.488 1 98.25 217 THR B C 1
ATOM 5608 O O . THR B 1 217 ? 3.955 -7.977 6.523 1 98.25 217 THR B O 1
ATOM 5611 N N . PHE B 1 218 ? 4.535 -6.172 7.566 1 98.75 218 PHE B N 1
ATOM 5612 C CA . PHE B 1 218 ? 4.852 -6.879 8.805 1 98.75 218 PHE B CA 1
ATOM 5613 C C . PHE B 1 218 ? 3.682 -7.754 9.234 1 98.75 218 PHE B C 1
ATOM 5615 O O . PHE B 1 218 ? 3.877 -8.898 9.664 1 98.75 218 PHE B O 1
ATOM 5622 N N . GLY B 1 219 ? 2.453 -7.219 9.172 1 98.81 219 GLY B N 1
ATOM 5623 C CA . GLY B 1 219 ? 1.302 -8.055 9.477 1 98.81 219 GLY B CA 1
ATOM 5624 C C . GLY B 1 219 ? 1.12 -9.203 8.508 1 98.81 219 GLY B C 1
ATOM 5625 O O . GLY B 1 219 ? 1.015 -10.359 8.914 1 98.81 219 GLY B O 1
ATOM 5626 N N . THR B 1 220 ? 1.183 -8.922 7.238 1 98.81 220 THR B N 1
ATOM 5627 C CA . THR B 1 220 ? 0.954 -9.945 6.227 1 98.81 220 THR B CA 1
ATOM 5628 C C . THR B 1 220 ? 2.141 -10.906 6.145 1 98.81 220 THR B C 1
ATOM 5630 O O . THR B 1 220 ? 1.964 -12.102 5.895 1 98.81 220 THR B O 1
ATOM 5633 N N . LEU B 1 221 ? 3.32 -10.383 6.383 1 98.69 221 LEU B N 1
ATOM 5634 C CA . LEU B 1 221 ? 4.508 -11.234 6.398 1 98.69 221 LEU B CA 1
ATOM 5635 C C . LEU B 1 221 ? 4.406 -12.289 7.5 1 98.69 221 LEU B C 1
ATOM 5637 O O . LEU B 1 221 ? 4.887 -13.414 7.336 1 98.69 221 LEU B O 1
ATOM 5641 N N . SER B 1 222 ? 3.771 -11.961 8.617 1 98.81 222 SER B N 1
ATOM 5642 C CA . SER B 1 222 ? 3.598 -12.875 9.742 1 98.81 222 SER B CA 1
ATOM 5643 C C . SER B 1 222 ? 2.68 -14.031 9.375 1 98.81 222 SER B C 1
ATOM 5645 O O . SER B 1 222 ? 2.723 -15.094 10.008 1 98.81 222 SER B O 1
ATOM 5647 N N . THR B 1 223 ? 1.884 -13.867 8.336 1 98.88 223 THR B N 1
ATOM 5648 C CA . THR B 1 223 ? 1 -14.938 7.887 1 98.88 223 THR B CA 1
ATOM 5649 C C . THR B 1 223 ? 1.551 -15.602 6.629 1 98.88 223 THR B C 1
ATOM 5651 O O . THR B 1 223 ? 1.033 -16.641 6.188 1 98.88 223 THR B O 1
ATOM 5654 N N . THR B 1 224 ? 2.555 -15.023 6.023 1 98.75 224 THR B N 1
ATOM 5655 C CA . THR B 1 224 ? 3.191 -15.602 4.844 1 98.75 224 THR B CA 1
ATOM 5656 C C . THR B 1 224 ? 4.191 -16.672 5.246 1 98.75 224 THR B C 1
ATOM 5658 O O . THR B 1 224 ? 5.027 -16.469 6.125 1 98.75 224 THR B O 1
ATOM 5661 N N . ARG B 1 225 ? 4.105 -17.891 4.586 1 98 225 ARG B N 1
ATOM 5662 C CA . ARG B 1 225 ? 4.949 -19.031 4.898 1 98 225 ARG B CA 1
ATOM 5663 C C . ARG B 1 225 ? 5.441 -19.719 3.623 1 98 225 ARG B C 1
ATOM 5665 O O . ARG B 1 225 ? 5.699 -20.922 3.613 1 98 225 ARG B O 1
ATOM 5672 N N . SER B 1 226 ? 5.531 -18.984 2.576 1 96.19 226 SER B N 1
ATOM 5673 C CA . SER B 1 226 ? 5.793 -19.594 1.28 1 96.19 226 SER B CA 1
ATOM 5674 C C . SER B 1 226 ? 7.293 -19.766 1.041 1 96.19 226 SER B C 1
ATOM 5676 O O . SER B 1 226 ? 7.727 -20.766 0.472 1 96.19 226 SER B O 1
ATOM 5678 N N . LYS B 1 227 ? 8.094 -18.719 1.374 1 96.38 227 LYS B N 1
ATOM 5679 C CA . LYS B 1 227 ? 9.539 -18.766 1.148 1 96.38 227 LYS B CA 1
ATOM 5680 C C . LYS B 1 227 ? 10.289 -18.078 2.285 1 96.38 227 LYS B C 1
ATOM 5682 O O . LYS B 1 227 ? 9.898 -17 2.738 1 96.38 227 LYS B O 1
ATOM 5687 N N . ALA B 1 228 ? 11.438 -18.656 2.635 1 97.19 228 ALA B N 1
ATOM 5688 C CA . ALA B 1 228 ? 12.25 -18.109 3.713 1 97.19 228 ALA B CA 1
ATOM 5689 C C . ALA B 1 228 ? 12.812 -16.75 3.34 1 97.19 228 ALA B C 1
ATOM 5691 O O . ALA B 1 228 ? 12.891 -15.852 4.184 1 97.19 228 ALA B O 1
ATOM 5692 N N . ILE B 1 229 ? 13.148 -16.516 2.098 1 95.44 229 ILE B N 1
ATOM 5693 C CA . ILE B 1 229 ? 13.844 -15.32 1.621 1 95.44 229 ILE B CA 1
ATOM 5694 C C . ILE B 1 229 ? 12.969 -14.094 1.825 1 95.44 229 ILE B C 1
ATOM 5696 O O . ILE B 1 229 ? 13.469 -12.969 1.898 1 95.44 229 ILE B O 1
ATOM 5700 N N . HIS B 1 230 ? 11.664 -14.273 1.901 1 95.06 230 HIS B N 1
ATOM 5701 C CA . HIS B 1 230 ? 10.734 -13.172 2.133 1 95.06 230 HIS B CA 1
ATOM 5702 C C . HIS B 1 230 ? 10.812 -12.68 3.574 1 95.06 230 HIS B C 1
ATOM 5704 O O . HIS B 1 230 ? 10.547 -11.508 3.852 1 95.06 230 HIS B O 1
ATOM 5710 N N . LYS B 1 231 ? 11.211 -13.594 4.488 1 97.88 231 LYS B N 1
ATOM 5711 C CA . LYS B 1 231 ? 10.938 -13.391 5.91 1 97.88 231 LYS B CA 1
ATOM 5712 C C . LYS B 1 231 ? 12.234 -13.172 6.691 1 97.88 231 LYS B C 1
ATOM 5714 O O . LYS B 1 231 ? 12.219 -12.57 7.766 1 97.88 231 LYS B O 1
ATOM 5719 N N . LEU B 1 232 ? 13.359 -13.664 6.109 1 98 232 LEU B N 1
ATOM 5720 C CA . LEU B 1 232 ? 14.625 -13.688 6.828 1 98 232 LEU B CA 1
ATOM 5721 C C . LEU B 1 232 ? 15 -12.289 7.312 1 98 232 LEU B C 1
ATOM 5723 O O . LEU B 1 232 ? 14.914 -11.32 6.555 1 98 232 LEU B O 1
ATOM 5727 N N . ASP B 1 233 ? 15.367 -12.211 8.617 1 98.56 233 ASP B N 1
ATOM 5728 C CA . ASP B 1 233 ? 15.961 -11.039 9.242 1 98.56 233 ASP B CA 1
ATOM 5729 C C . ASP B 1 233 ? 14.891 -10.023 9.633 1 98.56 233 ASP B C 1
ATOM 5731 O O . ASP B 1 233 ? 15.203 -8.922 10.086 1 98.56 233 ASP B O 1
ATOM 5735 N N . ILE B 1 234 ? 13.625 -10.32 9.516 1 98.75 234 ILE B N 1
ATOM 5736 C CA . ILE B 1 234 ? 12.531 -9.391 9.781 1 98.75 234 ILE B CA 1
ATOM 5737 C C . ILE B 1 234 ? 11.734 -9.867 10.992 1 98.75 234 ILE B C 1
ATOM 5739 O O . ILE B 1 234 ? 11.328 -11.031 11.055 1 98.75 234 ILE B O 1
ATOM 5743 N N . PRO B 1 235 ? 11.453 -9 11.977 1 98.75 235 PRO B N 1
ATOM 5744 C CA . PRO B 1 235 ? 10.578 -9.383 13.086 1 98.75 235 PRO B CA 1
ATOM 5745 C C . PRO B 1 235 ? 9.18 -9.797 12.625 1 98.75 235 PRO B C 1
ATOM 5747 O O . PRO B 1 235 ? 8.648 -9.227 11.672 1 98.75 235 PRO B O 1
ATOM 5750 N N . ALA B 1 236 ? 8.633 -10.773 13.312 1 98.69 236 ALA B N 1
ATOM 5751 C CA . ALA B 1 236 ? 7.301 -11.266 12.984 1 98.69 236 ALA B CA 1
ATOM 5752 C C . ALA B 1 236 ? 6.469 -11.469 14.242 1 98.69 236 ALA B C 1
ATOM 5754 O O . ALA B 1 236 ? 7.012 -11.75 15.32 1 98.69 236 ALA B O 1
ATOM 5755 N N . PHE B 1 237 ? 5.145 -11.289 14.109 1 98.81 237 PHE B N 1
ATOM 5756 C CA . PHE B 1 237 ? 4.238 -11.656 15.188 1 98.81 237 PHE B CA 1
ATOM 5757 C C . PHE B 1 237 ? 4.254 -13.156 15.43 1 98.81 237 PHE B C 1
ATOM 5759 O O . PHE B 1 237 ? 4.449 -13.938 14.5 1 98.81 237 PHE B O 1
ATOM 5766 N N . ASP B 1 238 ? 4.047 -13.523 16.688 1 98.44 238 ASP B N 1
ATOM 5767 C CA . ASP B 1 238 ? 3.932 -14.938 17.031 1 98.44 238 ASP B CA 1
ATOM 5768 C C . ASP B 1 238 ? 2.539 -15.469 16.703 1 98.44 238 ASP B C 1
ATOM 5770 O O . ASP B 1 238 ? 1.738 -15.727 17.609 1 98.44 238 ASP B O 1
ATOM 5774 N N . TRP B 1 239 ? 2.246 -15.625 15.477 1 98.88 239 TRP B N 1
ATOM 5775 C CA . TRP B 1 239 ? 0.961 -16.109 14.984 1 98.88 239 TRP B CA 1
ATOM 5776 C C . TRP B 1 239 ? 1.077 -17.547 14.469 1 98.88 239 TRP B C 1
ATOM 5778 O O . TRP B 1 239 ? 2.107 -17.922 13.914 1 98.88 239 TRP B O 1
ATOM 5788 N N . PRO B 1 240 ? 0.057 -18.359 14.672 1 98.81 240 PRO B N 1
ATOM 5789 C CA . PRO B 1 240 ? 0.142 -19.781 14.312 1 98.81 240 PRO B CA 1
ATOM 5790 C C . PRO B 1 240 ? -0.072 -20.031 12.82 1 98.81 240 PRO B C 1
ATOM 5792 O O . PRO B 1 240 ? -0.689 -19.203 12.141 1 98.81 240 PRO B O 1
ATOM 5795 N N . ALA B 1 241 ? 0.442 -21.109 12.344 1 98.88 241 ALA B N 1
ATOM 5796 C CA . ALA B 1 241 ? 0.217 -21.625 10.992 1 98.88 241 ALA B CA 1
ATOM 5797 C C . ALA B 1 241 ? -0.132 -23.109 11.016 1 98.88 241 ALA B C 1
ATOM 5799 O O . ALA B 1 241 ? 0.581 -23.906 11.625 1 98.88 241 ALA B O 1
ATOM 5800 N N . ALA B 1 242 ? -1.148 -23.484 10.43 1 98.88 242 ALA B N 1
ATOM 5801 C CA . ALA B 1 242 ? -1.573 -24.875 10.312 1 98.88 242 ALA B CA 1
ATOM 5802 C C . ALA B 1 242 ? -1.072 -25.484 9.016 1 98.88 242 ALA B C 1
ATOM 5804 O O . ALA B 1 242 ? -0.618 -24.781 8.109 1 98.88 242 ALA B O 1
ATOM 5805 N N . THR B 1 243 ? -1.139 -26.797 8.992 1 98.69 243 THR B N 1
ATOM 5806 C CA . THR B 1 243 ? -0.783 -27.531 7.785 1 98.69 243 THR B CA 1
ATOM 5807 C C . THR B 1 243 ? -1.894 -27.422 6.742 1 98.69 243 THR B C 1
ATOM 5809 O O . THR B 1 243 ? -3.062 -27.656 7.047 1 98.69 243 THR B O 1
ATOM 5812 N N . PHE B 1 244 ? -1.565 -26.953 5.566 1 98.75 244 PHE B N 1
ATOM 5813 C CA . PHE B 1 244 ? -2.477 -27.047 4.43 1 98.75 244 PHE B CA 1
ATOM 5814 C C . PHE B 1 244 ? -2.441 -28.453 3.832 1 98.75 244 PHE B C 1
ATOM 5816 O O . PHE B 1 244 ? -1.376 -29.062 3.727 1 98.75 244 PHE B O 1
ATOM 5823 N N . PRO B 1 245 ? -3.535 -29.016 3.346 1 98.19 245 PRO B N 1
ATOM 5824 C CA . PRO B 1 245 ? -3.543 -30.406 2.855 1 98.19 245 PRO B CA 1
ATOM 5825 C C . PRO B 1 245 ? -2.58 -30.609 1.691 1 98.19 245 PRO B C 1
ATOM 5827 O O . PRO B 1 245 ? -2.648 -29.906 0.688 1 98.19 245 PRO B O 1
ATOM 5830 N N . ASP B 1 246 ? -1.705 -31.5 1.881 1 95.94 246 ASP B N 1
ATOM 5831 C CA . ASP B 1 246 ? -0.854 -31.984 0.798 1 95.94 246 ASP B CA 1
ATOM 5832 C C . ASP B 1 246 ? -1.47 -33.219 0.117 1 95.94 246 ASP B C 1
ATOM 5834 O O . ASP B 1 246 ? -1.102 -34.344 0.417 1 95.94 246 ASP B O 1
ATOM 5838 N N . LEU B 1 247 ? -2.268 -32.938 -0.857 1 97 247 LEU B N 1
ATOM 5839 C CA . LEU B 1 247 ? -3.119 -34 -1.412 1 97 247 LEU B CA 1
ATOM 5840 C C . LEU B 1 247 ? -2.389 -34.781 -2.504 1 97 247 LEU B C 1
ATOM 5842 O O . LEU B 1 247 ? -1.425 -34.281 -3.088 1 97 247 LEU B O 1
ATOM 5846 N N . LYS B 1 248 ? -2.91 -35.938 -2.693 1 94.81 248 LYS B N 1
ATOM 5847 C CA . LYS B 1 248 ? -2.418 -36.781 -3.768 1 94.81 248 LYS B CA 1
ATOM 5848 C C . LYS B 1 248 ? -3.242 -36.594 -5.039 1 94.81 248 LYS B C 1
ATOM 5850 O O . LYS B 1 248 ? -4.465 -36.469 -4.977 1 94.81 248 LYS B O 1
ATOM 5855 N N . TYR B 1 249 ? -2.566 -36.594 -6.156 1 89.75 249 TYR B N 1
ATOM 5856 C CA . TYR B 1 249 ? -3.211 -36.375 -7.449 1 89.75 249 TYR B CA 1
ATOM 5857 C C . TYR B 1 249 ? -3.125 -37.656 -8.297 1 89.75 249 TYR B C 1
ATOM 5859 O O . TYR B 1 249 ? -2.168 -38.406 -8.188 1 89.75 249 TYR B O 1
ATOM 5867 N N . PRO B 1 250 ? -3.924 -37.906 -9.227 1 90 250 PRO B N 1
ATOM 5868 C CA . PRO B 1 250 ? -5.176 -37.156 -9.414 1 90 250 PRO B CA 1
ATOM 5869 C C . PRO B 1 250 ? -6.117 -37.281 -8.227 1 90 250 PRO B C 1
ATOM 5871 O O . PRO B 1 250 ? -6.254 -38.375 -7.648 1 90 250 PRO B O 1
ATOM 5874 N N . LEU B 1 251 ? -6.875 -36.312 -7.898 1 90.12 251 LEU B N 1
ATOM 5875 C CA . LEU B 1 251 ? -7.641 -36.188 -6.664 1 90.12 251 LEU B CA 1
ATOM 5876 C C . LEU B 1 251 ? -8.68 -37.312 -6.578 1 90.12 251 LEU B C 1
ATOM 5878 O O . LEU B 1 251 ? -8.828 -37.938 -5.531 1 90.12 251 LEU B O 1
ATOM 5882 N N . ALA B 1 252 ? -9.398 -37.594 -7.668 1 87.25 252 ALA B N 1
ATOM 5883 C CA . ALA B 1 252 ? -10.5 -38.562 -7.688 1 87.25 252 ALA B CA 1
ATOM 5884 C C . ALA B 1 252 ? -10.008 -39.969 -7.422 1 87.25 252 ALA B C 1
ATOM 5886 O O . ALA B 1 252 ? -10.711 -40.781 -6.805 1 87.25 252 ALA B O 1
ATOM 5887 N N . GLU B 1 253 ? -8.773 -40.25 -7.773 1 92.38 253 GLU B N 1
ATOM 5888 C CA . GLU B 1 253 ? -8.211 -41.594 -7.621 1 92.38 253 GLU B CA 1
ATOM 5889 C C . GLU B 1 253 ? -7.723 -41.844 -6.195 1 92.38 253 GLU B C 1
ATOM 5891 O O . GLU B 1 253 ? -7.469 -42.969 -5.801 1 92.38 253 GLU B O 1
ATOM 5896 N N . HIS B 1 254 ? -7.656 -40.781 -5.418 1 95.88 254 HIS B N 1
ATOM 5897 C CA . HIS B 1 254 ? -7.133 -40.875 -4.059 1 95.88 254 HIS B CA 1
ATOM 5898 C C . HIS B 1 254 ? -8.094 -40.281 -3.047 1 95.88 254 HIS B C 1
ATOM 5900 O O . HIS B 1 254 ? -7.668 -39.656 -2.062 1 95.88 254 HIS B O 1
ATOM 5906 N N . ALA B 1 255 ? -9.352 -40.375 -3.301 1 96.19 255 ALA B N 1
ATOM 5907 C CA . ALA B 1 255 ? -10.391 -39.688 -2.551 1 96.19 255 ALA B CA 1
ATOM 5908 C C . ALA B 1 255 ? -10.336 -40.031 -1.067 1 96.19 255 ALA B C 1
ATOM 5910 O O . ALA B 1 255 ? -10.422 -39.156 -0.209 1 96.19 255 ALA B O 1
ATOM 5911 N N . LYS B 1 256 ? -10.242 -41.344 -0.7 1 97.12 256 LYS B N 1
ATOM 5912 C CA . LYS B 1 256 ? -10.258 -41.781 0.692 1 97.12 256 LYS B CA 1
ATOM 5913 C C . LYS B 1 256 ? -9.031 -41.25 1.442 1 97.12 256 LYS B C 1
ATOM 5915 O O . LYS B 1 256 ? -9.156 -40.719 2.545 1 97.12 256 LYS B O 1
ATOM 5920 N N . GLU B 1 257 ? -7.895 -41.438 0.833 1 97.62 257 GLU B N 1
ATOM 5921 C CA . GLU B 1 257 ? -6.652 -40.938 1.436 1 97.62 257 GLU B CA 1
ATOM 5922 C C . GLU B 1 257 ? -6.664 -39.438 1.601 1 97.62 257 GLU B C 1
ATOM 5924 O O . GLU B 1 257 ? -6.223 -38.906 2.627 1 97.62 257 GLU B O 1
ATOM 5929 N N . ASN B 1 258 ? -7.133 -38.781 0.627 1 97.94 258 ASN B N 1
ATOM 5930 C CA . ASN B 1 258 ? -7.195 -37.312 0.659 1 97.94 258 ASN B CA 1
ATOM 5931 C C . ASN B 1 258 ? -8.164 -36.812 1.726 1 97.94 258 ASN B C 1
ATOM 5933 O O . ASN B 1 258 ? -7.922 -35.781 2.369 1 97.94 258 ASN B O 1
ATOM 5937 N N . ARG B 1 259 ? -9.219 -37.562 1.904 1 98.19 259 ARG B N 1
ATOM 5938 C CA . ARG B 1 259 ? -10.164 -37.219 2.963 1 98.19 259 ARG B CA 1
ATOM 5939 C C . ARG B 1 259 ? -9.508 -37.312 4.336 1 98.19 259 ARG B C 1
ATOM 5941 O O . ARG B 1 259 ? -9.711 -36.438 5.188 1 98.19 259 ARG B O 1
ATOM 5948 N N . GLU B 1 260 ? -8.742 -38.312 4.535 1 98.44 260 GLU B N 1
ATOM 5949 C CA . GLU B 1 260 ? -8.031 -38.5 5.801 1 98.44 260 GLU B CA 1
ATOM 5950 C C . GLU B 1 260 ? -7.031 -37.375 6.031 1 98.44 260 GLU B C 1
ATOM 5952 O O . GLU B 1 260 ? -6.883 -36.875 7.156 1 98.44 260 GLU B O 1
ATOM 5957 N N . ILE B 1 261 ? -6.367 -36.969 5.016 1 98.5 261 ILE B N 1
ATOM 5958 C CA . ILE B 1 261 ? -5.406 -35.875 5.094 1 98.5 261 ILE B CA 1
ATOM 5959 C C . ILE B 1 261 ? -6.125 -34.594 5.488 1 98.5 261 ILE B C 1
ATOM 5961 O O . ILE B 1 261 ? -5.688 -33.875 6.402 1 98.5 261 ILE B O 1
ATOM 5965 N N . GLU B 1 262 ? -7.191 -34.281 4.863 1 98.69 262 GLU B N 1
ATOM 5966 C CA . GLU B 1 262 ? -7.953 -33.062 5.129 1 98.69 262 GLU B CA 1
ATOM 5967 C C . GLU B 1 262 ? -8.523 -33.094 6.547 1 98.69 262 GLU B C 1
ATOM 5969 O O . GLU B 1 262 ? -8.531 -32.062 7.219 1 98.69 262 GLU B O 1
ATOM 5974 N N . ASP B 1 263 ? -9 -34.281 6.961 1 98.81 263 ASP B N 1
ATOM 5975 C CA . ASP B 1 263 ? -9.516 -34.375 8.32 1 98.81 263 ASP B CA 1
ATOM 5976 C C . ASP B 1 263 ? -8.43 -34.062 9.352 1 98.81 263 ASP B C 1
ATOM 5978 O O . ASP B 1 263 ? -8.695 -33.375 10.336 1 98.81 263 ASP B O 1
ATOM 5982 N N . ARG B 1 264 ? -7.281 -34.531 9.117 1 98.81 264 ARG B N 1
ATOM 5983 C CA . ARG B 1 264 ? -6.168 -34.281 10.023 1 98.81 264 ARG B CA 1
ATOM 5984 C C . ARG B 1 264 ? -5.82 -32.781 10.055 1 98.81 264 ARG B C 1
ATOM 5986 O O . ARG B 1 264 ? -5.543 -32.25 11.117 1 98.81 264 ARG B O 1
ATOM 5993 N N . CYS B 1 265 ? -5.781 -32.188 8.914 1 98.88 265 CYS B N 1
ATOM 5994 C CA . CYS B 1 265 ? -5.488 -30.781 8.828 1 98.88 265 CYS B CA 1
ATOM 5995 C C . CYS B 1 265 ? -6.559 -29.953 9.547 1 98.88 265 CYS B C 1
ATOM 5997 O O . CYS B 1 265 ? -6.242 -28.984 10.234 1 98.88 265 CYS B O 1
ATOM 5999 N N . LEU B 1 266 ? -7.801 -30.328 9.367 1 98.94 266 LEU B N 1
ATOM 6000 C CA . LEU B 1 266 ? -8.898 -29.625 10.031 1 98.94 266 LEU B CA 1
ATOM 6001 C C . LEU B 1 266 ? -8.781 -29.766 11.547 1 98.94 266 LEU B C 1
ATOM 6003 O O . LEU B 1 266 ? -9.039 -28.812 12.281 1 98.94 266 LEU B O 1
ATOM 6007 N N . GLN B 1 267 ? -8.438 -30.938 11.961 1 98.88 267 GLN B N 1
ATOM 6008 C CA . GLN B 1 267 ? -8.242 -31.156 13.391 1 98.88 267 GLN B CA 1
ATOM 6009 C C . GLN B 1 267 ? -7.125 -30.266 13.93 1 98.88 267 GLN B C 1
ATOM 6011 O O . GLN B 1 267 ? -7.242 -29.719 15.031 1 98.88 267 GLN B O 1
ATOM 6016 N N . GLU B 1 268 ? -6.098 -30.141 13.188 1 98.94 268 GLU B N 1
ATOM 6017 C CA . GLU B 1 268 ? -4.992 -29.266 13.594 1 98.94 268 GLU B CA 1
ATOM 6018 C C . GLU B 1 268 ? -5.445 -27.812 13.711 1 98.94 268 GLU B C 1
ATOM 6020 O O . GLU B 1 268 ? -5.07 -27.125 14.664 1 98.94 268 GLU B O 1
ATOM 6025 N N . VAL B 1 269 ? -6.203 -27.375 12.766 1 98.94 269 VAL B N 1
ATOM 6026 C CA . VAL B 1 269 ? -6.719 -26 12.781 1 98.94 269 VAL B CA 1
ATOM 6027 C C . VAL B 1 269 ? -7.531 -25.766 14.055 1 98.94 269 VAL B C 1
ATOM 6029 O O . VAL B 1 269 ? -7.324 -24.781 14.758 1 98.94 269 VAL B O 1
ATOM 6032 N N . GLU B 1 270 ? -8.453 -26.656 14.273 1 98.94 270 GLU B N 1
ATOM 6033 C CA . GLU B 1 270 ? -9.312 -26.5 15.445 1 98.94 270 GLU B CA 1
ATOM 6034 C C . GLU B 1 270 ? -8.492 -26.531 16.734 1 98.94 270 GLU B C 1
ATOM 6036 O O . GLU B 1 270 ? -8.766 -25.781 17.672 1 98.94 270 GLU B O 1
ATOM 6041 N N . GLN B 1 271 ? -7.523 -27.406 16.797 1 98.88 271 GLN B N 1
ATOM 6042 C CA . GLN B 1 271 ? -6.66 -27.5 17.969 1 98.88 271 GLN B CA 1
ATOM 6043 C C . GLN B 1 271 ? -5.898 -26.203 18.203 1 98.88 271 GLN B C 1
ATOM 6045 O O . GLN B 1 271 ? -5.773 -25.734 19.328 1 98.88 271 GLN B O 1
ATOM 6050 N N . LEU B 1 272 ? -5.344 -25.641 17.172 1 98.88 272 LEU B N 1
ATOM 6051 C CA . LEU B 1 272 ? -4.609 -24.375 17.281 1 98.88 272 LEU B CA 1
ATOM 6052 C C . LEU B 1 272 ? -5.52 -23.25 17.75 1 98.88 272 LEU B C 1
ATOM 6054 O O . LEU B 1 272 ? -5.121 -22.438 18.578 1 98.88 272 LEU B O 1
ATOM 6058 N N . ILE B 1 273 ? -6.715 -23.203 17.219 1 98.88 273 ILE B N 1
ATOM 6059 C CA . ILE B 1 273 ? -7.676 -22.188 17.625 1 98.88 273 ILE B CA 1
ATOM 6060 C C . ILE B 1 273 ? -7.949 -22.297 19.125 1 98.88 273 ILE B C 1
ATOM 6062 O O . ILE B 1 273 ? -8.023 -21.297 19.828 1 98.88 273 ILE B O 1
ATOM 6066 N N . LYS B 1 274 ? -8.023 -23.469 19.625 1 98.62 274 LYS B N 1
ATOM 6067 C CA . LYS B 1 274 ? -8.422 -23.719 21.016 1 98.62 274 LYS B CA 1
ATOM 6068 C C . LYS B 1 274 ? -7.242 -23.531 21.969 1 98.62 274 LYS B C 1
ATOM 6070 O O . LYS B 1 274 ? -7.43 -23.172 23.125 1 98.62 274 LYS B O 1
ATOM 6075 N N . THR B 1 275 ? -6.008 -23.781 21.438 1 98.62 275 THR B N 1
ATOM 6076 C CA . THR B 1 275 ? -4.953 -24 22.422 1 98.62 275 THR B CA 1
ATOM 6077 C C . THR B 1 275 ? -3.811 -23 22.219 1 98.62 275 THR B C 1
ATOM 6079 O O . THR B 1 275 ? -2.959 -22.844 23.094 1 98.62 275 THR B O 1
ATOM 6082 N N . TRP B 1 276 ? -3.723 -22.391 21.062 1 98.38 276 TRP B N 1
ATOM 6083 C CA . TRP B 1 276 ? -2.609 -21.469 20.859 1 98.38 276 TRP B CA 1
ATOM 6084 C C . TRP B 1 276 ? -2.568 -20.422 21.969 1 98.38 276 TRP B C 1
ATOM 6086 O O . TRP B 1 276 ? -3.609 -19.906 22.375 1 98.38 276 TRP B O 1
ATOM 6096 N N . HIS B 1 277 ? -1.421 -20.047 22.484 1 98.31 277 HIS B N 1
ATOM 6097 C CA . HIS B 1 277 ? -1.266 -19.203 23.656 1 98.31 277 HIS B CA 1
ATOM 6098 C C . HIS B 1 277 ? -1.693 -17.781 23.375 1 98.31 277 HIS B C 1
ATOM 6100 O O . HIS B 1 277 ? -2.029 -17.031 24.281 1 98.31 277 HIS B O 1
ATOM 6106 N N . ILE B 1 278 ? -1.612 -17.312 22.188 1 98.62 278 ILE B N 1
ATOM 6107 C CA . ILE B 1 278 ? -2.195 -16.047 21.75 1 98.62 278 ILE B CA 1
ATOM 6108 C C . ILE B 1 278 ? -3.523 -16.312 21.047 1 98.62 278 ILE B C 1
ATOM 6110 O O . ILE B 1 278 ? -3.553 -16.938 19.969 1 98.62 278 ILE B O 1
ATOM 6114 N N . PRO B 1 279 ? -4.605 -15.828 21.578 1 98.75 279 PRO B N 1
ATOM 6115 C CA . PRO B 1 279 ? -5.922 -16.156 21.016 1 98.75 279 PRO B CA 1
ATOM 6116 C C . PRO B 1 279 ? -6.023 -15.852 19.531 1 98.75 279 PRO B C 1
ATOM 6118 O O . PRO B 1 279 ? -5.512 -14.828 19.062 1 98.75 279 PRO B O 1
ATOM 6121 N N . VAL B 1 280 ? -6.699 -16.734 18.781 1 98.88 280 VAL B N 1
ATOM 6122 C CA . VAL B 1 280 ? -6.891 -16.594 17.344 1 98.88 280 VAL B CA 1
ATOM 6123 C C . VAL B 1 280 ? -8.18 -15.828 17.078 1 98.88 280 VAL B C 1
ATOM 6125 O O . VAL B 1 280 ? -9.273 -16.281 17.406 1 98.88 280 VAL B O 1
ATOM 6128 N N . ALA B 1 281 ? -8.039 -14.656 16.406 1 98.94 281 ALA B N 1
ATOM 6129 C CA . ALA B 1 281 ? -9.188 -13.82 16.078 1 98.94 281 ALA B CA 1
ATOM 6130 C C . ALA B 1 281 ? -9.766 -14.18 14.711 1 98.94 281 ALA B C 1
ATOM 6132 O O . ALA B 1 281 ? -10.953 -13.961 14.453 1 98.94 281 ALA B O 1
ATOM 6133 N N . GLY B 1 282 ? -8.945 -14.703 13.875 1 98.94 282 GLY B N 1
ATOM 6134 C CA . GLY B 1 282 ? -9.359 -15.07 12.531 1 98.94 282 GLY B CA 1
ATOM 6135 C C . GLY B 1 282 ? -8.391 -16.016 11.844 1 98.94 282 GLY B C 1
ATOM 6136 O O . GLY B 1 282 ? -7.27 -16.219 12.328 1 98.94 282 GLY B O 1
ATOM 6137 N N . ILE B 1 283 ? -8.828 -16.641 10.781 1 98.94 283 ILE B N 1
ATOM 6138 C CA . ILE B 1 283 ? -7.965 -17.422 9.906 1 98.94 283 ILE B CA 1
ATOM 6139 C C . ILE B 1 283 ? -7.91 -16.766 8.523 1 98.94 283 ILE B C 1
ATOM 6141 O O . ILE B 1 283 ? -8.852 -16.094 8.109 1 98.94 283 ILE B O 1
ATOM 6145 N N . ILE B 1 284 ? -6.828 -16.922 7.82 1 98.94 284 ILE B N 1
ATOM 6146 C CA . ILE B 1 284 ? -6.727 -16.531 6.418 1 98.94 284 ILE B CA 1
ATOM 6147 C C . ILE B 1 284 ? -6.305 -17.734 5.57 1 98.94 284 ILE B C 1
ATOM 6149 O O . ILE B 1 284 ? -5.422 -18.5 5.965 1 98.94 284 ILE B O 1
ATOM 6153 N N . VAL B 1 285 ? -6.969 -17.891 4.426 1 98.94 285 VAL B N 1
ATOM 6154 C CA . VAL B 1 285 ? -6.688 -19.047 3.586 1 98.94 285 VAL B CA 1
ATOM 6155 C C . VAL B 1 285 ? -6.82 -18.672 2.115 1 98.94 285 VAL B C 1
ATOM 6157 O O . VAL B 1 285 ? -7.676 -17.859 1.752 1 98.94 285 VAL B O 1
ATOM 6160 N N . GLU B 1 286 ? -5.941 -19.125 1.313 1 98.81 286 GLU B N 1
ATOM 6161 C CA . GLU B 1 286 ? -6.047 -19.047 -0.14 1 98.81 286 GLU B CA 1
ATOM 6162 C C . GLU B 1 286 ? -6.871 -20.203 -0.702 1 98.81 286 GLU B C 1
ATOM 6164 O O . GLU B 1 286 ? -6.746 -21.344 -0.248 1 98.81 286 GLU B O 1
ATOM 6169 N N . PRO B 1 287 ? -7.672 -19.906 -1.708 1 98.69 287 PRO B N 1
ATOM 6170 C CA . PRO B 1 287 ? -8.336 -21.047 -2.35 1 98.69 287 PRO B CA 1
ATOM 6171 C C . PRO B 1 287 ? -7.34 -22.031 -2.975 1 98.69 287 PRO B C 1
ATOM 6173 O O . PRO B 1 287 ? -7.555 -23.25 -2.924 1 98.69 287 PRO B O 1
ATOM 6176 N N . ILE B 1 288 ? -6.398 -21.484 -3.633 1 98.38 288 ILE B N 1
ATOM 6177 C CA . ILE B 1 288 ? -5.223 -22.172 -4.156 1 98.38 288 ILE B CA 1
ATOM 6178 C C . ILE B 1 288 ? -3.957 -21.453 -3.684 1 98.38 288 ILE B C 1
ATOM 6180 O O . ILE B 1 288 ? -3.83 -20.234 -3.838 1 98.38 288 ILE B O 1
ATOM 6184 N N . GLN B 1 289 ? -3.057 -22.203 -2.99 1 98.38 289 GLN B N 1
ATOM 6185 C CA . GLN B 1 289 ? -1.823 -21.562 -2.555 1 98.38 289 GLN B CA 1
ATOM 6186 C C . GLN B 1 289 ? -0.919 -21.234 -3.742 1 98.38 289 GLN B C 1
ATOM 6188 O O . GLN B 1 289 ? -0.021 -22.016 -4.07 1 98.38 289 GLN B O 1
ATOM 6193 N N . ALA B 1 290 ? -1.057 -20.109 -4.262 1 98 290 ALA B N 1
ATOM 6194 C CA . ALA B 1 290 ? -0.494 -19.734 -5.559 1 98 290 ALA B CA 1
ATOM 6195 C C . ALA B 1 290 ? 1.03 -19.703 -5.504 1 98 290 ALA B C 1
ATOM 6197 O O . ALA B 1 290 ? 1.702 -20.375 -6.281 1 98 290 ALA B O 1
ATOM 6198 N N . GLU B 1 291 ? 1.583 -18.969 -4.539 1 97.25 291 GLU B N 1
ATOM 6199 C CA . GLU B 1 291 ? 3.035 -18.875 -4.418 1 97.25 291 GLU B CA 1
ATOM 6200 C C . GLU B 1 291 ? 3.619 -20.141 -3.791 1 97.25 291 GLU B C 1
ATOM 6202 O O . GLU B 1 291 ? 4.805 -20.422 -3.959 1 97.25 291 GLU B O 1
ATOM 6207 N N . GLY B 1 292 ? 2.77 -20.891 -3.141 1 97.62 292 GLY B N 1
ATOM 6208 C CA . GLY B 1 292 ? 3.219 -22.062 -2.406 1 97.62 292 GLY B CA 1
ATOM 6209 C C . GLY B 1 292 ? 3.385 -23.281 -3.285 1 97.62 292 GLY B C 1
ATOM 6210 O O . GLY B 1 292 ? 3.957 -24.297 -2.855 1 97.62 292 GLY B O 1
ATOM 6211 N N . GLY B 1 293 ? 2.938 -23.219 -4.527 1 97.56 293 GLY B N 1
ATOM 6212 C CA . GLY B 1 293 ? 3.039 -24.344 -5.438 1 97.56 293 GLY B CA 1
ATOM 6213 C C . GLY B 1 293 ? 1.694 -24.797 -5.977 1 97.56 293 GLY B C 1
ATOM 6214 O O . GLY B 1 293 ? 1.529 -25.969 -6.34 1 97.56 293 GLY B O 1
ATOM 6215 N N . ASP B 1 294 ? 0.757 -23.859 -5.91 1 97.88 294 ASP B N 1
ATOM 6216 C CA . ASP B 1 294 ? -0.61 -24.125 -6.355 1 97.88 294 ASP B CA 1
ATOM 6217 C C . ASP B 1 294 ? -1.191 -25.344 -5.648 1 97.88 294 ASP B C 1
ATOM 6219 O O . ASP B 1 294 ? -1.834 -26.188 -6.281 1 97.88 294 ASP B O 1
ATOM 6223 N N . ASN B 1 295 ? -0.91 -25.422 -4.355 1 96.75 295 ASN B N 1
ATOM 6224 C CA . ASN B 1 295 ? -1.552 -26.469 -3.564 1 96.75 295 ASN B CA 1
ATOM 6225 C C . ASN B 1 295 ? -3.057 -26.25 -3.451 1 96.75 295 ASN B C 1
ATOM 6227 O O . ASN B 1 295 ? -3.502 -25.125 -3.189 1 96.75 295 ASN B O 1
ATOM 6231 N N . TYR B 1 296 ? -3.725 -27.344 -3.67 1 90.19 296 TYR B N 1
ATOM 6232 C CA . TYR B 1 296 ? -5.18 -27.328 -3.764 1 90.19 296 TYR B CA 1
ATOM 6233 C C . TYR B 1 296 ? -5.805 -28.25 -2.727 1 90.19 296 TYR B C 1
ATOM 6235 O O . TYR B 1 296 ? -5.203 -29.25 -2.334 1 90.19 296 TYR B O 1
ATOM 6243 N N . ALA B 1 297 ? -6.969 -27.859 -2.188 1 96.25 297 ALA B N 1
ATOM 6244 C CA . ALA B 1 297 ? -7.793 -28.766 -1.38 1 96.25 297 ALA B CA 1
ATOM 6245 C C . ALA B 1 297 ? -9.203 -28.859 -1.948 1 96.25 297 ALA B C 1
ATOM 6247 O O . ALA B 1 297 ? -9.562 -28.141 -2.873 1 96.25 297 ALA B O 1
ATOM 6248 N N . THR B 1 298 ? -9.984 -29.859 -1.466 1 97 298 THR B N 1
ATOM 6249 C CA . THR B 1 298 ? -11.336 -30.047 -1.976 1 97 298 THR B CA 1
ATOM 6250 C C . THR B 1 298 ? -12.32 -29.141 -1.246 1 97 298 THR B C 1
ATOM 6252 O O . THR B 1 298 ? -12 -28.594 -0.195 1 97 298 THR B O 1
ATOM 6255 N N . PRO B 1 299 ? -13.508 -28.984 -1.798 1 97.69 299 PRO B N 1
ATOM 6256 C CA . PRO B 1 299 ? -14.539 -28.203 -1.122 1 97.69 299 PRO B CA 1
ATOM 6257 C C . PRO B 1 299 ? -14.82 -28.688 0.298 1 97.69 299 PRO B C 1
ATOM 6259 O O . PRO B 1 299 ? -15.164 -27.891 1.172 1 97.69 299 PRO B O 1
ATOM 6262 N N . TYR B 1 300 ? -14.594 -29.938 0.555 1 98.25 300 TYR B N 1
ATOM 6263 C CA . TYR B 1 300 ? -14.805 -30.516 1.879 1 98.25 300 TYR B CA 1
ATOM 6264 C C . TYR B 1 300 ? -13.945 -29.812 2.922 1 98.25 300 TYR B C 1
ATOM 6266 O O . TYR B 1 300 ? -14.43 -29.469 4.004 1 98.25 300 TYR B O 1
ATOM 6274 N N . PHE B 1 301 ? -12.742 -29.656 2.672 1 98.69 301 PHE B N 1
ATOM 6275 C CA . PHE B 1 301 ? -11.789 -29.016 3.576 1 98.69 301 PHE B CA 1
ATOM 6276 C C . PHE B 1 301 ? -12.234 -27.594 3.926 1 98.69 301 PHE B C 1
ATOM 6278 O O . PHE B 1 301 ? -12.242 -27.219 5.098 1 98.69 301 PHE B O 1
ATOM 6285 N N . PHE B 1 302 ? -12.633 -26.844 2.938 1 98.88 302 PHE B N 1
ATOM 6286 C CA . PHE B 1 302 ? -12.977 -25.438 3.137 1 98.88 302 PHE B CA 1
ATOM 6287 C C . PHE B 1 302 ? -14.305 -25.297 3.871 1 98.88 302 PHE B C 1
ATOM 6289 O O . PHE B 1 302 ? -14.492 -24.375 4.66 1 98.88 302 PHE B O 1
ATOM 6296 N N . GLN B 1 303 ? -15.273 -26.188 3.531 1 98.88 303 GLN B N 1
ATOM 6297 C CA . GLN B 1 303 ? -16.484 -26.219 4.348 1 98.88 303 GLN B CA 1
ATOM 6298 C C . GLN B 1 303 ? -16.156 -26.516 5.809 1 98.88 303 GLN B C 1
ATOM 6300 O O . GLN B 1 303 ? -16.75 -25.938 6.715 1 98.88 303 GLN B O 1
ATOM 6305 N N . GLY B 1 304 ? -15.203 -27.438 5.996 1 98.94 304 GLY B N 1
ATOM 6306 C CA . GLY B 1 304 ? -14.742 -27.734 7.348 1 98.94 304 GLY B CA 1
ATOM 6307 C C . GLY B 1 304 ? -14.164 -26.516 8.047 1 98.94 304 GLY B C 1
ATOM 6308 O O . GLY B 1 304 ? -14.438 -26.297 9.234 1 98.94 304 GLY B O 1
ATOM 6309 N N . LEU B 1 305 ? -13.344 -25.719 7.383 1 98.94 305 LEU B N 1
ATOM 6310 C CA . LEU B 1 305 ? -12.805 -24.484 7.949 1 98.94 305 LEU B CA 1
ATOM 6311 C C . LEU B 1 305 ? -13.93 -23.531 8.352 1 98.94 305 LEU B C 1
ATOM 6313 O O . LEU B 1 305 ? -13.875 -22.922 9.43 1 98.94 305 LEU B O 1
ATOM 6317 N N . ARG B 1 306 ? -14.898 -23.391 7.422 1 98.81 306 ARG B N 1
ATOM 6318 C CA . ARG B 1 306 ? -16.031 -22.516 7.703 1 98.81 306 ARG B CA 1
ATOM 6319 C C . ARG B 1 306 ? -16.781 -22.969 8.953 1 98.81 306 ARG B C 1
ATOM 6321 O O . ARG B 1 306 ? -17.109 -22.141 9.812 1 98.81 306 ARG B O 1
ATOM 6328 N N . ASP B 1 307 ? -17.047 -24.281 9.047 1 98.88 307 ASP B N 1
ATOM 6329 C CA . ASP B 1 307 ? -17.75 -24.828 10.203 1 98.88 307 ASP B CA 1
ATOM 6330 C C . ASP B 1 307 ? -16.969 -24.578 11.492 1 98.88 307 ASP B C 1
ATOM 6332 O O . ASP B 1 307 ? -17.547 -24.188 12.508 1 98.88 307 ASP B O 1
ATOM 6336 N N . ILE B 1 308 ? -15.672 -24.812 11.453 1 98.94 308 ILE B N 1
ATOM 6337 C CA . ILE B 1 308 ? -14.812 -24.625 12.617 1 98.94 308 ILE B CA 1
ATOM 6338 C C . ILE B 1 308 ? -14.82 -23.156 13.047 1 98.94 308 ILE B C 1
ATOM 6340 O O . ILE B 1 308 ? -14.938 -22.859 14.234 1 98.94 308 ILE B O 1
ATOM 6344 N N . THR B 1 309 ? -14.672 -22.234 12.094 1 98.81 309 THR B N 1
ATOM 6345 C CA . THR B 1 309 ? -14.609 -20.812 12.422 1 98.81 309 THR B CA 1
ATOM 6346 C C . THR B 1 309 ? -15.93 -20.328 13.023 1 98.81 309 THR B C 1
ATOM 6348 O O . THR B 1 309 ? -15.938 -19.547 13.969 1 98.81 309 THR B O 1
ATOM 6351 N N . LYS B 1 310 ? -17.078 -20.812 12.531 1 98.44 310 LYS B N 1
ATOM 6352 C CA . LYS B 1 310 ? -18.375 -20.469 13.086 1 98.44 310 LYS B CA 1
ATOM 6353 C C . LYS B 1 310 ? -18.531 -21 14.5 1 98.44 310 LYS B C 1
ATOM 6355 O O . LYS B 1 310 ? -19.016 -20.312 15.391 1 98.44 310 LYS B O 1
ATOM 6360 N N . LYS B 1 311 ? -18.141 -22.219 14.602 1 98.69 311 LYS B N 1
ATOM 6361 C CA . LYS B 1 311 ? -18.266 -22.891 15.883 1 98.69 311 LYS B CA 1
ATOM 6362 C C . LYS B 1 311 ? -17.516 -22.141 16.984 1 98.69 311 LYS B C 1
ATOM 6364 O O . LYS B 1 311 ? -17.984 -22.062 18.109 1 98.69 311 LYS B O 1
ATOM 6369 N N . HIS B 1 312 ? -16.375 -21.547 16.703 1 98.62 312 HIS B N 1
ATOM 6370 C CA . HIS B 1 312 ? -15.492 -21.016 17.734 1 98.62 312 HIS B CA 1
ATOM 6371 C C . HIS B 1 312 ? -15.5 -19.484 17.719 1 98.62 312 HIS B C 1
ATOM 6373 O O . HIS B 1 312 ? -14.75 -18.844 18.469 1 98.62 312 HIS B O 1
ATOM 6379 N N . GLY B 1 313 ? -16.297 -18.844 16.891 1 97.69 313 GLY B N 1
ATOM 6380 C CA . GLY B 1 313 ? -16.375 -17.391 16.844 1 97.69 313 GLY B CA 1
ATOM 6381 C C . GLY B 1 313 ? -15.133 -16.734 16.281 1 97.69 313 GLY B C 1
ATOM 6382 O O . GLY B 1 313 ? -14.719 -15.664 16.766 1 97.69 313 GLY B O 1
ATOM 6383 N N . VAL B 1 314 ? -14.477 -17.375 15.383 1 98.31 314 VAL B N 1
ATOM 6384 C CA . VAL B 1 314 ? -13.289 -16.906 14.68 1 98.31 314 VAL B CA 1
ATOM 6385 C C . VAL B 1 314 ? -13.664 -16.469 13.266 1 98.31 314 VAL B C 1
ATOM 6387 O O . VAL B 1 314 ? -14.484 -17.125 12.609 1 98.31 314 VAL B O 1
ATOM 6390 N N . SER B 1 315 ? -13.086 -15.32 12.766 1 98.88 315 SER B N 1
ATOM 6391 C CA . SER B 1 315 ? -13.406 -14.828 11.43 1 98.88 315 SER B CA 1
ATOM 6392 C C . SER B 1 315 ? -12.688 -15.633 10.352 1 98.88 315 SER B C 1
ATOM 6394 O O . SER B 1 315 ? -11.562 -16.094 10.562 1 98.88 315 SER B O 1
ATOM 6396 N N . MET B 1 316 ? -13.32 -15.781 9.25 1 98.94 316 MET B N 1
ATOM 6397 C CA . MET B 1 316 ? -12.719 -16.453 8.102 1 98.94 316 MET B CA 1
ATOM 6398 C C . MET B 1 316 ? -12.43 -15.453 6.984 1 98.94 316 MET B C 1
ATOM 6400 O O . MET B 1 316 ? -13.352 -14.883 6.395 1 98.94 316 MET B O 1
ATOM 6404 N N . ILE B 1 317 ? -11.195 -15.242 6.672 1 98.94 317 ILE B N 1
ATOM 6405 C CA . ILE B 1 317 ? -10.734 -14.43 5.551 1 98.94 317 ILE B CA 1
ATOM 6406 C C . ILE B 1 317 ? -10.336 -15.336 4.387 1 98.94 317 ILE B C 1
ATOM 6408 O O . ILE B 1 317 ? -9.516 -16.25 4.555 1 98.94 317 ILE B O 1
ATOM 6412 N N . VAL B 1 318 ? -10.906 -15.102 3.266 1 98.94 318 VAL B N 1
ATOM 6413 C CA . VAL B 1 318 ? -10.477 -15.781 2.049 1 98.94 318 VAL B CA 1
ATOM 6414 C C . VAL B 1 318 ? -9.633 -14.844 1.197 1 98.94 318 VAL B C 1
ATOM 6416 O O . VAL B 1 318 ? -10.109 -13.797 0.758 1 98.94 318 VAL B O 1
ATOM 6419 N N . ASP B 1 319 ? -8.391 -15.211 0.996 1 98.94 319 ASP B N 1
ATOM 6420 C CA . ASP B 1 319 ? -7.449 -14.414 0.217 1 98.94 319 ASP B CA 1
ATOM 6421 C C . ASP B 1 319 ? -7.555 -14.734 -1.272 1 98.94 319 ASP B C 1
ATOM 6423 O O . ASP B 1 319 ? -6.957 -15.703 -1.749 1 98.94 319 ASP B O 1
ATOM 6427 N N . GLU B 1 320 ? -8.266 -13.898 -2.008 1 98.81 320 GLU B N 1
ATOM 6428 C CA . GLU B 1 320 ? -8.5 -14.062 -3.441 1 98.81 320 GLU B CA 1
ATOM 6429 C C . GLU B 1 320 ? -7.656 -13.07 -4.246 1 98.81 320 GLU B C 1
ATOM 6431 O O . GLU B 1 320 ? -7.992 -12.75 -5.387 1 98.81 320 GLU B O 1
ATOM 6436 N N . VAL B 1 321 ? -6.551 -12.633 -3.662 1 98.81 321 VAL B N 1
ATOM 6437 C CA . VAL B 1 321 ? -5.691 -11.641 -4.301 1 98.81 321 VAL B CA 1
ATOM 6438 C C . VAL B 1 321 ? -5.219 -12.164 -5.656 1 98.81 321 VAL B C 1
ATOM 6440 O O . VAL B 1 321 ? -5.223 -11.43 -6.645 1 98.81 321 VAL B O 1
ATOM 6443 N N . GLN B 1 322 ? -4.824 -13.406 -5.723 1 98.56 322 GLN B N 1
ATOM 6444 C CA . GLN B 1 322 ? -4.293 -13.93 -6.977 1 98.56 322 GLN B CA 1
ATOM 6445 C C . GLN B 1 322 ? -5.336 -14.766 -7.711 1 98.56 322 GLN B C 1
ATOM 6447 O O . GLN B 1 322 ? -5.352 -14.805 -8.945 1 98.56 322 GLN B O 1
ATOM 6452 N N . THR B 1 323 ? -6.227 -15.438 -7.012 1 98.56 323 THR B N 1
ATOM 6453 C CA . THR B 1 323 ? -7.148 -16.391 -7.613 1 98.56 323 THR B CA 1
ATOM 6454 C C . THR B 1 323 ? -8.422 -15.695 -8.086 1 98.56 323 THR B C 1
ATOM 6456 O O . THR B 1 323 ? -9.172 -16.234 -8.891 1 98.56 323 THR B O 1
ATOM 6459 N N . GLY B 1 324 ? -8.695 -14.492 -7.574 1 98.19 324 GLY B N 1
ATOM 6460 C CA . GLY B 1 324 ? -9.93 -13.805 -7.883 1 98.19 324 GLY B CA 1
ATOM 6461 C C . GLY B 1 324 ? -9.961 -13.227 -9.289 1 98.19 324 GLY B C 1
ATOM 6462 O O . GLY B 1 324 ? -8.93 -13.172 -9.961 1 98.19 324 GLY B O 1
ATOM 6463 N N . MET B 1 325 ? -11.117 -12.977 -9.734 1 98.19 325 MET B N 1
ATOM 6464 C CA . MET B 1 325 ? -11.406 -12.219 -10.953 1 98.19 325 MET B CA 1
ATOM 6465 C C . MET B 1 325 ? -11.273 -13.102 -12.188 1 98.19 325 MET B C 1
ATOM 6467 O O . MET B 1 325 ? -10.828 -12.641 -13.242 1 98.19 325 MET B O 1
ATOM 6471 N N . GLY B 1 326 ? -11.531 -14.367 -12.109 1 98.5 326 GLY B N 1
ATOM 6472 C CA . GLY B 1 326 ? -11.922 -15.07 -13.32 1 98.5 326 GLY B CA 1
ATOM 6473 C C . GLY B 1 326 ? -10.961 -16.188 -13.695 1 98.5 326 GLY B C 1
ATOM 6474 O O . GLY B 1 326 ? -11.305 -17.062 -14.5 1 98.5 326 GLY B O 1
ATOM 6475 N N . ALA B 1 327 ? -9.766 -16.328 -13.086 1 97.94 327 ALA B N 1
ATOM 6476 C CA . ALA B 1 327 ? -8.711 -17.219 -13.562 1 97.94 327 ALA B CA 1
ATOM 6477 C C . ALA B 1 327 ? -9.109 -18.672 -13.406 1 97.94 327 ALA B C 1
ATOM 6479 O O . ALA B 1 327 ? -8.578 -19.547 -14.094 1 97.94 327 ALA B O 1
ATOM 6480 N N . THR B 1 328 ? -10.086 -18.953 -12.516 1 98.38 328 THR B N 1
ATOM 6481 C CA . THR B 1 328 ? -10.5 -20.328 -12.273 1 98.38 328 THR B CA 1
ATOM 6482 C C . THR B 1 328 ? -11.805 -20.641 -13 1 98.38 328 THR B C 1
ATOM 6484 O O . THR B 1 328 ? -12.398 -21.703 -12.805 1 98.38 328 THR B O 1
ATOM 6487 N N . GLY B 1 329 ? -12.266 -19.734 -13.781 1 98.5 329 GLY B N 1
ATOM 6488 C CA . GLY B 1 329 ? -13.492 -19.938 -14.531 1 98.5 329 GLY B CA 1
ATOM 6489 C C . GLY B 1 329 ? -14.711 -19.297 -13.891 1 98.5 329 GLY B C 1
ATOM 6490 O O . GLY B 1 329 ? -15.766 -19.188 -14.516 1 98.5 329 GLY B O 1
ATOM 6491 N N . LYS B 1 330 ? -14.602 -18.891 -12.672 1 98.38 330 LYS B N 1
ATOM 6492 C CA . LYS B 1 330 ? -15.578 -18.094 -11.938 1 98.38 330 LYS B CA 1
ATOM 6493 C C . LYS B 1 330 ? -14.945 -16.797 -11.43 1 98.38 330 LYS B C 1
ATOM 6495 O O . LYS B 1 330 ? -13.719 -16.688 -11.32 1 98.38 330 LYS B O 1
ATOM 6500 N N . PHE B 1 331 ? -15.75 -15.766 -11.148 1 98.69 331 PHE B N 1
ATOM 6501 C CA . PHE B 1 331 ? -15.18 -14.516 -10.672 1 98.69 331 PHE B CA 1
ATOM 6502 C C . PHE B 1 331 ? -14.328 -14.742 -9.43 1 98.69 331 PHE B C 1
ATOM 6504 O O . PHE B 1 331 ? -13.266 -14.133 -9.273 1 98.69 331 PHE B O 1
ATOM 6511 N N . TRP B 1 332 ? -14.891 -15.609 -8.578 1 98.75 332 TRP B N 1
ATOM 6512 C CA . TRP B 1 332 ? -14.18 -15.945 -7.352 1 98.75 332 TRP B CA 1
ATOM 6513 C C . TRP B 1 332 ? -13.953 -17.453 -7.242 1 98.75 332 TRP B C 1
ATOM 6515 O O . TRP B 1 332 ? -14.891 -18.234 -7.418 1 98.75 332 TRP B O 1
ATOM 6525 N N . ALA B 1 333 ? -12.695 -17.797 -6.934 1 98.75 333 ALA B N 1
ATOM 6526 C CA . ALA B 1 333 ? -12.352 -19.219 -6.84 1 98.75 333 ALA B CA 1
ATOM 6527 C C . ALA B 1 333 ? -13.164 -19.906 -5.754 1 98.75 333 ALA B C 1
ATOM 6529 O O . ALA B 1 333 ? -13.562 -21.062 -5.914 1 98.75 333 ALA B O 1
ATOM 6530 N N . HIS B 1 334 ? -13.453 -19.234 -4.66 1 98.69 334 HIS B N 1
ATOM 6531 C CA . HIS B 1 334 ? -14.133 -19.875 -3.539 1 98.69 334 HIS B CA 1
ATOM 6532 C C . HIS B 1 334 ? -15.586 -20.188 -3.881 1 98.69 334 HIS B C 1
ATOM 6534 O O . HIS B 1 334 ? -16.25 -20.938 -3.16 1 98.69 334 HIS B O 1
ATOM 6540 N N . GLU B 1 335 ? -16.094 -19.625 -4.98 1 98.38 335 GLU B N 1
ATOM 6541 C CA . GLU B 1 335 ? -17.422 -20 -5.43 1 98.38 335 GLU B CA 1
ATOM 6542 C C . GLU B 1 335 ? -17.516 -21.5 -5.703 1 98.38 335 GLU B C 1
ATOM 6544 O O . GLU B 1 335 ? -18.594 -22.094 -5.57 1 98.38 335 GLU B O 1
ATOM 6549 N N . HIS B 1 336 ? -16.422 -22.109 -6.074 1 97.94 336 HIS B N 1
ATOM 6550 C CA . HIS B 1 336 ? -16.391 -23.531 -6.363 1 97.94 336 HIS B CA 1
ATOM 6551 C C . HIS B 1 336 ? -16.609 -24.359 -5.102 1 97.94 336 HIS B C 1
ATOM 6553 O O . HIS B 1 336 ? -16.891 -25.562 -5.18 1 97.94 336 HIS B O 1
ATOM 6559 N N . TRP B 1 337 ? -16.453 -23.766 -3.893 1 98.06 337 TRP B N 1
ATOM 6560 C CA . TRP B 1 337 ? -16.547 -24.5 -2.637 1 98.06 337 TRP B CA 1
ATOM 6561 C C . TRP B 1 337 ? -18.016 -24.781 -2.273 1 98.06 337 TRP B C 1
ATOM 6563 O O . TRP B 1 337 ? -18.297 -25.688 -1.492 1 98.06 337 TRP B O 1
ATOM 6573 N N . ASN B 1 338 ? -18.938 -23.859 -2.783 1 97.38 338 ASN B N 1
ATOM 6574 C CA . ASN B 1 338 ? -20.344 -23.953 -2.432 1 97.38 338 ASN B CA 1
ATOM 6575 C C . ASN B 1 338 ? -20.547 -24 -0.921 1 97.38 338 ASN B C 1
ATOM 6577 O O . ASN B 1 338 ? -21.219 -24.906 -0.416 1 97.38 338 ASN B O 1
ATOM 6581 N N . LEU B 1 339 ? -19.953 -23.078 -0.248 1 98.44 339 LEU B N 1
ATOM 6582 C CA . LEU B 1 339 ? -20.078 -23 1.204 1 98.44 339 LEU B CA 1
ATOM 6583 C C . LEU B 1 339 ? -21.531 -22.812 1.625 1 98.44 339 LEU B C 1
ATOM 6585 O O . LEU B 1 339 ? -22.281 -22.109 0.953 1 98.44 339 LEU B O 1
ATOM 6589 N N . THR B 1 340 ? -21.906 -23.312 2.783 1 98.12 340 THR B N 1
ATOM 6590 C CA . THR B 1 340 ? -23.25 -23.156 3.32 1 98.12 340 THR B CA 1
ATOM 6591 C C . THR B 1 340 ? -23.469 -21.719 3.814 1 98.12 340 THR B C 1
ATOM 6593 O O . THR B 1 340 ? -24.609 -21.234 3.854 1 98.12 340 THR B O 1
ATOM 6596 N N . SER B 1 341 ? -22.453 -21.094 4.207 1 97.88 341 SER B N 1
ATOM 6597 C CA . SER B 1 341 ? -22.453 -19.688 4.57 1 97.88 341 SER B CA 1
ATOM 6598 C C . SER B 1 341 ? -21.219 -18.969 4.023 1 97.88 341 SER B C 1
ATOM 6600 O O . SER B 1 341 ? -20.156 -19.594 3.885 1 97.88 341 SER B O 1
ATOM 6602 N N . PRO B 1 342 ? -21.391 -17.734 3.699 1 98 342 PRO B N 1
ATOM 6603 C CA . PRO B 1 342 ? -20.25 -17.047 3.086 1 98 342 PRO B CA 1
ATOM 6604 C C . PRO B 1 342 ? -19.094 -16.844 4.055 1 98 342 PRO B C 1
ATOM 6606 O O . PRO B 1 342 ? -19.281 -16.859 5.27 1 98 342 PRO B O 1
ATOM 6609 N N . PRO B 1 343 ? -17.828 -16.688 3.51 1 98.62 343 PRO B N 1
ATOM 6610 C CA . PRO B 1 343 ? -16.766 -16.172 4.375 1 98.62 343 PRO B CA 1
ATOM 6611 C C . PRO B 1 343 ? -17.078 -14.781 4.938 1 98.62 343 PRO B C 1
ATOM 6613 O O . PRO B 1 343 ? -18.016 -14.125 4.477 1 98.62 343 PRO B O 1
ATOM 6616 N N . ASP B 1 344 ? -16.328 -14.359 5.93 1 98.88 344 ASP B N 1
ATOM 6617 C CA . ASP B 1 344 ? -16.562 -13.062 6.547 1 98.88 344 ASP B CA 1
ATOM 6618 C C . ASP B 1 344 ? -15.922 -11.938 5.734 1 98.88 344 ASP B C 1
ATOM 6620 O O . ASP B 1 344 ? -16.438 -10.82 5.691 1 98.88 344 ASP B O 1
ATOM 6624 N N . ILE B 1 345 ? -14.781 -12.258 5.164 1 98.94 345 ILE B N 1
ATOM 6625 C CA . ILE B 1 345 ? -14.016 -11.297 4.387 1 98.94 345 ILE B CA 1
ATOM 6626 C C . ILE B 1 345 ? -13.391 -11.984 3.176 1 98.94 345 ILE B C 1
ATOM 6628 O O . ILE B 1 345 ? -12.898 -13.109 3.279 1 98.94 345 ILE B O 1
ATOM 6632 N N . VAL B 1 346 ? -13.422 -11.297 2.033 1 98.94 346 VAL B N 1
ATOM 6633 C CA . VAL B 1 346 ? -12.727 -11.727 0.824 1 98.94 346 VAL B CA 1
ATOM 6634 C C . VAL B 1 346 ? -11.82 -10.602 0.32 1 98.94 346 VAL B C 1
ATOM 6636 O O . VAL B 1 346 ? -12.297 -9.508 0.019 1 98.94 346 VAL B O 1
ATOM 6639 N N . THR B 1 347 ? -10.516 -10.836 0.259 1 98.94 347 THR B N 1
ATOM 6640 C CA . THR B 1 347 ? -9.578 -9.812 -0.194 1 98.94 347 THR B CA 1
ATOM 6641 C C . THR B 1 347 ? -9.281 -9.969 -1.684 1 98.94 347 THR B C 1
ATOM 6643 O O . THR B 1 347 ? -9.422 -11.062 -2.236 1 98.94 347 THR B O 1
ATOM 6646 N N . PHE B 1 348 ? -8.938 -8.867 -2.332 1 98.81 348 PHE B N 1
ATOM 6647 C CA . PHE B 1 348 ? -8.719 -8.891 -3.775 1 98.81 348 PHE B CA 1
ATOM 6648 C C . PHE B 1 348 ? -7.625 -7.91 -4.176 1 98.81 348 PHE B C 1
ATOM 6650 O O . PHE B 1 348 ? -7.348 -6.953 -3.451 1 98.81 348 PHE B O 1
ATOM 6657 N N . SER B 1 349 ? -6.969 -8.164 -5.273 1 98.56 349 SER B N 1
ATOM 6658 C CA . SER B 1 349 ? -5.992 -7.332 -5.965 1 98.56 349 SER B CA 1
ATOM 6659 C C . SER B 1 349 ? -5.672 -7.883 -7.348 1 98.56 349 SER B C 1
ATOM 6661 O O . SER B 1 349 ? -6.574 -8.305 -8.078 1 98.56 349 SER B O 1
ATOM 6663 N N . LYS B 1 350 ? -4.48 -7.738 -7.797 1 98.12 350 LYS B N 1
ATOM 6664 C CA . LYS B 1 350 ? -3.92 -8.289 -9.031 1 98.12 350 LYS B CA 1
ATOM 6665 C C . LYS B 1 350 ? -4.891 -8.125 -10.195 1 98.12 350 LYS B C 1
ATOM 6667 O O . LYS B 1 350 ? -5.254 -7 -10.555 1 98.12 350 LYS B O 1
ATOM 6672 N N . LYS B 1 351 ? -5.586 -9.219 -10.75 1 98.31 351 LYS B N 1
ATOM 6673 C CA . LYS B 1 351 ? -6.434 -9.125 -11.93 1 98.31 351 LYS B CA 1
ATOM 6674 C C . LYS B 1 351 ? -7.582 -8.141 -11.711 1 98.31 351 LYS B C 1
ATOM 6676 O O . LYS B 1 351 ? -8.172 -7.641 -12.664 1 98.31 351 LYS B O 1
ATOM 6681 N N . MET B 1 352 ? -7.793 -7.836 -10.469 1 97.88 352 MET B N 1
ATOM 6682 C CA . MET B 1 352 ? -8.773 -6.805 -10.148 1 97.88 352 MET B CA 1
ATOM 6683 C C . MET B 1 352 ? -8.234 -5.418 -10.469 1 97.88 352 MET B C 1
ATOM 6685 O O . MET B 1 352 ? -9 -4.461 -10.602 1 97.88 352 MET B O 1
ATOM 6689 N N . GLN B 1 353 ? -6.984 -5.309 -10.562 1 97.5 353 GLN B N 1
ATOM 6690 C CA . GLN B 1 353 ? -6.262 -4.051 -10.727 1 97.5 353 GLN B CA 1
ATOM 6691 C C . GLN B 1 353 ? -6.441 -3.15 -9.508 1 97.5 353 GLN B C 1
ATOM 6693 O O . GLN B 1 353 ? -5.465 -2.637 -8.961 1 97.5 353 GLN B O 1
ATOM 6698 N N . ALA B 1 354 ? -7.668 -2.992 -9.086 1 98.06 354 ALA B N 1
ATOM 6699 C CA . ALA B 1 354 ? -7.906 -2.391 -7.781 1 98.06 354 ALA B CA 1
ATOM 6700 C C . ALA B 1 354 ? -7.637 -3.389 -6.66 1 98.06 354 ALA B C 1
ATOM 6702 O O . ALA B 1 354 ? -7.52 -4.59 -6.906 1 98.06 354 ALA B O 1
ATOM 6703 N N . ALA B 1 355 ? -7.496 -2.902 -5.391 1 98.56 355 ALA B N 1
ATOM 6704 C CA . ALA B 1 355 ? -7.262 -3.775 -4.246 1 98.56 355 ALA B CA 1
ATOM 6705 C C . ALA B 1 355 ? -8.18 -3.41 -3.08 1 98.56 355 ALA B C 1
ATOM 6707 O O . ALA B 1 355 ? -8.648 -2.273 -2.984 1 98.56 355 ALA B O 1
ATOM 6708 N N . GLY B 1 356 ? -8.445 -4.309 -2.246 1 98.75 356 GLY B N 1
ATOM 6709 C CA . GLY B 1 356 ? -9.273 -4.129 -1.066 1 98.75 356 GLY B CA 1
ATOM 6710 C C . GLY B 1 356 ? -9.852 -5.426 -0.535 1 98.75 356 GLY B C 1
ATOM 6711 O O . GLY B 1 356 ? -9.234 -6.484 -0.673 1 98.75 356 GLY B O 1
ATOM 6712 N N . PHE B 1 357 ? -10.953 -5.277 0.195 1 98.94 357 PHE B N 1
ATOM 6713 C CA . PHE B 1 357 ? -11.656 -6.469 0.667 1 98.94 357 PHE B CA 1
ATOM 6714 C C . PHE B 1 357 ? -13.156 -6.211 0.751 1 98.94 357 PHE B C 1
ATOM 6716 O O . PHE B 1 357 ? -13.586 -5.078 0.973 1 98.94 357 PHE B O 1
ATOM 6723 N N . TYR B 1 358 ? -13.875 -7.242 0.481 1 98.94 358 TYR B N 1
ATOM 6724 C CA . TYR B 1 358 ? -15.312 -7.262 0.727 1 98.94 358 TYR B CA 1
ATOM 6725 C C . TYR B 1 358 ? -15.625 -7.758 2.135 1 98.94 358 TYR B C 1
ATOM 6727 O O . TYR B 1 358 ? -14.914 -8.617 2.662 1 98.94 358 TYR B O 1
ATOM 6735 N N . HIS B 1 359 ? -16.656 -7.227 2.705 1 98.75 359 HIS B N 1
ATOM 6736 C CA . HIS B 1 359 ? -17.109 -7.625 4.035 1 98.75 359 HIS B CA 1
ATOM 6737 C C . HIS B 1 359 ? -18.578 -7.281 4.254 1 98.75 359 HIS B C 1
ATOM 6739 O O . HIS B 1 359 ? -19.266 -6.879 3.314 1 98.75 359 HIS B O 1
ATOM 6745 N N . ASN B 1 360 ? -19.141 -7.613 5.422 1 97.25 360 ASN B N 1
ATOM 6746 C CA . ASN B 1 360 ? -20.469 -7.16 5.844 1 97.25 360 ASN B CA 1
ATOM 6747 C C . ASN B 1 360 ? -20.375 -6.094 6.926 1 97.25 360 ASN B C 1
ATOM 6749 O O . ASN B 1 360 ? -19.281 -5.742 7.367 1 97.25 360 ASN B O 1
ATOM 6753 N N . LEU B 1 361 ? -21.469 -5.582 7.359 1 96.62 361 LEU B N 1
ATOM 6754 C CA . LEU B 1 361 ? -21.531 -4.438 8.258 1 96.62 361 LEU B CA 1
ATOM 6755 C C . LEU B 1 361 ? -20.922 -4.773 9.609 1 96.62 361 LEU B C 1
ATOM 6757 O O . LEU B 1 361 ? -20.453 -3.883 10.328 1 96.62 361 LEU B O 1
ATOM 6761 N N . ASP B 1 362 ? -20.859 -6.031 9.93 1 95.88 362 ASP B N 1
ATOM 6762 C CA . ASP B 1 362 ? -20.312 -6.457 11.211 1 95.88 362 ASP B CA 1
ATOM 6763 C C . ASP B 1 362 ? -18.828 -6.102 11.312 1 95.88 362 ASP B C 1
ATOM 6765 O O . ASP B 1 362 ? -18.297 -5.941 12.414 1 95.88 362 ASP B O 1
ATOM 6769 N N . TYR B 1 363 ? -18.203 -5.977 10.172 1 98.06 363 TYR B N 1
ATOM 6770 C CA . TYR B 1 363 ? -16.75 -5.766 10.18 1 98.06 363 TYR B CA 1
ATOM 6771 C C . TYR B 1 363 ? -16.406 -4.305 9.914 1 98.06 363 TYR B C 1
ATOM 6773 O O . TYR B 1 363 ? -15.242 -3.959 9.719 1 98.06 363 TYR B O 1
ATOM 6781 N N . ARG B 1 364 ? -17.406 -3.451 9.82 1 97.06 364 ARG B N 1
ATOM 6782 C CA . ARG B 1 364 ? -17.188 -2.01 9.867 1 97.06 364 ARG B CA 1
ATOM 6783 C C . ARG B 1 364 ? -16.859 -1.557 11.289 1 97.06 364 ARG B C 1
ATOM 6785 O O . ARG B 1 364 ? -17.594 -1.848 12.227 1 97.06 364 ARG B O 1
ATOM 6792 N N . PRO B 1 365 ? -15.727 -0.863 11.477 1 96.5 365 PRO B N 1
ATOM 6793 C CA . PRO B 1 365 ? -15.375 -0.442 12.836 1 96.5 365 PRO B CA 1
ATOM 6794 C C . PRO B 1 365 ? -16.438 0.444 13.469 1 96.5 365 PRO B C 1
ATOM 6796 O O . PRO B 1 365 ? -17.172 1.152 12.766 1 96.5 365 PRO B O 1
ATOM 6799 N N . SER B 1 366 ? -16.484 0.466 14.781 1 94.94 366 SER B N 1
ATOM 6800 C CA . SER B 1 366 ? -17.5 1.207 15.531 1 94.94 366 SER B CA 1
ATOM 6801 C C . SER B 1 366 ? -17.328 2.711 15.344 1 94.94 366 SER B C 1
ATOM 6803 O O . SER B 1 366 ? -18.312 3.443 15.242 1 94.94 366 SER B O 1
ATOM 6805 N N . GLU B 1 367 ? -16.062 3.186 15.367 1 95 367 GLU B N 1
ATOM 6806 C CA . GLU B 1 367 ? -15.797 4.609 15.188 1 95 367 GLU B CA 1
ATOM 6807 C C . GLU B 1 367 ? -15.227 4.895 13.805 1 95 367 GLU B C 1
ATOM 6809 O O . GLU B 1 367 ? -14.547 4.051 13.219 1 95 367 GLU B O 1
ATOM 6814 N N . SER B 1 368 ? -15.484 6.051 13.383 1 93.75 368 SER B N 1
ATOM 6815 C CA . SER B 1 368 ? -14.891 6.527 12.141 1 93.75 368 SER B CA 1
ATOM 6816 C C . SER B 1 368 ? -13.375 6.672 12.273 1 93.75 368 SER B C 1
ATOM 6818 O O . SER B 1 368 ? -12.852 6.777 13.383 1 93.75 368 SER B O 1
ATOM 6820 N N . TYR B 1 369 ? -12.617 6.508 11.164 1 93.81 369 TYR B N 1
ATOM 6821 C CA . TYR B 1 369 ? -11.203 6.82 11.062 1 93.81 369 TYR B CA 1
ATOM 6822 C C . TYR B 1 369 ? -10.352 5.688 11.633 1 93.81 369 TYR B C 1
ATOM 6824 O O . TYR B 1 369 ? -9.125 5.785 11.68 1 93.81 369 TYR B O 1
ATOM 6832 N N . ARG B 1 370 ? -10.961 4.574 12.062 1 96.38 370 ARG B N 1
ATOM 6833 C CA . ARG B 1 370 ? -10.164 3.49 12.633 1 96.38 370 ARG B CA 1
ATOM 6834 C C . ARG B 1 370 ? -9.438 2.715 11.547 1 96.38 370 ARG B C 1
ATOM 6836 O O . ARG B 1 370 ? -8.211 2.566 11.594 1 96.38 370 ARG B O 1
ATOM 6843 N N . ASN B 1 371 ? -10.141 2.166 10.648 1 96.5 371 ASN B N 1
ATOM 6844 C CA . ASN B 1 371 ? -9.547 1.585 9.453 1 96.5 371 ASN B CA 1
ATOM 6845 C C . ASN B 1 371 ? -9.539 2.576 8.289 1 96.5 371 ASN B C 1
ATOM 6847 O O . ASN B 1 371 ? -10.555 2.752 7.613 1 96.5 371 ASN B O 1
ATOM 6851 N N . PHE B 1 372 ? -8.352 3.252 8.125 1 94.5 372 PHE B N 1
ATOM 6852 C CA . PHE B 1 372 ? -8.305 4.445 7.289 1 94.5 372 PHE B CA 1
ATOM 6853 C C . PHE B 1 372 ? -6.883 4.715 6.812 1 94.5 372 PHE B C 1
ATOM 6855 O O . PHE B 1 372 ? -5.918 4.281 7.445 1 94.5 372 PHE B O 1
ATOM 6862 N N . ASN B 1 373 ? -6.738 5.273 5.676 1 92.81 373 ASN B N 1
ATOM 6863 C CA . ASN B 1 373 ? -5.492 5.852 5.176 1 92.81 373 ASN B CA 1
ATOM 6864 C C . ASN B 1 373 ? -5.758 7.035 4.246 1 92.81 373 ASN B C 1
ATOM 6866 O O . ASN B 1 373 ? -6.91 7.332 3.926 1 92.81 373 ASN B O 1
ATOM 6870 N N . THR B 1 374 ? -4.73 7.711 3.826 1 89.12 374 THR B N 1
ATOM 6871 C CA . THR B 1 374 ? -4.828 8.93 3.033 1 89.12 374 THR B CA 1
ATOM 6872 C C . THR B 1 374 ? -5.617 8.68 1.751 1 89.12 374 THR B C 1
ATOM 6874 O O . THR B 1 374 ? -6.504 9.461 1.4 1 89.12 374 THR B O 1
ATOM 6877 N N . TRP B 1 375 ? -5.406 7.648 1.123 1 94.81 375 TRP B N 1
ATOM 6878 C CA . TRP B 1 375 ? -5.895 7.473 -0.241 1 94.81 375 TRP B CA 1
ATOM 6879 C C . TRP B 1 375 ? -7.184 6.66 -0.259 1 94.81 375 TRP B C 1
ATOM 6881 O O . TRP B 1 375 ? -8.133 7 -0.968 1 94.81 375 TRP B O 1
ATOM 6891 N N . MET B 1 376 ? -7.262 5.578 0.551 1 96.38 376 MET B N 1
ATOM 6892 C CA . MET B 1 376 ? -8.391 4.652 0.57 1 96.38 376 MET B CA 1
ATOM 6893 C C . MET B 1 376 ? -8.617 4.043 -0.809 1 96.38 376 MET B C 1
ATOM 6895 O O . MET B 1 376 ? -9.758 3.945 -1.269 1 96.38 376 MET B O 1
ATOM 6899 N N . GLY B 1 377 ? -7.516 3.715 -1.46 1 96.25 377 GLY B N 1
ATOM 6900 C CA . GLY B 1 377 ? -7.57 3.164 -2.805 1 96.25 377 GLY B CA 1
ATOM 6901 C C . GLY B 1 377 ? -7.215 4.176 -3.879 1 96.25 377 GLY B C 1
ATOM 6902 O O . GLY B 1 377 ? -6.746 5.273 -3.572 1 96.25 377 GLY B O 1
ATOM 6903 N N . ASP B 1 378 ? -7.293 3.773 -5.117 1 95.75 378 ASP B N 1
ATOM 6904 C CA . ASP B 1 378 ? -6.992 4.602 -6.277 1 95.75 378 ASP B CA 1
ATOM 6905 C C . ASP B 1 378 ? -8.18 4.656 -7.238 1 95.75 378 ASP B C 1
ATOM 6907 O O . ASP B 1 378 ? -8.555 3.643 -7.828 1 95.75 378 ASP B O 1
ATOM 6911 N N . PRO B 1 379 ? -8.711 5.824 -7.445 1 95.75 379 PRO B N 1
ATOM 6912 C CA . PRO B 1 379 ? -9.898 5.906 -8.305 1 95.75 379 PRO B CA 1
ATOM 6913 C C . PRO B 1 379 ? -9.617 5.469 -9.734 1 95.75 379 PRO B C 1
ATOM 6915 O O . PRO B 1 379 ? -10.516 4.945 -10.406 1 95.75 379 PRO B O 1
ATOM 6918 N N . VAL B 1 380 ? -8.445 5.621 -10.203 1 96.69 380 VAL B N 1
ATOM 6919 C CA . VAL B 1 380 ? -8.117 5.215 -11.562 1 96.69 380 VAL B CA 1
ATOM 6920 C C . VAL B 1 380 ? -8.234 3.699 -11.695 1 96.69 380 VAL B C 1
ATOM 6922 O O . VAL B 1 380 ? -8.688 3.189 -12.719 1 96.69 380 VAL B O 1
ATOM 6925 N N . ARG B 1 381 ? -7.855 2.982 -10.688 1 97.75 381 ARG B N 1
ATOM 6926 C CA . ARG B 1 381 ? -7.949 1.525 -10.719 1 97.75 381 ARG B CA 1
ATOM 6927 C C . ARG B 1 381 ? -9.398 1.069 -10.617 1 97.75 381 ARG B C 1
ATOM 6929 O O . ARG B 1 381 ? -9.781 0.048 -11.195 1 97.75 381 ARG B O 1
ATOM 6936 N N . ALA B 1 382 ? -10.211 1.848 -9.906 1 98.19 382 ALA B N 1
ATOM 6937 C CA . ALA B 1 382 ? -11.641 1.56 -9.898 1 98.19 382 ALA B CA 1
ATOM 6938 C C . ALA B 1 382 ? -12.242 1.744 -11.289 1 98.19 382 ALA B C 1
ATOM 6940 O O . ALA B 1 382 ? -13.086 0.953 -11.719 1 98.19 382 ALA B O 1
ATOM 6941 N N . LEU B 1 383 ? -11.836 2.812 -11.961 1 98.5 383 LEU B N 1
ATOM 6942 C CA . LEU B 1 383 ? -12.281 3.061 -13.328 1 98.5 383 LEU B CA 1
ATOM 6943 C C . LEU B 1 383 ? -11.828 1.94 -14.258 1 98.5 383 LEU B C 1
ATOM 6945 O O . LEU B 1 383 ? -12.594 1.495 -15.117 1 98.5 383 LEU B O 1
ATOM 6949 N N . GLU B 1 384 ? -10.633 1.537 -14.062 1 98.5 384 GLU B N 1
ATOM 6950 C CA . GLU B 1 384 ? -10.109 0.416 -14.836 1 98.5 384 GLU B CA 1
ATOM 6951 C C . GLU B 1 384 ? -10.93 -0.848 -14.609 1 98.5 384 GLU B C 1
ATOM 6953 O O . GLU B 1 384 ? -11.234 -1.577 -15.555 1 98.5 384 GLU B O 1
ATOM 6958 N N . LEU B 1 385 ? -11.258 -1.083 -13.391 1 98.69 385 LEU B N 1
ATOM 6959 C CA . LEU B 1 385 ? -12.047 -2.256 -13.023 1 98.69 385 LEU B CA 1
ATOM 6960 C C . LEU B 1 385 ? -13.398 -2.242 -13.727 1 98.69 385 LEU B C 1
ATOM 6962 O O . LEU B 1 385 ? -13.891 -3.289 -14.156 1 98.69 385 LEU B O 1
ATOM 6966 N N . GLU B 1 386 ? -13.984 -1.096 -13.82 1 98.62 386 GLU B N 1
ATOM 6967 C CA . GLU B 1 386 ? -15.258 -0.964 -14.523 1 98.62 386 GLU B CA 1
ATOM 6968 C C . GLU B 1 386 ? -15.148 -1.463 -15.961 1 98.62 386 GLU B C 1
ATOM 6970 O O . GLU B 1 386 ? -16 -2.211 -16.438 1 98.62 386 GLU B O 1
ATOM 6975 N N . VAL B 1 387 ? -14.078 -1.089 -16.656 1 98.69 387 VAL B N 1
ATOM 6976 C CA . VAL B 1 387 ? -13.852 -1.502 -18.031 1 98.69 387 VAL B CA 1
ATOM 6977 C C . VAL B 1 387 ? -13.57 -3 -18.094 1 98.69 387 VAL B C 1
ATOM 6979 O O . VAL B 1 387 ? -14.094 -3.711 -18.953 1 98.69 387 VAL B O 1
ATOM 6982 N N . VAL B 1 388 ? -12.789 -3.51 -17.156 1 98.75 388 VAL B N 1
ATOM 6983 C CA . VAL B 1 388 ? -12.391 -4.914 -17.125 1 98.75 388 VAL B CA 1
ATOM 6984 C C . VAL B 1 388 ? -13.633 -5.797 -16.953 1 98.75 388 VAL B C 1
ATOM 6986 O O . VAL B 1 388 ? -13.805 -6.773 -17.688 1 98.75 388 VAL B O 1
ATOM 6989 N N . ILE B 1 389 ? -14.477 -5.441 -16.031 1 98.75 389 ILE B N 1
ATOM 6990 C CA . ILE B 1 389 ? -15.68 -6.227 -15.773 1 98.75 389 ILE B CA 1
ATOM 6991 C C . ILE B 1 389 ? -16.578 -6.215 -17.016 1 98.75 389 ILE B C 1
ATOM 6993 O O . ILE B 1 389 ? -17.125 -7.25 -17.406 1 98.75 389 ILE B O 1
ATOM 6997 N N . GLY B 1 390 ? -16.719 -5.047 -17.625 1 98.56 390 GLY B N 1
ATOM 6998 C CA . GLY B 1 390 ? -17.484 -4.957 -18.859 1 98.56 390 GLY B CA 1
ATOM 6999 C C . GLY B 1 390 ? -16.953 -5.875 -19.953 1 98.56 390 GLY B C 1
ATOM 7000 O O . GLY B 1 390 ? -17.734 -6.566 -20.609 1 98.56 390 GLY B O 1
ATOM 7001 N N . GLU B 1 391 ? -15.672 -5.949 -20.125 1 98.31 391 GLU B N 1
ATOM 7002 C CA . GLU B 1 391 ? -15.039 -6.785 -21.141 1 98.31 391 GLU B CA 1
ATOM 7003 C C . GLU B 1 391 ? -15.219 -8.266 -20.812 1 98.31 391 GLU B C 1
ATOM 7005 O O . GLU B 1 391 ? -15.422 -9.078 -21.719 1 98.31 391 GLU B O 1
ATOM 7010 N N . ILE B 1 392 ? -15.094 -8.617 -19.547 1 98.75 392 ILE B N 1
ATOM 7011 C CA . ILE B 1 392 ? -15.242 -10.008 -19.141 1 98.75 392 ILE B CA 1
ATOM 7012 C C . ILE B 1 392 ? -16.625 -10.508 -19.531 1 98.75 392 ILE B C 1
ATOM 7014 O O . ILE B 1 392 ? -16.766 -11.594 -20.109 1 98.75 392 ILE B O 1
ATOM 7018 N N . LYS B 1 393 ? -17.609 -9.711 -19.234 1 98.31 393 LYS B N 1
ATOM 7019 C CA . LYS B 1 393 ? -19 -10.102 -19.484 1 98.31 393 LYS B CA 1
ATOM 7020 C C . LYS B 1 393 ? -19.297 -10.07 -20.984 1 98.31 393 LYS B C 1
ATOM 7022 O O . LYS B 1 393 ? -19.828 -11.039 -21.531 1 98.31 393 LYS B O 1
ATOM 7027 N N . LYS B 1 394 ? -18.938 -9.031 -21.656 1 98.31 394 LYS B N 1
ATOM 7028 C CA . LYS B 1 394 ? -19.25 -8.812 -23.078 1 98.31 394 LYS B CA 1
ATOM 7029 C C . LYS B 1 394 ? -18.578 -9.867 -23.953 1 98.31 394 LYS B C 1
ATOM 7031 O O . LYS B 1 394 ? -19.188 -10.344 -24.922 1 98.31 394 LYS B O 1
ATOM 7036 N N . ASN B 1 395 ? -17.375 -10.258 -23.609 1 98.5 395 ASN B N 1
ATOM 7037 C CA . ASN B 1 395 ? -16.594 -11.125 -24.484 1 98.5 395 ASN B CA 1
ATOM 7038 C C . ASN B 1 395 ? -16.547 -12.555 -23.953 1 98.5 395 ASN B C 1
ATOM 7040 O O . ASN B 1 395 ? -15.734 -13.359 -24.406 1 98.5 395 ASN B O 1
ATOM 7044 N N . HIS B 1 396 ? -17.359 -12.875 -23.016 1 98.5 396 HIS B N 1
ATOM 7045 C CA . HIS B 1 396 ? -17.5 -14.227 -22.484 1 98.5 396 HIS B CA 1
ATOM 7046 C C . HIS B 1 396 ? -16.141 -14.789 -22.047 1 98.5 396 HIS B C 1
ATOM 7048 O O . HIS B 1 396 ? -15.789 -15.914 -22.422 1 98.5 396 HIS B O 1
ATOM 7054 N N . LEU B 1 397 ? -15.438 -14 -21.312 1 98.88 397 LEU B N 1
ATOM 7055 C CA . LEU B 1 397 ? -14.055 -14.367 -21.016 1 98.88 397 LEU B CA 1
ATOM 7056 C C . LEU B 1 397 ? -14.008 -15.531 -20.031 1 98.88 397 LEU B C 1
ATOM 7058 O O . LEU B 1 397 ? -13.078 -16.344 -20.078 1 98.88 397 LEU B O 1
ATOM 7062 N N . LEU B 1 398 ? -14.969 -15.664 -19.141 1 98.81 398 LEU B N 1
ATOM 7063 C CA . LEU B 1 398 ? -14.945 -16.766 -18.188 1 98.81 398 LEU B CA 1
ATOM 7064 C C . LEU B 1 398 ? -15.227 -18.094 -18.875 1 98.81 398 LEU B C 1
ATOM 7066 O O . LEU B 1 398 ? -14.648 -19.125 -18.531 1 98.81 398 LEU B O 1
ATOM 7070 N N . ASP B 1 399 ? -16.109 -18.062 -19.875 1 98.75 399 ASP B N 1
ATOM 7071 C CA . ASP B 1 399 ? -16.297 -19.25 -20.703 1 98.75 399 ASP B CA 1
ATOM 7072 C C . ASP B 1 399 ? -14.992 -19.641 -21.406 1 98.75 399 ASP B C 1
ATOM 7074 O O . ASP B 1 399 ? -14.648 -20.828 -21.469 1 98.75 399 ASP B O 1
ATOM 7078 N N . ASN B 1 400 ? -14.398 -18.656 -21.906 1 98.81 400 ASN B N 1
ATOM 7079 C CA . ASN B 1 400 ? -13.109 -18.875 -22.562 1 98.81 400 ASN B CA 1
ATOM 7080 C C . ASN B 1 400 ? -12.094 -19.5 -21.609 1 98.81 400 ASN B C 1
ATOM 7082 O O . ASN B 1 400 ? -11.352 -20.406 -22 1 98.81 400 ASN B O 1
ATOM 7086 N N . VAL B 1 401 ? -12.055 -19.062 -20.375 1 98.88 401 VAL B N 1
ATOM 7087 C CA . VAL B 1 401 ? -11.117 -19.562 -19.375 1 98.88 401 VAL B CA 1
ATOM 7088 C C . VAL B 1 401 ? -11.367 -21.047 -19.141 1 98.88 401 VAL B C 1
ATOM 7090 O O . VAL B 1 401 ? -10.422 -21.828 -19.031 1 98.88 401 VAL B O 1
ATOM 7093 N N . VAL B 1 402 ? -12.57 -21.438 -19.094 1 98.81 402 VAL B N 1
ATOM 7094 C CA . VAL B 1 402 ? -12.93 -22.828 -18.859 1 98.81 402 VAL B CA 1
ATOM 7095 C C . VAL B 1 402 ? -12.5 -23.688 -20.047 1 98.81 402 VAL B C 1
ATOM 7097 O O . VAL B 1 402 ? -11.852 -24.719 -19.875 1 98.81 402 VAL B O 1
ATOM 7100 N N . ILE B 1 403 ? -12.828 -23.25 -21.25 1 98.75 403 ILE B N 1
ATOM 7101 C CA . ILE B 1 403 ? -12.523 -23.984 -22.469 1 98.75 403 ILE B CA 1
ATOM 7102 C C . ILE B 1 403 ? -11.008 -24.094 -22.641 1 98.75 403 ILE B C 1
ATOM 7104 O O . ILE B 1 403 ? -10.484 -25.172 -22.891 1 98.75 403 ILE B O 1
ATOM 7108 N N . THR B 1 404 ? -10.375 -22.984 -22.484 1 98.81 404 THR B N 1
ATOM 7109 C CA . THR B 1 404 ? -8.93 -22.891 -22.672 1 98.81 404 THR B CA 1
ATOM 7110 C C . THR B 1 404 ? -8.203 -23.703 -21.594 1 98.81 404 THR B C 1
ATOM 7112 O O . THR B 1 404 ? -7.219 -24.391 -21.891 1 98.81 404 THR B O 1
ATOM 7115 N N . GLY B 1 405 ? -8.68 -23.578 -20.344 1 98.69 405 GLY B N 1
ATOM 7116 C CA . GLY B 1 405 ? -8.094 -24.344 -19.25 1 98.69 405 GLY B CA 1
ATOM 7117 C C . GLY B 1 405 ? -8.18 -25.844 -19.469 1 98.69 405 GLY B C 1
ATOM 7118 O O . GLY B 1 405 ? -7.219 -26.562 -19.203 1 98.69 405 GLY B O 1
ATOM 7119 N N . ASN B 1 406 ? -9.297 -26.328 -19.953 1 98.31 406 ASN B N 1
ATOM 7120 C CA . ASN B 1 406 ? -9.461 -27.75 -20.25 1 98.31 406 ASN B CA 1
ATOM 7121 C C . ASN B 1 406 ? -8.5 -28.203 -21.344 1 98.31 406 ASN B C 1
ATOM 7123 O O . ASN B 1 406 ? -7.902 -29.266 -21.234 1 98.31 406 ASN B O 1
ATOM 7127 N N . TYR B 1 407 ? -8.398 -27.375 -22.344 1 98.62 407 TYR B N 1
ATOM 7128 C CA . TYR B 1 407 ? -7.488 -27.703 -23.438 1 98.62 407 TYR B CA 1
ATOM 7129 C C . TYR B 1 407 ? -6.047 -27.766 -22.938 1 98.62 407 TYR B C 1
ATOM 7131 O O . TYR B 1 407 ? -5.293 -28.672 -23.328 1 98.62 407 TYR B O 1
ATOM 7139 N N . LEU B 1 408 ? -5.664 -26.828 -22.141 1 98.69 408 LEU B N 1
ATOM 7140 C CA . LEU B 1 408 ? -4.328 -26.812 -21.547 1 98.69 408 LEU B CA 1
ATOM 7141 C C . LEU B 1 408 ? -4.086 -28.062 -20.703 1 98.69 408 LEU B C 1
ATOM 7143 O O . LEU B 1 408 ? -3.047 -28.719 -20.828 1 98.69 408 LEU B O 1
ATOM 7147 N N . LYS B 1 409 ? -5 -28.328 -19.844 1 97.44 409 LYS B N 1
ATOM 7148 C CA . LYS B 1 409 ? -4.891 -29.469 -18.953 1 97.44 409 LYS B CA 1
ATOM 7149 C C . LYS B 1 409 ? -4.762 -30.781 -19.734 1 97.44 409 LYS B C 1
ATOM 7151 O O . LYS B 1 409 ? -3.898 -31.609 -19.422 1 97.44 409 LYS B O 1
ATOM 7156 N N . ASP B 1 410 ? -5.594 -30.969 -20.703 1 97.44 410 ASP B N 1
ATOM 7157 C CA . ASP B 1 410 ? -5.547 -32.156 -21.547 1 97.44 410 ASP B CA 1
ATOM 7158 C C . ASP B 1 410 ? -4.203 -32.281 -22.266 1 97.44 410 ASP B C 1
ATOM 7160 O O . ASP B 1 410 ? -3.627 -33.375 -22.344 1 97.44 410 ASP B O 1
ATOM 7164 N N . GLY B 1 411 ? -3.781 -31.172 -22.781 1 98 411 GLY B N 1
ATOM 7165 C CA . GLY B 1 411 ? -2.488 -31.156 -23.438 1 98 411 GLY B CA 1
ATOM 7166 C C . GLY B 1 411 ? -1.34 -31.516 -22.516 1 98 411 GLY B C 1
ATOM 7167 O O . GLY B 1 411 ? -0.412 -32.219 -22.922 1 98 411 GLY B O 1
ATOM 7168 N N . LEU B 1 412 ? -1.376 -31.031 -21.297 1 97.81 412 LEU B N 1
ATOM 7169 C CA . LEU B 1 412 ? -0.346 -31.344 -20.312 1 97.81 412 LEU B CA 1
ATOM 7170 C C . LEU B 1 412 ? -0.351 -32.812 -19.969 1 97.81 412 LEU B C 1
ATOM 7172 O O . LEU B 1 412 ? 0.71 -33.438 -19.828 1 97.81 412 LEU B O 1
ATOM 7176 N N . PHE B 1 413 ? -1.524 -33.406 -19.828 1 96.31 413 PHE B N 1
ATOM 7177 C CA . PHE B 1 413 ? -1.623 -34.844 -19.562 1 96.31 413 PHE B CA 1
ATOM 7178 C C . PHE B 1 413 ? -1.037 -35.656 -20.719 1 96.31 413 PHE B C 1
ATOM 7180 O O . PHE B 1 413 ? -0.346 -36.656 -20.5 1 96.31 413 PHE B O 1
ATOM 7187 N N . ASP B 1 414 ? -1.33 -35.219 -21.891 1 96.69 414 ASP B N 1
ATOM 7188 C CA . ASP B 1 414 ? -0.823 -35.906 -23.078 1 96.69 414 ASP B CA 1
ATOM 7189 C C . ASP B 1 414 ? 0.704 -35.906 -23.094 1 96.69 414 ASP B C 1
ATOM 7191 O O . ASP B 1 414 ? 1.326 -36.938 -23.359 1 96.69 414 ASP B O 1
ATOM 7195 N N . ILE B 1 415 ? 1.284 -34.781 -22.859 1 97 415 ILE B N 1
ATOM 7196 C CA . ILE B 1 415 ? 2.738 -34.656 -22.875 1 97 415 ILE B CA 1
ATOM 7197 C C . ILE B 1 415 ? 3.324 -35.438 -21.703 1 97 415 ILE B C 1
ATOM 7199 O O . ILE B 1 415 ? 4.328 -36.156 -21.859 1 97 415 ILE B O 1
ATOM 7203 N N . ALA B 1 416 ? 2.703 -35.344 -20.531 1 95.88 416 ALA B N 1
ATOM 7204 C CA . ALA B 1 416 ? 3.18 -36.031 -19.344 1 95.88 416 ALA B CA 1
ATOM 7205 C C . ALA B 1 416 ? 3.232 -37.531 -19.562 1 95.88 416 ALA B C 1
ATOM 7207 O O . ALA B 1 416 ? 4.117 -38.219 -19.031 1 95.88 416 ALA B O 1
ATOM 7208 N N . ALA B 1 417 ? 2.312 -38.062 -20.297 1 95.12 417 ALA B N 1
ATOM 7209 C CA . ALA B 1 417 ? 2.238 -39.5 -20.562 1 95.12 417 ALA B CA 1
ATOM 7210 C C . ALA B 1 417 ? 3.479 -39.969 -21.312 1 95.12 417 ALA B C 1
ATOM 7212 O O . ALA B 1 417 ? 3.881 -41.125 -21.188 1 95.12 417 ALA B O 1
ATOM 7213 N N . ARG B 1 418 ? 4.109 -39.125 -21.984 1 94.81 418 ARG B N 1
ATOM 7214 C CA . ARG B 1 418 ? 5.277 -39.469 -22.781 1 94.81 418 ARG B CA 1
ATOM 7215 C C . ARG B 1 418 ? 6.559 -39.312 -21.969 1 94.81 418 ARG B C 1
ATOM 7217 O O . ARG B 1 418 ? 7.613 -39.812 -22.359 1 94.81 418 ARG B O 1
ATOM 7224 N N . TYR B 1 419 ? 6.465 -38.656 -20.844 1 93.62 419 TYR B N 1
ATOM 7225 C CA . TYR B 1 419 ? 7.613 -38.438 -19.969 1 93.62 419 TYR B CA 1
ATOM 7226 C C . TYR B 1 419 ? 7.297 -38.844 -18.531 1 93.62 419 TYR B C 1
ATOM 7228 O O . TYR B 1 419 ? 7.34 -38 -17.641 1 93.62 419 TYR B O 1
ATOM 7236 N N . PRO B 1 420 ? 7.086 -40.156 -18.359 1 89.19 420 PRO B N 1
ATOM 7237 C CA . PRO B 1 420 ? 6.672 -40.594 -17.031 1 89.19 420 PRO B CA 1
ATOM 7238 C C . PRO B 1 420 ? 7.68 -40.219 -15.945 1 89.19 420 PRO B C 1
ATOM 7240 O O . PRO B 1 420 ? 8.891 -40.406 -16.141 1 89.19 420 PRO B O 1
ATOM 7243 N N . GLY B 1 421 ? 7.172 -39.625 -14.898 1 91.19 421 GLY B N 1
ATOM 7244 C CA . GLY B 1 421 ? 7.988 -39.281 -13.742 1 91.19 421 GLY B CA 1
ATOM 7245 C C . GLY B 1 421 ? 8.586 -37.875 -13.836 1 91.19 421 GLY B C 1
ATOM 7246 O O . GLY B 1 421 ? 9.062 -37.344 -12.836 1 91.19 421 GLY B O 1
ATOM 7247 N N . LEU B 1 422 ? 8.562 -37.344 -14.984 1 95.19 422 LEU B N 1
ATOM 7248 C CA . LEU B 1 422 ? 9.164 -36.031 -15.164 1 95.19 422 LEU B CA 1
ATOM 7249 C C . LEU B 1 422 ? 8.148 -34.906 -14.906 1 95.19 422 LEU B C 1
ATOM 7251 O O . LEU B 1 422 ? 8.438 -33.969 -14.172 1 95.19 422 LEU B O 1
ATOM 7255 N N . ILE B 1 423 ? 6.996 -35.031 -15.508 1 96.69 423 ILE B N 1
ATOM 7256 C CA . ILE B 1 423 ? 5.891 -34.094 -15.289 1 96.69 423 ILE B CA 1
ATOM 7257 C C . ILE B 1 423 ? 4.871 -34.75 -14.336 1 96.69 423 ILE B C 1
ATOM 7259 O O . ILE B 1 423 ? 4.32 -35.812 -14.625 1 96.69 423 ILE B O 1
ATOM 7263 N N . GLN B 1 424 ? 4.633 -34.031 -13.25 1 95.19 424 GLN B N 1
ATOM 7264 C CA . GLN B 1 424 ? 3.822 -34.656 -12.203 1 95.19 424 GLN B CA 1
ATOM 7265 C C . GLN B 1 424 ? 2.76 -33.688 -11.688 1 95.19 424 GLN B C 1
ATOM 7267 O O . GLN B 1 424 ? 2.861 -32.469 -11.891 1 95.19 424 GLN B O 1
ATOM 7272 N N . ASN B 1 425 ? 1.725 -34.219 -11.094 1 95.75 425 ASN B N 1
ATOM 7273 C CA . ASN B 1 425 ? 0.74 -33.5 -10.273 1 95.75 425 ASN B CA 1
ATOM 7274 C C . ASN B 1 425 ? 0.082 -32.375 -11.039 1 95.75 425 ASN B C 1
ATOM 7276 O O . ASN B 1 425 ? 0.059 -31.234 -10.562 1 95.75 425 ASN B O 1
ATOM 7280 N N . ILE B 1 426 ? -0.362 -32.656 -12.234 1 96.44 426 ILE B N 1
ATOM 7281 C CA . ILE B 1 426 ? -1.137 -31.656 -12.977 1 96.44 426 ILE B CA 1
ATOM 7282 C C . ILE B 1 426 ? -2.383 -31.281 -12.188 1 96.44 426 ILE B C 1
ATOM 7284 O O . ILE B 1 426 ? -3.191 -32.125 -11.828 1 96.44 426 ILE B O 1
ATOM 7288 N N . ARG B 1 427 ? -2.516 -29.969 -11.883 1 96.25 427 ARG B N 1
ATOM 7289 C CA . ARG B 1 427 ? -3.57 -29.547 -10.961 1 96.25 427 ARG B CA 1
ATOM 7290 C C . ARG B 1 427 ? -4.031 -28.125 -11.266 1 96.25 427 ARG B C 1
ATOM 7292 O O . ARG B 1 427 ? -3.334 -27.375 -11.945 1 96.25 427 ARG B O 1
ATOM 7299 N N . GLY B 1 428 ? -5.18 -27.828 -10.648 1 95.31 428 GLY B N 1
ATOM 7300 C CA . GLY B 1 428 ? -5.727 -26.484 -10.734 1 95.31 428 GLY B CA 1
ATOM 7301 C C . GLY B 1 428 ? -7.109 -26.453 -11.359 1 95.31 428 GLY B C 1
ATOM 7302 O O . GLY B 1 428 ? -7.758 -27.484 -11.508 1 95.31 428 GLY B O 1
ATOM 7303 N N . GLU B 1 429 ? -7.555 -25.188 -11.586 1 96 429 GLU B N 1
ATOM 7304 C CA . GLU B 1 429 ? -8.883 -24.922 -12.125 1 96 429 GLU B CA 1
ATOM 7305 C C . GLU B 1 429 ? -8.844 -23.828 -13.18 1 96 429 GLU B C 1
ATOM 7307 O O . GLU B 1 429 ? -8.141 -22.828 -13.016 1 96 429 GLU B O 1
ATOM 7312 N N . GLY B 1 430 ? -9.664 -24 -14.289 1 97.94 430 GLY B N 1
ATOM 7313 C CA . GLY B 1 430 ? -9.555 -23.047 -15.375 1 97.94 430 GLY B CA 1
ATOM 7314 C C . GLY B 1 430 ? -8.148 -22.969 -15.953 1 97.94 430 GLY B C 1
ATOM 7315 O O . GLY B 1 430 ? -7.535 -23.984 -16.266 1 97.94 430 GLY B O 1
ATOM 7316 N N . THR B 1 431 ? -7.711 -21.734 -16.156 1 98.44 431 THR B N 1
ATOM 7317 C CA . THR B 1 431 ? -6.359 -21.578 -16.672 1 98.44 431 THR B CA 1
ATOM 7318 C C . THR B 1 431 ? -5.355 -21.422 -15.539 1 98.44 431 THR B C 1
ATOM 7320 O O . THR B 1 431 ? -4.152 -21.281 -15.781 1 98.44 431 THR B O 1
ATOM 7323 N N . PHE B 1 432 ? -5.867 -21.406 -14.289 1 98.44 432 PHE B N 1
ATOM 7324 C CA . PHE B 1 432 ? -5.02 -21.375 -13.102 1 98.44 432 PHE B CA 1
ATOM 7325 C C . PHE B 1 432 ? -4.488 -22.766 -12.781 1 98.44 432 PHE B C 1
ATOM 7327 O O . PHE B 1 432 ? -5.047 -23.469 -11.938 1 98.44 432 PHE B O 1
ATOM 7334 N N . LEU B 1 433 ? -3.367 -23.156 -13.469 1 98.19 433 LEU B N 1
ATOM 7335 C CA . LEU B 1 433 ? -2.863 -24.531 -13.414 1 98.19 433 LEU B CA 1
ATOM 7336 C C . LEU B 1 433 ? -1.382 -24.547 -13.047 1 98.19 433 LEU B C 1
ATOM 7338 O O . LEU B 1 433 ? -0.704 -23.516 -13.141 1 98.19 433 LEU B O 1
ATOM 7342 N N . ALA B 1 434 ? -0.936 -25.719 -12.617 1 98.25 434 ALA B N 1
ATOM 7343 C CA . ALA B 1 434 ? 0.481 -25.938 -12.328 1 98.25 434 ALA B CA 1
ATOM 7344 C C . ALA B 1 434 ? 0.878 -27.391 -12.555 1 98.25 434 ALA B C 1
ATOM 7346 O O . ALA B 1 434 ? 0.022 -28.266 -12.578 1 98.25 434 ALA B O 1
ATOM 7347 N N . ILE B 1 435 ? 2.125 -27.625 -12.781 1 98.25 435 ILE B N 1
ATOM 7348 C CA . ILE B 1 435 ? 2.738 -28.953 -12.875 1 98.25 435 ILE B CA 1
ATOM 7349 C C . ILE B 1 435 ? 4.027 -28.984 -12.055 1 98.25 435 ILE B C 1
ATOM 7351 O O . ILE B 1 435 ? 4.637 -27.938 -11.805 1 98.25 435 ILE B O 1
ATOM 7355 N N . ASP B 1 436 ? 4.406 -30.141 -11.602 1 97.75 436 ASP B N 1
ATOM 7356 C CA . ASP B 1 436 ? 5.648 -30.297 -10.852 1 97.75 436 ASP B CA 1
ATOM 7357 C C . ASP B 1 436 ? 6.715 -31 -11.695 1 97.75 436 ASP B C 1
ATOM 7359 O O . ASP B 1 436 ? 6.395 -31.828 -12.547 1 97.75 436 ASP B O 1
ATOM 7363 N N . PHE B 1 437 ? 7.844 -30.609 -11.477 1 98.19 437 PHE B N 1
ATOM 7364 C CA . PHE B 1 437 ? 9.016 -31.375 -11.898 1 98.19 437 PHE B CA 1
ATOM 7365 C C . PHE B 1 437 ? 9.688 -32.031 -10.703 1 98.19 437 PHE B C 1
ATOM 7367 O O . PHE B 1 437 ? 9.336 -31.766 -9.555 1 98.19 437 PHE B O 1
ATOM 7374 N N . PRO B 1 438 ? 10.625 -32.938 -10.922 1 97.25 438 PRO B N 1
ATOM 7375 C CA . PRO B 1 438 ? 11.211 -33.688 -9.812 1 97.25 438 PRO B CA 1
ATOM 7376 C C . PRO B 1 438 ? 12.047 -32.844 -8.883 1 97.25 438 PRO B C 1
ATOM 7378 O O . PRO B 1 438 ? 12.086 -33.062 -7.672 1 97.25 438 PRO B O 1
ATOM 7381 N N . THR B 1 439 ? 12.734 -31.844 -9.461 1 97.56 439 THR B N 1
ATOM 7382 C CA . THR B 1 439 ? 13.594 -30.984 -8.664 1 97.56 439 THR B CA 1
ATOM 7383 C C . THR B 1 439 ? 13.445 -29.531 -9.078 1 97.56 439 THR B C 1
ATOM 7385 O O . THR B 1 439 ? 13.008 -29.234 -10.195 1 97.56 439 THR B O 1
ATOM 7388 N N . PRO B 1 440 ? 13.812 -28.609 -8.133 1 97.19 440 PRO B N 1
ATOM 7389 C CA . PRO B 1 440 ? 13.812 -27.203 -8.508 1 97.19 440 PRO B CA 1
ATOM 7390 C C . PRO B 1 440 ? 14.703 -26.906 -9.711 1 97.19 440 PRO B C 1
ATOM 7392 O O . PRO B 1 440 ? 14.359 -26.078 -10.562 1 97.19 440 PRO B O 1
ATOM 7395 N N . ALA B 1 441 ? 15.789 -27.562 -9.781 1 97.56 441 ALA B N 1
ATOM 7396 C CA . ALA B 1 441 ? 16.75 -27.344 -10.859 1 97.56 441 ALA B CA 1
ATOM 7397 C C . ALA B 1 441 ? 16.141 -27.719 -12.211 1 97.56 441 ALA B C 1
ATOM 7399 O O . ALA B 1 441 ? 16.344 -27.016 -13.203 1 97.56 441 ALA B O 1
ATOM 7400 N N . GLU B 1 442 ? 15.438 -28.844 -12.25 1 97.12 442 GLU B N 1
ATOM 7401 C CA . GLU B 1 442 ? 14.797 -29.266 -13.492 1 97.12 442 GLU B CA 1
ATOM 7402 C C . GLU B 1 442 ? 13.703 -28.281 -13.906 1 97.12 442 GLU B C 1
ATOM 7404 O O . GLU B 1 442 ? 13.586 -27.938 -15.086 1 97.12 442 GLU B O 1
ATOM 7409 N N . ARG B 1 443 ? 12.938 -27.906 -12.922 1 97.94 443 ARG B N 1
ATOM 7410 C CA . ARG B 1 443 ? 11.898 -26.906 -13.172 1 97.94 443 ARG B CA 1
ATOM 7411 C C . ARG B 1 443 ? 12.492 -25.641 -13.781 1 97.94 443 ARG B C 1
ATOM 7413 O O . ARG B 1 443 ? 11.984 -25.125 -14.773 1 97.94 443 ARG B O 1
ATOM 7420 N N . ASP B 1 444 ? 13.586 -25.156 -13.227 1 97.88 444 ASP B N 1
ATOM 7421 C CA . ASP B 1 444 ? 14.227 -23.938 -13.68 1 97.88 444 ASP B CA 1
ATOM 7422 C C . ASP B 1 444 ? 14.812 -24.109 -15.086 1 97.88 444 ASP B C 1
ATOM 7424 O O . ASP B 1 444 ? 14.781 -23.188 -15.891 1 97.88 444 ASP B O 1
ATOM 7428 N N . ARG B 1 445 ? 15.336 -25.25 -15.32 1 97.75 445 ARG B N 1
ATOM 7429 C CA . ARG B 1 445 ? 15.898 -25.547 -16.625 1 97.75 445 ARG B CA 1
ATOM 7430 C C . ARG B 1 445 ? 14.828 -25.484 -17.719 1 97.75 445 ARG B C 1
ATOM 7432 O O . ARG B 1 445 ? 15.062 -24.953 -18.797 1 97.75 445 ARG B O 1
ATOM 7439 N N . VAL B 1 446 ? 13.719 -26 -17.406 1 98.38 446 VAL B N 1
ATOM 7440 C CA . VAL B 1 446 ? 12.617 -26.016 -18.359 1 98.38 446 VAL B CA 1
ATOM 7441 C C . VAL B 1 446 ? 12.133 -24.594 -18.609 1 98.38 446 VAL B C 1
ATOM 7443 O O . VAL B 1 446 ? 11.906 -24.188 -19.75 1 98.38 446 VAL B O 1
ATOM 7446 N N . ILE B 1 447 ? 12 -23.766 -17.594 1 98.44 447 ILE B N 1
ATOM 7447 C CA . ILE B 1 447 ? 11.531 -22.391 -17.719 1 98.44 447 ILE B CA 1
ATOM 7448 C C . ILE B 1 447 ? 12.516 -21.594 -18.547 1 98.44 447 ILE B C 1
ATOM 7450 O O . ILE B 1 447 ? 12.109 -20.812 -19.438 1 98.44 447 ILE B O 1
ATOM 7454 N N . SER B 1 448 ? 13.797 -21.781 -18.281 1 97.75 448 SER B N 1
ATOM 7455 C CA . SER B 1 448 ? 14.828 -21.047 -19.031 1 97.75 448 SER B CA 1
ATOM 7456 C C . SER B 1 448 ? 14.82 -21.438 -20.5 1 97.75 448 SER B C 1
ATOM 7458 O O . SER B 1 448 ? 14.969 -20.578 -21.375 1 97.75 448 SER B O 1
ATOM 7460 N N . HIS B 1 449 ? 14.656 -22.734 -20.75 1 98.06 449 HIS B N 1
ATOM 7461 C CA . HIS B 1 449 ? 14.695 -23.234 -22.125 1 98.06 449 HIS B CA 1
ATOM 7462 C C . HIS B 1 449 ? 13.484 -22.734 -22.906 1 98.06 449 HIS B C 1
ATOM 7464 O O . HIS B 1 449 ? 13.625 -22.297 -24.047 1 98.06 449 HIS B O 1
ATOM 7470 N N . ILE B 1 450 ? 12.336 -22.812 -22.359 1 98.56 450 ILE B N 1
ATOM 7471 C CA . ILE B 1 450 ? 11.125 -22.5 -23.109 1 98.56 450 ILE B CA 1
ATOM 7472 C C . ILE B 1 450 ? 11.055 -21 -23.359 1 98.56 450 ILE B C 1
ATOM 7474 O O . ILE B 1 450 ? 10.414 -20.547 -24.312 1 98.56 450 ILE B O 1
ATOM 7478 N N . ARG B 1 451 ? 11.648 -20.172 -22.5 1 98.62 451 ARG B N 1
ATOM 7479 C CA . ARG B 1 451 ? 11.727 -18.734 -22.75 1 98.62 451 ARG B CA 1
ATOM 7480 C C . ARG B 1 451 ? 12.461 -18.453 -24.047 1 98.62 451 ARG B C 1
ATOM 7482 O O . ARG B 1 451 ? 12.086 -17.531 -24.781 1 98.62 451 ARG B O 1
ATOM 7489 N N . LEU B 1 452 ? 13.422 -19.203 -24.312 1 97.88 452 LEU B N 1
ATOM 7490 C CA . LEU B 1 452 ? 14.195 -19.047 -25.547 1 97.88 452 LEU B CA 1
ATOM 7491 C C . LEU B 1 452 ? 13.398 -19.484 -26.766 1 97.88 452 LEU B C 1
ATOM 7493 O O . LEU B 1 452 ? 13.773 -19.188 -27.891 1 97.88 452 LEU B O 1
ATOM 7497 N N . LEU B 1 453 ? 12.297 -20.172 -26.484 1 98.44 453 LEU B N 1
ATOM 7498 C CA . LEU B 1 453 ? 11.383 -20.547 -27.547 1 98.44 453 LEU B CA 1
ATOM 7499 C C . LEU B 1 453 ? 10.195 -19.594 -27.609 1 98.44 453 LEU B C 1
ATOM 7501 O O . LEU B 1 453 ? 9.242 -19.828 -28.375 1 98.44 453 LEU B O 1
ATOM 7505 N N . GLY B 1 454 ? 10.203 -18.578 -26.75 1 98.62 454 GLY B N 1
ATOM 7506 C CA . GLY B 1 454 ? 9.242 -17.484 -26.906 1 98.62 454 GLY B CA 1
ATOM 7507 C C . GLY B 1 454 ? 8.094 -17.578 -25.922 1 98.62 454 GLY B C 1
ATOM 7508 O O . GLY B 1 454 ? 7 -17.078 -26.188 1 98.62 454 GLY B O 1
ATOM 7509 N N . VAL B 1 455 ? 8.258 -18.219 -24.797 1 98.88 455 VAL B N 1
ATOM 7510 C CA . VAL B 1 455 ? 7.199 -18.297 -23.797 1 98.88 455 VAL B CA 1
ATOM 7511 C C . VAL B 1 455 ? 7.715 -17.734 -22.469 1 98.88 455 VAL B C 1
ATOM 7513 O O . VAL B 1 455 ? 8.742 -18.188 -21.953 1 98.88 455 VAL B O 1
ATOM 7516 N N . GLU B 1 456 ? 7.051 -16.672 -21.938 1 98.69 456 GLU B N 1
ATOM 7517 C CA . GLU B 1 456 ? 7.363 -16.125 -20.625 1 98.69 456 GLU B CA 1
ATOM 7518 C C . GLU B 1 456 ? 6.527 -16.781 -19.531 1 98.69 456 GLU B C 1
ATOM 7520 O O . GLU B 1 456 ? 5.297 -16.688 -19.547 1 98.69 456 GLU B O 1
ATOM 7525 N N . MET B 1 457 ? 7.145 -17.531 -18.641 1 97.94 457 MET B N 1
ATOM 7526 C CA . MET B 1 457 ? 6.461 -18.219 -17.547 1 97.94 457 MET B CA 1
ATOM 7527 C C . MET B 1 457 ? 7.285 -18.156 -16.266 1 97.94 457 MET B C 1
ATOM 7529 O O . MET B 1 457 ? 8.391 -17.609 -16.266 1 97.94 457 MET B O 1
ATOM 7533 N N . GLY B 1 458 ? 6.711 -18.594 -15.156 1 97 458 GLY B N 1
ATOM 7534 C CA . GLY B 1 458 ? 7.395 -18.609 -13.875 1 97 458 GLY B CA 1
ATOM 7535 C C . GLY B 1 458 ? 7.078 -19.828 -13.039 1 97 458 GLY B C 1
ATOM 7536 O O . GLY B 1 458 ? 6.199 -20.625 -13.383 1 97 458 GLY B O 1
ATOM 7537 N N . GLY B 1 459 ? 7.922 -19.984 -12.047 1 97.44 459 GLY B N 1
ATOM 7538 C CA . GLY B 1 459 ? 7.715 -21.062 -11.102 1 97.44 459 GLY B CA 1
ATOM 7539 C C . GLY B 1 459 ? 7 -20.625 -9.836 1 97.44 459 GLY B C 1
ATOM 7540 O O . GLY B 1 459 ? 6.785 -19.438 -9.617 1 97.44 459 GLY B O 1
ATOM 7541 N N . CYS B 1 460 ? 6.559 -21.516 -9.055 1 97.06 460 CYS B N 1
ATOM 7542 C CA . CYS B 1 460 ? 6.023 -21.312 -7.715 1 97.06 460 CYS B CA 1
ATOM 7543 C C . CYS B 1 460 ? 6.316 -22.516 -6.824 1 97.06 460 CYS B C 1
ATOM 7545 O O . CYS B 1 460 ? 6.719 -23.578 -7.312 1 97.06 460 CYS B O 1
ATOM 7547 N N . GLY B 1 461 ? 6.172 -22.328 -5.547 1 96.88 461 GLY B N 1
ATOM 7548 C CA . GLY B 1 461 ? 6.609 -23.391 -4.656 1 96.88 461 GLY B CA 1
ATOM 7549 C C . GLY B 1 461 ? 8.07 -23.75 -4.832 1 96.88 461 GLY B C 1
ATOM 7550 O O . GLY B 1 461 ? 8.906 -22.891 -5.113 1 96.88 461 GLY B O 1
ATOM 7551 N N . GLU B 1 462 ? 8.328 -25 -4.621 1 95.75 462 GLU B N 1
ATOM 7552 C CA . GLU B 1 462 ? 9.719 -25.453 -4.703 1 95.75 462 GLU B CA 1
ATOM 7553 C C . GLU B 1 462 ? 10.062 -25.922 -6.113 1 95.75 462 GLU B C 1
ATOM 7555 O O . GLU B 1 462 ? 11.156 -25.656 -6.609 1 95.75 462 GLU B O 1
ATOM 7560 N N . ARG B 1 463 ? 9.078 -26.594 -6.793 1 97.25 463 ARG B N 1
ATOM 7561 C CA . ARG B 1 463 ? 9.469 -27.297 -8.016 1 97.25 463 ARG B CA 1
ATOM 7562 C C . ARG B 1 463 ? 8.367 -27.234 -9.055 1 97.25 463 ARG B C 1
ATOM 7564 O O . ARG B 1 463 ? 8.312 -28.062 -9.969 1 97.25 463 ARG B O 1
ATOM 7571 N N . SER B 1 464 ? 7.422 -26.266 -8.93 1 98.31 464 SER B N 1
ATOM 7572 C CA . SER B 1 464 ? 6.273 -26.219 -9.828 1 98.31 464 SER B CA 1
ATOM 7573 C C . SER B 1 464 ? 6.449 -25.141 -10.883 1 98.31 464 SER B C 1
ATOM 7575 O O . SER B 1 464 ? 7.078 -24.109 -10.633 1 98.31 464 SER B O 1
ATOM 7577 N N . ILE B 1 465 ? 5.941 -25.422 -12.062 1 98.69 465 ILE B N 1
ATOM 7578 C CA . ILE B 1 465 ? 5.691 -24.391 -13.055 1 98.69 465 ILE B CA 1
ATOM 7579 C C . ILE B 1 465 ? 4.223 -23.969 -13.008 1 98.69 465 ILE B C 1
ATOM 7581 O O . ILE B 1 465 ? 3.328 -24.812 -12.984 1 98.69 465 ILE B O 1
ATOM 7585 N N . ARG B 1 466 ? 3.977 -22.688 -12.906 1 98.69 466 ARG B N 1
ATOM 7586 C CA . ARG B 1 466 ? 2.611 -22.188 -12.812 1 98.69 466 ARG B CA 1
ATOM 7587 C C . ARG B 1 466 ? 2.172 -21.531 -14.117 1 98.69 466 ARG B C 1
ATOM 7589 O O . ARG B 1 466 ? 2.982 -20.922 -14.812 1 98.69 466 ARG B O 1
ATOM 7596 N N . PHE B 1 467 ? 0.932 -21.672 -14.461 1 98.75 467 PHE B N 1
ATOM 7597 C CA . PHE B 1 467 ? 0.315 -21.016 -15.609 1 98.75 467 PHE B CA 1
ATOM 7598 C C . PHE B 1 467 ? -0.587 -19.875 -15.164 1 98.75 467 PHE B C 1
ATOM 7600 O O . PHE B 1 467 ? -1.524 -20.078 -14.391 1 98.75 467 PHE B O 1
ATOM 7607 N N . ARG B 1 468 ? -0.239 -18.656 -15.602 1 98.5 468 ARG B N 1
ATOM 7608 C CA . ARG B 1 468 ? -0.982 -17.453 -15.242 1 98.5 468 ARG B CA 1
ATOM 7609 C C . ARG B 1 468 ? -1.327 -16.625 -16.484 1 98.5 468 ARG B C 1
ATOM 7611 O O . ARG B 1 468 ? -1.042 -15.43 -16.531 1 98.5 468 ARG B O 1
ATOM 7618 N N . PRO B 1 469 ? -2.018 -17.203 -17.469 1 98.25 469 PRO B N 1
ATOM 7619 C CA . PRO B 1 469 ? -2.373 -16.391 -18.641 1 98.25 469 PRO B CA 1
ATOM 7620 C C . PRO B 1 469 ? -3.436 -15.336 -18.328 1 98.25 469 PRO B C 1
ATOM 7622 O O . PRO B 1 469 ? -4.035 -15.359 -17.25 1 98.25 469 PRO B O 1
ATOM 7625 N N . MET B 1 470 ? -3.604 -14.438 -19.219 1 98.5 470 MET B N 1
ATOM 7626 C CA . MET B 1 470 ? -4.707 -13.484 -19.125 1 98.5 470 MET B CA 1
ATOM 7627 C C . MET B 1 470 ? -6.031 -14.148 -19.5 1 98.5 470 MET B C 1
ATOM 7629 O O . MET B 1 470 ? -6.047 -15.25 -20.047 1 98.5 470 MET B O 1
ATOM 7633 N N . LEU B 1 471 ? -7.109 -13.453 -19.188 1 98.88 471 LEU B N 1
ATOM 7634 C CA . LEU B 1 471 ? -8.43 -14.023 -19.453 1 98.88 471 LEU B CA 1
ATOM 7635 C C . LEU B 1 471 ? -8.703 -14.086 -20.953 1 98.88 471 LEU B C 1
ATOM 7637 O O . LEU B 1 471 ? -9.578 -14.836 -21.391 1 98.88 471 LEU B O 1
ATOM 7641 N N . VAL B 1 472 ? -7.906 -13.422 -21.75 1 98.69 472 VAL B N 1
ATOM 7642 C CA . VAL B 1 472 ? -8.102 -13.383 -23.203 1 98.69 472 VAL B CA 1
ATOM 7643 C C . VAL B 1 472 ? -7.297 -14.5 -23.859 1 98.69 472 VAL B C 1
ATOM 7645 O O . VAL B 1 472 ? -7.367 -14.68 -25.078 1 98.69 472 VAL B O 1
ATOM 7648 N N . CYS B 1 473 ? -6.512 -15.242 -23.094 1 98.75 473 CYS B N 1
ATOM 7649 C CA . CYS B 1 473 ? -5.781 -16.391 -23.625 1 98.75 473 CYS B CA 1
ATOM 7650 C C . CYS B 1 473 ? -6.734 -17.438 -24.188 1 98.75 473 CYS B C 1
ATOM 7652 O O . CYS B 1 473 ? -7.613 -17.922 -23.469 1 98.75 473 CYS B O 1
ATOM 7654 N N . GLN B 1 474 ? -6.543 -17.844 -25.422 1 98.62 474 GLN B N 1
ATOM 7655 C CA . GLN B 1 474 ? -7.445 -18.75 -26.125 1 98.62 474 GLN B CA 1
ATOM 7656 C C . GLN B 1 474 ? -6.766 -20.078 -26.406 1 98.62 474 GLN B C 1
ATOM 7658 O O . GLN B 1 474 ? -5.551 -20.219 -26.234 1 98.62 474 GLN B O 1
ATOM 7663 N N . PRO B 1 475 ? -7.547 -21.062 -26.844 1 98.56 475 PRO B N 1
ATOM 7664 C CA . PRO B 1 475 ? -6.965 -22.359 -27.172 1 98.56 475 PRO B CA 1
ATOM 7665 C C . PRO B 1 475 ? -5.844 -22.266 -28.203 1 98.56 475 PRO B C 1
ATOM 7667 O O . PRO B 1 475 ? -4.887 -23.047 -28.156 1 98.56 475 PRO B O 1
ATOM 7670 N N . SER B 1 476 ? -5.926 -21.297 -29.094 1 98.06 476 SER B N 1
ATOM 7671 C CA . SER B 1 476 ? -4.863 -21.141 -30.094 1 98.06 476 SER B CA 1
ATOM 7672 C C . SER B 1 476 ? -3.547 -20.75 -29.422 1 98.06 476 SER B C 1
ATOM 7674 O O . SER B 1 476 ? -2.479 -21.203 -29.844 1 98.06 476 SER B O 1
ATOM 7676 N N . HIS B 1 477 ? -3.613 -19.875 -28.406 1 98.69 477 HIS B N 1
ATOM 7677 C CA . HIS B 1 477 ? -2.43 -19.547 -27.625 1 98.69 477 HIS B CA 1
ATOM 7678 C C . HIS B 1 477 ? -1.859 -20.781 -26.922 1 98.69 477 HIS B C 1
ATOM 7680 O O . HIS B 1 477 ? -0.646 -20.984 -26.922 1 98.69 477 HIS B O 1
ATOM 7686 N N . ILE B 1 478 ? -2.742 -21.578 -26.344 1 98.75 478 ILE B N 1
ATOM 7687 C CA . ILE B 1 478 ? -2.33 -22.781 -25.609 1 98.75 478 ILE B CA 1
ATOM 7688 C C . ILE B 1 478 ? -1.702 -23.781 -26.578 1 98.75 478 ILE B C 1
ATOM 7690 O O . ILE B 1 478 ? -0.746 -24.469 -26.234 1 98.75 478 ILE B O 1
ATOM 7694 N N . ASN B 1 479 ? -2.268 -23.828 -27.75 1 98.5 479 ASN B N 1
ATOM 7695 C CA . ASN B 1 479 ? -1.666 -24.703 -28.766 1 98.5 479 ASN B CA 1
ATOM 7696 C C . ASN B 1 479 ? -0.221 -24.312 -29.047 1 98.5 479 ASN B C 1
ATOM 7698 O O . ASN B 1 479 ? 0.647 -25.172 -29.188 1 98.5 479 ASN B O 1
ATOM 7702 N N . GLN B 1 480 ? 0.013 -23.047 -29.156 1 98.38 480 GLN B N 1
ATOM 7703 C CA . GLN B 1 480 ? 1.371 -22.562 -29.359 1 98.38 480 GLN B CA 1
ATOM 7704 C C . GLN B 1 480 ? 2.277 -22.938 -28.188 1 98.38 480 GLN B C 1
ATOM 7706 O O . GLN B 1 480 ? 3.422 -23.344 -28.391 1 98.38 480 GLN B O 1
ATOM 7711 N N . PHE B 1 481 ? 1.793 -22.766 -27 1 98.75 481 PHE B N 1
ATOM 7712 C CA . PHE B 1 481 ? 2.551 -23.156 -25.828 1 98.75 481 PHE B CA 1
ATOM 7713 C C . PHE B 1 481 ? 2.867 -24.641 -25.844 1 98.75 481 PHE B C 1
ATOM 7715 O O . PHE B 1 481 ? 4.016 -25.047 -25.641 1 98.75 481 PHE B O 1
ATOM 7722 N N . LEU B 1 482 ? 1.8 -25.484 -26.047 1 98.56 482 LEU B N 1
ATOM 7723 C CA . LEU B 1 482 ? 1.962 -26.938 -25.969 1 98.56 482 LEU B CA 1
ATOM 7724 C C . LEU B 1 482 ? 2.994 -27.422 -26.984 1 98.56 482 LEU B C 1
ATOM 7726 O O . LEU B 1 482 ? 3.783 -28.312 -26.703 1 98.56 482 LEU B O 1
ATOM 7730 N N . ASN B 1 483 ? 3.004 -26.812 -28.156 1 98.06 483 ASN B N 1
ATOM 7731 C CA . ASN B 1 483 ? 4.004 -27.156 -29.156 1 98.06 483 ASN B CA 1
ATOM 7732 C C . ASN B 1 483 ? 5.414 -26.844 -28.688 1 98.06 483 ASN B C 1
ATOM 7734 O O . ASN B 1 483 ? 6.328 -27.656 -28.844 1 98.06 483 ASN B O 1
ATOM 7738 N N . ARG B 1 484 ? 5.562 -25.75 -28.109 1 98.38 484 ARG B N 1
ATOM 7739 C CA . ARG B 1 484 ? 6.871 -25.312 -27.641 1 98.38 484 ARG B CA 1
ATOM 7740 C C . ARG B 1 484 ? 7.293 -26.094 -26.391 1 98.38 484 ARG B C 1
ATOM 7742 O O . ARG B 1 484 ? 8.477 -26.359 -26.188 1 98.38 484 ARG B O 1
ATOM 7749 N N . PHE B 1 485 ? 6.344 -26.406 -25.578 1 98.38 485 PHE B N 1
ATOM 7750 C CA . PHE B 1 485 ? 6.625 -27.219 -24.406 1 98.38 485 PHE B CA 1
ATOM 7751 C C . PHE B 1 485 ? 7.078 -28.609 -24.812 1 98.38 485 PHE B C 1
ATOM 7753 O O . PHE B 1 485 ? 8.039 -29.141 -24.266 1 98.38 485 PHE B O 1
ATOM 7760 N N . ASP B 1 486 ? 6.395 -29.156 -25.75 1 97.25 486 ASP B N 1
ATOM 7761 C CA . ASP B 1 486 ? 6.793 -30.453 -26.297 1 97.25 486 ASP B CA 1
ATOM 7762 C C . ASP B 1 486 ? 8.211 -30.406 -26.859 1 97.25 486 ASP B C 1
ATOM 7764 O O . ASP B 1 486 ? 9 -31.328 -26.641 1 97.25 486 ASP B O 1
ATOM 7768 N N . GLN B 1 487 ? 8.469 -29.359 -27.609 1 97.44 487 GLN B N 1
ATOM 7769 C CA . GLN B 1 487 ? 9.812 -29.172 -28.156 1 97.44 487 GLN B CA 1
ATOM 7770 C C . GLN B 1 487 ? 10.844 -29.078 -27.031 1 97.44 487 GLN B C 1
ATOM 7772 O O . GLN B 1 487 ? 11.922 -29.672 -27.125 1 97.44 487 GLN B O 1
ATOM 7777 N N . THR B 1 488 ? 10.523 -28.344 -26 1 98 488 THR B N 1
ATOM 7778 C CA . THR B 1 488 ? 11.414 -28.203 -24.859 1 98 488 THR B CA 1
ATOM 7779 C C . THR B 1 488 ? 11.703 -29.547 -24.219 1 98 488 THR B C 1
ATOM 7781 O O . THR B 1 488 ? 12.852 -29.875 -23.922 1 98 488 THR B O 1
ATOM 7784 N N . MET B 1 489 ? 10.68 -30.359 -24.031 1 97.06 489 MET B N 1
ATOM 7785 C CA . MET B 1 489 ? 10.836 -31.672 -23.422 1 97.06 489 MET B CA 1
ATOM 7786 C C . MET B 1 489 ? 11.695 -32.594 -24.297 1 97.06 489 MET B C 1
ATOM 7788 O O . MET B 1 489 ? 12.555 -33.312 -23.781 1 97.06 489 MET B O 1
ATOM 7792 N N . LYS B 1 490 ? 11.523 -32.5 -25.594 1 96.12 490 LYS B N 1
ATOM 7793 C CA . LYS B 1 490 ? 12.289 -33.312 -26.531 1 96.12 490 LYS B CA 1
ATOM 7794 C C . LYS B 1 490 ? 13.766 -32.938 -26.5 1 96.12 490 LYS B C 1
ATOM 7796 O O . LYS B 1 490 ? 14.641 -33.781 -26.531 1 96.12 490 LYS B O 1
ATOM 7801 N N . GLU B 1 491 ? 13.984 -31.688 -26.469 1 96.69 491 GLU B N 1
ATOM 7802 C CA . GLU B 1 491 ? 15.352 -31.188 -26.562 1 96.69 491 GLU B CA 1
ATOM 7803 C C . GLU B 1 491 ? 16.109 -31.422 -25.25 1 96.69 491 GLU B C 1
ATOM 7805 O O . GLU B 1 491 ? 17.312 -31.672 -25.281 1 96.69 491 GLU B O 1
ATOM 7810 N N . LEU B 1 492 ? 15.383 -31.375 -24.172 1 96.44 492 LEU B N 1
ATOM 7811 C CA . LEU B 1 492 ? 16.062 -31.5 -22.891 1 96.44 492 LEU B CA 1
ATOM 7812 C C . LEU B 1 492 ? 16.156 -32.969 -22.469 1 96.44 492 LEU B C 1
ATOM 7814 O O . LEU B 1 492 ? 17.094 -33.344 -21.766 1 96.44 492 LEU B O 1
ATOM 7818 N N . TYR B 1 493 ? 15.266 -33.844 -22.781 1 91.44 493 TYR B N 1
ATOM 7819 C CA . TYR B 1 493 ? 15.219 -35.188 -22.203 1 91.44 493 TYR B CA 1
ATOM 7820 C C . TYR B 1 493 ? 15.18 -36.25 -23.312 1 91.44 493 TYR B C 1
ATOM 7822 O O . TYR B 1 493 ? 15.234 -37.438 -23.031 1 91.44 493 TYR B O 1
ATOM 7830 N N . LYS B 1 494 ? 15.977 -36.219 -24.375 1 73.88 494 LYS B N 1
ATOM 7831 C CA . LYS B 1 494 ? 16.141 -37.125 -25.516 1 73.88 494 LYS B CA 1
ATOM 7832 C C . LYS B 1 494 ? 15.109 -38.25 -25.484 1 73.88 494 LYS B C 1
ATOM 7834 O O . LYS B 1 494 ? 15.039 -39 -24.516 1 73.88 494 LYS B O 1
ATOM 7839 N N . ASN B 1 495 ? 13.898 -38 -25.547 1 55.38 495 ASN B N 1
ATOM 7840 C CA . ASN B 1 495 ? 13.062 -39.156 -25.891 1 55.38 495 ASN B CA 1
ATOM 7841 C C . ASN B 1 495 ? 12.664 -39.156 -27.359 1 55.38 495 ASN B C 1
ATOM 7843 O O . ASN B 1 495 ? 12.508 -38.062 -27.953 1 55.38 495 ASN B O 1
#